Protein AF-0000000065949744 (afdb_homodimer)

Radius of gyration: 27.31 Å; Cα contacts (8 Å, |Δi|>4): 2115; chains: 2; bounding box: 59×76×66 Å

Organism: Kosmotoga olearia (strain ATCC BAA-1733 / DSM 21960 / TBF 19.5.1) (NCBI:txid521045)

Structure (mmCIF, N/CA/C/O backbone):
data_AF-0000000065949744-model_v1
#
loop_
_entity.id
_entity.type
_entity.pdbx_description
1 polymer Imidazolonepropionase
#
loop_
_atom_site.group_PDB
_atom_site.id
_atom_site.type_symbol
_atom_site.label_atom_id
_atom_site.label_alt_id
_atom_site.label_comp_id
_atom_site.label_asym_id
_atom_site.label_entity_id
_atom_site.label_seq_id
_atom_site.pdbx_PDB_ins_code
_atom_site.Cartn_x
_atom_site.Cartn_y
_atom_site.Cartn_z
_atom_site.occupancy
_atom_site.B_iso_or_equiv
_atom_site.auth_seq_id
_atom_site.auth_comp_id
_atom_site.auth_asym_id
_atom_site.auth_atom_id
_atom_site.pdbx_PDB_model_num
ATOM 1 N N . MET A 1 1 ? 28.125 10.789 33.375 1 66.75 1 MET A N 1
ATOM 2 C CA . MET A 1 1 ? 26.688 10.805 33.594 1 66.75 1 MET A CA 1
ATOM 3 C C . MET A 1 1 ? 25.969 9.914 32.594 1 66.75 1 MET A C 1
ATOM 5 O O . MET A 1 1 ? 26.359 9.828 31.438 1 66.75 1 MET A O 1
ATOM 9 N N . ARG A 1 2 ? 25.016 9.188 33.125 1 90.5 2 ARG A N 1
ATOM 10 C CA . ARG A 1 2 ? 24.328 8.133 32.375 1 90.5 2 ARG A CA 1
ATOM 11 C C . ARG A 1 2 ? 23.172 8.688 31.547 1 90.5 2 ARG A C 1
ATOM 13 O O . ARG A 1 2 ? 22.359 9.461 32.062 1 90.5 2 ARG A O 1
ATOM 20 N N . VAL A 1 3 ? 23.234 8.555 30.281 1 97.06 3 VAL A N 1
ATOM 21 C CA . VAL A 1 3 ? 22.125 8.977 29.438 1 97.06 3 VAL A CA 1
ATOM 22 C C . VAL A 1 3 ? 20.953 8.016 29.609 1 97.06 3 VAL A C 1
ATOM 24 O O . VAL A 1 3 ? 21.078 6.992 30.281 1 97.06 3 VAL A O 1
ATOM 27 N N . ASP A 1 4 ? 19.812 8.406 29.109 1 97.88 4 ASP A N 1
ATOM 28 C CA . ASP A 1 4 ? 18.609 7.613 29.297 1 97.88 4 ASP A CA 1
ATOM 29 C C . ASP A 1 4 ? 18.594 6.406 28.359 1 97.88 4 ASP A C 1
ATOM 31 O O . ASP A 1 4 ? 18.234 5.301 28.766 1 97.88 4 ASP A O 1
ATOM 35 N N . LEU A 1 5 ? 18.984 6.602 27.141 1 98.25 5 LEU A N 1
ATOM 36 C CA . LEU A 1 5 ? 18.906 5.562 26.109 1 98.25 5 LEU A CA 1
ATOM 37 C C . LEU A 1 5 ? 20.031 5.695 25.109 1 98.25 5 LEU A C 1
ATOM 39 O O . LEU A 1 5 ? 20.375 6.801 24.688 1 98.25 5 LEU A O 1
ATOM 43 N N . THR A 1 6 ? 20.625 4.602 24.766 1 98.31 6 THR A N 1
ATOM 44 C CA . THR A 1 6 ? 21.531 4.555 23.641 1 98.31 6 THR A CA 1
ATOM 45 C C . THR A 1 6 ? 21.031 3.596 22.562 1 98.31 6 THR A C 1
ATOM 47 O O . THR A 1 6 ? 20.516 2.521 22.875 1 98.31 6 THR A O 1
ATOM 50 N N . ILE A 1 7 ? 21.062 3.955 21.328 1 98.44 7 ILE A N 1
ATOM 51 C CA . ILE A 1 7 ? 20.766 3.107 20.172 1 98.44 7 ILE A CA 1
ATOM 52 C C . ILE A 1 7 ? 22.078 2.711 19.484 1 98.44 7 ILE A C 1
ATOM 54 O O . ILE A 1 7 ? 22.797 3.568 18.984 1 98.44 7 ILE A O 1
ATOM 58 N N . THR A 1 8 ? 22.328 1.417 19.422 1 98.19 8 THR A N 1
ATOM 59 C CA . THR A 1 8 ? 23.609 0.937 18.922 1 98.19 8 THR A CA 1
ATOM 60 C C . THR A 1 8 ? 23.406 0.042 17.703 1 98.19 8 THR A C 1
ATOM 62 O O . THR A 1 8 ? 22.281 -0.366 17.391 1 98.19 8 THR A O 1
ATOM 65 N N . ASN A 1 9 ? 24.5 -0.191 16.922 1 97.56 9 ASN A N 1
ATOM 66 C CA . ASN A 1 9 ? 24.531 -1.115 15.797 1 97.56 9 ASN A CA 1
ATOM 67 C C . ASN A 1 9 ? 23.594 -0.675 14.68 1 97.56 9 ASN A C 1
ATOM 69 O O . ASN A 1 9 ? 22.844 -1.488 14.133 1 97.56 9 ASN A O 1
ATOM 73 N N . LEU A 1 10 ? 23.547 0.621 14.461 1 98 10 LEU A N 1
ATOM 74 C CA . LEU A 1 10 ? 22.859 1.181 13.305 1 98 10 LEU A CA 1
ATOM 75 C C . LEU A 1 10 ? 23.719 1.082 12.055 1 98 10 LEU A C 1
ATOM 77 O O . LEU A 1 10 ? 24.938 1.307 12.117 1 98 10 LEU A O 1
ATOM 81 N N . SER A 1 11 ? 23.094 0.704 10.93 1 97.75 11 SER A N 1
ATOM 82 C CA . SER A 1 11 ? 23.828 0.692 9.672 1 97.75 11 SER A CA 1
ATOM 83 C C . SER A 1 11 ? 23.984 2.1 9.109 1 97.75 11 SER A C 1
ATOM 85 O O . SER A 1 11 ? 25.031 2.449 8.57 1 97.75 11 SER A O 1
ATOM 87 N N . GLU A 1 12 ? 22.891 2.875 9.125 1 98.38 12 GLU A N 1
ATOM 88 C CA . GLU A 1 12 ? 22.859 4.258 8.656 1 98.38 12 GLU A CA 1
ATOM 89 C C . GLU A 1 12 ? 22 5.133 9.57 1 98.38 12 GLU A C 1
ATOM 91 O O . GLU A 1 12 ? 20.938 4.715 10.016 1 98.38 12 GLU A O 1
ATOM 96 N N . ILE A 1 13 ? 22.578 6.254 9.969 1 98.81 13 ILE A N 1
ATOM 97 C CA . ILE A 1 13 ? 21.781 7.359 10.492 1 98.81 13 ILE A CA 1
ATOM 98 C C . ILE A 1 13 ? 21.578 8.406 9.398 1 98.81 13 ILE A C 1
ATOM 100 O O . ILE A 1 13 ? 22.531 9.039 8.945 1 98.81 13 ILE A O 1
ATOM 104 N N . VAL A 1 14 ? 20.312 8.539 8.961 1 98.81 14 VAL A N 1
ATOM 105 C CA . VAL A 1 14 ? 19.984 9.359 7.809 1 98.81 14 VAL A CA 1
ATOM 106 C C . VAL A 1 14 ? 19.219 10.602 8.266 1 98.81 14 VAL A C 1
ATOM 108 O O . VAL A 1 14 ? 18.172 10.492 8.914 1 98.81 14 VAL A O 1
ATOM 111 N N . SER A 1 15 ? 19.719 11.789 7.941 1 98.75 15 SER A N 1
ATOM 112 C CA . SER A 1 15 ? 19.094 13.039 8.367 1 98.75 15 SER A CA 1
ATOM 113 C C . SER A 1 15 ? 19.281 14.133 7.32 1 98.75 15 SER A C 1
ATOM 115 O O . SER A 1 15 ? 20.359 14.258 6.723 1 98.75 15 SER A O 1
ATOM 117 N N . PRO A 1 16 ? 18.203 14.914 7.117 1 98.5 16 PRO A N 1
ATOM 118 C CA . PRO A 1 16 ? 18.344 16.016 6.172 1 98.5 16 PRO A CA 1
ATOM 119 C C . PRO A 1 16 ? 19.391 17.047 6.629 1 98.5 16 PRO A C 1
ATOM 121 O O . PRO A 1 16 ? 19.594 17.234 7.832 1 98.5 16 PRO A O 1
ATOM 124 N N . LYS A 1 17 ? 20.016 17.656 5.629 1 97.19 17 LYS A N 1
ATOM 125 C CA . LYS A 1 17 ? 20.938 18.75 5.875 1 97.19 17 LYS A CA 1
ATOM 126 C C . LYS A 1 17 ? 20.281 20.094 5.555 1 97.19 17 LYS A C 1
ATOM 128 O O . LYS A 1 17 ? 19.25 20.156 4.895 1 97.19 17 LYS A O 1
ATOM 133 N N . GLY A 1 18 ? 20.844 21.141 6.082 1 93.56 18 GLY A N 1
ATOM 134 C CA . GLY A 1 18 ? 20.469 22.484 5.684 1 93.56 18 GLY A CA 1
ATOM 135 C C . GLY A 1 18 ? 19.516 23.156 6.66 1 93.56 18 GLY A C 1
ATOM 136 O O . GLY A 1 18 ? 19.047 22.516 7.605 1 93.56 18 GLY A O 1
ATOM 137 N N . LYS A 1 19 ? 19.25 24.422 6.375 1 94.31 19 LYS A N 1
ATOM 138 C CA . LYS A 1 19 ? 18.344 25.234 7.18 1 94.31 19 LYS A CA 1
ATOM 139 C C . LYS A 1 19 ? 16.906 25.156 6.641 1 94.31 19 LYS A C 1
ATOM 141 O O . LYS A 1 19 ? 16.688 25.391 5.449 1 94.31 19 LYS A O 1
ATOM 146 N N . PRO A 1 20 ? 15.961 24.906 7.441 1 95.38 20 PRO A N 1
ATOM 147 C CA . PRO A 1 20 ? 14.578 24.781 6.984 1 95.38 20 PRO A CA 1
ATOM 148 C C . PRO A 1 20 ? 13.945 26.141 6.664 1 95.38 20 PRO A C 1
ATOM 150 O O . PRO A 1 20 ? 14.297 27.156 7.285 1 95.38 20 PRO A O 1
ATOM 153 N N . PRO A 1 21 ? 13.117 26.281 5.727 1 97.75 21 PRO A N 1
ATOM 154 C CA . PRO A 1 21 ? 12.797 25.172 4.816 1 97.75 21 PRO A CA 1
ATOM 155 C C . PRO A 1 21 ? 13.906 24.906 3.801 1 97.75 21 PRO A C 1
ATOM 157 O O . PRO A 1 21 ? 14.492 25.844 3.258 1 97.75 21 PRO A O 1
ATOM 160 N N . VAL A 1 22 ? 14.219 23.641 3.613 1 98.62 22 VAL A N 1
ATOM 161 C CA . VAL A 1 22 ? 15.227 23.266 2.625 1 98.62 22 VAL A CA 1
ATOM 162 C C . VAL A 1 22 ? 14.625 23.328 1.223 1 98.62 22 VAL A C 1
ATOM 164 O O . VAL A 1 22 ? 13.531 22.812 0.982 1 98.62 22 VAL A O 1
ATOM 167 N N . CYS A 1 23 ? 15.336 23.969 0.225 1 98.62 23 CYS A N 1
ATOM 168 C CA . CYS A 1 23 ? 14.75 24.297 -1.068 1 98.62 23 CYS A CA 1
ATOM 169 C C . CYS A 1 23 ? 15.562 23.688 -2.207 1 98.62 23 CYS A C 1
ATOM 171 O O . CYS A 1 23 ? 16.781 23.531 -2.092 1 98.62 23 CYS A O 1
ATOM 173 N N . GLY A 1 24 ? 14.867 23.359 -3.27 1 98.12 24 GLY A N 1
ATOM 174 C CA . GLY A 1 24 ? 15.5 23.031 -4.535 1 98.12 24 GLY A CA 1
ATOM 175 C C . GLY A 1 24 ? 16.516 21.906 -4.418 1 98.12 24 GLY A C 1
ATOM 176 O O . GLY A 1 24 ? 16.234 20.875 -3.803 1 98.12 24 GLY A O 1
ATOM 177 N N . LYS A 1 25 ? 17.625 22.125 -4.938 1 97.19 25 LYS A N 1
ATOM 178 C CA . LYS A 1 25 ? 18.656 21.094 -5.055 1 97.19 25 LYS A CA 1
ATOM 179 C C . LYS A 1 25 ? 19.172 20.672 -3.682 1 97.19 25 LYS A C 1
ATOM 181 O O . LYS A 1 25 ? 19.672 19.562 -3.514 1 97.19 25 LYS A O 1
ATOM 186 N N . ASN A 1 26 ? 19.016 21.562 -2.76 1 98.5 26 ASN A N 1
ATOM 187 C CA . ASN A 1 26 ? 19.5 21.266 -1.419 1 98.5 26 ASN A CA 1
ATOM 188 C C . ASN A 1 26 ? 18.672 20.156 -0.762 1 98.5 26 ASN A C 1
ATOM 190 O O . ASN A 1 26 ? 19.109 19.547 0.213 1 98.5 26 ASN A O 1
ATOM 194 N N . MET A 1 27 ? 17.531 19.953 -1.277 1 98.69 27 MET A N 1
ATOM 195 C CA . MET A 1 27 ? 16.641 18.953 -0.685 1 98.69 27 MET A CA 1
ATOM 196 C C . MET A 1 27 ? 17.203 17.547 -0.851 1 98.69 27 MET A C 1
ATOM 198 O O . MET A 1 27 ? 16.766 16.625 -0.166 1 98.69 27 MET A O 1
ATOM 202 N N . SER A 1 28 ? 18.094 17.312 -1.759 1 98.12 28 SER A N 1
ATOM 203 C CA . SER A 1 28 ? 18.656 15.977 -1.99 1 98.12 28 SER A CA 1
ATOM 204 C C . SER A 1 28 ? 19.891 15.742 -1.137 1 98.12 28 SER A C 1
ATOM 206 O O . SER A 1 28 ? 20.547 14.703 -1.257 1 98.12 28 SER A O 1
ATOM 208 N N . GLN A 1 29 ? 20.234 16.672 -0.281 1 98.31 29 GLN A N 1
ATOM 209 C CA . GLN A 1 29 ? 21.406 16.547 0.562 1 98.31 29 GLN A CA 1
ATOM 210 C C . GLN A 1 29 ? 21.047 15.984 1.932 1 98.31 29 GLN A C 1
ATOM 212 O O . GLN A 1 29 ? 20.422 16.656 2.75 1 98.31 29 GLN A O 1
ATOM 217 N N . LEU A 1 30 ? 21.5 14.781 2.166 1 98.5 30 LEU A N 1
ATOM 218 C CA . LEU A 1 30 ? 21.312 14.117 3.451 1 98.5 30 LEU A CA 1
ATOM 219 C C . LEU A 1 30 ? 22.641 13.898 4.152 1 98.5 30 LEU A C 1
ATOM 221 O O . LEU A 1 30 ? 23.688 13.766 3.494 1 98.5 30 LEU A O 1
ATOM 225 N N . SER A 1 31 ? 22.672 13.977 5.422 1 98.31 31 SER A N 1
ATOM 226 C CA . SER A 1 31 ? 23.75 13.453 6.242 1 98.31 31 SER A CA 1
ATOM 227 C C . SER A 1 31 ? 23.578 11.961 6.504 1 98.31 31 SER A C 1
ATOM 229 O O . SER A 1 31 ? 22.656 11.547 7.215 1 98.31 31 SER A O 1
ATOM 231 N N . ILE A 1 32 ? 24.422 11.172 5.91 1 98.31 32 ILE A N 1
ATOM 232 C CA . ILE A 1 32 ? 24.391 9.727 6.09 1 98.31 32 ILE A CA 1
ATOM 233 C C . ILE A 1 32 ? 25.578 9.289 6.945 1 98.31 32 ILE A C 1
ATOM 235 O O . ILE A 1 32 ? 26.719 9.25 6.469 1 98.31 32 ILE A O 1
ATOM 239 N N . ARG A 1 33 ? 25.344 9.016 8.234 1 98 33 ARG A N 1
ATOM 240 C CA . ARG A 1 33 ? 26.406 8.57 9.141 1 98 33 ARG A CA 1
ATOM 241 C C . ARG A 1 33 ? 26.344 7.059 9.344 1 98 33 ARG A C 1
ATOM 243 O O . ARG A 1 33 ? 25.344 6.531 9.828 1 98 33 ARG A O 1
ATOM 250 N N . LYS A 1 34 ? 27.391 6.332 9.031 1 97.62 34 LYS A N 1
ATOM 251 C CA . LYS A 1 34 ? 27.406 4.875 9.102 1 97.62 34 LYS A CA 1
ATOM 252 C C . LYS A 1 34 ? 28.062 4.391 10.391 1 97.62 34 LYS A C 1
ATOM 254 O O . LYS A 1 34 ? 29.031 4.992 10.867 1 97.62 34 LYS A O 1
ATOM 259 N N . ASN A 1 35 ? 27.5 3.396 10.938 1 96 35 ASN A N 1
ATOM 260 C CA . ASN A 1 35 ? 28.078 2.703 12.094 1 96 35 ASN A CA 1
ATOM 261 C C . ASN A 1 35 ? 28.312 3.656 13.258 1 96 35 ASN A C 1
ATOM 263 O O . ASN A 1 35 ? 29.406 3.684 13.828 1 96 35 ASN A O 1
ATOM 267 N N . LYS A 1 36 ? 27.328 4.52 13.5 1 97.88 36 LYS A N 1
ATOM 268 C CA . LYS A 1 36 ? 27.344 5.438 14.641 1 97.88 36 LYS A CA 1
ATOM 269 C C . LYS A 1 36 ? 26.234 5.09 15.633 1 97.88 36 LYS A C 1
ATOM 271 O O . LYS A 1 36 ? 25.328 4.324 15.312 1 97.88 36 LYS A O 1
ATOM 276 N N . ASN A 1 37 ? 26.422 5.57 16.812 1 98.19 37 ASN A N 1
ATOM 277 C CA . ASN A 1 37 ? 25.438 5.391 17.875 1 98.19 37 ASN A CA 1
ATOM 278 C C . ASN A 1 37 ? 24.75 6.703 18.234 1 98.19 37 ASN A C 1
ATOM 280 O O . ASN A 1 37 ? 25.266 7.781 17.953 1 98.19 37 ASN A O 1
ATOM 284 N N . ILE A 1 38 ? 23.562 6.633 18.781 1 98.75 38 ILE A N 1
ATOM 285 C CA . ILE A 1 38 ? 22.812 7.789 19.234 1 98.75 38 ILE A CA 1
ATOM 286 C C . ILE A 1 38 ? 22.594 7.699 20.75 1 98.75 38 ILE A C 1
ATOM 288 O O . ILE A 1 38 ? 22.219 6.645 21.266 1 98.75 38 ILE A O 1
ATOM 292 N N . ALA A 1 39 ? 22.859 8.75 21.453 1 98.75 39 ALA A N 1
ATOM 293 C CA . ALA A 1 39 ? 22.547 8.844 22.875 1 98.75 39 ALA A CA 1
ATOM 294 C C . ALA A 1 39 ? 21.453 9.875 23.141 1 98.75 39 ALA A C 1
ATOM 296 O O . ALA A 1 39 ? 21.453 10.945 22.531 1 98.75 39 ALA A O 1
ATOM 297 N N . ILE A 1 40 ? 20.547 9.539 24.016 1 98.75 40 ILE A N 1
ATOM 298 C CA . ILE A 1 40 ? 19.359 10.352 24.281 1 98.75 40 ILE A CA 1
ATOM 299 C C . ILE A 1 40 ? 19.266 10.641 25.781 1 98.75 40 ILE A C 1
ATOM 301 O O . ILE A 1 40 ? 19.469 9.742 26.609 1 98.75 40 ILE A O 1
ATOM 305 N N . LYS A 1 41 ? 19.016 11.852 26.141 1 98.5 41 LYS A N 1
ATOM 306 C CA . LYS A 1 41 ? 18.797 12.273 27.516 1 98.5 41 LYS A CA 1
ATOM 307 C C . LYS A 1 41 ? 17.672 13.305 27.594 1 98.5 41 LYS A C 1
ATOM 309 O O . LYS A 1 41 ? 17.641 14.258 26.812 1 98.5 41 LYS A O 1
ATOM 314 N N . ASP A 1 42 ? 16.812 13.117 28.516 1 98 42 ASP A N 1
ATOM 315 C CA . ASP A 1 42 ? 15.711 14.047 28.781 1 98 42 ASP A CA 1
ATOM 316 C C . ASP A 1 42 ? 14.93 14.352 27.516 1 98 42 ASP A C 1
ATOM 318 O O . ASP A 1 42 ? 14.68 15.516 27.203 1 98 42 ASP A O 1
ATOM 322 N N . GLY A 1 43 ? 14.734 13.336 26.656 1 98.31 43 GLY A N 1
ATOM 323 C CA . GLY A 1 43 ? 13.883 13.43 25.484 1 98.31 43 GLY A CA 1
ATOM 324 C C . GLY A 1 43 ? 14.594 14.047 24.281 1 98.31 43 GLY A C 1
ATOM 325 O O . GLY A 1 43 ? 13.984 14.234 23.234 1 98.31 43 GLY A O 1
ATOM 326 N N . LYS A 1 44 ? 15.898 14.312 24.453 1 98.69 44 LYS A N 1
ATOM 327 C CA . LYS A 1 44 ? 16.656 14.977 23.406 1 98.69 44 LYS A CA 1
ATOM 328 C C . LYS A 1 44 ? 17.859 14.133 22.969 1 98.69 44 LYS A C 1
ATOM 330 O O . LYS A 1 44 ? 18.406 13.367 23.781 1 98.69 44 LYS A O 1
ATOM 335 N N . ILE A 1 45 ? 18.188 14.266 21.719 1 98.75 45 ILE A N 1
ATOM 336 C CA . ILE A 1 45 ? 19.438 13.68 21.234 1 98.75 45 ILE A CA 1
ATOM 337 C C . ILE A 1 45 ? 20.625 14.461 21.797 1 98.75 45 ILE A C 1
ATOM 339 O O . ILE A 1 45 ? 20.719 15.672 21.594 1 98.75 45 ILE A O 1
ATOM 343 N N . VAL A 1 46 ? 21.562 13.766 22.453 1 98.5 46 VAL A N 1
ATOM 344 C CA . VAL A 1 46 ? 22.625 14.516 23.094 1 98.5 46 VAL A CA 1
ATOM 345 C C . VAL A 1 46 ? 23.984 14.117 22.5 1 98.5 46 VAL A C 1
ATOM 347 O O . VAL A 1 46 ? 24.984 14.789 22.719 1 98.5 46 VAL A O 1
ATOM 350 N N . TYR A 1 47 ? 23.953 13.016 21.75 1 98.12 47 TYR A N 1
ATOM 351 C CA . TYR A 1 47 ? 25.219 12.562 21.172 1 98.12 47 TYR A CA 1
ATOM 352 C C . TYR A 1 47 ? 24.969 11.641 19.984 1 98.12 47 TYR A C 1
ATOM 354 O O . TYR A 1 47 ? 24.047 10.828 19.984 1 98.12 47 TYR A O 1
ATOM 362 N N . ILE A 1 48 ? 25.719 11.805 18.969 1 98.5 48 ILE A N 1
ATOM 363 C CA . ILE A 1 48 ? 25.828 10.914 17.812 1 98.5 48 ILE A CA 1
ATOM 364 C C . ILE A 1 48 ? 27.297 10.656 17.484 1 98.5 48 ILE A C 1
ATOM 366 O O . ILE A 1 48 ? 28.031 11.586 17.172 1 98.5 48 ILE A O 1
ATOM 370 N N . GLY A 1 49 ? 27.688 9.477 17.578 1 97.69 49 GLY A N 1
ATOM 371 C CA . GLY A 1 49 ? 29.094 9.203 17.312 1 97.69 49 GLY A CA 1
ATOM 372 C C . GLY A 1 49 ? 29.469 7.742 17.516 1 97.69 49 GLY A C 1
ATOM 373 O O . GLY A 1 49 ? 28.594 6.879 17.594 1 97.69 49 GLY A O 1
ATOM 374 N N . SER A 1 50 ? 30.734 7.414 17.531 1 97.38 50 SER A N 1
ATOM 375 C CA . SER A 1 50 ? 31.234 6.039 17.547 1 97.38 50 SER A CA 1
ATOM 376 C C . SER A 1 50 ? 31.219 5.473 18.969 1 97.38 50 SER A C 1
ATOM 378 O O . SER A 1 50 ? 31.156 4.258 19.156 1 97.38 50 SER A O 1
ATOM 380 N N . GLU A 1 51 ? 31.234 6.32 19.953 1 95.88 51 GLU A N 1
ATOM 381 C CA . GLU A 1 51 ? 31.219 5.863 21.344 1 95.88 51 GLU A CA 1
ATOM 382 C C . GLU A 1 51 ? 29.812 5.461 21.781 1 95.88 51 GLU A C 1
ATOM 384 O O . GLU A 1 51 ? 28.828 5.789 21.109 1 95.88 51 GLU A O 1
ATOM 389 N N . ILE A 1 52 ? 29.844 4.684 22.781 1 96 52 ILE A N 1
ATOM 390 C CA . ILE A 1 52 ? 28.578 4.281 23.406 1 96 52 ILE A CA 1
ATOM 391 C C . ILE A 1 52 ? 28.516 4.809 24.828 1 96 52 ILE A C 1
ATOM 393 O O . ILE A 1 52 ? 28.953 4.133 25.766 1 96 52 ILE A O 1
ATOM 397 N N . PRO A 1 53 ? 27.984 5.945 24.953 1 95.5 53 PRO A N 1
ATOM 398 C CA . PRO A 1 53 ? 27.844 6.438 26.328 1 95.5 53 PRO A CA 1
ATOM 399 C C . PRO A 1 53 ? 27.047 5.488 27.203 1 95.5 53 PRO A C 1
ATOM 401 O O . PRO A 1 53 ? 26.094 4.859 26.75 1 95.5 53 PRO A O 1
ATOM 404 N N . PRO A 1 54 ? 27.438 5.391 28.453 1 95.94 54 PRO A N 1
ATOM 405 C CA . PRO A 1 54 ? 26.625 4.594 29.391 1 95.94 54 PRO A CA 1
ATOM 406 C C . PRO A 1 54 ? 25.188 5.09 29.484 1 95.94 54 PRO A C 1
ATOM 408 O O . PRO A 1 54 ? 24.953 6.301 29.547 1 95.94 54 PRO A O 1
ATOM 411 N N . ALA A 1 55 ? 24.297 4.168 29.391 1 97 55 ALA A N 1
ATOM 412 C CA . ALA A 1 55 ? 22.891 4.539 29.359 1 97 55 ALA A CA 1
ATOM 413 C C . ALA A 1 55 ? 22.078 3.664 30.312 1 97 55 ALA A C 1
ATOM 415 O O . ALA A 1 55 ? 22.531 2.586 30.703 1 97 55 ALA A O 1
ATOM 416 N N . LEU A 1 56 ? 20.953 4.148 30.75 1 96.94 56 LEU A N 1
ATOM 417 C CA . LEU A 1 56 ? 20.016 3.361 31.547 1 96.94 56 LEU A CA 1
ATOM 418 C C . LEU A 1 56 ? 19.469 2.184 30.734 1 96.94 56 LEU A C 1
ATOM 420 O O . LEU A 1 56 ? 19.188 1.119 31.297 1 96.94 56 LEU A O 1
ATOM 424 N N . ARG A 1 57 ? 19.25 2.363 29.438 1 95.94 57 ARG A N 1
ATOM 425 C CA . ARG A 1 57 ? 18.766 1.344 28.516 1 95.94 57 ARG A CA 1
ATOM 426 C C . ARG A 1 57 ? 19.5 1.418 27.172 1 95.94 57 ARG A C 1
ATOM 428 O O . ARG A 1 57 ? 19.859 2.504 26.719 1 95.94 57 ARG A O 1
ATOM 435 N N . THR A 1 58 ? 19.734 0.281 26.656 1 96.38 58 THR A N 1
ATOM 436 C CA . THR A 1 58 ? 20.375 0.221 25.344 1 96.38 58 THR A CA 1
ATOM 437 C C . THR A 1 58 ? 19.531 -0.586 24.359 1 96.38 58 THR A C 1
ATOM 439 O O . THR A 1 58 ? 19.031 -1.662 24.703 1 96.38 58 THR A O 1
ATOM 442 N N . ILE A 1 59 ? 19.328 -0.012 23.156 1 95.31 59 ILE A N 1
ATOM 443 C CA . ILE A 1 59 ? 18.672 -0.722 22.062 1 95.31 59 ILE A CA 1
ATOM 444 C C . ILE A 1 59 ? 19.703 -1.166 21.047 1 95.31 59 ILE A C 1
ATOM 446 O O . ILE A 1 59 ? 20.531 -0.362 20.594 1 95.31 59 ILE A O 1
ATOM 450 N N . ASN A 1 60 ? 19.781 -2.469 20.766 1 96.19 60 ASN A N 1
ATOM 451 C CA . ASN A 1 60 ? 20.516 -2.973 19.625 1 96.19 60 ASN A CA 1
ATOM 452 C C . ASN A 1 60 ? 19.688 -2.902 18.344 1 96.19 60 ASN A C 1
ATOM 454 O O . ASN A 1 60 ? 18.719 -3.65 18.172 1 96.19 60 ASN A O 1
ATOM 458 N N . ALA A 1 61 ? 20.062 -2.094 17.391 1 96.25 61 ALA A N 1
ATOM 459 C CA . ALA A 1 61 ? 19.281 -1.862 16.188 1 96.25 61 ALA A CA 1
ATOM 460 C C . ALA A 1 61 ? 19.5 -2.977 15.164 1 96.25 61 ALA A C 1
ATOM 462 O O . ALA A 1 61 ? 18.797 -3.053 14.156 1 96.25 61 ALA A O 1
ATOM 463 N N . ASN A 1 62 ? 20.484 -3.855 15.383 1 96.12 62 ASN A N 1
ATOM 464 C CA . ASN A 1 62 ? 20.75 -5.031 14.555 1 96.12 62 ASN A CA 1
ATOM 465 C C . ASN A 1 62 ? 20.859 -4.668 13.078 1 96.12 62 ASN A C 1
ATOM 467 O O . ASN A 1 62 ? 20.266 -5.324 12.227 1 96.12 62 ASN A O 1
ATOM 471 N N . GLY A 1 63 ? 21.484 -3.547 12.812 1 97.19 63 GLY A N 1
ATOM 472 C CA . GLY A 1 63 ? 21.781 -3.164 11.438 1 97.19 63 GLY A CA 1
ATOM 473 C C . GLY A 1 63 ? 20.672 -2.352 10.797 1 97.19 63 GLY A C 1
ATOM 474 O O . GLY A 1 63 ? 20.703 -2.076 9.594 1 97.19 63 GLY A O 1
ATOM 475 N N . ALA A 1 64 ? 19.641 -1.919 11.523 1 97.81 64 ALA A N 1
ATOM 476 C CA . ALA A 1 64 ? 18.562 -1.072 10.992 1 97.81 64 ALA A CA 1
ATOM 477 C C . ALA A 1 64 ? 19.094 0.325 10.664 1 97.81 64 ALA A C 1
ATOM 479 O O . ALA A 1 64 ? 20.156 0.716 11.125 1 97.81 64 ALA A O 1
ATOM 480 N N . ILE A 1 65 ? 18.344 1.027 9.914 1 98.5 65 ILE A N 1
ATOM 481 C CA . ILE A 1 65 ? 18.656 2.43 9.664 1 98.5 65 ILE A CA 1
ATOM 482 C C . ILE A 1 65 ? 17.781 3.32 10.531 1 98.5 65 ILE A C 1
ATOM 484 O O . ILE A 1 65 ? 16.688 2.918 10.938 1 98.5 65 ILE A O 1
ATOM 488 N N . ALA A 1 66 ? 18.281 4.543 10.82 1 98.81 66 ALA A N 1
ATOM 489 C CA . ALA A 1 66 ? 17.531 5.508 11.617 1 98.81 66 ALA A CA 1
ATOM 490 C C . ALA A 1 66 ? 17.172 6.738 10.797 1 98.81 66 ALA A C 1
ATOM 492 O O . ALA A 1 66 ? 18 7.277 10.062 1 98.81 66 ALA A O 1
ATOM 493 N N . LEU A 1 67 ? 15.953 7.148 10.844 1 98.81 67 LEU A N 1
ATOM 494 C CA . LEU A 1 67 ? 15.438 8.414 10.328 1 98.81 67 LEU A CA 1
ATOM 495 C C . LEU A 1 67 ? 14.812 9.242 11.445 1 98.81 67 LEU A C 1
ATOM 497 O O . LEU A 1 67 ? 14.43 8.703 12.484 1 98.81 67 LEU A O 1
ATOM 501 N N . PRO A 1 68 ? 14.812 10.633 11.25 1 98.88 68 PRO A N 1
ATOM 502 C CA . PRO A 1 68 ? 13.93 11.375 12.148 1 98.88 68 PRO A CA 1
ATOM 503 C C . PRO A 1 68 ? 12.5 10.836 12.141 1 98.88 68 PRO A C 1
ATOM 505 O O . PRO A 1 68 ? 12.039 10.312 11.117 1 98.88 68 PRO A O 1
ATOM 508 N N . GLY A 1 69 ? 11.82 10.875 13.336 1 98.88 69 GLY A N 1
ATOM 509 C CA . GLY A 1 69 ? 10.398 10.578 13.297 1 98.88 69 GLY A CA 1
ATOM 510 C C . GLY A 1 69 ? 9.672 11.305 12.18 1 98.88 69 GLY A C 1
ATOM 511 O O . GLY A 1 69 ? 9.883 12.5 11.969 1 98.88 69 GLY A O 1
ATOM 512 N N . LEU A 1 70 ? 8.867 10.625 11.414 1 98.88 70 LEU A N 1
ATOM 513 C CA . LEU A 1 70 ? 8.188 11.211 10.266 1 98.88 70 LEU A CA 1
ATOM 514 C C . LEU A 1 70 ? 7.117 12.203 10.719 1 98.88 70 LEU A C 1
ATOM 516 O O . LEU A 1 70 ? 6.5 12.023 11.773 1 98.88 70 LEU A O 1
ATOM 520 N N . VAL A 1 71 ? 6.977 13.273 9.984 1 98.94 71 VAL A N 1
ATOM 521 C CA . VAL A 1 71 ? 6.023 14.344 10.266 1 98.94 71 VAL A CA 1
ATOM 522 C C . VAL A 1 71 ? 5 14.438 9.133 1 98.94 71 VAL A C 1
ATOM 524 O O . VAL A 1 71 ? 5.367 14.633 7.973 1 98.94 71 VAL A O 1
ATOM 527 N N . ASP A 1 72 ? 3.717 14.242 9.43 1 98.94 72 ASP A N 1
ATOM 528 C CA . ASP A 1 72 ? 2.645 14.398 8.453 1 98.94 72 ASP A CA 1
ATOM 529 C C . ASP A 1 72 ? 1.941 15.742 8.625 1 98.94 72 ASP A C 1
ATOM 531 O O . ASP A 1 72 ? 1.067 15.891 9.484 1 98.94 72 ASP A O 1
ATOM 535 N N . PRO A 1 73 ? 2.223 16.688 7.75 1 98.88 73 PRO A N 1
ATOM 536 C CA . PRO A 1 73 ? 1.744 18.047 7.98 1 98.88 73 PRO A CA 1
ATOM 537 C C . PRO A 1 73 ? 0.386 18.312 7.332 1 98.88 73 PRO A C 1
ATOM 539 O O . PRO A 1 73 ? -0.015 19.469 7.18 1 98.88 73 PRO A O 1
ATOM 542 N N . HIS A 1 74 ? -0.353 17.234 6.91 1 98.94 74 HIS A N 1
ATOM 543 C CA . HIS A 1 74 ? -1.656 17.422 6.285 1 98.94 74 HIS A CA 1
ATOM 544 C C . HIS A 1 74 ? -2.52 16.172 6.426 1 98.94 74 HIS A C 1
ATOM 546 O O . HIS A 1 74 ? -2.475 15.281 5.57 1 98.94 74 HIS A O 1
ATOM 552 N N . THR A 1 75 ? -3.338 16.109 7.438 1 98.81 75 THR A N 1
ATOM 553 C CA . THR A 1 75 ? -4.383 15.102 7.621 1 98.81 75 THR A CA 1
ATOM 554 C C . THR A 1 75 ? -5.703 15.766 8 1 98.81 75 THR A C 1
ATOM 556 O O . THR A 1 75 ? -5.734 16.953 8.344 1 98.81 75 THR A O 1
ATOM 559 N N . HIS A 1 76 ? -6.742 15.039 7.941 1 98.62 76 HIS A N 1
ATOM 560 C CA . HIS A 1 76 ? -8.055 15.586 8.266 1 98.62 76 HIS A CA 1
ATOM 561 C C . HIS A 1 76 ? -8.648 14.906 9.492 1 98.62 76 HIS A C 1
ATOM 563 O O . HIS A 1 76 ? -9.867 14.891 9.664 1 98.62 76 HIS A O 1
ATOM 569 N N . ILE A 1 77 ? -7.77 14.266 10.289 1 98 77 ILE A N 1
ATOM 570 C CA . ILE A 1 77 ? -8.289 13.867 11.594 1 98 77 ILE A CA 1
ATOM 571 C C . ILE A 1 77 ? -8.641 15.109 12.406 1 98 77 ILE A C 1
ATOM 573 O O . ILE A 1 77 ? -8.039 16.172 12.234 1 98 77 ILE A O 1
ATOM 577 N N . PRO A 1 78 ? -9.594 15.023 13.219 1 98 78 PRO A N 1
ATOM 578 C CA . PRO A 1 78 ? -10.422 13.867 13.594 1 98 78 PRO A CA 1
ATOM 579 C C . PRO A 1 78 ? -11.672 13.734 12.727 1 98 78 PRO A C 1
ATOM 581 O O . PRO A 1 78 ? -12.258 14.734 12.32 1 98 78 PRO A O 1
ATOM 584 N N . PHE A 1 79 ? -12.031 12.609 12.398 1 98 79 PHE A N 1
ATOM 585 C CA . PHE A 1 79 ? -13.312 12.328 11.758 1 98 79 PHE A CA 1
ATOM 586 C C . PHE A 1 79 ? -13.836 10.961 12.188 1 98 79 PHE A C 1
ATOM 588 O O . PHE A 1 79 ? -13.195 10.258 12.969 1 98 79 PHE A O 1
ATOM 595 N N . THR A 1 80 ? -15.07 10.656 11.852 1 95.94 80 THR A N 1
ATOM 596 C CA . THR A 1 80 ? -15.688 9.352 12.062 1 95.94 80 THR A CA 1
ATOM 597 C C . THR A 1 80 ? -16.453 8.898 10.82 1 95.94 80 THR A C 1
ATOM 599 O O . THR A 1 80 ? -16.656 9.688 9.898 1 95.94 80 THR A O 1
ATOM 602 N N . GLY A 1 81 ? -16.641 7.633 10.812 1 87.75 81 GLY A N 1
ATOM 603 C CA . GLY A 1 81 ? -17.281 7.078 9.625 1 87.75 81 GLY A CA 1
ATOM 604 C C . GLY A 1 81 ? -16.297 6.844 8.492 1 87.75 81 GLY A C 1
ATOM 605 O O . GLY A 1 81 ? -15.094 7.027 8.656 1 87.75 81 GLY A O 1
ATOM 606 N N . ASN A 1 82 ? -16.719 6.234 7.43 1 86.94 82 ASN A N 1
ATOM 607 C CA . ASN A 1 82 ? -15.93 6.062 6.211 1 86.94 82 ASN A CA 1
ATOM 608 C C . ASN A 1 82 ? -16.797 6.23 4.965 1 86.94 82 ASN A C 1
ATOM 610 O O . ASN A 1 82 ? -18.016 6.352 5.062 1 86.94 82 ASN A O 1
ATOM 614 N N . ARG A 1 83 ? -16.172 6.422 3.949 1 92.88 83 ARG A N 1
ATOM 615 C CA . ARG A 1 83 ? -16.891 6.688 2.701 1 92.88 83 ARG A CA 1
ATOM 616 C C . ARG A 1 83 ? -16.609 5.594 1.672 1 92.88 83 ARG A C 1
ATOM 618 O O . ARG A 1 83 ? -16.453 5.879 0.482 1 92.88 83 ARG A O 1
ATOM 625 N N . ALA A 1 84 ? -16.484 4.297 2.15 1 91.69 84 ALA A N 1
ATOM 626 C CA . ALA A 1 84 ? -16.25 3.146 1.281 1 91.69 84 ALA A CA 1
ATOM 627 C C . ALA A 1 84 ? -17.359 2.996 0.254 1 91.69 84 ALA A C 1
ATOM 629 O O . ALA A 1 84 ? -17.109 2.666 -0.907 1 91.69 84 ALA A O 1
ATOM 630 N N . HIS A 1 85 ? -18.578 3.244 0.729 1 89.69 85 HIS A N 1
ATOM 631 C CA . HIS A 1 85 ? -19.719 3.141 -0.171 1 89.69 85 HIS A CA 1
ATOM 632 C C . HIS A 1 85 ? -19.594 4.117 -1.336 1 89.69 85 HIS A C 1
ATOM 634 O O . HIS A 1 85 ? -19.844 3.752 -2.486 1 89.69 85 HIS A O 1
ATOM 640 N N . GLU A 1 86 ? -19.219 5.289 -0.979 1 90.69 86 GLU A N 1
ATOM 641 C CA . GLU A 1 86 ? -18.984 6.312 -1.993 1 90.69 86 GLU A CA 1
ATOM 642 C C . GLU A 1 86 ? -17.859 5.898 -2.941 1 90.69 86 GLU A C 1
ATOM 644 O O . GLU A 1 86 ? -17.953 6.121 -4.152 1 90.69 86 GLU A O 1
ATOM 649 N N . PHE A 1 87 ? -16.891 5.332 -2.4 1 91.81 87 PHE A N 1
ATOM 650 C CA . PHE A 1 87 ? -15.734 4.891 -3.17 1 91.81 87 PHE A CA 1
ATOM 651 C C . PHE A 1 87 ? -16.156 3.902 -4.254 1 91.81 87 PHE A C 1
ATOM 653 O O . PHE A 1 87 ? -15.773 4.055 -5.418 1 91.81 87 PHE A O 1
ATOM 660 N N . ILE A 1 88 ? -16.938 2.953 -3.885 1 89.69 88 ILE A N 1
ATOM 661 C CA . ILE A 1 88 ? -17.406 1.924 -4.809 1 89.69 88 ILE A CA 1
ATOM 662 C C . ILE A 1 88 ? -18.328 2.549 -5.855 1 89.69 88 ILE A C 1
ATOM 664 O O . ILE A 1 88 ? -18.25 2.207 -7.039 1 89.69 88 ILE A O 1
ATOM 668 N N . MET A 1 89 ? -19.156 3.498 -5.434 1 89.44 89 MET A N 1
ATOM 669 C CA . MET A 1 89 ? -20.047 4.176 -6.363 1 89.44 89 MET A CA 1
ATOM 670 C C . MET A 1 89 ? -19.266 4.934 -7.426 1 89.44 89 MET A C 1
ATOM 672 O O . MET A 1 89 ? -19.609 4.898 -8.609 1 89.44 89 MET A O 1
ATOM 676 N N . ARG A 1 90 ? -18.234 5.582 -6.98 1 87.94 90 ARG A N 1
ATOM 677 C CA . ARG A 1 90 ? -17.375 6.324 -7.906 1 87.94 90 ARG A CA 1
ATOM 678 C C . ARG A 1 90 ? -16.75 5.391 -8.93 1 87.94 90 ARG A C 1
ATOM 680 O O . ARG A 1 90 ? -16.656 5.719 -10.117 1 87.94 90 ARG A O 1
ATOM 687 N N . LEU A 1 91 ? -16.375 4.25 -8.477 1 85.38 91 LEU A N 1
ATOM 688 C CA . LEU A 1 91 ? -15.727 3.275 -9.352 1 85.38 91 LEU A CA 1
ATOM 689 C C . LEU A 1 91 ? -16.703 2.744 -10.391 1 85.38 91 LEU A C 1
ATOM 691 O O . LEU A 1 91 ? -16.312 2.389 -11.5 1 85.38 91 LEU A O 1
ATOM 695 N N . HIS A 1 92 ? -17.938 2.791 -9.984 1 85.31 92 HIS A N 1
ATOM 696 C CA . HIS A 1 92 ? -18.969 2.303 -10.898 1 85.31 92 HIS A CA 1
ATOM 697 C C . HIS A 1 92 ? -19.484 3.422 -11.797 1 85.31 92 HIS A C 1
ATOM 699 O O . HIS A 1 92 ? -20.5 3.26 -12.477 1 85.31 92 HIS A O 1
ATOM 705 N N . GLY A 1 93 ? -18.859 4.578 -11.695 1 83.25 93 GLY A N 1
ATOM 706 C CA . GLY A 1 93 ? -19.125 5.66 -12.633 1 83.25 93 GLY A CA 1
ATOM 707 C C . GLY A 1 93 ? -20.297 6.523 -12.227 1 83.25 93 GLY A C 1
ATOM 708 O O . GLY A 1 93 ? -20.859 7.254 -13.047 1 83.25 93 GLY A O 1
ATOM 709 N N . LYS A 1 94 ? -20.625 6.383 -11 1 86.62 94 LYS A N 1
ATOM 710 C CA . LYS A 1 94 ? -21.719 7.234 -10.555 1 86.62 94 LYS A CA 1
ATOM 711 C C . LYS A 1 94 ? -21.312 8.703 -10.539 1 86.62 94 LYS A C 1
ATOM 713 O O . LYS A 1 94 ? -20.156 9.031 -10.234 1 86.62 94 LYS A O 1
ATOM 718 N N . SER A 1 95 ? -22.25 9.531 -10.969 1 80.94 95 SER A N 1
ATOM 719 C CA . SER A 1 95 ? -21.984 10.969 -10.992 1 80.94 95 SER A CA 1
ATOM 720 C C . SER A 1 95 ? -21.906 11.539 -9.578 1 80.94 95 SER A C 1
ATOM 722 O O . SER A 1 95 ? -22.328 10.891 -8.617 1 80.94 95 SER A O 1
ATOM 724 N N . TYR A 1 96 ? -21.375 12.719 -9.57 1 76.5 96 TYR A N 1
ATOM 725 C CA . TYR A 1 96 ? -21.344 13.445 -8.305 1 76.5 96 TYR A CA 1
ATOM 726 C C . TYR A 1 96 ? -22.734 13.562 -7.699 1 76.5 96 TYR A C 1
ATOM 728 O O . TYR A 1 96 ? -22.922 13.344 -6.5 1 76.5 96 TYR A O 1
ATOM 736 N N . MET A 1 97 ? -23.641 13.883 -8.516 1 77.31 97 MET A N 1
ATOM 737 C CA . MET A 1 97 ? -25.016 14.055 -8.062 1 77.31 97 MET A CA 1
ATOM 738 C C . MET A 1 97 ? -25.578 12.75 -7.504 1 77.31 97 MET A C 1
ATOM 740 O O . MET A 1 97 ? -26.25 12.75 -6.473 1 77.31 97 MET A O 1
ATOM 744 N N . GLU A 1 98 ? -25.266 11.664 -8.148 1 84.19 98 GLU A N 1
ATOM 745 C CA . GLU A 1 98 ? -25.719 10.359 -7.688 1 84.19 98 GLU A CA 1
ATOM 746 C C . GLU A 1 98 ? -25.094 10.008 -6.34 1 84.19 98 GLU A C 1
ATOM 748 O O . GLU A 1 98 ? -25.766 9.461 -5.465 1 84.19 98 GLU A O 1
ATOM 753 N N . ILE A 1 99 ? -23.953 10.344 -6.207 1 86.06 99 ILE A N 1
ATOM 754 C CA . ILE A 1 99 ? -23.25 10.078 -4.961 1 86.06 99 ILE A CA 1
ATOM 755 C C . ILE A 1 99 ? -23.828 10.93 -3.838 1 86.06 99 ILE A C 1
ATOM 757 O O . ILE A 1 99 ? -24.078 10.43 -2.738 1 86.06 99 ILE A O 1
ATOM 761 N N . MET A 1 100 ? -24.078 12.172 -4.137 1 79.56 100 MET A N 1
ATOM 762 C CA . MET A 1 100 ? -24.688 13.07 -3.154 1 79.56 100 MET A CA 1
ATOM 763 C C . MET A 1 100 ? -26.062 12.57 -2.734 1 79.56 100 MET A C 1
ATOM 765 O O . MET A 1 100 ? -26.375 12.547 -1.546 1 79.56 100 MET A O 1
ATOM 769 N N . GLN A 1 101 ? -26.828 12.094 -3.725 1 81.5 101 GLN A N 1
ATOM 770 C CA . GLN A 1 101 ? -28.188 11.617 -3.463 1 81.5 101 GLN A CA 1
ATOM 771 C C . GLN A 1 101 ? -28.172 10.344 -2.623 1 81.5 101 GLN A C 1
ATOM 773 O O . GLN A 1 101 ? -29.094 10.102 -1.836 1 81.5 101 GLN A O 1
ATOM 778 N N . ALA A 1 102 ? -27.109 9.711 -2.797 1 84.44 102 ALA A N 1
ATOM 779 C CA . ALA A 1 102 ? -26.984 8.461 -2.047 1 84.44 102 ALA A CA 1
ATOM 780 C C . ALA A 1 102 ? -26.406 8.711 -0.661 1 84.44 102 ALA A C 1
ATOM 782 O O . ALA A 1 102 ? -26.125 7.766 0.085 1 84.44 102 ALA A O 1
ATOM 783 N N . GLY A 1 103 ? -26.234 9.93 -0.427 1 79.25 103 GLY A N 1
ATOM 784 C CA . GLY A 1 103 ? -25.766 10.297 0.899 1 79.25 103 GLY A CA 1
ATOM 785 C C . GLY A 1 103 ? -24.25 10.32 1.01 1 79.25 103 GLY A C 1
ATOM 786 O O . GLY A 1 103 ? -23.703 10.172 2.102 1 79.25 103 GLY A O 1
ATOM 787 N N . GLY A 1 104 ? -23.656 10.398 -0.14 1 86.12 104 GLY A N 1
ATOM 788 C CA . GLY A 1 104 ? -22.203 10.492 -0.143 1 86.12 104 GLY A CA 1
ATOM 789 C C . GLY A 1 104 ? -21.703 11.914 -0.184 1 86.12 104 GLY A C 1
ATOM 790 O O . GLY A 1 104 ? -22.422 12.852 0.144 1 86.12 104 GLY A O 1
ATOM 791 N N . GLY A 1 105 ? -20.359 12.078 -0.348 1 88.94 105 GLY A N 1
ATOM 792 C CA . GLY A 1 105 ? -19.75 13.398 -0.388 1 88.94 105 GLY A CA 1
ATOM 793 C C . GLY A 1 105 ? -19.25 13.859 0.965 1 88.94 105 GLY A C 1
ATOM 794 O O . GLY A 1 105 ? -19.438 13.18 1.975 1 88.94 105 GLY A O 1
ATOM 795 N N . ILE A 1 106 ? -18.688 14.977 0.983 1 92.56 106 ILE A N 1
ATOM 796 C CA . ILE A 1 106 ? -18.078 15.5 2.205 1 92.56 106 ILE A CA 1
ATOM 797 C C . ILE A 1 106 ? -19.172 15.742 3.25 1 92.56 106 ILE A C 1
ATOM 799 O O . ILE A 1 106 ? -18.922 15.617 4.449 1 92.56 106 ILE A O 1
ATOM 803 N N . LEU A 1 107 ? -20.391 16.031 2.828 1 92.75 107 LEU A N 1
ATOM 804 C CA . LEU A 1 107 ? -21.484 16.344 3.754 1 92.75 107 LEU A CA 1
ATOM 805 C C . LEU A 1 107 ? -21.859 15.109 4.559 1 92.75 107 LEU A C 1
ATOM 807 O O . LEU A 1 107 ? -22.375 15.227 5.68 1 92.75 107 LEU A O 1
ATOM 811 N N . SER A 1 108 ? -21.656 13.922 3.939 1 93.56 108 SER A N 1
ATOM 812 C CA . SER A 1 108 ? -21.891 12.711 4.715 1 93.56 108 SER A CA 1
ATOM 813 C C . SER A 1 108 ? -20.969 12.641 5.926 1 93.56 108 SER A C 1
ATOM 815 O O . SER A 1 108 ? -21.391 12.266 7.02 1 93.56 108 SER A O 1
ATOM 817 N N . THR A 1 109 ? -19.734 12.984 5.762 1 96.56 109 THR A N 1
ATOM 818 C CA . THR A 1 109 ? -18.797 13.023 6.871 1 96.56 109 THR A CA 1
ATOM 819 C C . THR A 1 109 ? -19.156 14.141 7.848 1 96.56 109 THR A C 1
ATOM 821 O O . THR A 1 109 ? -19.031 13.977 9.062 1 96.56 109 THR A O 1
ATOM 824 N N . VAL A 1 110 ? -19.609 15.281 7.277 1 97.5 110 VAL A N 1
ATOM 825 C CA . VAL A 1 110 ? -20.016 16.422 8.102 1 97.5 110 VAL A CA 1
ATOM 826 C C . VAL A 1 110 ? -21.141 16 9.031 1 97.5 110 VAL A C 1
ATOM 828 O O . VAL A 1 110 ? -21.094 16.25 10.242 1 97.5 110 VAL A O 1
ATOM 831 N N . LYS A 1 111 ? -22.156 15.336 8.477 1 96.81 111 LYS A N 1
ATOM 832 C CA . LYS A 1 111 ? -23.281 14.883 9.273 1 96.81 111 LYS A CA 1
ATOM 833 C C . LYS A 1 111 ? -22.844 13.906 10.359 1 96.81 111 LYS A C 1
ATOM 835 O O . LYS A 1 111 ? -23.297 13.992 11.5 1 96.81 111 LYS A O 1
ATOM 840 N N . ALA A 1 112 ? -21.906 13.023 10.008 1 97.19 112 ALA A N 1
ATOM 841 C CA . ALA A 1 112 ? -21.406 12.039 10.961 1 97.19 112 ALA A CA 1
ATOM 842 C C . ALA A 1 112 ? -20.641 12.711 12.094 1 97.19 112 ALA A C 1
ATOM 844 O O . ALA A 1 112 ? -20.812 12.367 13.266 1 97.19 112 ALA A O 1
ATOM 845 N N . VAL A 1 113 ? -19.812 13.68 11.812 1 98.38 113 VAL A N 1
ATOM 846 C CA . VAL A 1 113 ? -19 14.375 12.797 1 98.38 113 VAL A CA 1
ATOM 847 C C . VAL A 1 113 ? -19.891 15.227 13.695 1 98.38 113 VAL A C 1
ATOM 849 O O . VAL A 1 113 ? -19.672 15.281 14.914 1 98.38 113 VAL A O 1
ATOM 852 N N . ARG A 1 114 ? -20.891 15.961 13.102 1 98.25 114 ARG A N 1
ATOM 853 C CA . ARG A 1 114 ? -21.828 16.75 13.891 1 98.25 114 ARG A CA 1
ATOM 854 C C . ARG A 1 114 ? -22.562 15.891 14.914 1 98.25 114 ARG A C 1
ATOM 856 O O . ARG A 1 114 ? -22.766 16.328 16.047 1 98.25 114 ARG A O 1
ATOM 863 N N . LYS A 1 115 ? -22.859 14.672 14.555 1 98.12 115 LYS A N 1
ATOM 864 C CA . LYS A 1 115 ? -23.625 13.773 15.414 1 98.12 115 LYS A CA 1
ATOM 865 C C . LYS A 1 115 ? -22.734 13.117 16.453 1 98.12 115 LYS A C 1
ATOM 867 O O . LYS A 1 115 ? -23.172 12.789 17.547 1 98.12 115 LYS A O 1
ATOM 872 N N . ALA A 1 116 ? -21.484 12.938 16.188 1 98.38 116 ALA A N 1
ATOM 873 C CA . ALA A 1 116 ? -20.547 12.227 17.062 1 98.38 116 ALA A CA 1
ATOM 874 C C . ALA A 1 116 ? -20.25 13.039 18.312 1 98.38 116 ALA A C 1
ATOM 876 O O . ALA A 1 116 ? -20.203 14.266 18.266 1 98.38 116 ALA A O 1
ATOM 877 N N . SER A 1 117 ? -19.969 12.328 19.422 1 98.56 117 SER A N 1
ATOM 878 C CA . SER A 1 117 ? -19.5 12.984 20.641 1 98.56 117 SER A CA 1
ATOM 879 C C . SER A 1 117 ? -18.016 13.289 20.578 1 98.56 117 SER A C 1
ATOM 881 O O . SER A 1 117 ? -17.297 12.719 19.75 1 98.56 117 SER A O 1
ATOM 883 N N . LEU A 1 118 ? -17.641 14.242 21.438 1 98.62 118 LEU A N 1
ATOM 884 C CA . LEU A 1 118 ? -16.219 14.523 21.578 1 98.62 118 LEU A CA 1
ATOM 885 C C . LEU A 1 118 ? -15.438 13.25 21.891 1 98.62 118 LEU A C 1
ATOM 887 O O . LEU A 1 118 ? -14.375 13.023 21.312 1 98.62 118 LEU A O 1
ATOM 891 N N . LYS A 1 119 ? -16.031 12.43 22.734 1 98.38 119 LYS A N 1
ATOM 892 C CA . LYS A 1 119 ? -15.383 11.188 23.141 1 98.38 119 LYS A CA 1
ATOM 893 C C . LYS A 1 119 ? -15.195 10.25 21.953 1 98.38 119 LYS A C 1
ATOM 895 O O . LYS A 1 119 ? -14.133 9.641 21.781 1 98.38 119 LYS A O 1
ATOM 900 N N . GLU A 1 120 ? -16.156 10.141 21.141 1 98.19 120 GLU A N 1
ATOM 901 C CA . GLU A 1 120 ? -16.094 9.281 19.953 1 98.19 120 GLU A CA 1
ATOM 902 C C . GLU A 1 120 ? -15.016 9.742 19 1 98.19 120 GLU A C 1
ATOM 904 O O . GLU A 1 120 ? -14.25 8.93 18.469 1 98.19 120 GLU A O 1
ATOM 909 N N . LEU A 1 121 ? -14.922 11.039 18.734 1 98.69 121 LEU A N 1
ATOM 910 C CA . LEU A 1 121 ? -13.914 11.594 17.844 1 98.69 121 LEU A CA 1
ATOM 911 C C . LEU A 1 121 ? -12.508 11.352 18.375 1 98.69 121 LEU A C 1
ATOM 913 O O . LEU A 1 121 ? -11.602 11.008 17.625 1 98.69 121 LEU A O 1
ATOM 917 N N . VAL A 1 122 ? -12.367 11.492 19.703 1 98.69 122 VAL A N 1
ATOM 918 C CA . VAL A 1 122 ? -11.062 11.32 20.328 1 98.69 122 VAL A CA 1
ATOM 919 C C . VAL A 1 122 ? -10.641 9.852 20.25 1 98.69 122 VAL A C 1
ATOM 921 O O . VAL A 1 122 ? -9.492 9.547 19.922 1 98.69 122 VAL A O 1
ATOM 924 N N . LEU A 1 123 ? -11.586 8.969 20.5 1 97.88 123 LEU A N 1
ATOM 925 C CA . LEU A 1 123 ? -11.273 7.547 20.469 1 97.88 123 LEU A CA 1
ATOM 926 C C . LEU A 1 123 ? -10.883 7.109 19.062 1 97.88 123 LEU A C 1
ATOM 928 O O . LEU A 1 123 ? -9.906 6.375 18.875 1 97.88 123 LEU A O 1
ATOM 932 N N . ARG A 1 124 ? -11.578 7.566 18.094 1 96.88 124 ARG A N 1
ATOM 933 C CA . ARG A 1 124 ? -11.273 7.219 16.703 1 96.88 124 ARG A CA 1
ATOM 934 C C . ARG A 1 124 ? -9.945 7.836 16.266 1 96.88 124 ARG A C 1
ATOM 936 O O . ARG A 1 124 ? -9.148 7.191 15.586 1 96.88 124 ARG A O 1
ATOM 943 N N . GLY A 1 125 ? -9.758 9.078 16.625 1 97.94 125 GLY A N 1
ATOM 944 C CA . GLY A 1 125 ? -8.492 9.734 16.328 1 97.94 125 GLY A CA 1
ATOM 945 C C . GLY A 1 125 ? -7.309 9.055 16.984 1 97.94 125 GLY A C 1
ATOM 946 O O . GLY A 1 125 ? -6.246 8.914 16.375 1 97.94 125 GLY A O 1
ATOM 947 N N . ALA A 1 126 ? -7.496 8.602 18.219 1 98.25 126 ALA A N 1
ATOM 948 C CA . ALA A 1 126 ? -6.426 7.926 18.953 1 98.25 126 ALA A CA 1
ATOM 949 C C . ALA A 1 126 ? -6.039 6.613 18.281 1 98.25 126 ALA A C 1
ATOM 951 O O . ALA A 1 126 ? -4.859 6.27 18.203 1 98.25 126 ALA A O 1
ATOM 952 N N . TYR A 1 127 ? -6.996 5.973 17.812 1 95.75 127 TYR A N 1
ATOM 953 C CA . TYR A 1 127 ? -6.73 4.73 17.094 1 95.75 127 TYR A CA 1
ATOM 954 C C . TYR A 1 127 ? -5.902 4.996 15.852 1 95.75 127 TYR A C 1
ATOM 956 O O . TYR A 1 127 ? -4.898 4.32 15.609 1 95.75 127 TYR A O 1
ATOM 964 N N . ALA A 1 128 ? -6.34 5.941 15.047 1 96.75 128 ALA A N 1
ATOM 965 C CA . ALA A 1 128 ? -5.621 6.273 13.82 1 96.75 128 ALA A CA 1
ATOM 966 C C . ALA A 1 128 ? -4.184 6.695 14.117 1 96.75 128 ALA A C 1
ATOM 968 O O . ALA A 1 128 ? -3.248 6.254 13.445 1 96.75 128 ALA A O 1
ATOM 969 N N . LEU A 1 129 ? -4.02 7.496 15.141 1 98.44 129 LEU A N 1
ATOM 970 C CA . LEU A 1 129 ? -2.697 7.996 15.508 1 98.44 129 LEU A CA 1
ATOM 971 C C . LEU A 1 129 ? -1.798 6.863 15.992 1 98.44 129 LEU A C 1
ATOM 973 O O . LEU A 1 129 ? -0.595 6.863 15.719 1 98.44 129 LEU A O 1
ATOM 977 N N . ASN A 1 130 ? -2.363 5.953 16.703 1 97.12 130 ASN A N 1
ATOM 978 C CA . ASN A 1 130 ? -1.596 4.789 17.141 1 97.12 130 ASN A CA 1
ATOM 979 C C . ASN A 1 130 ? -1.089 3.98 15.945 1 97.12 130 ASN A C 1
ATOM 981 O O . ASN A 1 130 ? 0.055 3.521 15.945 1 97.12 130 ASN A O 1
ATOM 985 N N . GLU A 1 131 ? -1.935 3.773 14.984 1 95.88 131 GLU A N 1
ATOM 986 C CA . GLU A 1 131 ? -1.529 3.049 13.789 1 95.88 131 GLU A CA 1
ATOM 987 C C . GLU A 1 131 ? -0.447 3.809 13.023 1 95.88 131 GLU A C 1
ATOM 989 O O . GLU A 1 131 ? 0.503 3.207 12.516 1 95.88 131 GLU A O 1
ATOM 994 N N . MET A 1 132 ? -0.584 5.105 12.945 1 97.94 132 MET A N 1
ATOM 995 C CA . MET A 1 132 ? 0.418 5.938 12.281 1 97.94 132 MET A CA 1
ATOM 996 C C . MET A 1 132 ? 1.748 5.879 13.031 1 97.94 132 MET A C 1
ATOM 998 O O . MET A 1 132 ? 2.811 5.836 12.406 1 97.94 132 MET A O 1
ATOM 1002 N N . LEU A 1 133 ? 1.65 5.855 14.336 1 98.38 133 LEU A N 1
ATOM 1003 C CA . LEU A 1 133 ? 2.85 5.793 15.164 1 98.38 133 LEU A CA 1
ATOM 1004 C C . LEU A 1 133 ? 3.631 4.512 14.898 1 98.38 133 LEU A C 1
ATOM 1006 O O . LEU A 1 133 ? 4.859 4.535 14.812 1 98.38 133 LEU A O 1
ATOM 1010 N N . LYS A 1 134 ? 2.957 3.441 14.703 1 96.5 134 LYS A N 1
ATOM 1011 C CA . LYS A 1 134 ? 3.594 2.158 14.422 1 96.5 134 LYS A CA 1
ATOM 1012 C C . LYS A 1 134 ? 4.355 2.203 13.102 1 96.5 134 LYS A C 1
ATOM 1014 O O . LYS A 1 134 ? 5.258 1.396 12.867 1 96.5 134 LYS A O 1
ATOM 1019 N N . LEU A 1 135 ? 3.979 3.148 12.289 1 97.31 135 LEU A N 1
ATOM 1020 C CA . LEU A 1 135 ? 4.645 3.309 11 1 97.31 135 LEU A CA 1
ATOM 1021 C C . LEU A 1 135 ? 5.734 4.371 11.078 1 97.31 135 LEU A C 1
ATOM 1023 O O . LEU A 1 135 ? 6.359 4.703 10.07 1 97.31 135 LEU A O 1
ATOM 1027 N N . GLY A 1 136 ? 5.945 4.953 12.211 1 98.38 136 GLY A N 1
ATOM 1028 C CA . GLY A 1 136 ? 7.051 5.875 12.406 1 98.38 136 GLY A CA 1
ATOM 1029 C C . GLY A 1 136 ? 6.633 7.332 12.336 1 98.38 136 GLY A C 1
ATOM 1030 O O . GLY A 1 136 ? 7.477 8.227 12.383 1 98.38 136 GLY A O 1
ATOM 1031 N N . VAL A 1 137 ? 5.293 7.605 12.203 1 98.81 137 VAL A N 1
ATOM 1032 C CA . VAL A 1 137 ? 4.801 8.977 12.219 1 98.81 137 VAL A CA 1
ATOM 1033 C C . VAL A 1 137 ? 4.691 9.469 13.656 1 98.81 137 VAL A C 1
ATOM 1035 O O . VAL A 1 137 ? 3.91 8.93 14.453 1 98.81 137 VAL A O 1
ATOM 1038 N N . THR A 1 138 ? 5.461 10.484 13.977 1 98.88 138 THR A N 1
ATOM 1039 C CA . THR A 1 138 ? 5.535 10.906 15.367 1 98.88 138 THR A CA 1
ATOM 1040 C C . THR A 1 138 ? 4.855 12.258 15.555 1 98.88 138 THR A C 1
ATOM 1042 O O . THR A 1 138 ? 4.617 12.688 16.688 1 98.88 138 THR A O 1
ATOM 1045 N N . THR A 1 139 ? 4.59 12.945 14.5 1 98.94 139 THR A N 1
ATOM 1046 C CA . THR A 1 139 ? 3.934 14.25 14.531 1 98.94 139 THR A CA 1
ATOM 1047 C C . THR A 1 139 ? 2.936 14.375 13.383 1 98.94 139 THR A C 1
ATOM 1049 O O . THR A 1 139 ? 3.232 13.992 12.25 1 98.94 139 THR A O 1
ATOM 1052 N N . VAL A 1 140 ? 1.703 14.875 13.688 1 98.88 140 VAL A N 1
ATOM 1053 C CA . VAL A 1 140 ? 0.688 15.039 12.656 1 98.88 140 VAL A CA 1
ATOM 1054 C C . VAL A 1 140 ? 0.004 16.391 12.812 1 98.88 140 VAL A C 1
ATOM 1056 O O . VAL A 1 140 ? -0.087 16.922 13.922 1 98.88 140 VAL A O 1
ATOM 1059 N N . GLU A 1 141 ? -0.319 16.953 11.672 1 98.88 141 GLU A N 1
ATOM 1060 C CA . GLU A 1 141 ? -1.323 18.016 11.672 1 98.88 141 GLU A CA 1
ATOM 1061 C C . GLU A 1 141 ? -2.729 17.438 11.5 1 98.88 141 GLU A C 1
ATOM 1063 O O . GLU A 1 141 ? -2.945 16.562 10.664 1 98.88 141 GLU A O 1
ATOM 1068 N N . GLY A 1 142 ? -3.615 17.875 12.336 1 98.81 142 GLY A N 1
ATOM 1069 C CA . GLY A 1 142 ? -5.027 17.578 12.156 1 98.81 142 GLY A CA 1
ATOM 1070 C C . GLY A 1 142 ? -5.855 18.812 11.844 1 98.81 142 GLY A C 1
ATOM 1071 O O . GLY A 1 142 ? -5.641 19.875 12.422 1 98.81 142 GLY A O 1
ATOM 1072 N N . LYS A 1 143 ? -6.762 18.672 10.891 1 98.81 143 LYS A N 1
ATOM 1073 C CA . LYS A 1 143 ? -7.594 19.797 10.484 1 98.81 143 LYS A CA 1
ATOM 1074 C C . LYS A 1 143 ? -9.055 19.562 10.844 1 98.81 143 LYS A C 1
ATOM 1076 O O . LYS A 1 143 ? -9.586 18.469 10.648 1 98.81 143 LYS A O 1
ATOM 1081 N N . SER A 1 144 ? -9.648 20.625 11.414 1 98.69 144 SER A N 1
ATOM 1082 C CA . SER A 1 144 ? -11.109 20.562 11.445 1 98.69 144 SER A CA 1
ATOM 1083 C C . SER A 1 144 ? -11.688 20.594 10.031 1 98.69 144 SER A C 1
ATOM 1085 O O . SER A 1 144 ? -11.031 20.172 9.078 1 98.69 144 SER A O 1
ATOM 1087 N N . GLY A 1 145 ? -12.867 20.969 9.922 1 98.31 145 GLY A N 1
ATOM 1088 C CA . GLY A 1 145 ? -13.398 21.141 8.578 1 98.31 145 GLY A CA 1
ATOM 1089 C C . GLY A 1 145 ? -14.531 20.172 8.258 1 98.31 145 GLY A C 1
ATOM 1090 O O . GLY A 1 145 ? -15.125 20.25 7.18 1 98.31 145 GLY A O 1
ATOM 1091 N N . TYR A 1 146 ? -14.836 19.297 9.188 1 98.38 146 TYR A N 1
ATOM 1092 C CA . TYR A 1 146 ? -15.984 18.406 9 1 98.38 146 TYR A CA 1
ATOM 1093 C C . TYR A 1 146 ? -17.125 18.797 9.93 1 98.38 146 TYR A C 1
ATOM 1095 O O . TYR A 1 146 ? -18.078 18.031 10.117 1 98.38 146 TYR A O 1
ATOM 1103 N N . GLY A 1 147 ? -17.031 19.922 10.633 1 98.19 147 GLY A N 1
ATOM 1104 C CA . GLY A 1 147 ? -18.141 20.516 11.367 1 98.19 147 GLY A CA 1
ATOM 1105 C C . GLY A 1 147 ? -18.953 21.5 10.547 1 98.19 147 GLY A C 1
ATOM 1106 O O . GLY A 1 147 ? -20.172 21.406 10.5 1 98.19 147 GLY A O 1
ATOM 1107 N N . LEU A 1 148 ? -18.375 22.469 9.969 1 98.19 148 LEU A N 1
ATOM 1108 C CA . LEU A 1 148 ? -18.875 23.531 9.102 1 98.19 148 LEU A CA 1
ATOM 1109 C C . LEU A 1 148 ? -19.859 24.422 9.852 1 98.19 148 LEU A C 1
ATOM 1111 O O . LEU A 1 148 ? -20.594 25.203 9.234 1 98.19 148 LEU A O 1
ATOM 1115 N N . GLU A 1 149 ? -19.969 24.266 11.062 1 97.81 149 GLU A N 1
ATOM 1116 C CA . GLU A 1 149 ? -20.625 25.156 12.008 1 97.81 149 GLU A CA 1
ATOM 1117 C C . GLU A 1 149 ? -19.812 25.297 13.289 1 97.81 149 GLU A C 1
ATOM 1119 O O . GLU A 1 149 ? -18.984 24.438 13.602 1 97.81 149 GLU A O 1
ATOM 1124 N N . LYS A 1 150 ? -20.062 26.375 14.016 1 97.69 150 LYS A N 1
ATOM 1125 C CA . LYS A 1 150 ? -19.188 26.766 15.125 1 97.69 150 LYS A CA 1
ATOM 1126 C C . LYS A 1 150 ? -19.047 25.641 16.141 1 97.69 150 LYS A C 1
ATOM 1128 O O . LYS A 1 150 ? -17.938 25.266 16.516 1 97.69 150 LYS A O 1
ATOM 1133 N N . THR A 1 151 ? -20.141 25.047 16.594 1 98.19 151 THR A N 1
ATOM 1134 C CA . THR A 1 151 ? -20.141 24.047 17.656 1 98.19 151 THR A CA 1
ATOM 1135 C C . THR A 1 151 ? -19.328 22.828 17.234 1 98.19 151 THR A C 1
ATOM 1137 O O . THR A 1 151 ? -18.484 22.344 18 1 98.19 151 THR A O 1
ATOM 1140 N N . ALA A 1 152 ? -19.547 22.359 16.078 1 98.5 152 ALA A N 1
ATOM 1141 C CA . ALA A 1 152 ? -18.891 21.141 15.609 1 98.5 152 ALA A CA 1
ATOM 1142 C C . ALA A 1 152 ? -17.422 21.406 15.242 1 98.5 152 ALA A C 1
ATOM 1144 O O . ALA A 1 152 ? -16.562 20.547 15.43 1 98.5 152 ALA A O 1
ATOM 1145 N N . GLU A 1 153 ? -17.125 22.562 14.656 1 98.75 153 GLU A N 1
ATOM 1146 C CA . GLU A 1 153 ? -15.742 22.922 14.375 1 98.75 153 GLU A CA 1
ATOM 1147 C C . GLU A 1 153 ? -14.93 23.016 15.664 1 98.75 153 GLU A C 1
ATOM 1149 O O . GLU A 1 153 ? -13.805 22.516 15.734 1 98.75 153 GLU A O 1
ATOM 1154 N N . ILE A 1 154 ? -15.492 23.703 16.641 1 98.75 154 ILE A N 1
ATOM 1155 C CA . ILE A 1 154 ? -14.82 23.828 17.938 1 98.75 154 ILE A CA 1
ATOM 1156 C C . ILE A 1 154 ? -14.664 22.453 18.578 1 98.75 154 ILE A C 1
ATOM 1158 O O . ILE A 1 154 ? -13.633 22.172 19.203 1 98.75 154 ILE A O 1
ATOM 1162 N N . LYS A 1 155 ? -15.672 21.578 18.422 1 98.81 155 LYS A N 1
ATOM 1163 C CA . LYS A 1 155 ? -15.578 20.203 18.922 1 98.81 155 LYS A CA 1
ATOM 1164 C C . LYS A 1 155 ? -14.398 19.469 18.297 1 98.81 155 LYS A C 1
ATOM 1166 O O . LYS A 1 155 ? -13.664 18.766 18.984 1 98.81 155 LYS A O 1
ATOM 1171 N N . GLN A 1 156 ? -14.188 19.609 17.016 1 98.88 156 GLN A N 1
ATOM 1172 C CA . GLN A 1 156 ? -13.055 18.984 16.359 1 98.88 156 GLN A CA 1
ATOM 1173 C C . GLN A 1 156 ? -11.734 19.516 16.875 1 98.88 156 GLN A C 1
ATOM 1175 O O . GLN A 1 156 ? -10.781 18.766 17.094 1 98.88 156 GLN A O 1
ATOM 1180 N N . LEU A 1 157 ? -11.672 20.859 17.031 1 98.88 157 LEU A N 1
ATOM 1181 C CA . LEU A 1 157 ? -10.453 21.469 17.531 1 98.88 157 LEU A CA 1
ATOM 1182 C C . LEU A 1 157 ? -10.164 21.016 18.969 1 98.88 157 LEU A C 1
ATOM 1184 O O . LEU A 1 157 ? -9.016 20.75 19.328 1 98.88 157 LEU A O 1
ATOM 1188 N N . LYS A 1 158 ? -11.219 20.906 19.766 1 98.81 158 LYS A N 1
ATOM 1189 C CA . LYS A 1 158 ? -11.078 20.375 21.125 1 98.81 158 LYS A CA 1
ATOM 1190 C C . LYS A 1 158 ? -10.578 18.938 21.094 1 98.81 158 LYS A C 1
ATOM 1192 O O . LYS A 1 158 ? -9.734 18.547 21.906 1 98.81 158 LYS A O 1
ATOM 1197 N N . ALA A 1 159 ? -11.094 18.125 20.188 1 98.88 159 ALA A N 1
ATOM 1198 C CA . ALA A 1 159 ? -10.648 16.75 20.047 1 98.88 159 ALA A CA 1
ATOM 1199 C C . ALA A 1 159 ? -9.156 16.672 19.734 1 98.88 159 ALA A C 1
ATOM 1201 O O . ALA A 1 159 ? -8.438 15.844 20.281 1 98.88 159 ALA A O 1
ATOM 1202 N N . LEU A 1 160 ? -8.719 17.562 18.875 1 98.88 160 LEU A N 1
ATOM 1203 C CA . LEU A 1 160 ? -7.309 17.578 18.484 1 98.88 160 LEU A CA 1
ATOM 1204 C C . LEU A 1 160 ? -6.43 17.938 19.672 1 98.88 160 LEU A C 1
ATOM 1206 O O . LEU A 1 160 ? -5.367 17.344 19.875 1 98.88 160 LEU A O 1
ATOM 1210 N N . LYS A 1 161 ? -6.863 18.891 20.422 1 98.5 161 LYS A N 1
ATOM 1211 C CA . LYS A 1 161 ? -6.121 19.281 21.609 1 98.5 161 LYS A CA 1
ATOM 1212 C C . LYS A 1 161 ? -6.066 18.125 22.625 1 98.5 161 LYS A C 1
ATOM 1214 O O . LYS A 1 161 ? -5.023 17.891 23.234 1 98.5 161 LYS A O 1
ATOM 1219 N N . LEU A 1 162 ? -7.207 17.484 22.797 1 98.56 162 LEU A N 1
ATOM 1220 C CA . LEU A 1 162 ? -7.258 16.344 23.703 1 98.56 162 LEU A CA 1
ATOM 1221 C C . LEU A 1 162 ? -6.371 15.211 23.203 1 98.56 162 LEU A C 1
ATOM 1223 O O . LEU A 1 162 ? -5.676 14.562 24 1 98.56 162 LEU A O 1
ATOM 1227 N N . LEU A 1 163 ? -6.414 14.93 21.922 1 98.75 163 LEU A N 1
ATOM 1228 C CA . LEU A 1 163 ? -5.555 13.906 21.344 1 98.75 163 LEU A CA 1
ATOM 1229 C C . LEU A 1 163 ? -4.086 14.203 21.609 1 98.75 163 LEU A C 1
ATOM 1231 O O . LEU A 1 163 ? -3.318 13.305 21.953 1 98.75 163 LEU A O 1
ATOM 1235 N N . ASN A 1 164 ? -3.699 15.484 21.438 1 98.31 164 ASN A N 1
ATOM 1236 C CA . ASN A 1 164 ? -2.32 15.883 21.703 1 98.31 164 ASN A CA 1
ATOM 1237 C C . ASN A 1 164 ? -1.92 15.617 23.141 1 98.31 164 ASN A C 1
ATOM 1239 O O . ASN A 1 164 ? -0.751 15.352 23.438 1 98.31 164 ASN A O 1
ATOM 1243 N N . LYS A 1 165 ? -2.863 15.633 24.016 1 97.19 165 LYS A N 1
ATOM 1244 C CA . LYS A 1 165 ? -2.605 15.477 25.453 1 97.19 165 LYS A CA 1
ATOM 1245 C C . LYS A 1 165 ? -2.6 14.008 25.844 1 97.19 165 LYS A C 1
ATOM 1247 O O . LYS A 1 165 ? -1.854 13.602 26.75 1 97.19 165 LYS A O 1
ATOM 1252 N N . VAL A 1 166 ? -3.352 13.125 25.125 1 96.25 166 VAL A N 1
ATOM 1253 C CA . VAL A 1 166 ? -3.65 11.828 25.719 1 96.25 166 VAL A CA 1
ATOM 1254 C C . VAL A 1 166 ? -2.912 10.727 24.953 1 96.25 166 VAL A C 1
ATOM 1256 O O . VAL A 1 166 ? -2.908 9.57 25.375 1 96.25 166 VAL A O 1
ATOM 1259 N N . GLN A 1 167 ? -2.365 11.039 23.875 1 95.44 167 GLN A N 1
ATOM 1260 C CA . GLN A 1 167 ? -1.644 10.039 23.094 1 95.44 167 GLN A CA 1
ATOM 1261 C C . GLN A 1 167 ? -0.233 10.516 22.75 1 95.44 167 GLN A C 1
ATOM 1263 O O . GLN A 1 167 ? 0.158 11.625 23.125 1 95.44 167 GLN A O 1
ATOM 1268 N N . LEU A 1 168 ? 0.604 9.695 22.125 1 96.88 168 LEU A N 1
ATOM 1269 C CA . LEU A 1 168 ? 2.047 9.906 22.047 1 96.88 168 LEU A CA 1
ATOM 1270 C C . LEU A 1 168 ? 2.402 10.805 20.875 1 96.88 168 LEU A C 1
ATOM 1272 O O . LEU A 1 168 ? 3.35 11.594 20.953 1 96.88 168 LEU A O 1
ATOM 1276 N N . VAL A 1 169 ? 1.643 10.734 19.766 1 98.62 169 VAL A N 1
ATOM 1277 C CA . VAL A 1 169 ? 1.922 11.523 18.578 1 98.62 169 VAL A CA 1
ATOM 1278 C C . VAL A 1 169 ? 1.62 13 18.844 1 98.62 169 VAL A C 1
ATOM 1280 O O . VAL A 1 169 ? 0.579 13.328 19.422 1 98.62 169 VAL A O 1
ATOM 1283 N N . ASP A 1 170 ? 2.545 13.914 18.531 1 98.75 170 ASP A N 1
ATOM 1284 C CA . ASP A 1 170 ? 2.225 15.336 18.594 1 98.75 170 ASP A CA 1
ATOM 1285 C C . ASP A 1 170 ? 1.16 15.711 17.562 1 98.75 170 ASP A C 1
ATOM 1287 O O . ASP A 1 17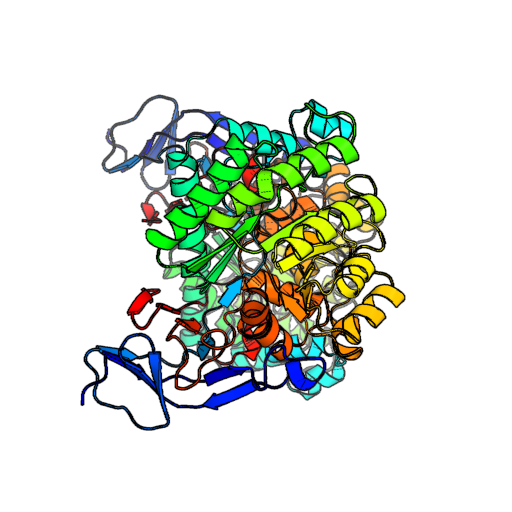0 ? 1.28 15.367 16.391 1 98.75 170 ASP A O 1
ATOM 1291 N N . VAL A 1 171 ? 0.128 16.359 18.031 1 98.81 171 VAL A N 1
ATOM 1292 C CA . VAL A 1 171 ? -0.971 16.75 17.156 1 98.81 171 VAL A CA 1
ATOM 1293 C C . VAL A 1 171 ? -1.065 18.266 17.109 1 98.81 171 VAL A C 1
ATOM 1295 O O . VAL A 1 171 ? -1.276 18.922 18.125 1 98.81 171 VAL A O 1
ATOM 1298 N N . ILE A 1 172 ? -0.862 18.844 15.914 1 98.88 172 ILE A N 1
ATOM 1299 C CA . ILE A 1 172 ? -0.942 20.281 15.703 1 98.88 172 ILE A CA 1
ATOM 1300 C C . ILE A 1 172 ? -2.258 20.625 15.016 1 98.88 172 ILE A C 1
ATOM 1302 O O . ILE A 1 172 ? -2.482 20.234 13.859 1 98.88 172 ILE A O 1
ATOM 1306 N N . PRO A 1 173 ? -3.123 21.391 15.656 1 98.81 173 PRO A N 1
ATOM 1307 C CA . PRO A 1 173 ? -4.449 21.672 15.094 1 98.81 173 PRO A CA 1
ATOM 1308 C C . PRO A 1 173 ? -4.422 22.797 14.062 1 98.81 173 PRO A C 1
ATOM 1310 O O . PRO A 1 173 ? -3.668 23.766 14.211 1 98.81 173 PRO A O 1
ATOM 1313 N N . THR A 1 174 ? -5.203 22.688 13.055 1 98.88 174 THR A N 1
ATOM 1314 C CA . THR A 1 174 ? -5.473 23.719 12.047 1 98.88 174 THR A CA 1
ATOM 1315 C C . THR A 1 174 ? -6.973 23.875 11.836 1 98.88 174 THR A C 1
ATOM 1317 O O . THR A 1 174 ? -7.711 22.891 11.789 1 98.88 174 THR A O 1
ATOM 1320 N N . PHE A 1 175 ? -7.445 25.125 11.781 1 98.88 175 PHE A N 1
ATOM 1321 C CA . PHE A 1 175 ? -8.852 25.406 11.516 1 98.88 175 PHE A CA 1
ATOM 1322 C C . PHE A 1 175 ? -9.117 25.453 10.016 1 98.88 175 PHE A C 1
ATOM 1324 O O . PHE A 1 175 ? -8.555 26.281 9.297 1 98.88 175 PHE A O 1
ATOM 1331 N N . LEU A 1 176 ? -9.961 24.531 9.562 1 98.88 176 LEU A N 1
ATOM 1332 C CA . LEU A 1 176 ? -10.352 24.469 8.164 1 98.88 176 LEU A CA 1
ATOM 1333 C C . LEU A 1 176 ? -11.867 24.578 8.023 1 98.88 176 LEU A C 1
ATOM 1335 O O . LEU A 1 176 ? -12.492 23.766 7.332 1 98.88 176 LEU A O 1
ATOM 1339 N N . GLY A 1 177 ? -12.414 25.547 8.719 1 98.38 177 GLY A N 1
ATOM 1340 C CA . GLY A 1 177 ? -13.844 25.766 8.586 1 98.38 177 GLY A CA 1
ATOM 1341 C C . GLY A 1 177 ? -14.297 25.922 7.145 1 98.38 177 GLY A C 1
ATOM 1342 O O . GLY A 1 177 ? -15.383 25.484 6.777 1 98.38 177 GLY A O 1
ATOM 1343 N N . ALA A 1 178 ? -13.492 26.547 6.328 1 98.44 178 ALA A N 1
ATOM 1344 C CA . ALA A 1 178 ? -13.797 26.781 4.918 1 98.44 178 ALA A CA 1
ATOM 1345 C C . ALA A 1 178 ? -13.398 25.578 4.066 1 98.44 178 ALA A C 1
ATOM 1347 O O . ALA A 1 178 ? -12.633 25.703 3.111 1 98.44 178 ALA A O 1
ATOM 1348 N N . HIS A 1 179 ? -13.961 24.453 4.438 1 98.12 179 HIS A N 1
ATOM 1349 C CA . HIS A 1 179 ? -13.695 23.203 3.738 1 98.12 179 HIS A CA 1
ATOM 1350 C C . HIS A 1 179 ? -14.734 22.938 2.652 1 98.12 179 HIS A C 1
ATOM 1352 O O . HIS A 1 179 ? -14.406 22.391 1.593 1 98.12 179 HIS A O 1
ATOM 1358 N N . ALA A 1 180 ? -15.977 23.297 2.871 1 96.44 180 ALA A N 1
ATOM 1359 C CA . ALA A 1 180 ? -17.125 23.188 1.981 1 96.44 180 ALA A CA 1
ATOM 1360 C C . ALA A 1 180 ? -18.25 24.141 2.402 1 96.44 180 ALA A C 1
ATOM 1362 O O . ALA A 1 180 ? -18.25 24.641 3.525 1 96.44 180 ALA A O 1
ATOM 1363 N N . LEU A 1 181 ? -19.109 24.453 1.488 1 95.94 181 LEU A N 1
ATOM 1364 C CA . LEU A 1 181 ? -20.297 25.234 1.835 1 95.94 181 LEU A CA 1
ATOM 1365 C C . LEU A 1 181 ? -21.359 24.344 2.469 1 95.94 181 LEU A C 1
ATOM 1367 O O . LEU A 1 181 ? -21.844 23.406 1.84 1 95.94 181 LEU A O 1
ATOM 1371 N N . PRO A 1 182 ? -21.688 24.625 3.734 1 95.94 182 PRO A N 1
ATOM 1372 C CA . PRO A 1 182 ? -22.734 23.812 4.352 1 95.94 182 PRO A CA 1
ATOM 1373 C C . PRO A 1 182 ? -24.125 24.094 3.777 1 95.94 182 PRO A C 1
ATOM 1375 O O . PRO A 1 182 ? -24.328 25.125 3.127 1 95.94 182 PRO A O 1
ATOM 1378 N N . GLU A 1 183 ? -25.031 23.219 4.035 1 92.5 183 GLU A N 1
ATOM 1379 C CA . GLU A 1 183 ? -26.375 23.281 3.447 1 92.5 183 GLU A CA 1
ATOM 1380 C C . GLU A 1 183 ? -27.156 24.484 3.99 1 92.5 183 GLU A C 1
ATOM 1382 O O . GLU A 1 183 ? -28.047 25 3.322 1 92.5 183 GLU A O 1
ATOM 1387 N N . GLU A 1 184 ? -26.797 24.891 5.164 1 95.19 184 GLU A N 1
ATOM 1388 C CA . GLU A 1 184 ? -27.531 25.953 5.836 1 95.19 184 GLU A CA 1
ATOM 1389 C C . GLU A 1 184 ? -27.234 27.312 5.211 1 95.19 184 GLU A C 1
ATOM 1391 O O . GLU A 1 184 ? -27.938 28.297 5.473 1 95.19 184 GLU A O 1
ATOM 1396 N N . PHE A 1 185 ? -26.219 27.469 4.375 1 95.38 185 PHE A N 1
ATOM 1397 C CA . PHE A 1 185 ? -25.844 28.719 3.723 1 95.38 185 PHE A CA 1
ATOM 1398 C C . PHE A 1 185 ? -26.047 28.625 2.215 1 95.38 185 PHE A C 1
ATOM 1400 O O . PHE A 1 185 ? -25.781 27.578 1.61 1 95.38 185 PHE A O 1
ATOM 1407 N N . GLU A 1 186 ? -26.516 29.625 1.616 1 93.06 186 GLU A N 1
ATOM 1408 C CA . GLU A 1 186 ? -26.688 29.688 0.167 1 93.06 186 GLU A CA 1
ATOM 1409 C C . GLU A 1 186 ? -25.578 30.5 -0.488 1 93.06 186 GLU A C 1
ATOM 1411 O O . GLU A 1 186 ? -25.25 30.297 -1.662 1 93.06 186 GLU A O 1
ATOM 1416 N N . ASP A 1 187 ? -25.047 31.375 0.293 1 94.88 187 ASP A N 1
ATOM 1417 C CA . ASP A 1 187 ? -24.047 32.312 -0.217 1 94.88 187 ASP A CA 1
ATOM 1418 C C . ASP A 1 187 ? -22.672 32.031 0.428 1 94.88 187 ASP A C 1
ATOM 1420 O O . ASP A 1 187 ? -22.562 32.031 1.655 1 94.88 187 ASP A O 1
ATOM 1424 N N . LYS A 1 188 ? -21.641 31.891 -0.398 1 96.5 188 LYS A N 1
ATOM 1425 C CA . LYS A 1 188 ? -20.281 31.609 0.077 1 96.5 188 LYS A CA 1
ATOM 1426 C C . LYS A 1 188 ? -19.734 32.75 0.9 1 96.5 188 LYS A C 1
ATOM 1428 O O . LYS A 1 188 ? -19.047 32.531 1.906 1 96.5 188 LYS A O 1
ATOM 1433 N N . LYS A 1 189 ? -19.984 33.938 0.472 1 95.5 189 LYS A N 1
ATOM 1434 C CA . LYS A 1 189 ? -19.484 35.125 1.178 1 95.5 189 LYS A CA 1
ATOM 1435 C C . LYS A 1 189 ? -20.078 35.219 2.58 1 95.5 189 LYS A C 1
ATOM 1437 O O . LYS A 1 189 ? -19.375 35.562 3.535 1 95.5 189 LYS A O 1
ATOM 1442 N N . GLU A 1 190 ? -21.359 35 2.641 1 96.94 190 GLU A N 1
ATOM 1443 C CA . GLU A 1 190 ? -22.016 35 3.943 1 96.94 190 GLU A CA 1
ATOM 1444 C C . GLU A 1 190 ? -21.406 33.938 4.871 1 96.94 190 GLU A C 1
ATOM 1446 O O . GLU A 1 190 ? -21.203 34.188 6.059 1 96.94 190 GLU A O 1
ATOM 1451 N N . TYR A 1 191 ? -21.172 32.812 4.34 1 98.12 191 TYR A N 1
ATOM 1452 C CA . TYR A 1 191 ? -20.594 31.719 5.125 1 98.12 191 TYR A CA 1
ATOM 1453 C C . TYR A 1 191 ? -19.188 32.062 5.594 1 98.12 191 TYR A C 1
ATOM 1455 O O . TYR A 1 191 ? -18.844 31.859 6.758 1 98.12 191 TYR A O 1
ATOM 1463 N N . LEU A 1 192 ? -18.344 32.625 4.711 1 98.25 192 LEU A N 1
ATOM 1464 C CA . LEU A 1 192 ? -16.984 33 5.074 1 98.25 192 LEU A CA 1
ATOM 1465 C C . LEU A 1 192 ? -16.984 34.125 6.113 1 98.25 192 LEU A C 1
ATOM 1467 O O . LEU A 1 192 ? -16.094 34.156 6.977 1 98.25 192 LEU A O 1
ATOM 1471 N N . ASN A 1 193 ? -18 35 6.012 1 97.19 193 ASN A N 1
ATOM 1472 C CA . ASN A 1 193 ? -18.172 36 7.051 1 97.19 193 ASN A CA 1
ATOM 1473 C C . ASN A 1 193 ? -18.516 35.375 8.398 1 97.19 193 ASN A C 1
ATOM 1475 O O . ASN A 1 193 ? -18.016 35.812 9.438 1 97.19 193 ASN A O 1
ATOM 1479 N N . TYR A 1 194 ? -19.453 34.438 8.297 1 97.88 194 TYR A N 1
ATOM 1480 C CA . TYR A 1 194 ? -19.812 33.656 9.484 1 97.88 194 TYR A CA 1
ATOM 1481 C C . TYR A 1 194 ? -18.578 33.031 10.109 1 97.88 194 TYR A C 1
ATOM 1483 O O . TYR A 1 194 ? -18.359 33.125 11.32 1 97.88 194 TYR A O 1
ATOM 1491 N N . LEU A 1 195 ? -17.688 32.438 9.297 1 98.25 195 LEU A N 1
ATOM 1492 C CA . LEU A 1 195 ? -16.469 31.797 9.773 1 98.25 195 LEU A CA 1
ATOM 1493 C C . LEU A 1 195 ? -15.508 32.844 10.367 1 98.25 195 LEU A C 1
ATOM 1495 O O . LEU A 1 195 ? -14.844 32.562 11.375 1 98.25 195 LEU A O 1
ATOM 1499 N N . SER A 1 196 ? -15.414 33.969 9.711 1 97.69 196 SER A N 1
ATOM 1500 C CA . SER A 1 196 ? -14.531 35.031 10.195 1 97.69 196 SER A CA 1
ATOM 1501 C C . SER A 1 196 ? -14.906 35.469 11.617 1 97.69 196 SER A C 1
ATOM 1503 O O . SER A 1 196 ? -14.031 35.781 12.422 1 97.69 196 SER A O 1
ATOM 1505 N N . ASN A 1 197 ? -16.172 35.438 11.891 1 96.94 197 ASN A N 1
ATOM 1506 C CA . ASN A 1 197 ? -16.672 35.875 13.188 1 96.94 197 ASN A CA 1
ATOM 1507 C C . ASN A 1 197 ? -16.312 34.875 14.289 1 96.94 197 ASN A C 1
ATOM 1509 O O . ASN A 1 197 ? -16.312 35.219 15.469 1 96.94 197 ASN A O 1
ATOM 1513 N N . MET A 1 198 ? -15.977 33.688 13.93 1 96.5 198 MET A N 1
ATOM 1514 C CA . MET A 1 198 ? -15.672 32.719 14.977 1 96.5 198 MET A CA 1
ATOM 1515 C C . MET A 1 198 ? -14.164 32.531 15.148 1 96.5 198 MET A C 1
ATOM 1517 O O . MET A 1 198 ? -13.711 31.75 15.977 1 96.5 198 MET A O 1
ATOM 1521 N N . LEU A 1 199 ? -13.336 33.312 14.422 1 98.12 199 LEU A N 1
ATOM 1522 C CA . LEU A 1 199 ? -11.883 33.156 14.469 1 98.12 199 LEU A CA 1
ATOM 1523 C C . LEU A 1 199 ? -11.352 33.469 15.867 1 98.12 199 LEU A C 1
ATOM 1525 O O . LEU A 1 199 ? -10.359 32.875 16.297 1 98.12 199 LEU A O 1
ATOM 1529 N N . LYS A 1 200 ? -12.008 34.344 16.594 1 97.19 200 LYS A N 1
ATOM 1530 C CA . LYS A 1 200 ? -11.586 34.656 17.953 1 97.19 200 LYS A CA 1
ATOM 1531 C C . LYS A 1 200 ? -11.656 33.438 18.859 1 97.19 200 LYS A C 1
ATOM 1533 O O . LYS A 1 200 ? -10.773 33.219 19.688 1 97.19 200 LYS A O 1
ATOM 1538 N N . ASP A 1 201 ? -12.734 32.656 18.688 1 97.81 201 ASP A N 1
ATOM 1539 C CA . ASP A 1 201 ? -12.891 31.438 19.453 1 97.81 201 ASP A CA 1
ATOM 1540 C C . ASP A 1 201 ? -11.875 30.375 19 1 97.81 201 ASP A C 1
ATOM 1542 O O . ASP A 1 201 ? -11.359 29.625 19.828 1 97.81 201 ASP A O 1
ATOM 1546 N N . VAL A 1 202 ? -11.617 30.344 17.734 1 98.31 202 VAL A N 1
ATOM 1547 C CA . VAL A 1 202 ? -10.688 29.391 17.141 1 98.31 202 VAL A CA 1
ATOM 1548 C C . VAL A 1 202 ? -9.281 29.609 17.688 1 98.31 202 VAL A C 1
ATOM 1550 O O . VAL A 1 202 ? -8.531 28.656 17.891 1 98.31 202 VAL A O 1
ATOM 1553 N N . ARG A 1 203 ? -8.938 30.844 18 1 97.5 203 ARG A N 1
ATOM 1554 C CA . ARG A 1 203 ? -7.598 31.234 18.438 1 97.5 203 ARG A CA 1
ATOM 1555 C C . ARG A 1 203 ? -7.195 30.531 19.719 1 97.5 203 ARG A C 1
ATOM 1557 O O . ARG A 1 203 ? -6.008 30.328 19.984 1 97.5 203 ARG A O 1
ATOM 1564 N N . GLU A 1 204 ? -8.18 30.125 20.469 1 97 204 GLU A N 1
ATOM 1565 C CA . GLU A 1 204 ? -7.914 29.391 21.703 1 97 204 GLU A CA 1
ATOM 1566 C C . GLU A 1 204 ? -7.293 28.031 21.422 1 97 204 GLU A C 1
ATOM 1568 O O . GLU A 1 204 ? -6.605 27.453 22.266 1 97 204 GLU A O 1
ATOM 1573 N N . TYR A 1 205 ? -7.477 27.594 20.219 1 98.12 205 TYR A N 1
ATOM 1574 C CA . TYR A 1 205 ? -7.109 26.219 19.922 1 98.12 205 TYR A CA 1
ATOM 1575 C C . TYR A 1 205 ? -5.953 26.156 18.938 1 98.12 205 TYR A C 1
ATOM 1577 O O . TYR A 1 205 ? -5.156 25.203 18.969 1 98.12 205 TYR A O 1
ATOM 1585 N N . THR A 1 206 ? -5.879 27.125 18.047 1 98.56 206 THR A N 1
ATOM 1586 C CA . THR A 1 206 ? -4.844 27.078 17.016 1 98.56 206 THR A CA 1
ATOM 1587 C C . THR A 1 206 ? -4.547 28.484 16.484 1 98.56 206 THR A C 1
ATOM 1589 O O . THR A 1 206 ? -5.371 29.391 16.625 1 98.56 206 THR A O 1
ATOM 1592 N N . ASP A 1 207 ? -3.41 28.609 15.945 1 98.19 207 ASP A N 1
ATOM 1593 C CA . ASP A 1 207 ? -3.018 29.875 15.32 1 98.19 207 ASP A CA 1
ATOM 1594 C C . ASP A 1 207 ? -2.924 29.719 13.797 1 98.19 207 ASP A C 1
ATOM 1596 O O . ASP A 1 207 ? -2.273 30.531 13.133 1 98.19 207 ASP A O 1
ATOM 1600 N N . THR A 1 208 ? -3.449 28.656 13.266 1 98.81 208 THR A N 1
ATOM 1601 C CA . THR A 1 208 ? -3.344 28.375 11.836 1 98.81 208 THR A CA 1
ATOM 1602 C C . THR A 1 208 ? -4.727 28.188 11.219 1 98.81 208 THR A C 1
ATOM 1604 O O . THR A 1 208 ? -5.586 27.516 11.797 1 98.81 208 THR A O 1
ATOM 1607 N N . VAL A 1 209 ? -4.973 28.812 10.102 1 98.81 209 VAL A N 1
ATOM 1608 C CA . VAL A 1 209 ? -6.219 28.703 9.344 1 98.81 209 VAL A CA 1
ATOM 1609 C C . VAL A 1 209 ? -5.93 28.172 7.941 1 98.81 209 VAL A C 1
ATOM 1611 O O . VAL A 1 209 ? -4.879 28.469 7.363 1 98.81 209 VAL A O 1
ATOM 1614 N N . ASP A 1 210 ? -6.797 27.312 7.441 1 98.88 210 ASP A N 1
ATOM 1615 C CA . ASP A 1 210 ? -6.734 26.766 6.086 1 98.88 210 ASP A CA 1
ATOM 1616 C C . ASP A 1 210 ? -8.055 26.984 5.348 1 98.88 210 ASP A C 1
ATOM 1618 O O . ASP A 1 210 ? -9.078 27.281 5.969 1 98.88 210 ASP A O 1
ATOM 1622 N N . ILE A 1 211 ? -8.039 26.969 4.078 1 98.81 211 ILE A N 1
ATOM 1623 C CA . ILE A 1 211 ? -9.227 27.094 3.244 1 98.81 211 ILE A CA 1
ATOM 1624 C C . ILE A 1 211 ? -9.078 26.203 2.006 1 98.81 211 ILE A C 1
ATOM 1626 O O . ILE A 1 211 ? -7.973 26.031 1.49 1 98.81 211 ILE A O 1
ATOM 1630 N N . PHE A 1 212 ? -10.125 25.562 1.616 1 98.31 212 PHE A N 1
ATOM 1631 C CA . PHE A 1 212 ? -10.164 24.875 0.334 1 98.31 212 PHE A CA 1
ATOM 1632 C C . PHE A 1 212 ? -10.516 25.844 -0.793 1 98.31 212 PHE A C 1
ATOM 1634 O O . PHE A 1 212 ? -11.688 25.969 -1.162 1 98.31 212 PHE A O 1
ATOM 1641 N N . CYS A 1 213 ? -9.539 26.484 -1.355 1 98.12 213 CYS A N 1
ATOM 1642 C CA . CYS A 1 213 ? -9.719 27.422 -2.447 1 98.12 213 CYS A CA 1
ATOM 1643 C C . CYS A 1 213 ? -9.688 26.719 -3.797 1 98.12 213 CYS A C 1
ATOM 1645 O O . CYS A 1 213 ? -8.609 26.406 -4.316 1 98.12 213 CYS A O 1
ATOM 1647 N N . GLU A 1 214 ? -10.805 26.516 -4.359 1 95.19 214 GLU A N 1
ATOM 1648 C CA . GLU A 1 214 ? -11.008 25.719 -5.566 1 95.19 214 GLU A CA 1
ATOM 1649 C C . GLU A 1 214 ? -12.211 26.203 -6.359 1 95.19 214 GLU A C 1
ATOM 1651 O O . GLU A 1 214 ? -13.164 26.75 -5.785 1 95.19 214 GLU A O 1
ATOM 1656 N N . LYS A 1 215 ? -12.086 26.047 -7.68 1 91.75 215 LYS A N 1
ATOM 1657 C CA . LYS A 1 215 ? -13.219 26.391 -8.523 1 91.75 215 LYS A CA 1
ATOM 1658 C C . LYS A 1 215 ? -14.484 25.672 -8.07 1 91.75 215 LYS A C 1
ATOM 1660 O O . LYS A 1 215 ? -14.477 24.453 -7.902 1 91.75 215 LYS A O 1
ATOM 1665 N N . GLY A 1 216 ? -15.484 26.406 -7.844 1 90.5 216 GLY A N 1
ATOM 1666 C CA . GLY A 1 216 ? -16.766 25.828 -7.48 1 90.5 216 GLY A CA 1
ATOM 1667 C C . GLY A 1 216 ? -16.938 25.656 -5.984 1 90.5 216 GLY A C 1
ATOM 1668 O O . GLY A 1 216 ? -18.031 25.375 -5.512 1 90.5 216 GLY A O 1
ATOM 1669 N N . VAL A 1 217 ? -15.875 25.812 -5.188 1 94.31 217 VAL A N 1
ATOM 1670 C CA . VAL A 1 217 ? -15.961 25.703 -3.736 1 94.31 217 VAL A CA 1
ATOM 1671 C C . VAL A 1 217 ? -15.812 27.094 -3.115 1 94.31 217 VAL A C 1
ATOM 1673 O O . VAL A 1 217 ? -16.797 27.828 -2.988 1 94.31 217 VAL A O 1
ATOM 1676 N N . PHE A 1 218 ? -14.664 27.562 -2.885 1 97.31 218 PHE A N 1
ATOM 1677 C CA . PHE A 1 218 ? -14.391 28.953 -2.545 1 97.31 218 PHE A CA 1
ATOM 1678 C C . PHE A 1 218 ? -13.422 29.578 -3.543 1 97.31 218 PHE A C 1
ATOM 1680 O O . PHE A 1 218 ? -12.273 29.141 -3.656 1 97.31 218 PHE A O 1
ATOM 1687 N N . GLU A 1 219 ? -13.875 30.562 -4.246 1 96.19 219 GLU A N 1
ATOM 1688 C CA . GLU A 1 219 ? -13.07 31.203 -5.281 1 96.19 219 GLU A CA 1
ATOM 1689 C C . GLU A 1 219 ? -11.969 32.062 -4.672 1 96.19 219 GLU A C 1
ATOM 1691 O O . GLU A 1 219 ? -11.992 32.344 -3.471 1 96.19 219 GLU A O 1
ATOM 1696 N N . VAL A 1 220 ? -11 32.5 -5.469 1 97.75 220 VAL A N 1
ATOM 1697 C CA . VAL A 1 220 ? -9.797 33.188 -5.031 1 97.75 220 VAL A CA 1
ATOM 1698 C C . VAL A 1 220 ? -10.18 34.469 -4.305 1 97.75 220 VAL A C 1
ATOM 1700 O O . VAL A 1 220 ? -9.672 34.75 -3.219 1 97.75 220 VAL A O 1
ATOM 1703 N N . GLU A 1 221 ? -11.125 35.219 -4.871 1 97 221 GLU A N 1
ATOM 1704 C CA . GLU A 1 221 ? -11.469 36.5 -4.277 1 97 221 GLU A CA 1
ATOM 1705 C C . GLU A 1 221 ? -12.18 36.312 -2.938 1 97 221 GLU A C 1
ATOM 1707 O O . GLU A 1 221 ? -11.922 37.062 -1.989 1 97 221 GLU A O 1
ATOM 1712 N N . GLU A 1 222 ? -13.062 35.344 -2.92 1 96.56 222 GLU A N 1
ATOM 1713 C CA . GLU A 1 222 ? -13.727 35.031 -1.664 1 96.56 222 GLU A CA 1
ATOM 1714 C C . GLU A 1 222 ? -12.719 34.562 -0.611 1 96.56 222 GLU A C 1
ATOM 1716 O O . GLU A 1 222 ? -12.781 35 0.541 1 96.56 222 GLU A O 1
ATOM 1721 N N . SER A 1 223 ? -11.859 33.719 -0.987 1 98.38 223 SER A N 1
ATOM 1722 C CA . SER A 1 223 ? -10.828 33.188 -0.102 1 98.38 223 SER A CA 1
ATOM 1723 C C . SER A 1 223 ? -9.914 34.281 0.407 1 98.38 223 SER A C 1
ATOM 1725 O O . SER A 1 223 ? -9.531 34.312 1.579 1 98.38 223 SER A O 1
ATOM 1727 N N . ARG A 1 224 ? -9.555 35.219 -0.49 1 98.31 224 ARG A N 1
ATOM 1728 C CA . ARG A 1 224 ? -8.68 36.344 -0.142 1 98.31 224 ARG A CA 1
ATOM 1729 C C . ARG A 1 224 ? -9.234 37.125 1.039 1 98.31 224 ARG A C 1
ATOM 1731 O O . ARG A 1 224 ? -8.516 37.406 2.002 1 98.31 224 ARG A O 1
ATOM 1738 N N . GLU A 1 225 ? -10.484 37.469 0.976 1 97.69 225 GLU A N 1
ATOM 1739 C CA . GLU A 1 225 ? -11.117 38.281 2.023 1 97.69 225 GLU A CA 1
ATOM 1740 C C . GLU A 1 225 ? -11.062 37.562 3.371 1 97.69 225 GLU A C 1
ATOM 1742 O O . GLU A 1 225 ? -10.695 38.156 4.383 1 97.69 225 GLU A O 1
ATOM 1747 N N . PHE A 1 226 ? -11.453 36.344 3.379 1 98.38 226 PHE A N 1
ATOM 1748 C CA . PHE A 1 226 ? -11.453 35.531 4.594 1 98.38 226 PHE A CA 1
ATOM 1749 C C . PHE A 1 226 ? -10.039 35.406 5.156 1 98.38 226 PHE A C 1
ATOM 1751 O O . PHE A 1 226 ? -9.828 35.625 6.355 1 98.38 226 PHE A O 1
ATOM 1758 N N . LEU A 1 227 ? -9.039 35.125 4.285 1 98.81 227 LEU A N 1
ATOM 1759 C CA . LEU A 1 227 ? -7.664 34.875 4.703 1 98.81 227 LEU A CA 1
ATOM 1760 C C . LEU A 1 227 ? -7.016 36.156 5.191 1 98.81 227 LEU A C 1
ATOM 1762 O O . LEU A 1 227 ? -6.203 36.156 6.117 1 98.81 227 LEU A O 1
ATOM 1766 N N . GLU A 1 228 ? -7.32 37.281 4.559 1 98.62 228 GLU A N 1
ATOM 1767 C CA . GLU A 1 228 ? -6.785 38.562 5.004 1 98.62 228 GLU A CA 1
ATOM 1768 C C . GLU A 1 228 ? -7.254 38.906 6.418 1 98.62 228 GLU A C 1
ATOM 1770 O O . GLU A 1 228 ? -6.48 39.406 7.227 1 98.62 228 GLU A O 1
ATOM 1775 N N . ARG A 1 229 ? -8.531 38.594 6.707 1 98.06 229 ARG A N 1
ATOM 1776 C CA . ARG A 1 229 ? -9.055 38.812 8.055 1 98.06 229 ARG A CA 1
ATOM 1777 C C . ARG A 1 229 ? -8.336 37.938 9.062 1 98.06 229 ARG A C 1
ATOM 1779 O O . ARG A 1 229 ? -7.973 38.406 10.148 1 98.06 229 ARG A O 1
ATOM 1786 N N . ALA A 1 230 ? -8.172 36.688 8.727 1 98.69 230 ALA A N 1
ATOM 1787 C CA . ALA A 1 230 ? -7.461 35.75 9.594 1 98.69 230 ALA A CA 1
ATOM 1788 C C . ALA A 1 230 ? -6.031 36.219 9.844 1 98.69 230 ALA A C 1
ATOM 1790 O O . ALA A 1 230 ? -5.551 36.219 10.984 1 98.69 230 ALA A O 1
ATOM 1791 N N . LYS A 1 231 ? -5.387 36.656 8.758 1 98.56 231 LYS A N 1
ATOM 1792 C CA . LYS A 1 231 ? -4.012 37.156 8.859 1 98.56 231 LYS A CA 1
ATOM 1793 C C . LYS A 1 231 ? -3.92 38.344 9.773 1 98.56 231 LYS A C 1
ATOM 1795 O O . LYS A 1 231 ? -2.998 38.469 10.586 1 98.56 231 LYS A O 1
ATOM 1800 N N . ALA A 1 232 ? -4.836 39.25 9.633 1 98.06 232 ALA A N 1
ATOM 1801 C CA . ALA A 1 232 ? -4.871 40.469 10.453 1 98.06 232 ALA A CA 1
ATOM 1802 C C . ALA A 1 232 ? -5.012 40.125 11.93 1 98.06 232 ALA A C 1
ATOM 1804 O O . ALA A 1 232 ? -4.547 40.875 12.797 1 98.06 232 ALA A O 1
ATOM 1805 N N . MET A 1 233 ? -5.633 39 12.195 1 97.88 233 MET A N 1
ATOM 1806 C CA . MET A 1 233 ? -5.828 38.562 13.57 1 97.88 233 MET A CA 1
ATOM 1807 C C . MET A 1 233 ? -4.633 37.75 14.055 1 97.88 233 MET A C 1
ATOM 1809 O O . MET A 1 233 ? -4.633 37.219 15.18 1 97.88 233 MET A O 1
ATOM 1813 N N . GLY A 1 234 ? -3.629 37.531 13.18 1 97.88 234 GLY A N 1
ATOM 1814 C CA . GLY A 1 234 ? -2.383 36.906 13.594 1 97.88 234 GLY A CA 1
ATOM 1815 C C . GLY A 1 234 ? -2.324 35.438 13.25 1 97.88 234 GLY A C 1
ATOM 1816 O O . GLY A 1 234 ? -1.397 34.719 13.664 1 97.88 234 GLY A O 1
ATOM 1817 N N . PHE A 1 235 ? -3.277 34.906 12.547 1 98.69 235 PHE A N 1
ATOM 1818 C CA . PHE A 1 235 ? -3.264 33.5 12.164 1 98.69 235 PHE A CA 1
ATOM 1819 C C . PHE A 1 235 ? -2.238 33.25 11.062 1 98.69 235 PHE A C 1
ATOM 1821 O O . PHE A 1 235 ? -2.039 34.094 10.188 1 98.69 235 PHE A O 1
ATOM 1828 N N . ARG A 1 236 ? -1.569 32.094 11.133 1 98.62 236 ARG A N 1
ATOM 1829 C CA . ARG A 1 236 ? -0.818 31.578 10 1 98.62 236 ARG A CA 1
ATOM 1830 C C . ARG A 1 236 ? -1.755 30.969 8.961 1 98.62 236 ARG A C 1
ATOM 1832 O O . ARG A 1 236 ? -2.791 30.391 9.305 1 98.62 236 ARG A O 1
ATOM 1839 N N . LEU A 1 237 ? -1.393 31.125 7.691 1 98.88 237 LEU A N 1
ATOM 1840 C CA . LEU A 1 237 ? -2.316 30.75 6.629 1 98.88 237 LEU A CA 1
ATOM 1841 C C . LEU A 1 237 ? -1.807 29.531 5.867 1 98.88 237 LEU A C 1
ATOM 1843 O O . LEU A 1 237 ? -0.604 29.406 5.629 1 98.88 237 LEU A O 1
ATOM 1847 N N . ARG A 1 238 ? -2.676 28.672 5.504 1 98.75 238 ARG A N 1
ATOM 1848 C CA . ARG A 1 238 ? -2.486 27.562 4.566 1 98.75 238 ARG A CA 1
ATOM 1849 C C . ARG A 1 238 ? -3.619 27.516 3.549 1 98.75 238 ARG A C 1
ATOM 1851 O O . ARG A 1 238 ? -4.73 27.969 3.824 1 98.75 238 ARG A O 1
ATOM 1858 N N . LEU A 1 239 ? -3.359 26.969 2.379 1 98.81 239 LEU A N 1
ATOM 1859 C CA . LEU A 1 239 ? -4.402 26.859 1.365 1 98.81 239 LEU A CA 1
ATOM 1860 C C . LEU A 1 239 ? -4.363 25.484 0.697 1 98.81 239 LEU A C 1
ATOM 1862 O O . LEU A 1 239 ? -3.301 25.031 0.27 1 98.81 239 LEU A O 1
ATOM 1866 N N . HIS A 1 240 ? -5.488 24.75 0.721 1 98.69 240 HIS A N 1
ATOM 1867 C CA . HIS A 1 240 ? -5.68 23.781 -0.351 1 98.69 240 HIS A CA 1
ATOM 1868 C C . HIS A 1 240 ? -5.762 24.469 -1.709 1 98.69 240 HIS A C 1
ATOM 1870 O O . HIS A 1 240 ? -6.73 25.188 -1.992 1 98.69 240 HIS A O 1
ATOM 1876 N N . ALA A 1 241 ? -4.805 24.141 -2.541 1 98.38 241 ALA A N 1
ATOM 1877 C CA . ALA A 1 241 ? -4.637 25 -3.703 1 98.38 241 ALA A CA 1
ATOM 1878 C C . ALA A 1 241 ? -4.52 24.188 -4.984 1 98.38 241 ALA A C 1
ATOM 1880 O O . ALA A 1 241 ? -3.795 23.188 -5.031 1 98.38 241 ALA A O 1
ATOM 1881 N N . ASP A 1 242 ? -5.242 24.625 -6.039 1 97.81 242 ASP A N 1
ATOM 18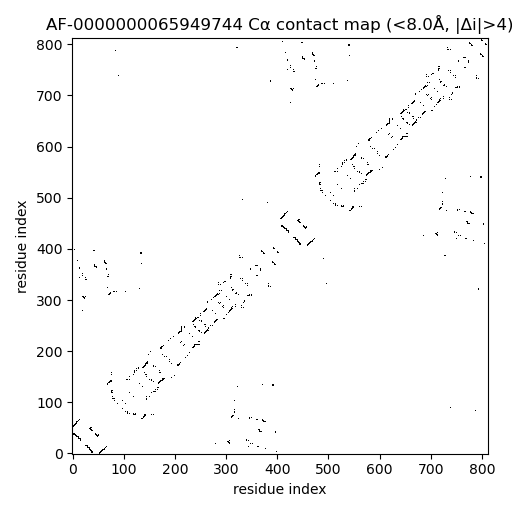82 C CA . ASP A 1 242 ? -5.07 24.141 -7.41 1 97.81 242 ASP A CA 1
ATOM 1883 C C . ASP A 1 242 ? -5.113 22.625 -7.477 1 97.81 242 ASP A C 1
ATOM 1885 O O . ASP A 1 242 ? -4.238 22 -8.078 1 97.81 242 ASP A O 1
ATOM 1889 N N . GLU A 1 243 ? -6.062 22.047 -6.754 1 95.62 243 GLU A N 1
ATOM 1890 C CA . GLU A 1 243 ? -6.137 20.594 -6.664 1 95.62 243 GLU A CA 1
ATOM 1891 C C . GLU A 1 243 ? -6.742 20 -7.93 1 95.62 243 GLU A C 1
ATOM 1893 O O . GLU A 1 243 ? -6.109 19.172 -8.602 1 95.62 243 GLU A O 1
ATOM 1898 N N . LEU A 1 244 ? -7.922 20.438 -8.273 1 92.12 244 LEU A N 1
ATOM 1899 C CA . LEU A 1 244 ? -8.68 19.828 -9.367 1 92.12 244 LEU A CA 1
ATOM 1900 C C . LEU A 1 244 ? -8.586 20.672 -10.625 1 92.12 244 LEU A C 1
ATOM 1902 O O . LEU A 1 244 ? -8.766 20.172 -11.734 1 92.12 244 LEU A O 1
ATOM 1906 N N . ALA A 1 245 ? -8.438 22 -10.461 1 93.25 245 ALA A N 1
ATOM 1907 C CA . ALA A 1 245 ? -8.281 22.953 -11.547 1 93.25 245 ALA A CA 1
ATOM 1908 C C . ALA A 1 245 ? -7.27 24.031 -11.188 1 93.25 245 ALA A C 1
ATOM 1910 O O . ALA A 1 245 ? -6.984 24.266 -10.008 1 93.25 245 ALA A O 1
ATOM 1911 N N . PRO A 1 246 ? -6.672 24.609 -12.188 1 95.25 246 PRO A N 1
ATOM 1912 C CA . PRO A 1 246 ? -5.832 25.766 -11.883 1 95.25 246 PRO A CA 1
ATOM 1913 C C . PRO A 1 246 ? -6.637 26.953 -11.367 1 95.25 246 PRO A C 1
ATOM 1915 O O . PRO A 1 246 ? -6.941 27.875 -12.133 1 95.25 246 PRO A O 1
ATOM 1918 N N . SER A 1 247 ? -6.887 27.062 -10.188 1 92.88 247 SER A N 1
ATOM 1919 C CA . SER A 1 247 ? -7.785 28.031 -9.562 1 92.88 247 SER A CA 1
ATOM 1920 C C . SER A 1 247 ? -7.07 29.344 -9.281 1 92.88 247 SER A C 1
ATOM 1922 O O . SER A 1 247 ? -7.715 30.391 -9.094 1 92.88 247 SER A O 1
ATOM 1924 N N . GLY A 1 248 ? -5.754 29.312 -9.195 1 96.5 248 GLY A N 1
ATOM 1925 C CA . GLY A 1 248 ? -4.992 30.484 -8.789 1 96.5 248 GLY A CA 1
ATOM 1926 C C . GLY A 1 248 ? -4.758 30.562 -7.293 1 96.5 248 GLY A C 1
ATOM 1927 O O . GLY A 1 248 ? -4.117 31.484 -6.801 1 96.5 248 GLY A O 1
ATOM 1928 N N . ALA A 1 249 ? -5.164 29.609 -6.609 1 98.44 249 ALA A N 1
ATOM 1929 C CA . ALA A 1 249 ? -5.055 29.578 -5.156 1 98.44 249 ALA A CA 1
ATOM 1930 C C . ALA A 1 249 ? -3.594 29.562 -4.715 1 98.44 249 ALA A C 1
ATOM 1932 O O . ALA A 1 249 ? -3.246 30.125 -3.676 1 98.44 249 ALA A O 1
ATOM 1933 N N . GLY A 1 250 ? -2.742 28.844 -5.422 1 98.69 250 GLY A N 1
ATOM 1934 C CA . GLY A 1 250 ? -1.319 28.859 -5.117 1 98.69 250 GLY A CA 1
ATOM 1935 C C . GLY A 1 250 ? -0.718 30.25 -5.164 1 98.69 250 GLY A C 1
ATOM 1936 O O . GLY A 1 250 ? 0.085 30.625 -4.301 1 98.69 250 GLY A O 1
ATOM 1937 N N . LYS A 1 251 ? -1.112 31.047 -6.176 1 98.56 251 LYS A N 1
ATOM 1938 C CA . LYS A 1 251 ? -0.655 32.438 -6.266 1 98.56 251 LYS A CA 1
ATOM 1939 C C . LYS A 1 251 ? -1.172 33.25 -5.09 1 98.56 251 LYS A C 1
ATOM 1941 O O . LYS A 1 251 ? -0.456 34.094 -4.562 1 98.56 251 LYS A O 1
ATOM 1946 N N . LEU A 1 252 ? -2.422 33 -4.754 1 98.81 252 LEU A N 1
ATOM 1947 C CA . LEU A 1 252 ? -2.988 33.688 -3.6 1 98.81 252 LEU A CA 1
ATOM 1948 C C . LEU A 1 252 ? -2.201 33.375 -2.334 1 98.81 252 LEU A C 1
ATOM 1950 O O . LEU A 1 252 ? -1.959 34.25 -1.508 1 98.81 252 LEU A O 1
ATOM 1954 N N . ALA A 1 253 ? -1.826 32.094 -2.139 1 98.94 253 ALA A N 1
ATOM 1955 C CA . ALA A 1 253 ? -1.016 31.688 -0.995 1 98.94 253 ALA A CA 1
ATOM 1956 C C . ALA A 1 253 ? 0.278 32.5 -0.921 1 98.94 253 ALA A C 1
ATOM 1958 O O . ALA A 1 253 ? 0.65 32.969 0.146 1 98.94 253 ALA A O 1
ATOM 1959 N N . VAL A 1 254 ? 0.927 32.625 -2.039 1 98.81 254 VAL A N 1
ATOM 1960 C CA . VAL A 1 254 ? 2.176 33.375 -2.121 1 98.81 254 VAL A CA 1
ATOM 1961 C C . VAL A 1 254 ? 1.919 34.844 -1.791 1 98.81 254 VAL A C 1
ATOM 1963 O O . VAL A 1 254 ? 2.643 35.438 -0.993 1 98.81 254 VAL A O 1
ATOM 1966 N N . GLU A 1 255 ? 0.92 35.375 -2.432 1 98.69 255 GLU A N 1
ATOM 1967 C CA . GLU A 1 255 ? 0.571 36.781 -2.244 1 98.69 255 GLU A CA 1
ATOM 1968 C C . GLU A 1 255 ? 0.358 37.125 -0.768 1 98.69 255 GLU A C 1
ATOM 1970 O O . GLU A 1 255 ? 0.792 38.156 -0.287 1 98.69 255 GLU A O 1
ATOM 1975 N N . LEU A 1 256 ? -0.269 36.219 -0.048 1 98.81 256 LEU A N 1
ATOM 1976 C CA . LEU A 1 256 ? -0.659 36.469 1.334 1 98.81 256 LEU A CA 1
ATOM 1977 C C . LEU A 1 256 ? 0.407 35.969 2.303 1 98.81 256 LEU A C 1
ATOM 1979 O O . LEU A 1 256 ? 0.266 36.125 3.52 1 98.81 256 LEU A O 1
ATOM 1983 N N . GLY A 1 257 ? 1.464 35.406 1.808 1 98.56 257 GLY A N 1
ATOM 1984 C CA . GLY A 1 257 ? 2.527 34.906 2.664 1 98.56 257 GLY A CA 1
ATOM 1985 C C . GLY A 1 257 ? 2.129 33.656 3.453 1 98.56 257 GLY A C 1
ATOM 1986 O O . GLY A 1 257 ? 2.512 33.531 4.617 1 98.56 257 GLY A O 1
ATOM 1987 N N . ALA A 1 258 ? 1.323 32.844 2.857 1 98.88 258 ALA A N 1
ATOM 1988 C CA . ALA A 1 258 ? 0.904 31.609 3.516 1 98.88 258 ALA A CA 1
ATOM 1989 C C . ALA A 1 258 ? 2.094 30.688 3.756 1 98.88 258 ALA A C 1
ATOM 1991 O O . ALA A 1 258 ? 3.068 30.703 3.002 1 98.88 258 ALA A O 1
ATOM 1992 N N . VAL A 1 259 ? 1.955 29.891 4.754 1 98.56 259 VAL A N 1
ATOM 1993 C CA . VAL A 1 259 ? 3.01 28.938 5.109 1 98.56 259 VAL A CA 1
ATOM 1994 C C . VAL A 1 259 ? 3.113 27.859 4.039 1 98.56 259 VAL A C 1
ATOM 1996 O O . VAL A 1 259 ? 4.211 27.406 3.707 1 98.56 259 VAL A O 1
ATOM 1999 N N . SER A 1 260 ? 1.924 27.453 3.545 1 98.81 260 SER A N 1
ATOM 2000 C CA . SER A 1 260 ? 1.967 26.391 2.551 1 98.81 260 SER A CA 1
ATOM 2001 C C . SER A 1 260 ? 0.835 26.531 1.538 1 98.81 260 SER A C 1
ATOM 2003 O O . SER A 1 260 ? -0.172 27.188 1.812 1 98.81 260 SER A O 1
ATOM 2005 N N . ALA A 1 261 ? 1.074 26.047 0.389 1 98.88 261 ALA A N 1
ATOM 2006 C CA . ALA A 1 261 ? 0.089 25.703 -0.632 1 98.88 261 ALA A CA 1
ATOM 2007 C C . ALA A 1 261 ? 0.055 24.203 -0.87 1 98.88 261 ALA A C 1
ATOM 2009 O O . ALA A 1 261 ? 1.068 23.594 -1.237 1 98.88 261 ALA A O 1
ATOM 2010 N N . ASP A 1 262 ? -1.093 23.609 -0.682 1 98.81 262 ASP A N 1
ATOM 2011 C CA . ASP A 1 262 ? -1.188 22.141 -0.632 1 98.81 262 ASP A CA 1
ATOM 2012 C C . ASP A 1 262 ? -1.842 21.594 -1.897 1 98.81 262 ASP A C 1
ATOM 2014 O O . ASP A 1 262 ? -2.645 22.281 -2.535 1 98.81 262 ASP A O 1
ATOM 2018 N N . HIS A 1 263 ? -1.56 20.328 -2.254 1 98.56 263 HIS A N 1
ATOM 2019 C CA . HIS A 1 263 ? -2.021 19.547 -3.396 1 98.56 263 HIS A CA 1
ATOM 2020 C C . HIS A 1 263 ? -1.28 19.953 -4.668 1 98.56 263 HIS A C 1
ATOM 2022 O O . HIS A 1 263 ? -0.366 19.25 -5.105 1 98.56 263 HIS A O 1
ATOM 2028 N N . LEU A 1 264 ? -1.705 21.062 -5.23 1 98.69 264 LEU A N 1
ATOM 2029 C CA . LEU A 1 264 ? -1.037 21.688 -6.371 1 98.69 264 LEU A CA 1
ATOM 2030 C C . LEU A 1 264 ? -1.014 20.734 -7.562 1 98.69 264 LEU A C 1
ATOM 2032 O O . LEU A 1 264 ? -0.129 20.828 -8.422 1 98.69 264 LEU A O 1
ATOM 2036 N N . ILE A 1 265 ? -1.906 19.766 -7.633 1 98.38 265 ILE A N 1
ATOM 2037 C CA . ILE A 1 265 ? -1.996 18.797 -8.711 1 98.38 265 ILE A CA 1
ATOM 2038 C C . ILE A 1 265 ? -2.18 19.516 -10.047 1 98.38 265 ILE A C 1
ATOM 2040 O O . ILE A 1 265 ? -1.505 19.203 -11.031 1 98.38 265 ILE A O 1
ATOM 2044 N N . SER A 1 266 ? -3.031 20.609 -10.102 1 97.75 266 SER A N 1
ATOM 2045 C CA . SER A 1 266 ? -3.393 21.297 -11.336 1 97.75 266 SER A CA 1
ATOM 2046 C C . SER A 1 266 ? -2.73 22.672 -11.422 1 97.75 266 SER A C 1
ATOM 2048 O O . SER A 1 266 ? -3.129 23.516 -12.234 1 97.75 266 SER A O 1
ATOM 2050 N N . ALA A 1 267 ? -1.761 22.922 -10.562 1 98.25 267 ALA A N 1
ATOM 2051 C CA . ALA A 1 267 ? -1.098 24.219 -10.578 1 98.25 267 ALA A CA 1
ATOM 2052 C C . ALA A 1 267 ? -0.46 24.484 -11.938 1 98.25 267 ALA A C 1
ATOM 2054 O O . ALA A 1 267 ? 0.22 23.625 -12.5 1 98.25 267 ALA A O 1
ATOM 2055 N N . ASP A 1 268 ? -0.704 25.641 -12.508 1 98 268 ASP A N 1
ATOM 2056 C CA . ASP A 1 268 ? -0.066 25.984 -13.773 1 98 268 ASP A CA 1
ATOM 2057 C C . ASP A 1 268 ? 1.379 26.438 -13.555 1 98 268 ASP A C 1
ATOM 2059 O O . ASP A 1 268 ? 1.846 26.516 -12.414 1 98 268 ASP A O 1
ATOM 2063 N N . ASP A 1 269 ? 2.09 26.703 -14.617 1 98.38 269 ASP A N 1
ATOM 2064 C CA . ASP A 1 269 ? 3.514 27.031 -14.555 1 98.38 269 ASP A CA 1
ATOM 2065 C C . ASP A 1 269 ? 3.748 28.328 -13.789 1 98.38 269 ASP A C 1
ATOM 2067 O O . ASP A 1 269 ? 4.727 28.453 -13.055 1 98.38 269 ASP A O 1
ATOM 2071 N N . GLU A 1 270 ? 2.926 29.266 -13.984 1 98.38 270 GLU A N 1
ATOM 2072 C CA . GLU A 1 270 ? 3.072 30.562 -13.312 1 98.38 270 GLU A CA 1
ATOM 2073 C C . GLU A 1 270 ? 2.945 30.406 -11.797 1 98.38 270 GLU A C 1
ATOM 2075 O O . GLU A 1 270 ? 3.682 31.031 -11.039 1 98.38 270 GLU A O 1
ATOM 2080 N N . THR A 1 271 ? 1.99 29.641 -11.391 1 98.62 271 THR A N 1
ATOM 2081 C CA . THR A 1 271 ? 1.805 29.375 -9.969 1 98.62 271 THR A CA 1
ATOM 2082 C C . THR A 1 271 ? 3.043 28.703 -9.375 1 98.62 271 THR A C 1
ATOM 2084 O O . THR A 1 271 ? 3.521 29.094 -8.312 1 98.62 271 THR A O 1
ATOM 2087 N N . LEU A 1 272 ? 3.549 27.719 -10.023 1 98.75 272 LEU A N 1
ATOM 2088 C CA . LEU A 1 272 ? 4.727 27.016 -9.539 1 98.75 272 LEU A CA 1
ATOM 2089 C C . LEU A 1 272 ? 5.93 27.938 -9.453 1 98.75 272 LEU A C 1
ATOM 2091 O O . LEU A 1 272 ? 6.719 27.859 -8.508 1 98.75 272 LEU A O 1
ATOM 2095 N N . GLU A 1 273 ? 6.086 28.797 -10.438 1 98.69 273 GLU A N 1
ATOM 2096 C CA . GLU A 1 273 ? 7.164 29.781 -10.422 1 98.69 273 GLU A CA 1
ATOM 2097 C C . GLU A 1 273 ? 7.012 30.734 -9.242 1 98.69 273 GLU A C 1
ATOM 2099 O O . GLU A 1 273 ? 7.996 31.078 -8.586 1 98.69 273 GLU A O 1
ATOM 2104 N N . ALA A 1 274 ? 5.809 31.188 -9.047 1 98.81 274 ALA A N 1
ATOM 2105 C CA . ALA A 1 274 ? 5.555 32.094 -7.93 1 98.81 274 ALA A CA 1
ATOM 2106 C C . ALA A 1 274 ? 5.934 31.453 -6.598 1 98.81 274 ALA A C 1
ATOM 2108 O O . ALA A 1 274 ? 6.559 32.094 -5.75 1 98.81 274 ALA A O 1
ATOM 2109 N N . ILE A 1 275 ? 5.582 30.234 -6.418 1 98.81 275 ILE A N 1
ATOM 2110 C CA . ILE A 1 275 ? 5.879 29.516 -5.184 1 98.81 275 ILE A CA 1
ATOM 2111 C C . ILE A 1 275 ? 7.395 29.375 -5.02 1 98.81 275 ILE A C 1
ATOM 2113 O O . ILE A 1 275 ? 7.926 29.578 -3.922 1 98.81 275 ILE A O 1
ATOM 2117 N N . SER A 1 276 ? 8.094 29.078 -6.113 1 98.62 276 SER A N 1
ATOM 2118 C CA . SER A 1 276 ? 9.531 28.844 -6.062 1 98.62 276 SER A CA 1
ATOM 2119 C C . SER A 1 276 ? 10.281 30.109 -5.629 1 98.62 276 SER A C 1
ATOM 2121 O O . SER A 1 276 ? 11.398 30.031 -5.113 1 98.62 276 SER A O 1
ATOM 2123 N N . LYS A 1 277 ? 9.664 31.234 -5.789 1 98.38 277 LYS A N 1
ATOM 2124 C CA . LYS A 1 277 ? 10.305 32.5 -5.48 1 98.38 277 LYS A CA 1
ATOM 2125 C C . LYS A 1 277 ? 9.789 33.094 -4.16 1 98.38 277 LYS A C 1
ATOM 2127 O O . LYS A 1 277 ? 9.992 34.25 -3.863 1 98.38 277 LYS A O 1
ATOM 2132 N N . SER A 1 278 ? 9.148 32.281 -3.395 1 98.44 278 SER A N 1
ATOM 2133 C CA . SER A 1 278 ? 8.539 32.75 -2.154 1 98.44 278 SER A CA 1
ATOM 2134 C C . SER A 1 278 ? 8.945 31.891 -0.974 1 98.44 278 SER A C 1
ATOM 2136 O O . SER A 1 278 ? 9.734 30.953 -1.13 1 98.44 278 SER A O 1
ATOM 2138 N N . ALA A 1 279 ? 8.406 32.25 0.186 1 97.62 279 ALA A N 1
ATOM 2139 C CA . ALA A 1 279 ? 8.656 31.453 1.396 1 97.62 279 ALA A CA 1
ATOM 2140 C C . ALA A 1 279 ? 7.582 30.391 1.599 1 97.62 279 ALA A C 1
ATOM 2142 O O . ALA A 1 279 ? 7.652 29.609 2.541 1 97.62 279 ALA A O 1
ATOM 2143 N N . THR A 1 280 ? 6.59 30.359 0.708 1 98.81 280 THR A N 1
ATOM 2144 C CA . THR A 1 280 ? 5.512 29.391 0.798 1 98.81 280 THR A CA 1
ATOM 2145 C C . THR A 1 280 ? 6.004 28 0.416 1 98.81 280 THR A C 1
ATOM 2147 O O . THR A 1 280 ? 6.637 27.812 -0.629 1 98.81 280 THR A O 1
ATOM 2150 N N . THR A 1 281 ? 5.785 27.031 1.286 1 98.88 281 THR A N 1
ATOM 2151 C CA . THR A 1 281 ? 6.188 25.656 1.013 1 98.88 281 THR A CA 1
ATOM 2152 C C . THR A 1 281 ? 5.125 24.938 0.183 1 98.88 281 THR A C 1
ATOM 2154 O O . THR A 1 281 ? 3.93 25.078 0.444 1 98.88 281 THR A O 1
ATOM 2157 N N . ALA A 1 282 ? 5.52 24.219 -0.856 1 98.94 282 ALA A N 1
ATOM 2158 C CA . ALA A 1 282 ? 4.613 23.359 -1.614 1 98.94 282 ALA A CA 1
ATOM 2159 C C . ALA A 1 282 ? 4.418 22.016 -0.917 1 98.94 282 ALA A C 1
ATOM 2161 O O . ALA A 1 282 ? 5.391 21.312 -0.638 1 98.94 282 ALA A O 1
ATOM 2162 N N . VAL A 1 283 ? 3.205 21.656 -0.587 1 98.94 283 VAL A N 1
ATOM 2163 C CA . VAL A 1 283 ? 2.926 20.344 0.011 1 98.94 283 VAL A CA 1
ATOM 2164 C C . VAL A 1 283 ? 2.279 19.438 -1.024 1 98.94 283 VAL A C 1
ATOM 2166 O O . VAL A 1 283 ? 1.188 19.719 -1.52 1 98.94 283 VAL A O 1
ATOM 2169 N N . ILE A 1 284 ? 2.973 18.391 -1.327 1 98.56 284 ILE A N 1
ATOM 2170 C CA . ILE A 1 284 ? 2.48 17.406 -2.289 1 98.56 284 ILE A CA 1
ATOM 2171 C C . ILE A 1 284 ? 1.798 16.266 -1.552 1 98.56 284 ILE A C 1
ATOM 2173 O O . ILE A 1 284 ? 2.307 15.773 -0.54 1 98.56 284 ILE A O 1
ATOM 2177 N N . LEU A 1 285 ? 0.664 15.898 -2.051 1 98.81 285 LEU A N 1
ATOM 2178 C CA . LEU A 1 285 ? -0.146 14.836 -1.464 1 98.81 285 LEU A CA 1
ATOM 2179 C C . LEU A 1 285 ? -0.383 13.719 -2.471 1 98.81 285 LEU A C 1
ATOM 2181 O O . LEU A 1 285 ? -1.502 13.539 -2.955 1 98.81 285 LEU A O 1
ATOM 2185 N N . PRO A 1 286 ? 0.637 12.898 -2.717 1 98.69 286 PRO A N 1
ATOM 2186 C CA . PRO A 1 286 ? 0.549 11.914 -3.803 1 98.69 286 PRO A CA 1
ATOM 2187 C C . PRO A 1 286 ? -0.537 10.867 -3.564 1 98.69 286 PRO A C 1
ATOM 2189 O O . PRO A 1 286 ? -1.084 10.312 -4.52 1 98.69 286 PRO A O 1
ATOM 2192 N N . GLY A 1 287 ? -0.859 10.555 -2.307 1 98.44 287 GLY A N 1
ATOM 2193 C CA . GLY A 1 287 ? -1.927 9.609 -2.004 1 98.44 287 GLY A CA 1
ATOM 2194 C C . GLY A 1 287 ? -3.266 10.016 -2.592 1 98.44 287 GLY A C 1
ATOM 2195 O O . GLY A 1 287 ? -4.043 9.164 -3.023 1 98.44 287 GLY A O 1
ATOM 2196 N N . THR A 1 288 ? -3.557 11.312 -2.607 1 97.94 288 THR A N 1
ATOM 2197 C CA . THR A 1 288 ? -4.793 11.828 -3.178 1 97.94 288 THR A CA 1
ATOM 2198 C C . THR A 1 288 ? -4.883 11.508 -4.668 1 97.94 288 THR A C 1
ATOM 2200 O O . THR A 1 288 ? -5.898 10.992 -5.137 1 97.94 288 THR A O 1
ATOM 2203 N N . SER A 1 289 ? -3.797 11.859 -5.402 1 97.69 289 SER A N 1
ATOM 2204 C CA . SER A 1 289 ? -3.754 11.586 -6.836 1 97.69 289 SER A CA 1
ATOM 2205 C C . SER A 1 289 ? -3.939 10.094 -7.117 1 97.69 289 SER A C 1
ATOM 2207 O O . SER A 1 289 ? -4.688 9.719 -8.023 1 97.69 289 SER A O 1
ATOM 2209 N N . PHE A 1 290 ? -3.281 9.25 -6.293 1 97.81 290 PHE A N 1
ATOM 2210 C CA . PHE A 1 290 ? -3.355 7.805 -6.465 1 97.81 290 PHE A CA 1
ATOM 2211 C C . PHE A 1 290 ? -4.77 7.301 -6.211 1 97.81 290 PHE A C 1
ATOM 2213 O O . PHE A 1 290 ? -5.324 6.555 -7.02 1 97.81 290 PHE A O 1
ATOM 2220 N N . PHE A 1 291 ? -5.328 7.727 -5.09 1 96.31 291 PHE A N 1
ATOM 2221 C CA . PHE A 1 291 ? -6.625 7.234 -4.629 1 96.31 291 PHE A CA 1
ATOM 2222 C C . PHE A 1 291 ? -7.738 7.68 -5.57 1 96.31 291 PHE A C 1
ATOM 2224 O O . PHE A 1 291 ? -8.656 6.91 -5.855 1 96.31 291 PHE A O 1
ATOM 2231 N N . LEU A 1 292 ? -7.652 8.922 -6.117 1 93.12 292 LEU A N 1
ATOM 2232 C CA . LEU A 1 292 ? -8.695 9.492 -6.965 1 93.12 292 LEU A CA 1
ATOM 2233 C C . LEU A 1 292 ? -8.422 9.195 -8.438 1 93.12 292 LEU A C 1
ATOM 2235 O O . LEU A 1 292 ? -9.227 9.531 -9.305 1 93.12 292 LEU A O 1
ATOM 2239 N N . LYS A 1 293 ? -7.289 8.539 -8.773 1 93.56 293 LYS A N 1
ATOM 2240 C CA . LYS A 1 293 ? -6.863 8.273 -10.141 1 93.56 293 LYS A CA 1
ATOM 2241 C C . LYS A 1 293 ? -6.723 9.57 -10.938 1 93.56 293 LYS A C 1
ATOM 2243 O O . LYS A 1 293 ? -7.25 9.688 -12.039 1 93.56 293 LYS A O 1
ATOM 2248 N N . GLU A 1 294 ? -6.125 10.578 -10.273 1 93.31 294 GLU A N 1
ATOM 2249 C CA . GLU A 1 294 ? -5.828 11.867 -10.898 1 93.31 294 GLU A CA 1
ATOM 2250 C C . GLU A 1 294 ? -4.355 11.969 -11.281 1 93.31 294 GLU A C 1
ATOM 2252 O O . GLU A 1 294 ? -3.551 11.109 -10.906 1 93.31 294 GLU A O 1
ATOM 2257 N N . ARG A 1 295 ? -4.09 13.031 -12.086 1 96.25 295 ARG A N 1
ATOM 2258 C CA . ARG A 1 295 ? -2.684 13.312 -12.352 1 96.25 295 ARG A CA 1
ATOM 2259 C C . ARG A 1 295 ? -1.927 13.609 -11.062 1 96.25 295 ARG A C 1
ATOM 2261 O O . ARG A 1 295 ? -2.529 13.992 -10.055 1 96.25 295 ARG A O 1
ATOM 2268 N N . PHE A 1 296 ? -0.689 13.359 -11.07 1 98.38 296 PHE A N 1
ATOM 2269 C CA . PHE A 1 296 ? 0.144 13.648 -9.906 1 98.38 296 PHE A CA 1
ATOM 2270 C C . PHE A 1 296 ? 0.725 15.055 -9.992 1 98.38 296 PHE A C 1
ATOM 2272 O O . PHE A 1 296 ? 0.962 15.57 -11.094 1 98.38 296 PHE A O 1
ATOM 2279 N N . ALA A 1 297 ? 0.941 15.703 -8.836 1 98.69 297 ALA A N 1
ATOM 2280 C CA . ALA A 1 297 ? 1.615 17 -8.789 1 98.69 297 ALA A CA 1
ATOM 2281 C C . ALA A 1 297 ? 3.012 16.922 -9.398 1 98.69 297 ALA A C 1
ATOM 2283 O O . ALA A 1 297 ? 3.676 15.883 -9.305 1 98.69 297 ALA A O 1
ATOM 2284 N N . ARG A 1 298 ? 3.467 18.062 -10.031 1 98.56 298 ARG A N 1
ATOM 2285 C CA . ARG A 1 298 ? 4.738 18.094 -10.75 1 98.56 298 ARG A CA 1
ATOM 2286 C C . ARG A 1 298 ? 5.895 18.375 -9.805 1 98.56 298 ARG A C 1
ATOM 2288 O O . ARG A 1 298 ? 6.555 19.406 -9.906 1 98.56 298 ARG A O 1
ATOM 2295 N N . GLY A 1 299 ? 6.176 17.359 -8.883 1 98.81 299 GLY A N 1
ATOM 2296 C CA . GLY A 1 299 ? 7.191 17.5 -7.852 1 98.81 299 GLY A CA 1
ATOM 2297 C C . GLY A 1 299 ? 8.562 17.828 -8.406 1 98.81 299 GLY A C 1
ATOM 2298 O O . GLY A 1 299 ? 9.266 18.688 -7.883 1 98.81 299 GLY A O 1
ATOM 2299 N N . ARG A 1 300 ? 8.992 17.125 -9.445 1 98.38 300 ARG A N 1
ATOM 2300 C CA . ARG A 1 300 ? 10.297 17.375 -10.055 1 98.38 300 ARG A CA 1
ATOM 2301 C C . ARG A 1 300 ? 10.414 18.828 -10.516 1 98.38 300 ARG A C 1
ATOM 2303 O O . ARG A 1 300 ? 11.43 19.484 -10.25 1 98.38 300 ARG A O 1
ATOM 2310 N N . LYS A 1 301 ? 9.391 19.312 -11.188 1 98.69 301 LYS A N 1
ATOM 2311 C CA . LYS A 1 301 ? 9.414 20.688 -11.648 1 98.69 301 LYS A CA 1
ATOM 2312 C C . LYS A 1 301 ? 9.508 21.672 -10.477 1 98.69 301 LYS A C 1
ATOM 2314 O O . LYS A 1 301 ? 10.273 22.641 -10.531 1 98.69 301 LYS A O 1
ATOM 2319 N N . MET A 1 302 ? 8.742 21.453 -9.422 1 98.88 302 MET A N 1
ATOM 2320 C CA . MET A 1 302 ? 8.766 22.312 -8.234 1 98.88 302 MET A CA 1
ATOM 2321 C C . MET A 1 302 ? 10.172 22.406 -7.656 1 98.88 302 MET A C 1
ATOM 2323 O O . MET A 1 302 ? 10.664 23.5 -7.371 1 98.88 302 MET A O 1
ATOM 2327 N N . ILE A 1 303 ? 10.789 21.25 -7.477 1 98.81 303 ILE A N 1
ATOM 2328 C CA . ILE A 1 303 ? 12.109 21.219 -6.863 1 98.81 303 ILE A CA 1
ATOM 2329 C C . ILE A 1 303 ? 13.133 21.859 -7.793 1 98.81 303 ILE A C 1
ATOM 2331 O O . ILE A 1 303 ? 13.984 22.625 -7.352 1 98.81 303 ILE A O 1
ATOM 2335 N N . ASP A 1 304 ? 13.039 21.578 -9.086 1 98.69 304 ASP A N 1
ATOM 2336 C CA . ASP A 1 304 ? 13.961 22.141 -10.055 1 98.69 304 ASP A CA 1
ATOM 2337 C C . ASP A 1 304 ? 13.859 23.672 -10.086 1 98.69 304 ASP A C 1
ATOM 2339 O O . ASP A 1 304 ? 14.852 24.359 -10.328 1 98.69 304 ASP A O 1
ATOM 2343 N N . LEU A 1 305 ? 12.672 24.188 -9.883 1 98.75 305 LEU A N 1
ATOM 2344 C CA . LEU A 1 305 ? 12.453 25.625 -9.875 1 98.75 305 LEU A CA 1
ATOM 2345 C C . LEU A 1 305 ? 13 26.25 -8.594 1 98.75 305 LEU A C 1
ATOM 2347 O O . LEU A 1 305 ? 13.156 27.469 -8.516 1 98.75 305 LEU A O 1
ATOM 2351 N N . GLY A 1 306 ? 13.203 25.422 -7.57 1 98.69 306 GLY A N 1
ATOM 2352 C CA . GLY A 1 306 ? 13.82 25.938 -6.355 1 98.69 306 GLY A CA 1
ATOM 2353 C C . GLY A 1 306 ? 12.852 26 -5.184 1 98.69 306 GLY A C 1
ATOM 2354 O O . GLY A 1 306 ? 13.148 26.625 -4.168 1 98.69 306 GLY A O 1
ATOM 2355 N N . SER A 1 307 ? 11.727 25.391 -5.25 1 98.88 307 SER A N 1
ATOM 2356 C CA . SER A 1 307 ? 10.727 25.438 -4.188 1 98.88 307 SER A CA 1
ATOM 2357 C C . SER A 1 307 ? 11.125 24.562 -3.012 1 98.88 307 SER A C 1
ATOM 2359 O O . SER A 1 307 ? 11.883 23.594 -3.174 1 98.88 307 SER A O 1
ATOM 2361 N N . ALA A 1 308 ? 10.68 24.938 -1.806 1 98.88 308 ALA A N 1
ATOM 2362 C CA . ALA A 1 308 ? 10.586 23.984 -0.712 1 98.88 308 ALA A CA 1
ATOM 2363 C C . ALA A 1 308 ? 9.375 23.062 -0.89 1 98.88 308 ALA A C 1
ATOM 2365 O O . ALA A 1 308 ? 8.266 23.531 -1.141 1 98.88 308 ALA A O 1
ATOM 2366 N N . VAL A 1 309 ? 9.641 21.797 -0.831 1 98.94 309 VAL A N 1
ATOM 2367 C CA . VAL A 1 309 ? 8.562 20.828 -1.026 1 98.94 309 VAL A CA 1
ATOM 2368 C C . VAL A 1 309 ? 8.43 19.953 0.217 1 98.94 309 VAL A C 1
ATOM 2370 O O . VAL A 1 309 ? 9.43 19.531 0.797 1 98.94 309 VAL A O 1
ATOM 2373 N N . ALA A 1 310 ? 7.23 19.734 0.68 1 98.94 310 ALA A N 1
ATOM 2374 C CA . ALA A 1 310 ? 6.91 18.766 1.731 1 98.94 310 ALA A CA 1
ATOM 2375 C C . ALA A 1 310 ? 5.934 17.7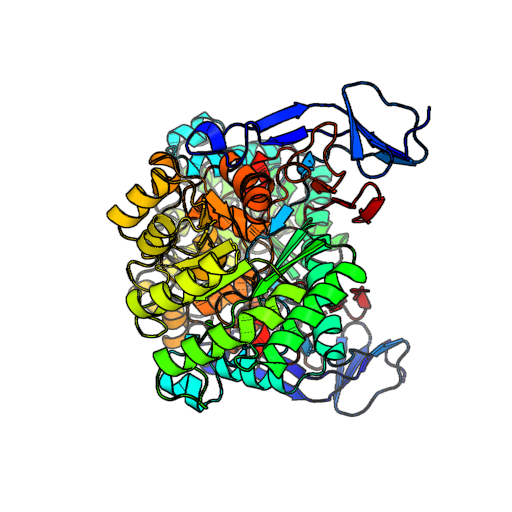03 1.227 1 98.94 310 ALA A C 1
ATOM 2377 O O . ALA A 1 310 ? 5.301 17.891 0.183 1 98.94 310 ALA A O 1
ATOM 2378 N N . LEU A 1 311 ? 5.887 16.578 1.906 1 98.88 311 LEU A N 1
ATOM 2379 C CA . LEU A 1 311 ? 4.961 15.484 1.63 1 98.88 311 LEU A CA 1
ATOM 2380 C C . LEU A 1 311 ? 3.996 15.289 2.793 1 98.88 311 LEU A C 1
ATOM 2382 O O . LEU A 1 311 ? 4.332 15.586 3.941 1 98.88 311 LEU A O 1
ATOM 2386 N N . ALA A 1 312 ? 2.881 14.828 2.518 1 98.88 312 ALA A N 1
ATOM 2387 C CA . ALA A 1 312 ? 1.891 14.469 3.529 1 98.88 312 ALA A CA 1
ATOM 2388 C C . ALA A 1 312 ? 0.915 13.422 2.994 1 98.88 312 ALA A C 1
ATOM 2390 O O . ALA A 1 312 ? 0.862 13.18 1.788 1 98.88 312 ALA A O 1
ATOM 2391 N N . SER A 1 313 ? 0.159 12.812 3.871 1 98.62 313 SER A N 1
ATOM 2392 C CA . SER A 1 313 ? -0.723 11.711 3.492 1 98.62 313 SER A CA 1
ATOM 2393 C C . SER A 1 313 ? -2.037 12.227 2.918 1 98.62 313 SER A C 1
ATOM 2395 O O . SER A 1 313 ? -2.588 11.641 1.986 1 98.62 313 SER A O 1
ATOM 2397 N N . ASP A 1 314 ? -2.523 13.359 3.48 1 98.62 314 ASP A N 1
ATOM 2398 C CA . ASP A 1 314 ? -3.885 13.828 3.24 1 98.62 314 ASP A CA 1
ATOM 2399 C C . ASP A 1 314 ? -4.91 12.812 3.75 1 98.62 314 ASP A C 1
ATOM 2401 O O . ASP A 1 314 ? -5.965 12.633 3.143 1 98.62 314 ASP A O 1
ATOM 2405 N N . PHE A 1 315 ? -4.648 12.062 4.82 1 98.56 315 PHE A N 1
ATOM 2406 C CA . PHE A 1 315 ? -5.539 11.039 5.359 1 98.56 315 PHE A CA 1
ATOM 2407 C C . PHE A 1 315 ? -6.914 11.625 5.664 1 98.56 315 PHE A C 1
ATOM 2409 O O . PHE A 1 315 ? -7.047 12.516 6.504 1 98.56 315 PHE A O 1
ATOM 2416 N N . ASN A 1 316 ? -7.875 11.211 4.961 1 97.56 316 ASN A N 1
ATOM 2417 C CA . ASN A 1 316 ? -9.273 11.602 5.117 1 97.56 316 ASN A CA 1
ATOM 2418 C C . ASN A 1 316 ? -10.219 10.531 4.566 1 97.56 316 ASN A C 1
ATOM 2420 O O . ASN A 1 316 ? -9.773 9.586 3.914 1 97.56 316 ASN A O 1
ATOM 2424 N N . PRO A 1 317 ? -11.453 10.578 4.797 1 95.88 317 PRO A N 1
ATOM 2425 C CA . PRO A 1 317 ? -12.352 9.484 4.418 1 95.88 317 PRO A CA 1
ATOM 2426 C C . PRO A 1 317 ? -12.766 9.539 2.951 1 95.88 317 PRO A C 1
ATOM 2428 O O . PRO A 1 317 ? -13.336 8.578 2.428 1 95.88 317 PRO A O 1
ATOM 2431 N N . GLY A 1 318 ? -12.508 10.617 2.254 1 93.62 318 GLY A N 1
ATOM 2432 C CA . GLY A 1 318 ? -13.117 10.805 0.947 1 93.62 318 GLY A CA 1
ATOM 2433 C C . GLY A 1 318 ? -12.117 10.719 -0.193 1 93.62 318 GLY A C 1
ATOM 2434 O O . GLY A 1 318 ? -12.242 9.867 -1.072 1 93.62 318 GLY A O 1
ATOM 2435 N N . SER A 1 319 ? -11.07 11.531 -0.149 1 93.38 319 SER A N 1
ATOM 2436 C CA . SER A 1 319 ? -10.188 11.68 -1.3 1 93.38 319 SER A CA 1
ATOM 2437 C C . SER A 1 319 ? -8.891 10.891 -1.112 1 93.38 319 SER A C 1
ATOM 2439 O O . SER A 1 319 ? -8.133 10.695 -2.064 1 93.38 319 SER A O 1
ATOM 2441 N N . CYS A 1 320 ? -8.602 10.516 0.112 1 96.5 320 CYS A N 1
ATOM 2442 C CA . CYS A 1 320 ? -7.398 9.727 0.355 1 96.5 320 CYS A CA 1
ATOM 2443 C C . CYS A 1 320 ? -7.492 8.977 1.68 1 96.5 320 CYS A C 1
ATOM 2445 O O . CYS A 1 320 ? -7.109 9.508 2.725 1 96.5 320 CYS A O 1
ATOM 2447 N N . ASN A 1 321 ? -7.727 7.785 1.679 1 95.31 321 ASN A N 1
ATOM 2448 C CA . ASN A 1 321 ? -7.824 7.008 2.91 1 95.31 321 ASN A CA 1
ATOM 2449 C C . ASN A 1 321 ? -6.473 6.434 3.318 1 95.31 321 ASN A C 1
ATOM 2451 O O . ASN A 1 321 ? -6.41 5.488 4.109 1 95.31 321 ASN A O 1
ATOM 2455 N N . ILE A 1 322 ? -5.316 6.918 2.812 1 97.69 322 ILE A N 1
ATOM 2456 C CA . ILE A 1 322 ? -3.965 6.406 3.008 1 97.69 322 ILE A CA 1
ATOM 2457 C C . ILE A 1 322 ? -3.23 7.262 4.039 1 97.69 322 ILE A C 1
ATOM 2459 O O . ILE A 1 322 ? -3.189 8.484 3.918 1 97.69 322 ILE A O 1
ATOM 2463 N N . TYR A 1 323 ? -2.686 6.66 5.078 1 97.88 323 TYR A N 1
ATOM 2464 C CA . TYR A 1 323 ? -1.813 7.379 6 1 97.88 323 TYR A CA 1
ATOM 2465 C C . TYR A 1 323 ? -0.435 6.734 6.062 1 97.88 323 TYR A C 1
ATOM 2467 O O . TYR A 1 323 ? 0.408 7.133 6.871 1 97.88 323 TYR A O 1
ATOM 2475 N N . ASP A 1 324 ? -0.169 5.656 5.238 1 97.62 324 ASP A N 1
ATOM 2476 C CA . ASP A 1 324 ? 1.117 4.969 5.188 1 97.62 324 ASP A CA 1
ATOM 2477 C C . ASP A 1 324 ? 2.188 5.852 4.547 1 97.62 324 ASP A C 1
ATOM 2479 O O . ASP A 1 324 ? 2.146 6.109 3.342 1 97.62 324 ASP A O 1
ATOM 2483 N N . PRO A 1 325 ? 3.172 6.262 5.32 1 98.31 325 PRO A N 1
ATOM 2484 C CA . PRO A 1 325 ? 4.148 7.215 4.785 1 98.31 325 PRO A CA 1
ATOM 2485 C C . PRO A 1 325 ? 5.043 6.598 3.711 1 98.31 325 PRO A C 1
ATOM 2487 O O . PRO A 1 325 ? 5.566 7.316 2.854 1 98.31 325 PRO A O 1
ATOM 2490 N N . TYR A 1 326 ? 5.234 5.336 3.752 1 98.25 326 TYR A N 1
ATOM 2491 C CA . TYR A 1 326 ? 6.141 4.695 2.803 1 98.25 326 TYR A CA 1
ATOM 2492 C C . TYR A 1 326 ? 5.492 4.57 1.431 1 98.25 326 TYR A C 1
ATOM 2494 O O . TYR A 1 326 ? 6.164 4.703 0.405 1 98.25 326 TYR A O 1
ATOM 2502 N N . LEU A 1 327 ? 4.184 4.281 1.438 1 98.25 327 LEU A N 1
ATOM 2503 C CA . LEU A 1 327 ? 3.469 4.352 0.168 1 98.25 327 LEU A CA 1
ATOM 2504 C C . LEU A 1 327 ? 3.482 5.773 -0.385 1 98.25 327 LEU A C 1
ATOM 2506 O O . LEU A 1 327 ? 3.654 5.973 -1.589 1 98.25 327 LEU A O 1
ATOM 2510 N N . ILE A 1 328 ? 3.318 6.777 0.45 1 98.75 328 ILE A N 1
ATOM 2511 C CA . ILE A 1 328 ? 3.361 8.172 0.034 1 98.75 328 ILE A CA 1
ATOM 2512 C C . ILE A 1 328 ? 4.723 8.492 -0.58 1 98.75 328 ILE A C 1
ATOM 2514 O O . ILE A 1 328 ? 4.805 9.094 -1.653 1 98.75 328 ILE A O 1
ATOM 2518 N N . MET A 1 329 ? 5.793 8.062 0.06 1 98.56 329 MET A N 1
ATOM 2519 C CA . MET A 1 329 ? 7.137 8.312 -0.453 1 98.56 329 MET A CA 1
ATOM 2520 C C . MET A 1 329 ? 7.359 7.578 -1.772 1 98.56 329 MET A C 1
ATOM 2522 O O . MET A 1 329 ? 7.984 8.117 -2.688 1 98.56 329 MET A O 1
ATOM 2526 N N . HIS A 1 330 ? 6.836 6.336 -1.825 1 98.25 330 HIS A N 1
ATOM 2527 C CA . HIS A 1 330 ? 6.945 5.586 -3.07 1 98.25 330 HIS A CA 1
ATOM 2528 C C . HIS A 1 330 ? 6.301 6.344 -4.227 1 98.25 330 HIS A C 1
ATOM 2530 O O . HIS A 1 330 ? 6.902 6.48 -5.297 1 98.25 330 HIS A O 1
ATOM 2536 N N . LEU A 1 331 ? 5.109 6.82 -3.994 1 98.62 331 LEU A N 1
ATOM 2537 C CA . LEU A 1 331 ? 4.383 7.559 -5.02 1 98.62 331 LEU A CA 1
ATOM 2538 C C . LEU A 1 331 ? 5.102 8.859 -5.363 1 98.62 331 LEU A C 1
ATOM 2540 O O . LEU A 1 331 ? 5.172 9.25 -6.531 1 98.62 331 LEU A O 1
ATOM 2544 N N . ALA A 1 332 ? 5.625 9.539 -4.363 1 98.69 332 ALA A N 1
ATOM 2545 C CA . ALA A 1 332 ? 6.355 10.781 -4.598 1 98.69 332 ALA A CA 1
ATOM 2546 C C . ALA A 1 332 ? 7.566 10.539 -5.5 1 98.69 332 ALA A C 1
ATOM 2548 O O . ALA A 1 332 ? 7.836 11.328 -6.41 1 98.69 332 ALA A O 1
ATOM 2549 N N . VAL A 1 333 ? 8.273 9.461 -5.234 1 98.12 333 VAL A N 1
ATOM 2550 C CA . VAL A 1 333 ? 9.5 9.156 -5.961 1 98.12 333 VAL A CA 1
ATOM 2551 C C . VAL A 1 333 ? 9.156 8.648 -7.359 1 98.12 333 VAL A C 1
ATOM 2553 O O . VAL A 1 333 ? 9.75 9.078 -8.352 1 98.12 333 VAL A O 1
ATOM 2556 N N . THR A 1 334 ? 8.133 7.836 -7.473 1 97.38 334 THR A N 1
ATOM 2557 C CA . THR A 1 334 ? 7.887 7.133 -8.727 1 97.38 334 THR A CA 1
ATOM 2558 C C . THR A 1 334 ? 6.941 7.934 -9.617 1 97.38 334 THR A C 1
ATOM 2560 O O . THR A 1 334 ? 6.973 7.801 -10.844 1 97.38 334 THR A O 1
ATOM 2563 N N . ARG A 1 335 ? 6.113 8.766 -9.016 1 98 335 ARG A N 1
ATOM 2564 C CA . ARG A 1 335 ? 5.07 9.398 -9.812 1 98 335 ARG A CA 1
ATOM 2565 C C . ARG A 1 335 ? 5.254 10.914 -9.844 1 98 335 ARG A C 1
ATOM 2567 O O . ARG A 1 335 ? 4.832 11.57 -10.797 1 98 335 ARG A O 1
ATOM 2574 N N . CYS A 1 336 ? 5.852 11.5 -8.805 1 98.38 336 CYS A N 1
ATOM 2575 C CA . CYS A 1 336 ? 6.004 12.945 -8.75 1 98.38 336 CYS A CA 1
ATOM 2576 C C . CYS A 1 336 ? 7.418 13.359 -9.125 1 98.38 336 CYS A C 1
ATOM 2578 O O . CYS A 1 336 ? 7.719 14.555 -9.211 1 98.38 336 CYS A O 1
ATOM 2580 N N . GLY A 1 337 ? 8.359 12.391 -9.227 1 97.31 337 GLY A N 1
ATOM 2581 C CA . GLY A 1 337 ? 9.688 12.648 -9.75 1 97.31 337 GLY A CA 1
ATOM 2582 C C . GLY A 1 337 ? 10.68 13.07 -8.68 1 97.31 337 GLY A C 1
ATOM 2583 O O . GLY A 1 337 ? 11.75 13.594 -8.992 1 97.31 337 GLY A O 1
ATOM 2584 N N . LEU A 1 338 ? 10.352 12.883 -7.441 1 98.12 338 LEU A N 1
ATOM 2585 C CA . LEU A 1 338 ? 11.305 13.211 -6.387 1 98.12 338 LEU A CA 1
ATOM 2586 C C . LEU A 1 338 ? 12.406 12.156 -6.305 1 98.12 338 LEU A C 1
ATOM 2588 O O . LEU A 1 338 ? 12.18 10.984 -6.633 1 98.12 338 LEU A O 1
ATOM 2592 N N . GLU A 1 339 ? 13.531 12.562 -5.883 1 97.19 339 GLU A N 1
ATOM 2593 C CA . GLU A 1 339 ? 14.539 11.617 -5.414 1 97.19 339 GLU A CA 1
ATOM 2594 C C . GLU A 1 339 ? 14.219 11.125 -4.004 1 97.19 339 GLU A C 1
ATOM 2596 O O . GLU A 1 339 ? 13.492 11.789 -3.262 1 97.19 339 GLU A O 1
ATOM 2601 N N . ILE A 1 340 ? 14.766 9.953 -3.666 1 97.56 340 ILE A N 1
ATOM 2602 C CA . ILE A 1 340 ? 14.477 9.391 -2.35 1 97.56 340 ILE A CA 1
ATOM 2603 C C . ILE A 1 340 ? 15 10.328 -1.266 1 97.56 340 ILE A C 1
ATOM 2605 O O . ILE A 1 340 ? 14.367 10.492 -0.22 1 97.56 340 ILE A O 1
ATOM 2609 N N . GLU A 1 341 ? 16.156 11.016 -1.513 1 98.31 341 GLU A N 1
ATOM 2610 C CA . GLU A 1 341 ? 16.688 11.984 -0.563 1 98.31 341 GLU A CA 1
ATOM 2611 C C . GLU A 1 341 ? 15.719 13.148 -0.356 1 98.31 341 GLU A C 1
ATOM 2613 O O . GLU A 1 341 ? 15.492 13.578 0.776 1 98.31 341 GLU A O 1
ATOM 2618 N N . GLU A 1 342 ? 15.195 13.594 -1.458 1 98.69 342 GLU A N 1
ATOM 2619 C CA . GLU A 1 342 ? 14.227 14.688 -1.416 1 98.69 342 GLU A CA 1
ATOM 2620 C C . GLU A 1 342 ? 12.961 14.273 -0.672 1 98.69 342 GLU A C 1
ATOM 2622 O O . GLU A 1 342 ? 12.391 15.07 0.082 1 98.69 342 GLU A O 1
ATOM 2627 N N . ALA A 1 343 ? 12.523 13.039 -0.87 1 98.75 343 ALA A N 1
ATOM 2628 C CA . ALA A 1 343 ? 11.336 12.539 -0.185 1 98.75 343 ALA A CA 1
ATOM 2629 C C . ALA A 1 343 ? 11.555 12.484 1.324 1 98.75 343 ALA A C 1
ATOM 2631 O O . ALA A 1 343 ? 10.664 12.828 2.102 1 98.75 343 ALA A O 1
ATOM 2632 N N . VAL A 1 344 ? 12.727 12.039 1.774 1 98.81 344 VAL A N 1
ATOM 2633 C CA . VAL A 1 344 ? 13.055 12.016 3.195 1 98.81 344 VAL A CA 1
ATOM 2634 C C . VAL A 1 344 ? 13.008 13.43 3.766 1 98.81 344 VAL A C 1
ATOM 2636 O O . VAL A 1 344 ? 12.359 13.664 4.789 1 98.81 344 VAL A O 1
ATOM 2639 N N . THR A 1 345 ? 13.609 14.367 3.068 1 98.88 345 THR A N 1
ATOM 2640 C CA . THR A 1 345 ? 13.602 15.766 3.488 1 98.88 345 THR A CA 1
ATOM 2641 C C . THR A 1 345 ? 12.18 16.297 3.557 1 98.88 345 THR A C 1
ATOM 2643 O O . THR A 1 345 ? 11.805 16.969 4.523 1 98.88 345 THR A O 1
ATOM 2646 N N . ALA A 1 346 ? 11.383 15.945 2.596 1 98.94 346 ALA A N 1
ATOM 2647 C CA . ALA A 1 346 ? 10.031 16.469 2.441 1 98.94 346 ALA A CA 1
ATOM 2648 C C . ALA A 1 346 ? 9.109 15.938 3.539 1 98.94 346 ALA A C 1
ATOM 2650 O O . ALA A 1 346 ? 8.148 16.594 3.922 1 98.94 346 ALA A O 1
ATOM 2651 N N . TYR A 1 347 ? 9.414 14.75 4.078 1 98.88 347 TYR A N 1
ATOM 2652 C CA . TYR A 1 347 ? 8.523 14.109 5.047 1 98.88 347 TYR A CA 1
ATOM 2653 C C . TYR A 1 347 ? 9.078 14.234 6.461 1 98.88 347 TYR A C 1
ATOM 2655 O O . TYR A 1 347 ? 8.617 13.547 7.375 1 98.88 347 TYR A O 1
ATOM 2663 N N . THR A 1 348 ? 10.203 15.047 6.648 1 98.81 348 THR A N 1
ATOM 2664 C CA . THR A 1 348 ? 10.789 15.258 7.965 1 98.81 348 THR A CA 1
ATOM 2665 C C . THR A 1 348 ? 10.961 16.75 8.25 1 98.81 348 THR A C 1
ATOM 2667 O O . THR A 1 348 ? 10.008 17.422 8.648 1 98.81 348 THR A O 1
ATOM 2670 N N . ILE A 1 349 ? 12.055 17.328 7.738 1 98.88 349 ILE A N 1
ATOM 2671 C CA . ILE A 1 349 ? 12.406 18.688 8.172 1 98.88 349 ILE A CA 1
ATOM 2672 C C . ILE A 1 349 ? 11.477 19.703 7.516 1 98.88 349 ILE A C 1
ATOM 2674 O O . ILE A 1 349 ? 11.078 20.672 8.148 1 98.88 349 ILE A O 1
ATOM 2678 N N . ASN A 1 350 ? 11.164 19.5 6.211 1 98.94 350 ASN A N 1
ATOM 2679 C CA . ASN A 1 350 ? 10.273 20.469 5.555 1 98.94 350 ASN A CA 1
ATOM 2680 C C . ASN A 1 350 ? 8.852 20.375 6.094 1 98.94 350 ASN A C 1
ATOM 2682 O O . ASN A 1 350 ? 8.164 21.375 6.211 1 98.94 350 ASN A O 1
ATOM 2686 N N . ALA A 1 351 ? 8.438 19.141 6.402 1 98.88 351 ALA A N 1
ATOM 2687 C CA . ALA A 1 351 ? 7.145 18.984 7.055 1 98.88 351 ALA A CA 1
ATOM 2688 C C . ALA A 1 351 ? 7.133 19.641 8.43 1 98.88 351 ALA A C 1
ATOM 2690 O O . ALA A 1 351 ? 6.168 20.328 8.789 1 98.88 351 ALA A O 1
ATOM 2691 N N . ALA A 1 352 ? 8.188 19.453 9.18 1 98.81 352 ALA A N 1
ATOM 2692 C CA . ALA A 1 352 ? 8.305 20.078 10.492 1 98.81 352 ALA A CA 1
ATOM 2693 C C . ALA A 1 352 ? 8.273 21.609 10.383 1 98.81 352 ALA A C 1
ATOM 2695 O O . ALA A 1 352 ? 7.719 22.281 11.25 1 98.81 352 ALA A O 1
ATOM 2696 N N . HIS A 1 353 ? 8.844 22.141 9.367 1 98.69 353 HIS A N 1
ATOM 2697 C CA . HIS A 1 353 ? 8.875 23.578 9.141 1 98.69 353 HIS A CA 1
ATOM 2698 C C . HIS A 1 353 ? 7.461 24.141 9 1 98.69 353 HIS A C 1
ATOM 2700 O O . HIS A 1 353 ? 7.141 25.172 9.586 1 98.69 353 HIS A O 1
ATOM 2706 N N . ILE A 1 354 ? 6.641 23.453 8.266 1 98.5 354 ILE A N 1
ATOM 2707 C CA . ILE A 1 354 ? 5.266 23.875 8.039 1 98.5 354 ILE A CA 1
ATOM 2708 C C . ILE A 1 354 ? 4.535 24 9.375 1 98.5 354 ILE A C 1
ATOM 2710 O O . ILE A 1 354 ? 3.713 24.906 9.562 1 98.5 354 ILE A O 1
ATOM 2714 N N . LEU A 1 355 ? 4.914 23.141 10.336 1 98.56 355 LEU A N 1
ATOM 2715 C CA . LEU A 1 355 ? 4.219 23.078 11.617 1 98.56 355 LEU A CA 1
ATOM 2716 C C . LEU A 1 355 ? 4.934 23.906 12.672 1 98.56 355 LEU A C 1
ATOM 2718 O O . LEU A 1 355 ? 4.602 23.828 13.859 1 98.56 355 LEU A O 1
ATOM 2722 N N . ASN A 1 356 ? 5.91 24.656 12.258 1 97.75 356 ASN A N 1
ATOM 2723 C CA . ASN A 1 356 ? 6.695 25.516 13.141 1 97.75 356 ASN A CA 1
ATOM 2724 C C . ASN A 1 356 ? 7.426 24.719 14.211 1 97.75 356 ASN A C 1
ATOM 2726 O O . ASN A 1 356 ? 7.445 25.094 15.375 1 97.75 356 ASN A O 1
ATOM 2730 N N . LEU A 1 357 ? 8.031 23.562 13.727 1 98.44 357 LEU A N 1
ATOM 2731 C CA . LEU A 1 357 ? 8.695 22.688 14.672 1 98.44 357 LEU A CA 1
ATOM 2732 C C . LEU A 1 357 ? 10.117 22.359 14.211 1 98.44 357 LEU A C 1
ATOM 2734 O O . LEU A 1 357 ? 10.789 21.531 14.812 1 98.44 357 LEU A O 1
ATOM 2738 N N . SER A 1 358 ? 10.578 23.062 13.164 1 96.56 358 SER A N 1
ATOM 2739 C CA . SER A 1 358 ? 11.812 22.641 12.516 1 96.56 358 SER A CA 1
ATOM 2740 C C . SER A 1 358 ? 13.023 22.922 13.398 1 96.56 358 SER A C 1
ATOM 2742 O O . SER A 1 358 ? 14.117 22.438 13.141 1 96.56 358 SER A O 1
ATOM 2744 N N . ASN A 1 359 ? 12.828 23.688 14.484 1 96.94 359 ASN A N 1
ATOM 2745 C CA . ASN A 1 359 ? 13.922 23.953 15.414 1 96.94 359 ASN A CA 1
ATOM 2746 C C . ASN A 1 359 ? 14.156 22.766 16.344 1 96.94 359 ASN A C 1
ATOM 2748 O O . ASN A 1 359 ? 15.195 22.703 17.016 1 96.94 359 ASN A O 1
ATOM 2752 N N . ARG A 1 360 ? 13.258 21.828 16.344 1 97.94 360 ARG A N 1
ATOM 2753 C CA . ARG A 1 360 ? 13.43 20.75 17.312 1 97.94 360 ARG A CA 1
ATOM 2754 C C . ARG A 1 360 ? 13.062 19.406 16.703 1 97.94 360 ARG A C 1
ATOM 2756 O O . ARG A 1 360 ? 13.344 18.359 17.297 1 97.94 360 ARG A O 1
ATOM 2763 N N . LYS A 1 361 ? 12.453 19.359 15.586 1 98.44 361 LYS A N 1
ATOM 2764 C CA . LYS A 1 361 ? 12.055 18.109 14.953 1 98.44 361 LYS A CA 1
ATOM 2765 C C . LYS A 1 361 ? 12.484 18.062 13.484 1 98.44 361 LYS A C 1
ATOM 2767 O O . LYS A 1 361 ? 12.789 19.109 12.898 1 98.44 361 LYS A O 1
ATOM 2772 N N . GLY A 1 362 ? 12.484 16.891 12.906 1 98.56 362 GLY A N 1
ATOM 2773 C CA . GLY A 1 362 ? 12.727 16.703 11.484 1 98.56 362 GLY A CA 1
ATOM 2774 C C . GLY A 1 362 ? 14.172 16.391 11.156 1 98.56 362 GLY A C 1
ATOM 2775 O O . GLY A 1 362 ? 14.508 16.156 9.992 1 98.56 362 GLY A O 1
ATOM 2776 N N . LYS A 1 363 ? 15.008 16.344 12.172 1 98.69 363 LYS A N 1
ATOM 2777 C CA . LYS A 1 363 ? 16.406 15.969 11.992 1 98.69 363 LYS A CA 1
ATOM 2778 C C . LYS A 1 363 ? 16.875 15.055 13.125 1 98.69 363 LYS A C 1
ATOM 2780 O O . LYS A 1 363 ? 16.234 14.984 14.172 1 98.69 363 LYS A O 1
ATOM 2785 N N . ILE A 1 364 ? 17.906 14.25 12.828 1 98.75 364 ILE A N 1
ATOM 2786 C CA . ILE A 1 364 ? 18.688 13.594 13.867 1 98.75 364 ILE A CA 1
ATOM 2787 C C . ILE A 1 364 ? 19.969 14.375 14.133 1 98.75 364 ILE A C 1
ATOM 2789 O O . ILE A 1 364 ? 20.984 14.148 13.477 1 98.75 364 ILE A O 1
ATOM 2793 N N . GLU A 1 365 ? 19.859 15.227 15.016 1 98.06 365 GLU A N 1
ATOM 2794 C CA . GLU A 1 365 ? 20.922 16.141 15.398 1 98.06 365 GLU A CA 1
ATOM 2795 C C . GLU A 1 365 ? 20.891 16.422 16.906 1 98.06 365 GLU A C 1
ATOM 2797 O O . GLU A 1 365 ? 19.828 16.406 17.516 1 98.06 365 GLU A O 1
ATOM 2802 N N . GLU A 1 366 ? 22.094 16.672 17.453 1 98.12 366 GLU A N 1
ATOM 2803 C CA . GLU A 1 366 ? 22.141 17.016 18.875 1 98.12 366 GLU A CA 1
ATOM 2804 C C . GLU A 1 366 ? 21.25 18.219 19.188 1 98.12 366 GLU A C 1
ATOM 2806 O O . GLU A 1 366 ? 21.234 19.188 18.438 1 98.12 366 GLU A O 1
ATOM 2811 N N . GLY A 1 367 ? 20.469 18.141 20.234 1 98.12 367 GLY A N 1
ATOM 2812 C CA . GLY A 1 367 ? 19.562 19.203 20.641 1 98.12 367 GLY A CA 1
ATOM 2813 C C . GLY A 1 367 ? 18.125 18.984 20.156 1 98.12 367 GLY A C 1
ATOM 2814 O O . GLY A 1 367 ? 17.188 19.531 20.734 1 98.12 367 GLY A O 1
ATOM 2815 N N . TYR A 1 368 ? 17.938 18.203 19.109 1 98.69 368 TYR A N 1
ATOM 2816 C CA . TYR A 1 368 ? 16.609 17.922 18.578 1 98.69 368 TYR A CA 1
ATOM 2817 C C . TYR A 1 368 ? 15.867 16.922 19.453 1 98.69 368 TYR A C 1
ATOM 2819 O O . TYR A 1 368 ? 16.5 16.188 20.219 1 98.69 368 TYR A O 1
ATOM 2827 N N . ASP A 1 369 ? 14.516 16.969 19.406 1 98.75 369 ASP A N 1
ATOM 2828 C CA . ASP A 1 369 ? 13.719 15.93 20.062 1 98.75 369 ASP A CA 1
ATOM 2829 C C . ASP A 1 369 ? 14.117 14.539 19.578 1 98.75 369 ASP A C 1
ATOM 2831 O O . ASP A 1 369 ? 14.383 14.336 18.391 1 98.75 369 ASP A O 1
ATOM 2835 N N . ALA A 1 370 ? 14.172 13.602 20.547 1 98.75 370 ALA A N 1
ATOM 2836 C CA . ALA A 1 370 ? 14.523 12.227 20.188 1 98.75 370 ALA A CA 1
ATOM 2837 C C . ALA A 1 370 ? 13.312 11.477 19.641 1 98.75 370 ALA A C 1
ATOM 2839 O O . ALA A 1 370 ? 12.883 10.477 20.219 1 98.75 370 ALA A O 1
ATOM 2840 N N . ASP A 1 371 ? 12.75 11.93 18.578 1 98.88 371 ASP A N 1
ATOM 2841 C CA . ASP A 1 371 ? 11.789 11.227 17.734 1 98.88 371 ASP A CA 1
ATOM 2842 C C . ASP A 1 371 ? 12.492 10.531 16.578 1 98.88 371 ASP A C 1
ATOM 2844 O O . ASP A 1 371 ? 12.938 11.188 15.625 1 98.88 371 ASP A O 1
ATOM 2848 N N . ILE A 1 372 ? 12.586 9.188 16.672 1 98.88 372 ILE A N 1
ATOM 2849 C CA . ILE A 1 372 ? 13.406 8.438 15.727 1 98.88 372 ILE A CA 1
ATOM 2850 C C . ILE A 1 372 ? 12.664 7.18 15.289 1 98.88 372 ILE A C 1
ATOM 2852 O O . ILE A 1 372 ? 12.023 6.508 16.109 1 98.88 372 ILE A O 1
ATOM 2856 N N . VAL A 1 373 ? 12.68 6.855 14.016 1 98.75 373 VAL A N 1
ATOM 2857 C CA . VAL A 1 373 ? 12.141 5.598 13.516 1 98.75 373 VAL A CA 1
ATOM 2858 C C . VAL A 1 373 ? 13.281 4.719 12.992 1 98.75 373 VAL A C 1
ATOM 2860 O O . VAL A 1 373 ? 14.164 5.195 12.281 1 98.75 373 VAL A O 1
ATOM 2863 N N . LEU A 1 374 ? 13.336 3.488 13.469 1 98.69 374 LEU A N 1
ATOM 2864 C CA . LEU A 1 374 ? 14.281 2.488 12.984 1 98.69 374 LEU A CA 1
ATOM 2865 C C . LEU A 1 374 ? 13.633 1.582 11.945 1 98.69 374 LEU A C 1
ATOM 2867 O O . LEU A 1 374 ? 12.586 0.987 12.203 1 98.69 374 LEU A O 1
ATOM 2871 N N . LEU A 1 375 ? 14.242 1.524 10.773 1 98.25 375 LEU A N 1
ATOM 2872 C CA . LEU A 1 375 ? 13.758 0.679 9.688 1 98.25 375 LEU A CA 1
ATOM 2873 C C . LEU A 1 375 ? 14.703 -0.489 9.438 1 98.25 375 LEU A C 1
ATOM 2875 O O . LEU A 1 375 ? 15.914 -0.295 9.312 1 98.25 375 LEU A O 1
ATOM 2879 N N . GLY A 1 376 ? 14.148 -1.669 9.414 1 96.75 376 GLY A N 1
ATOM 2880 C CA . GLY A 1 376 ? 14.93 -2.852 9.086 1 96.75 376 GLY A CA 1
ATOM 2881 C C . GLY A 1 376 ? 15.312 -2.926 7.621 1 96.75 376 GLY A C 1
ATOM 2882 O O . GLY A 1 376 ? 14.852 -3.812 6.898 1 96.75 376 GLY A O 1
ATOM 2883 N N . LEU A 1 377 ? 16.109 -2.082 7.18 1 96.38 377 LEU A N 1
ATOM 2884 C CA . LEU A 1 377 ? 16.625 -1.975 5.82 1 96.38 377 LEU A CA 1
ATOM 2885 C C . LEU A 1 377 ? 18.141 -1.867 5.828 1 96.38 377 LEU A C 1
ATOM 2887 O O . LEU A 1 377 ? 18.734 -1.464 6.828 1 96.38 377 LEU A O 1
ATOM 2891 N N . ASN A 1 378 ? 18.781 -2.195 4.695 1 93.88 378 ASN A N 1
ATOM 2892 C CA . ASN A 1 378 ? 20.219 -2.049 4.586 1 93.88 378 ASN A CA 1
ATOM 2893 C C . ASN A 1 378 ? 20.625 -0.607 4.281 1 93.88 378 ASN A C 1
ATOM 2895 O O . ASN A 1 378 ? 21.719 -0.179 4.621 1 93.88 378 ASN A O 1
ATOM 2899 N N . SER A 1 379 ? 19.75 0.078 3.613 1 95.88 379 SER A N 1
ATOM 2900 C CA . SER A 1 379 ? 19.984 1.459 3.201 1 95.88 379 SER A CA 1
ATOM 2901 C C . SER A 1 379 ? 18.672 2.213 3.039 1 95.88 379 SER A C 1
ATOM 2903 O O . SER A 1 379 ? 17.641 1.621 2.684 1 95.88 379 SER A O 1
ATOM 2905 N N . TYR A 1 380 ? 18.812 3.533 3.252 1 96.88 380 TYR A N 1
ATOM 2906 C CA . TYR A 1 380 ? 17.641 4.371 3.061 1 96.88 380 TYR A CA 1
ATOM 2907 C C . TYR A 1 380 ? 17.141 4.297 1.62 1 96.88 380 TYR A C 1
ATOM 2909 O O . TYR A 1 380 ? 15.953 4.504 1.352 1 96.88 380 TYR A O 1
ATOM 2917 N N . THR A 1 381 ? 18 3.969 0.715 1 96 381 THR A N 1
ATOM 2918 C CA . THR A 1 381 ? 17.672 3.945 -0.704 1 96 381 THR A CA 1
ATOM 2919 C C . THR A 1 381 ? 16.656 2.85 -0.998 1 96 381 THR A C 1
ATOM 2921 O O . THR A 1 381 ? 16.031 2.836 -2.066 1 96 381 THR A O 1
ATOM 2924 N N . GLU A 1 382 ? 16.406 1.92 -0.06 1 96.56 382 GLU A N 1
ATOM 2925 C CA . GLU A 1 382 ? 15.477 0.813 -0.255 1 96.56 382 GLU A CA 1
ATOM 2926 C C . GLU A 1 382 ? 14.055 1.224 0.098 1 96.56 382 GLU A C 1
ATOM 2928 O O . GLU A 1 382 ? 13.102 0.51 -0.221 1 96.56 382 GLU A O 1
ATOM 2933 N N . ILE A 1 383 ? 13.875 2.414 0.666 1 97.44 383 ILE A N 1
ATOM 2934 C CA . ILE A 1 383 ? 12.578 2.83 1.206 1 97.44 383 ILE A CA 1
ATOM 2935 C C . ILE A 1 383 ? 11.531 2.812 0.099 1 97.44 383 ILE A C 1
ATOM 2937 O O . ILE A 1 383 ? 10.477 2.182 0.242 1 97.44 383 ILE A O 1
ATOM 2941 N N . PRO A 1 384 ? 11.789 3.426 -1.062 1 96.56 384 PRO A N 1
ATOM 2942 C CA . PRO A 1 384 ? 10.727 3.445 -2.074 1 96.56 384 PRO A CA 1
ATOM 2943 C C . PRO A 1 384 ? 10.453 2.066 -2.666 1 96.56 384 PRO A C 1
ATOM 2945 O O . PRO A 1 384 ? 9.352 1.81 -3.156 1 96.56 384 PRO A O 1
ATOM 2948 N N . TYR A 1 385 ? 11.453 1.163 -2.635 1 96.69 385 TYR A N 1
ATOM 2949 C CA . TYR A 1 385 ? 11.312 -0.198 -3.141 1 96.69 385 TYR A CA 1
ATOM 2950 C C . TYR A 1 385 ? 10.5 -1.056 -2.174 1 96.69 385 TYR A C 1
ATOM 2952 O O . TYR A 1 385 ? 9.641 -1.831 -2.592 1 96.69 385 TYR A O 1
ATOM 2960 N N . MET A 1 386 ? 10.688 -0.875 -0.89 1 96.62 386 MET A N 1
ATOM 2961 C CA . MET A 1 386 ? 10.125 -1.751 0.132 1 96.62 386 MET A CA 1
ATOM 2962 C C . MET A 1 386 ? 8.828 -1.173 0.689 1 96.62 386 MET A C 1
ATOM 2964 O O . MET A 1 386 ? 8.406 -1.532 1.788 1 96.62 386 MET A O 1
ATOM 2968 N N . PHE A 1 387 ? 8.062 -0.375 -0.035 1 96.31 387 PHE A N 1
ATOM 2969 C CA . PHE A 1 387 ? 6.965 0.467 0.428 1 96.31 387 PHE A CA 1
ATOM 2970 C C . PHE A 1 387 ? 5.781 -0.383 0.88 1 96.31 387 PHE A C 1
ATOM 2972 O O . PHE A 1 387 ? 4.953 0.07 1.67 1 96.31 387 PHE A O 1
ATOM 2979 N N . SER A 1 388 ? 5.672 -1.563 0.392 1 92.88 388 SER A N 1
ATOM 2980 C CA . SER A 1 388 ? 4.48 -2.369 0.655 1 92.88 388 SER A CA 1
ATOM 2981 C C . SER A 1 388 ? 4.742 -3.395 1.753 1 92.88 388 SER A C 1
ATOM 2983 O O . SER A 1 388 ? 3.979 -4.352 1.908 1 92.88 388 SER A O 1
ATOM 2985 N N . ARG A 1 389 ? 5.844 -3.176 2.535 1 90.69 389 ARG A N 1
ATOM 2986 C CA . ARG A 1 389 ? 6.23 -4.051 3.635 1 90.69 389 ARG A CA 1
ATOM 2987 C C . ARG A 1 389 ? 6.301 -3.281 4.949 1 90.69 389 ARG A C 1
ATOM 2989 O O . ARG A 1 389 ? 6.516 -2.068 4.953 1 90.69 389 ARG A O 1
ATOM 2996 N N . ILE A 1 390 ? 6.078 -3.99 5.953 1 83.88 390 ILE A N 1
ATOM 2997 C CA . ILE A 1 390 ? 6.352 -3.396 7.258 1 83.88 390 ILE A CA 1
ATOM 2998 C C . ILE A 1 390 ? 7.848 -3.471 7.555 1 83.88 390 ILE A C 1
ATOM 3000 O O . ILE A 1 390 ? 8.391 -4.555 7.785 1 83.88 390 ILE A O 1
ATOM 3004 N N . THR A 1 391 ? 8.484 -2.367 7.484 1 92.88 391 THR A N 1
ATOM 3005 C CA . THR A 1 391 ? 9.93 -2.35 7.672 1 92.88 391 THR A CA 1
ATOM 3006 C C . THR A 1 391 ? 10.297 -1.683 8.992 1 92.88 391 THR A C 1
ATOM 3008 O O . THR A 1 391 ? 11.469 -1.664 9.383 1 92.88 391 THR A O 1
ATOM 3011 N N . VAL A 1 392 ? 9.305 -1.14 9.688 1 97.12 392 VAL A N 1
ATOM 3012 C CA . VAL A 1 392 ? 9.57 -0.451 10.945 1 97.12 392 VAL A CA 1
ATOM 3013 C C . VAL A 1 392 ? 9.93 -1.468 12.023 1 97.12 392 VAL A C 1
ATOM 3015 O O . VAL A 1 392 ? 9.164 -2.398 12.289 1 97.12 392 VAL A O 1
ATOM 3018 N N . VAL A 1 393 ? 11.055 -1.259 12.633 1 96.94 393 VAL A N 1
ATOM 3019 C CA . VAL A 1 393 ? 11.516 -2.166 13.68 1 96.94 393 VAL A CA 1
ATOM 3020 C C . VAL A 1 393 ? 11.219 -1.565 15.047 1 96.94 393 VAL A C 1
ATOM 3022 O O . VAL A 1 393 ? 10.891 -2.289 15.992 1 96.94 393 VAL A O 1
ATOM 3025 N N . SER A 1 394 ? 11.391 -0.246 15.117 1 97.75 394 SER A N 1
ATOM 3026 C CA . SER A 1 394 ? 11.156 0.445 16.375 1 97.75 394 SER A CA 1
ATOM 3027 C C . SER A 1 394 ? 10.867 1.926 16.156 1 97.75 394 SER A C 1
ATOM 3029 O O . SER A 1 394 ? 11.25 2.49 15.133 1 97.75 394 SER A O 1
ATOM 3031 N N . VAL A 1 395 ? 10.133 2.475 17.078 1 98.62 395 VAL A N 1
ATOM 3032 C CA . VAL A 1 395 ? 9.867 3.91 17.078 1 98.62 395 VAL A CA 1
ATOM 3033 C C . VAL A 1 395 ? 10.203 4.492 18.453 1 98.62 395 VAL A C 1
ATOM 3035 O O . VAL A 1 395 ? 9.75 3.986 19.484 1 98.62 395 VAL A O 1
ATOM 3038 N N . ILE A 1 396 ? 11.062 5.457 18.484 1 98.62 396 ILE A N 1
ATOM 3039 C CA . ILE A 1 396 ? 11.398 6.227 19.672 1 98.62 396 ILE A CA 1
ATOM 3040 C C . ILE A 1 396 ? 10.672 7.57 19.641 1 98.62 396 ILE A C 1
ATOM 3042 O O . ILE A 1 396 ? 10.758 8.305 18.656 1 98.62 396 ILE A O 1
ATOM 3046 N N . LYS A 1 397 ? 9.914 7.867 20.641 1 98.69 397 LYS A N 1
ATOM 3047 C CA . LYS A 1 397 ? 9.219 9.141 20.797 1 98.69 397 LYS A CA 1
ATOM 3048 C C . LYS A 1 397 ? 9.641 9.836 22.094 1 98.69 397 LYS A C 1
ATOM 3050 O O . LYS A 1 397 ? 9.492 9.289 23.172 1 98.69 397 LYS A O 1
ATOM 3055 N N . SER A 1 398 ? 10.195 11.031 21.906 1 97.44 398 SER A N 1
ATOM 3056 C CA . SER A 1 398 ? 10.664 11.805 23.047 1 97.44 398 SER A CA 1
ATOM 3057 C C . SER A 1 398 ? 11.609 10.984 23.922 1 97.44 398 SER A C 1
ATOM 3059 O O . SER A 1 398 ? 11.484 10.977 25.141 1 97.44 398 SER A O 1
ATOM 3061 N N . GLY A 1 399 ? 12.367 10.156 23.281 1 97.5 399 GLY A N 1
ATOM 3062 C CA . GLY A 1 399 ? 13.445 9.438 23.938 1 97.5 399 GLY A CA 1
ATOM 3063 C C . GLY A 1 399 ? 13 8.102 24.516 1 97.5 399 GLY A C 1
ATOM 3064 O O . GLY A 1 399 ? 13.805 7.375 25.109 1 97.5 399 GLY A O 1
ATOM 3065 N N . ARG A 1 400 ? 11.773 7.66 24.344 1 96.62 400 ARG A N 1
ATOM 3066 C CA . ARG A 1 400 ? 11.25 6.391 24.844 1 96.62 400 ARG A CA 1
ATOM 3067 C C . ARG A 1 400 ? 10.867 5.469 23.688 1 96.62 400 ARG A C 1
ATOM 3069 O O . ARG A 1 400 ? 10.297 5.914 22.688 1 96.62 400 ARG A O 1
ATOM 3076 N N . VAL A 1 401 ? 11.18 4.219 23.828 1 97.38 401 VAL A N 1
ATOM 3077 C CA . VAL A 1 401 ? 10.727 3.227 22.859 1 97.38 401 VAL A CA 1
ATOM 3078 C C . VAL A 1 401 ? 9.219 3.031 22.984 1 97.38 401 VAL A C 1
ATOM 3080 O O . VAL A 1 401 ? 8.734 2.578 24.016 1 97.38 401 VAL A O 1
ATOM 3083 N N . VAL A 1 402 ? 8.516 3.346 21.984 1 97.44 402 VAL A N 1
ATOM 3084 C CA . VAL A 1 402 ? 7.062 3.312 22.094 1 97.44 402 VAL A CA 1
ATOM 3085 C C . VAL A 1 402 ? 6.5 2.219 21.188 1 97.44 402 VAL A C 1
ATOM 3087 O O . VAL A 1 402 ? 5.328 1.854 21.297 1 97.44 402 VAL A O 1
ATOM 3090 N N . PHE A 1 403 ? 7.234 1.767 20.281 1 94.56 403 PHE A N 1
ATOM 3091 C CA . PHE A 1 403 ? 6.887 0.655 19.391 1 94.56 403 PHE A CA 1
ATOM 3092 C C . PHE A 1 403 ? 8.117 -0.185 19.078 1 94.56 403 PHE A C 1
ATOM 3094 O O . PHE A 1 403 ? 9.203 0.354 18.859 1 94.56 403 PHE A O 1
ATOM 3101 N N . HIS A 1 404 ? 7.969 -1.513 19.156 1 91 404 HIS A N 1
ATOM 3102 C CA . HIS A 1 404 ? 9.016 -2.453 18.766 1 91 404 HIS A CA 1
ATOM 3103 C C . HIS A 1 404 ? 8.43 -3.697 18.109 1 91 404 HIS A C 1
ATOM 3105 O O . HIS A 1 404 ? 7.539 -4.34 18.672 1 91 404 HIS A O 1
ATOM 3111 N N . GLU A 1 405 ? 8.875 -3.9 16.859 1 79 405 GLU A N 1
ATOM 3112 C CA . GLU A 1 405 ? 8.391 -5.082 16.156 1 79 405 GLU A CA 1
ATOM 3113 C C . GLU A 1 405 ? 9.109 -6.34 16.625 1 79 405 GLU A C 1
ATOM 3115 O O . GLU A 1 405 ? 10.344 -6.371 16.688 1 79 405 GLU A O 1
ATOM 3120 N N . SER A 1 406 ? 8.461 -7.316 17.297 1 62.88 406 SER A N 1
ATOM 3121 C CA . SER A 1 406 ? 9.039 -8.547 17.828 1 62.88 406 SER A CA 1
ATOM 3122 C C . SER A 1 406 ? 9.305 -9.555 16.703 1 62.88 406 SER A C 1
ATOM 3124 O O . SER A 1 406 ? 8.609 -9.57 15.695 1 62.88 406 SER A O 1
ATOM 3126 N N . MET B 1 1 ? -21.062 -34.812 19.172 1 67 1 MET B N 1
ATOM 3127 C CA . MET B 1 1 ? -19.609 -34.844 19.016 1 67 1 MET B CA 1
ATOM 3128 C C . MET B 1 1 ? -19.031 -33.438 18.859 1 67 1 MET B C 1
ATOM 3130 O O . MET B 1 1 ? -19.656 -32.562 18.25 1 67 1 MET B O 1
ATOM 3134 N N . ARG B 1 2 ? -17.953 -33.25 19.547 1 90.5 2 ARG B N 1
ATOM 3135 C CA . ARG B 1 2 ? -17.344 -31.906 19.688 1 90.5 2 ARG B CA 1
ATOM 3136 C C . ARG B 1 2 ? -16.438 -31.578 18.516 1 90.5 2 ARG B C 1
ATOM 3138 O O . ARG B 1 2 ? -15.617 -32.406 18.109 1 90.5 2 ARG B O 1
ATOM 3145 N N . VAL B 1 3 ? -16.766 -30.562 17.797 1 97.12 3 VAL B N 1
ATOM 3146 C CA . VAL B 1 3 ? -15.898 -30.125 16.703 1 97.12 3 VAL B CA 1
ATOM 3147 C C . VAL B 1 3 ? -14.633 -29.5 17.266 1 97.12 3 VAL B C 1
ATOM 3149 O O . VAL B 1 3 ? -14.508 -29.328 18.484 1 97.12 3 VAL B O 1
ATOM 3152 N N . ASP B 1 4 ? -13.656 -29.297 16.438 1 97.94 4 ASP B N 1
ATOM 3153 C CA . ASP B 1 4 ? -12.359 -28.781 16.891 1 97.94 4 ASP B CA 1
ATOM 3154 C C . ASP B 1 4 ? -12.43 -27.281 17.172 1 97.94 4 ASP B C 1
ATOM 3156 O O . ASP B 1 4 ? -11.883 -26.812 18.172 1 97.94 4 ASP B O 1
ATOM 3160 N N . LEU B 1 5 ? -13.094 -26.547 16.312 1 98.25 5 LEU B N 1
ATOM 3161 C CA . LEU B 1 5 ? -13.117 -25.094 16.406 1 98.25 5 LEU B CA 1
ATOM 3162 C C . LEU B 1 5 ? -14.445 -24.531 15.891 1 98.25 5 LEU B C 1
ATOM 3164 O O . LEU B 1 5 ? -14.969 -25 14.875 1 98.25 5 LEU B O 1
ATOM 3168 N N . THR B 1 6 ? -14.984 -23.609 16.594 1 98.31 6 THR B N 1
ATOM 3169 C CA . THR B 1 6 ? -16.109 -22.828 16.078 1 98.31 6 THR B CA 1
ATOM 3170 C C . THR B 1 6 ? -15.742 -21.344 16 1 98.31 6 THR B C 1
ATOM 3172 O O . THR B 1 6 ? -15.078 -20.812 16.891 1 98.31 6 THR B O 1
ATOM 3175 N N . ILE B 1 7 ? -16.062 -20.688 14.938 1 98.44 7 ILE B N 1
ATOM 3176 C CA . ILE B 1 7 ? -15.93 -19.25 14.766 1 98.44 7 ILE B CA 1
ATOM 3177 C C . ILE B 1 7 ? -17.297 -18.594 14.875 1 98.44 7 ILE B C 1
ATOM 3179 O O . ILE B 1 7 ? -18.203 -18.859 14.07 1 98.44 7 ILE B O 1
ATOM 3183 N N . THR B 1 8 ? -17.453 -17.703 15.844 1 98.19 8 THR B N 1
ATOM 3184 C CA . THR B 1 8 ? -18.75 -17.125 16.141 1 98.19 8 THR B CA 1
ATOM 3185 C C . THR B 1 8 ? -18.719 -15.602 15.969 1 98.19 8 THR B C 1
ATOM 3187 O O . THR B 1 8 ? -17.656 -15.008 15.852 1 98.19 8 THR B O 1
ATOM 3190 N N . ASN B 1 9 ? -19.938 -14.977 15.859 1 97.56 9 ASN B N 1
ATOM 3191 C CA . ASN B 1 9 ? -20.125 -13.531 15.828 1 97.56 9 ASN B CA 1
ATOM 3192 C C . ASN B 1 9 ? -19.469 -12.914 14.586 1 97.56 9 ASN B C 1
ATOM 3194 O O . ASN B 1 9 ? -18.781 -11.898 14.68 1 97.56 9 ASN B O 1
ATOM 3198 N N . LEU B 1 10 ? -19.578 -13.633 13.484 1 98 10 LEU B N 1
ATOM 3199 C CA . LEU B 1 10 ? -19.203 -13.094 12.188 1 98 10 LEU B CA 1
ATOM 3200 C C . LEU B 1 10 ? -20.281 -12.18 11.633 1 98 10 LEU B C 1
ATOM 3202 O O . LEU B 1 10 ? -21.484 -12.484 11.75 1 98 10 LEU B O 1
ATOM 3206 N N . SER B 1 11 ? -19.875 -11.031 11.055 1 97.69 11 SER B N 1
ATOM 3207 C CA . SER B 1 11 ? -20.844 -10.164 10.406 1 97.69 11 SER B CA 1
ATOM 3208 C C . SER B 1 11 ? -21.25 -10.703 9.031 1 97.69 11 SER B C 1
ATOM 3210 O O . SER B 1 11 ? -22.406 -10.641 8.648 1 97.69 11 SER B O 1
ATOM 3212 N N . GLU B 1 12 ? -20.25 -11.133 8.242 1 98.38 12 GLU B N 1
ATOM 3213 C CA . GLU B 1 12 ? -20.453 -11.719 6.922 1 98.38 12 GLU B CA 1
ATOM 3214 C C . GLU B 1 12 ? -19.516 -12.898 6.695 1 98.38 12 GLU B C 1
ATOM 3216 O O . GLU B 1 12 ? -18.344 -12.844 7.074 1 98.38 12 GLU B O 1
ATOM 3221 N N . ILE B 1 13 ? -20.078 -13.992 6.238 1 98.81 13 ILE B N 1
ATOM 3222 C CA . ILE B 1 13 ? -19.312 -15.047 5.598 1 98.81 13 ILE B CA 1
ATOM 3223 C C . ILE B 1 13 ? -19.422 -14.93 4.078 1 98.81 13 ILE B C 1
ATOM 3225 O O . ILE B 1 13 ? -20.5 -15.109 3.518 1 98.81 13 ILE B O 1
ATOM 3229 N N . VAL B 1 14 ? -18.297 -14.578 3.449 1 98.81 14 VAL B N 1
ATOM 3230 C CA . VAL B 1 14 ? -18.281 -14.25 2.027 1 98.81 14 VAL B CA 1
ATOM 3231 C C . VAL B 1 14 ? -17.562 -15.352 1.25 1 98.81 14 VAL B C 1
ATOM 3233 O O . VAL B 1 14 ? -16.406 -15.664 1.532 1 98.81 14 VAL B O 1
ATOM 3236 N N . SER B 1 15 ? -18.234 -15.953 0.269 1 98.75 15 SER B N 1
ATOM 3237 C CA . SER B 1 15 ? -17.641 -17.047 -0.504 1 98.75 15 SER B CA 1
ATOM 3238 C C . SER B 1 15 ? -18.141 -17.031 -1.946 1 98.75 15 SER B C 1
ATOM 3240 O O . SER B 1 15 ? -19.328 -16.766 -2.199 1 98.75 15 SER B O 1
ATOM 3242 N N . PRO B 1 16 ? -17.203 -17.297 -2.873 1 98.5 16 PRO B N 1
ATOM 3243 C CA . PRO B 1 16 ? -17.641 -17.359 -4.266 1 98.5 16 PRO B CA 1
ATOM 3244 C C . PRO B 1 16 ? -18.656 -18.469 -4.512 1 98.5 16 PRO B C 1
ATOM 3246 O O . PRO B 1 16 ? -18.609 -19.516 -3.85 1 98.5 16 PRO B O 1
ATOM 3249 N N . LYS B 1 17 ? -19.531 -18.188 -5.469 1 97.25 17 LYS B N 1
ATOM 3250 C CA . LYS B 1 17 ? -20.484 -19.203 -5.93 1 97.25 17 LYS B CA 1
ATOM 3251 C C . LYS B 1 17 ? -20.047 -19.797 -7.262 1 97.25 17 LYS B C 1
ATOM 3253 O O . LYS B 1 17 ? -19.172 -19.25 -7.941 1 97.25 17 LYS B O 1
ATOM 3258 N N . GLY B 1 18 ? -20.578 -20.953 -7.582 1 93.56 18 GLY B N 1
ATOM 3259 C CA . GLY B 1 18 ? -20.406 -21.531 -8.906 1 93.56 18 GLY B CA 1
ATOM 3260 C C . GLY B 1 18 ? -19.359 -22.609 -8.961 1 93.56 18 GLY B C 1
ATOM 3261 O O . GLY B 1 18 ? -18.625 -22.828 -7.988 1 93.56 18 GLY B O 1
ATOM 3262 N N . LYS B 1 19 ? -19.266 -23.219 -10.125 1 94.25 19 LYS B N 1
ATOM 3263 C CA . LYS B 1 19 ? -18.297 -24.281 -10.391 1 94.25 19 LYS B CA 1
ATOM 3264 C C . LYS B 1 19 ? -17 -23.703 -10.984 1 94.25 19 LYS B C 1
ATOM 3266 O O . LYS B 1 19 ? -17.047 -22.953 -11.961 1 94.25 19 LYS B O 1
ATOM 3271 N N . PRO B 1 20 ? -15.891 -24.047 -10.492 1 95.38 20 PRO B N 1
ATOM 3272 C CA . PRO B 1 20 ? -14.617 -23.5 -10.984 1 95.38 20 PRO B CA 1
ATOM 3273 C C . PRO B 1 20 ? -14.195 -24.125 -12.32 1 95.38 20 PRO B C 1
ATOM 3275 O O . PRO B 1 20 ? -14.5 -25.281 -12.586 1 95.38 20 PRO B O 1
ATOM 3278 N N . PRO B 1 21 ? -13.586 -23.438 -13.18 1 97.69 21 PRO B N 1
ATOM 3279 C CA . PRO B 1 21 ? -13.367 -22 -13.016 1 97.69 21 PRO B CA 1
ATOM 3280 C C . PRO B 1 21 ? -14.633 -21.172 -13.25 1 97.69 21 PRO B C 1
ATOM 3282 O O . PRO B 1 21 ? -15.398 -21.453 -14.172 1 97.69 21 PRO B O 1
ATOM 3285 N N . VAL B 1 22 ? -14.852 -20.203 -12.367 1 98.62 22 VAL B N 1
ATOM 3286 C CA . VAL B 1 22 ? -16 -19.312 -12.516 1 98.62 22 VAL B CA 1
ATOM 3287 C C . VAL B 1 22 ? -15.711 -18.266 -13.594 1 98.62 22 VAL B C 1
ATOM 3289 O O . VAL B 1 22 ? -14.648 -17.641 -13.594 1 98.62 22 VAL B O 1
ATOM 3292 N N . CYS B 1 23 ? -16.688 -18.031 -14.562 1 98.62 23 CYS B N 1
ATOM 3293 C CA . CYS B 1 23 ? -16.406 -17.234 -15.758 1 98.62 23 CYS B CA 1
ATOM 3294 C C . CYS B 1 23 ? -17.359 -16.062 -15.875 1 98.62 23 CYS B C 1
ATOM 3296 O O . CYS B 1 23 ? -18.516 -16.156 -15.438 1 98.62 23 CYS B O 1
ATOM 3298 N N . GLY B 1 24 ? -16.875 -15.008 -16.453 1 98.12 24 GLY B N 1
ATOM 3299 C CA . GLY B 1 24 ? -17.719 -13.906 -16.906 1 98.12 24 GLY B CA 1
ATOM 3300 C C . GLY B 1 24 ? -18.578 -13.336 -15.797 1 98.12 24 GLY B C 1
ATOM 3301 O O . GLY B 1 24 ? -18.094 -13.07 -14.695 1 98.12 24 GLY B O 1
ATOM 3302 N N . LYS B 1 25 ? -19.797 -13.203 -16.062 1 97.19 25 LYS B N 1
ATOM 3303 C CA . LYS B 1 25 ? -20.734 -12.523 -15.18 1 97.19 25 LYS B CA 1
ATOM 3304 C C . LYS B 1 25 ? -20.922 -13.305 -13.883 1 97.19 25 LYS B C 1
ATOM 3306 O O . LYS B 1 25 ? -21.266 -12.727 -12.852 1 97.19 25 LYS B O 1
ATOM 3311 N N . ASN B 1 26 ? -20.641 -14.562 -13.969 1 98.5 26 ASN B N 1
ATOM 3312 C CA . ASN B 1 26 ? -20.812 -15.383 -12.773 1 98.5 26 ASN B CA 1
ATOM 3313 C C . ASN B 1 26 ? -19.766 -15.055 -11.711 1 98.5 26 ASN B C 1
ATOM 3315 O O . ASN B 1 26 ? -19.938 -15.398 -10.547 1 98.5 26 ASN B O 1
ATOM 3319 N N . MET B 1 27 ? -18.75 -14.43 -12.125 1 98.69 27 MET B N 1
ATOM 3320 C CA . MET B 1 27 ? -17.656 -14.117 -11.203 1 98.69 27 MET B CA 1
ATOM 3321 C C . MET B 1 27 ? -18.109 -13.102 -10.156 1 98.69 27 MET B C 1
ATOM 3323 O O . MET B 1 27 ? -17.469 -12.938 -9.117 1 98.69 27 MET B O 1
ATOM 3327 N N . SER B 1 28 ? -19.156 -12.359 -10.375 1 98.12 28 SER B N 1
ATOM 3328 C CA . SER B 1 28 ? -19.625 -11.344 -9.43 1 98.12 28 SER B CA 1
ATOM 3329 C C . SER B 1 28 ? -20.641 -11.93 -8.445 1 98.12 28 SER B C 1
ATOM 3331 O O . SER B 1 28 ? -21.203 -11.203 -7.633 1 98.12 28 SER B O 1
ATOM 3333 N N . GLN B 1 29 ? -20.859 -13.227 -8.523 1 98.31 29 GLN B N 1
ATOM 3334 C CA . GLN B 1 29 ? -21.828 -13.867 -7.645 1 98.31 29 GLN B CA 1
ATOM 3335 C C . GLN B 1 29 ? -21.156 -14.461 -6.414 1 98.31 29 GLN B C 1
ATOM 3337 O O . GLN B 1 29 ? -20.438 -15.461 -6.512 1 98.31 29 GLN B O 1
ATOM 3342 N N . LEU B 1 30 ? -21.422 -13.867 -5.289 1 98.56 30 LEU B N 1
ATOM 3343 C CA . LEU B 1 30 ? -20.906 -14.344 -4.008 1 98.56 30 LEU B CA 1
ATOM 3344 C C . LEU B 1 30 ? -22.047 -14.836 -3.121 1 98.56 30 LEU B C 1
ATOM 3346 O O . LEU B 1 30 ? -23.172 -14.352 -3.23 1 98.56 30 LEU B O 1
ATOM 3350 N N . SER B 1 31 ? -21.812 -15.828 -2.355 1 98.31 31 SER B N 1
ATOM 3351 C CA . SER B 1 31 ? -22.656 -16.172 -1.214 1 98.31 31 SER B CA 1
ATOM 3352 C C . SER B 1 31 ? -22.297 -15.352 0.015 1 98.31 31 SER B C 1
ATOM 3354 O O . SER B 1 31 ? -21.203 -15.516 0.581 1 98.31 31 SER B O 1
ATOM 3356 N N . ILE B 1 32 ? -23.172 -14.477 0.385 1 98.31 32 ILE B N 1
ATOM 3357 C CA . ILE B 1 32 ? -22.969 -13.633 1.56 1 98.31 32 ILE B CA 1
ATOM 3358 C C . ILE B 1 32 ? -23.922 -14.078 2.678 1 98.31 32 ILE B C 1
ATOM 3360 O O . ILE B 1 32 ? -25.109 -13.797 2.633 1 98.31 32 ILE B O 1
ATOM 3364 N N . ARG B 1 33 ? -23.391 -14.82 3.652 1 98 33 ARG B N 1
ATOM 3365 C CA . ARG B 1 33 ? -24.188 -15.281 4.785 1 98 33 ARG B CA 1
ATOM 3366 C C . ARG B 1 33 ? -23.953 -14.406 6.012 1 98 33 ARG B C 1
ATOM 3368 O O . ARG B 1 33 ? -22.828 -14.312 6.504 1 98 33 ARG B O 1
ATOM 3375 N N . LYS B 1 34 ? -24.969 -13.805 6.566 1 97.62 34 LYS B N 1
ATOM 3376 C CA . LYS B 1 34 ? -24.844 -12.875 7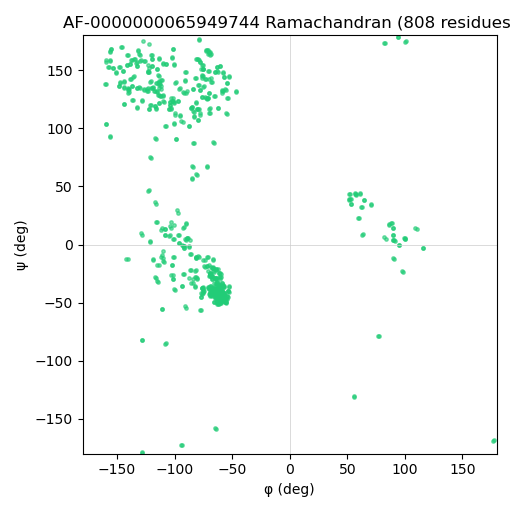.688 1 97.62 34 LYS B CA 1
ATOM 3377 C C . LYS B 1 34 ? -25.172 -13.562 9.008 1 97.62 34 LYS B C 1
ATOM 3379 O O . LYS B 1 34 ? -26.062 -14.398 9.078 1 97.62 34 LYS B O 1
ATOM 3384 N N . ASN B 1 35 ? -24.422 -13.258 9.977 1 95.94 35 ASN B N 1
ATOM 3385 C CA . ASN B 1 35 ? -24.656 -13.688 11.352 1 95.94 35 ASN B CA 1
ATOM 3386 C C . ASN B 1 35 ? -24.75 -15.211 11.453 1 95.94 35 ASN B C 1
ATOM 3388 O O . ASN B 1 35 ? -25.703 -15.742 12.023 1 95.94 35 ASN B O 1
ATOM 3392 N N . LYS B 1 36 ? -23.828 -15.883 10.773 1 97.81 36 LYS B N 1
ATOM 3393 C CA . LYS B 1 36 ? -23.688 -17.344 10.828 1 97.81 36 LYS B CA 1
ATOM 3394 C C . LYS B 1 36 ? -22.375 -17.734 11.492 1 97.81 36 LYS B C 1
ATOM 3396 O O . LYS B 1 36 ? -21.484 -16.891 11.656 1 97.81 36 LYS B O 1
ATOM 3401 N N . ASN B 1 37 ? -22.359 -18.938 11.945 1 98.19 37 ASN B N 1
ATOM 3402 C CA . ASN B 1 37 ? -21.172 -19.516 12.562 1 98.19 37 ASN B CA 1
ATOM 3403 C C . ASN B 1 37 ? -20.547 -20.594 11.68 1 98.19 37 ASN B C 1
ATOM 3405 O O . ASN B 1 37 ? -21.203 -21.156 10.812 1 98.19 37 ASN B O 1
ATOM 3409 N N . ILE B 1 38 ? -19.266 -20.844 11.852 1 98.75 38 ILE B N 1
ATOM 3410 C CA . ILE B 1 38 ? -18.547 -21.875 11.133 1 98.75 38 ILE B CA 1
ATOM 3411 C C . ILE B 1 38 ? -18.016 -22.906 12.125 1 98.75 38 ILE B C 1
ATOM 3413 O O . ILE B 1 38 ? -17.438 -22.547 13.164 1 98.75 38 ILE B O 1
ATOM 3417 N N . ALA B 1 39 ? -18.219 -24.156 11.859 1 98.75 39 ALA B N 1
ATOM 3418 C CA . ALA B 1 39 ? -17.641 -25.234 12.648 1 98.75 39 ALA B CA 1
ATOM 3419 C C . ALA B 1 39 ? -16.625 -26.016 11.828 1 98.75 39 ALA B C 1
ATOM 3421 O O . ALA B 1 39 ? -16.828 -26.281 10.641 1 98.75 39 ALA B O 1
ATOM 3422 N N . ILE B 1 40 ? -15.516 -26.359 12.469 1 98.75 40 ILE B N 1
ATOM 3423 C CA . ILE B 1 40 ? -14.383 -27 11.797 1 98.75 40 ILE B CA 1
ATOM 3424 C C . ILE B 1 40 ? -14 -28.281 12.531 1 98.75 40 ILE B C 1
ATOM 3426 O O . ILE B 1 40 ? -13.945 -28.297 13.766 1 98.75 40 ILE B O 1
ATOM 3430 N N . LYS B 1 41 ? -13.812 -29.328 11.812 1 98.5 41 LYS B N 1
ATOM 3431 C CA . LYS B 1 41 ? -13.352 -30.609 12.344 1 98.5 41 LYS B CA 1
ATOM 3432 C C . LYS B 1 41 ? -12.336 -31.266 11.406 1 98.5 41 LYS B C 1
ATOM 3434 O O . LYS B 1 41 ? -12.555 -31.312 10.195 1 98.5 41 LYS B O 1
ATOM 3439 N N . ASP B 1 42 ? -11.281 -31.734 11.961 1 98.06 42 ASP B N 1
ATOM 3440 C CA . ASP B 1 42 ? -10.242 -32.469 11.227 1 98.06 42 ASP B CA 1
ATOM 3441 C C . ASP B 1 42 ? -9.773 -31.656 10.016 1 98.06 42 ASP B C 1
ATOM 3443 O O . ASP B 1 42 ? -9.695 -32.188 8.906 1 98.06 42 ASP B O 1
ATOM 3447 N N . GLY B 1 43 ? -9.656 -30.328 10.18 1 98.31 43 GLY B N 1
ATOM 3448 C CA . GLY B 1 43 ? -9.086 -29.438 9.18 1 98.31 43 GLY B CA 1
ATOM 3449 C C . GLY B 1 43 ? -10.078 -29.047 8.102 1 98.31 43 GLY B C 1
ATOM 3450 O O . GLY B 1 43 ? -9.719 -28.328 7.156 1 98.31 43 GLY B O 1
ATOM 3451 N N . LYS B 1 44 ? -11.336 -29.453 8.289 1 98.69 44 LYS B N 1
ATOM 3452 C CA . LYS B 1 44 ? -12.352 -29.203 7.27 1 98.69 44 LYS B CA 1
ATOM 3453 C C . LYS B 1 44 ? -13.531 -28.422 7.859 1 98.69 44 LYS B C 1
ATOM 3455 O O . LYS B 1 44 ? -13.828 -28.547 9.047 1 98.69 44 LYS B O 1
ATOM 3460 N N . ILE B 1 45 ? -14.125 -27.625 7.016 1 98.75 45 ILE B N 1
ATOM 3461 C CA . ILE B 1 45 ? -15.383 -27 7.398 1 98.75 45 ILE B CA 1
ATOM 3462 C C . ILE B 1 45 ? -16.5 -28.031 7.426 1 98.75 45 ILE B C 1
ATOM 3464 O O . ILE B 1 45 ? -16.75 -28.719 6.426 1 98.75 45 ILE B O 1
ATOM 3468 N N . VAL B 1 46 ? -17.219 -28.141 8.547 1 98.5 46 VAL B N 1
ATOM 3469 C CA . VAL B 1 46 ? -18.188 -29.219 8.641 1 98.5 46 VAL B CA 1
ATOM 3470 C C . VAL B 1 46 ? -19.594 -28.625 8.82 1 98.5 46 VAL B C 1
ATOM 3472 O O . VAL B 1 46 ? -20.594 -29.344 8.68 1 98.5 46 VAL B O 1
ATOM 3475 N N . TYR B 1 47 ? -19.625 -27.328 9.133 1 98.12 47 TYR B N 1
ATOM 3476 C CA . TYR B 1 47 ? -20.938 -26.719 9.359 1 98.12 47 TYR B CA 1
ATOM 3477 C C . TYR B 1 47 ? -20.859 -25.203 9.219 1 98.12 47 TYR B C 1
ATOM 3479 O O . TYR B 1 47 ? -19.891 -24.578 9.641 1 98.12 47 TYR B O 1
ATOM 3487 N N . ILE B 1 48 ? -21.812 -24.625 8.602 1 98.5 48 ILE B N 1
ATOM 3488 C CA . ILE B 1 48 ? -22.062 -23.203 8.539 1 98.5 48 ILE B CA 1
ATOM 3489 C C . ILE B 1 48 ? -23.531 -22.922 8.82 1 98.5 48 ILE B C 1
ATOM 3491 O O . ILE B 1 48 ? -24.406 -23.375 8.086 1 98.5 48 ILE B O 1
ATOM 3495 N N . GLY B 1 49 ? -23.797 -22.219 9.82 1 97.69 49 GLY B N 1
ATOM 3496 C CA . GLY B 1 49 ? -25.188 -21.984 10.148 1 97.69 49 GLY B CA 1
ATOM 3497 C C . GLY B 1 49 ? -25.375 -21.188 11.43 1 97.69 49 GLY B C 1
ATOM 3498 O O . GLY B 1 49 ? -24.438 -20.578 11.938 1 97.69 49 GLY B O 1
ATOM 3499 N N . SER B 1 50 ? -26.578 -21.094 11.938 1 97.38 50 SER B N 1
ATOM 3500 C CA . SER B 1 50 ? -26.922 -20.25 13.07 1 97.38 50 SER B CA 1
ATOM 3501 C C . SER B 1 50 ? -26.562 -20.922 14.398 1 97.38 50 SER B C 1
ATOM 3503 O O . SER B 1 50 ? -26.359 -20.234 15.406 1 97.38 50 SER B O 1
ATOM 3505 N N . GLU B 1 51 ? -26.438 -22.203 14.406 1 95.88 51 GLU B N 1
ATOM 3506 C CA . GLU B 1 51 ? -26.109 -22.922 15.625 1 95.88 51 GLU B CA 1
ATOM 3507 C C . GLU B 1 51 ? -24.609 -22.844 15.914 1 95.88 51 GLU B C 1
ATOM 3509 O O . GLU B 1 51 ? -23.812 -22.484 15.039 1 95.88 51 GLU B O 1
ATOM 3514 N N . ILE B 1 52 ? -24.359 -23.078 17.141 1 95.88 52 ILE B N 1
ATOM 3515 C CA . ILE B 1 52 ? -22.969 -23.156 17.578 1 95.88 52 ILE B CA 1
ATOM 3516 C C . ILE B 1 52 ? -22.672 -24.547 18.109 1 95.88 52 ILE B C 1
ATOM 3518 O O . ILE B 1 52 ? -22.828 -24.812 19.297 1 95.88 52 ILE B O 1
ATOM 3522 N N . PRO B 1 53 ? -22.234 -25.344 17.234 1 95.44 53 PRO B N 1
ATOM 3523 C CA . PRO B 1 53 ? -21.859 -26.672 17.734 1 95.44 53 PRO B CA 1
ATOM 3524 C C . PRO B 1 53 ? -20.812 -26.609 18.844 1 95.44 53 PRO B C 1
ATOM 3526 O O . PRO B 1 53 ? -19.922 -25.75 18.797 1 95.44 53 PRO B O 1
ATOM 3529 N N . PRO B 1 54 ? -20.922 -27.484 19.797 1 95.81 54 PRO B N 1
ATOM 3530 C CA . PRO B 1 54 ? -19.875 -27.547 20.812 1 95.81 54 PRO B CA 1
ATOM 3531 C C . PRO B 1 54 ? -18.5 -27.828 20.219 1 95.81 54 PRO B C 1
ATOM 3533 O O . PRO B 1 54 ? -18.375 -28.656 19.312 1 95.81 54 PRO B O 1
ATOM 3536 N N . ALA B 1 55 ? -17.578 -27.062 20.656 1 97 55 ALA B N 1
ATOM 3537 C CA . ALA B 1 55 ? -16.234 -27.156 20.078 1 97 55 ALA B CA 1
ATOM 3538 C C . ALA B 1 55 ? -15.172 -27.203 21.156 1 97 55 ALA B C 1
ATOM 3540 O O . ALA B 1 55 ? -15.43 -26.812 22.297 1 97 55 ALA B O 1
ATOM 3541 N N . LEU B 1 56 ? -14.016 -27.734 20.844 1 96.88 56 LEU B N 1
ATOM 3542 C CA . LEU B 1 56 ? -12.867 -27.703 21.734 1 96.88 56 LEU B CA 1
ATOM 3543 C C . LEU B 1 56 ? -12.398 -26.281 21.984 1 96.88 56 LEU B C 1
ATOM 3545 O O . LEU B 1 56 ? -11.898 -25.953 23.062 1 96.88 56 LEU B O 1
ATOM 3549 N N . ARG B 1 57 ? -12.453 -25.406 20.953 1 95.75 57 ARG B N 1
ATOM 3550 C CA . ARG B 1 57 ? -12.078 -24 21.016 1 95.75 57 ARG B CA 1
ATOM 3551 C C . ARG B 1 57 ? -13.078 -23.141 20.25 1 95.75 57 ARG B C 1
ATOM 3553 O O . ARG B 1 57 ? -13.633 -23.562 19.234 1 95.75 57 ARG B O 1
ATOM 3560 N N . THR B 1 58 ? -13.328 -22.016 20.797 1 96.38 58 THR B N 1
ATOM 3561 C CA . THR B 1 58 ? -14.219 -21.078 20.141 1 96.38 58 THR B CA 1
ATOM 3562 C C . THR B 1 58 ? -13.523 -19.734 19.922 1 96.38 58 THR B C 1
ATOM 3564 O O . THR B 1 58 ? -12.859 -19.219 20.828 1 96.38 58 THR B O 1
ATOM 3567 N N . ILE B 1 59 ? -13.633 -19.219 18.688 1 95.38 59 ILE B N 1
ATOM 3568 C CA . ILE B 1 59 ? -13.148 -17.875 18.359 1 95.38 59 ILE B CA 1
ATOM 3569 C C . ILE B 1 59 ? -14.336 -16.922 18.25 1 95.38 59 ILE B C 1
ATOM 3571 O O . ILE B 1 59 ? -15.305 -17.203 17.547 1 95.38 59 ILE B O 1
ATOM 3575 N N . ASN B 1 60 ? -14.328 -15.852 19.047 1 96.19 60 ASN B N 1
ATOM 3576 C CA . ASN B 1 60 ? -15.242 -14.734 18.828 1 96.19 60 ASN B CA 1
ATOM 3577 C C . ASN B 1 60 ? -14.695 -13.766 17.781 1 96.19 60 ASN B C 1
ATOM 3579 O O . ASN B 1 60 ? -13.719 -13.062 18.031 1 96.19 60 ASN B O 1
ATOM 3583 N N . ALA B 1 61 ? -15.336 -13.641 16.672 1 96.25 61 ALA B N 1
ATOM 3584 C CA . ALA B 1 61 ? -14.844 -12.836 15.555 1 96.25 61 ALA B CA 1
ATOM 3585 C C . ALA B 1 61 ? -15.164 -11.359 15.766 1 96.25 61 ALA B C 1
ATOM 3587 O O . ALA B 1 61 ? -14.68 -10.5 15.023 1 96.25 61 ALA B O 1
ATOM 3588 N N . ASN B 1 62 ? -15.992 -11.016 16.75 1 96.12 62 ASN B N 1
ATOM 3589 C CA .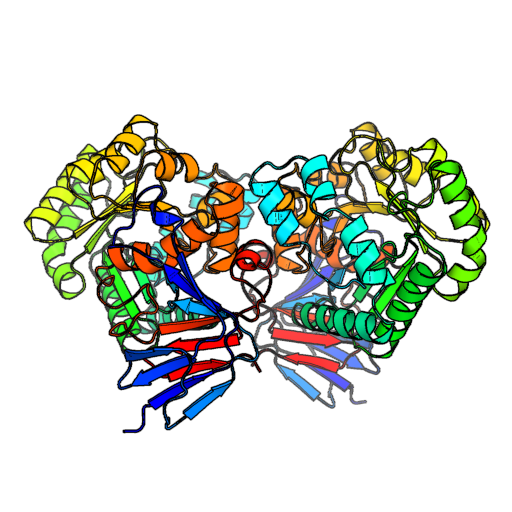 ASN B 1 62 ? -16.312 -9.648 17.125 1 96.12 62 ASN B CA 1
ATOM 3590 C C . ASN B 1 62 ? -16.766 -8.812 15.93 1 96.12 62 ASN B C 1
ATOM 3592 O O . ASN B 1 62 ? -16.297 -7.688 15.742 1 96.12 62 ASN B O 1
ATOM 3596 N N . GLY B 1 63 ? -17.531 -9.43 15.062 1 97.12 63 GLY B N 1
ATOM 3597 C CA . GLY B 1 63 ? -18.125 -8.703 13.961 1 97.12 63 GLY B CA 1
ATOM 3598 C C . GLY B 1 63 ? -17.25 -8.672 12.719 1 97.12 63 GLY B C 1
ATOM 3599 O O . GLY B 1 63 ? -17.562 -7.98 11.75 1 97.12 63 GLY B O 1
ATOM 3600 N N . ALA B 1 64 ? -16.141 -9.414 12.656 1 97.81 64 ALA B N 1
ATOM 3601 C CA . ALA B 1 64 ? -15.289 -9.492 11.469 1 97.81 64 ALA B CA 1
ATOM 3602 C C . ALA B 1 64 ? -15.984 -10.234 10.336 1 97.81 64 ALA B C 1
ATOM 3604 O O . ALA B 1 64 ? -16.984 -10.93 10.562 1 97.81 64 ALA B O 1
ATOM 3605 N N . ILE B 1 65 ? -15.484 -10.078 9.188 1 98.5 65 ILE B N 1
ATOM 3606 C CA . ILE B 1 65 ? -15.977 -10.867 8.062 1 98.5 65 ILE B CA 1
ATOM 3607 C C . ILE B 1 65 ? -15.016 -12.023 7.781 1 98.5 65 ILE B C 1
ATOM 3609 O O . ILE B 1 65 ? -13.828 -11.945 8.109 1 98.5 65 ILE B O 1
ATOM 3613 N N . ALA B 1 66 ? -15.562 -13.086 7.168 1 98.81 66 ALA B N 1
ATOM 3614 C CA . ALA B 1 66 ? -14.766 -14.258 6.82 1 98.81 66 ALA B CA 1
ATOM 3615 C C . ALA B 1 66 ? -14.688 -14.445 5.309 1 98.81 66 ALA B C 1
ATOM 3617 O O . ALA B 1 66 ? -15.703 -14.344 4.613 1 98.81 66 ALA B O 1
ATOM 3618 N N . LEU B 1 67 ? -13.531 -14.641 4.781 1 98.81 67 LEU B N 1
ATOM 3619 C CA . LEU B 1 67 ? -13.25 -15.055 3.412 1 98.81 67 LEU B CA 1
ATOM 3620 C C . LEU B 1 67 ? -12.492 -16.375 3.391 1 98.81 67 LEU B C 1
ATOM 3622 O O . LEU B 1 67 ? -11.852 -16.75 4.375 1 98.81 67 LEU B O 1
ATOM 3626 N N . PRO B 1 68 ? -12.664 -17.156 2.236 1 98.88 68 PRO B N 1
ATOM 3627 C CA . PRO B 1 68 ? -11.688 -18.234 2.09 1 98.88 68 PRO B CA 1
ATOM 3628 C C . PRO B 1 68 ? -10.242 -17.75 2.182 1 98.88 68 PRO B C 1
ATOM 3630 O O . PRO B 1 68 ? -9.953 -16.594 1.813 1 98.88 68 PRO B O 1
ATOM 3633 N N . GLY B 1 69 ? -9.344 -18.594 2.791 1 98.88 69 GLY B N 1
ATOM 3634 C CA . GLY B 1 69 ? -7.934 -18.234 2.688 1 98.88 69 GLY B CA 1
ATOM 3635 C C . GLY B 1 69 ? -7.52 -17.844 1.285 1 98.88 69 GLY B C 1
ATOM 3636 O O . GLY B 1 69 ? -7.879 -18.5 0.312 1 98.88 69 GLY B O 1
ATOM 3637 N N . LEU B 1 70 ? -6.844 -16.734 1.129 1 98.88 70 LEU B N 1
ATOM 3638 C CA . LEU B 1 70 ? -6.465 -16.219 -0.182 1 98.88 70 LEU B CA 1
ATOM 3639 C C . LEU B 1 70 ? -5.422 -17.125 -0.84 1 98.88 70 LEU B C 1
ATOM 3641 O O . LEU B 1 70 ? -4.586 -17.719 -0.155 1 98.88 70 LEU B O 1
ATOM 3645 N N . VAL B 1 71 ? -5.527 -17.281 -2.131 1 98.94 71 VAL B N 1
ATOM 3646 C CA . VAL B 1 71 ? -4.641 -18.109 -2.934 1 98.94 71 VAL B CA 1
ATOM 3647 C C . VAL B 1 71 ? -3.887 -17.25 -3.939 1 98.94 71 VAL B C 1
ATOM 3649 O O . VAL B 1 71 ? -4.5 -16.547 -4.754 1 98.94 71 VAL B O 1
ATOM 3652 N N . ASP B 1 72 ? -2.561 -17.219 -3.867 1 98.94 72 ASP B N 1
ATOM 3653 C CA . ASP B 1 72 ? -1.731 -16.516 -4.836 1 98.94 72 ASP B CA 1
ATOM 3654 C C . ASP B 1 72 ? -1.138 -17.484 -5.859 1 98.94 72 ASP B C 1
ATOM 3656 O O . ASP B 1 72 ? -0.126 -18.125 -5.594 1 98.94 72 ASP B O 1
ATOM 3660 N N . PRO B 1 73 ? -1.671 -17.484 -7.066 1 98.88 73 PRO B N 1
ATOM 3661 C CA . PRO B 1 73 ? -1.283 -18.531 -8.023 1 98.88 73 PRO B CA 1
ATOM 3662 C C . PRO B 1 73 ? -0.117 -18.109 -8.914 1 98.88 73 PRO B C 1
ATOM 3664 O O . PRO B 1 73 ? 0.132 -18.734 -9.945 1 98.88 73 PRO B O 1
ATOM 3667 N N . HIS B 1 74 ? 0.616 -17 -8.547 1 98.94 74 HIS B N 1
ATOM 3668 C CA . HIS B 1 74 ? 1.739 -16.547 -9.352 1 98.94 74 HIS B CA 1
ATOM 3669 C C . HIS B 1 74 ? 2.727 -15.734 -8.523 1 98.94 74 HIS B C 1
ATOM 3671 O O . HIS B 1 74 ? 2.596 -14.516 -8.414 1 98.94 74 HIS B O 1
ATOM 3677 N N . THR B 1 75 ? 3.73 -16.375 -7.977 1 98.81 75 THR B N 1
ATOM 3678 C CA . THR B 1 75 ? 4.879 -15.734 -7.336 1 98.81 75 THR B CA 1
ATOM 3679 C C . THR B 1 75 ? 6.184 -16.344 -7.852 1 98.81 75 THR B C 1
ATOM 3681 O O . THR B 1 75 ? 6.176 -17.375 -8.508 1 98.81 75 THR B O 1
ATOM 3684 N N . HIS B 1 76 ? 7.254 -15.711 -7.578 1 98.69 76 HIS B N 1
ATOM 3685 C CA . HIS B 1 76 ? 8.547 -16.188 -8.039 1 98.69 76 HIS B CA 1
ATOM 3686 C C . HIS B 1 76 ? 9.445 -16.578 -6.871 1 98.69 76 HIS B C 1
ATOM 3688 O O . HIS B 1 76 ? 10.672 -16.578 -6.992 1 98.69 76 HIS B O 1
ATOM 3694 N N . ILE B 1 77 ? 8.812 -16.812 -5.699 1 97.94 77 ILE B N 1
ATOM 3695 C CA . ILE B 1 77 ? 9.625 -17.453 -4.672 1 97.94 77 ILE B CA 1
ATOM 3696 C C . ILE B 1 77 ? 10.023 -18.859 -5.129 1 97.94 77 ILE B C 1
ATOM 3698 O O . ILE B 1 77 ? 9.297 -19.5 -5.891 1 97.94 77 ILE B O 1
ATOM 3702 N N . PRO B 1 78 ? 11.133 -19.312 -4.742 1 98 78 PRO B N 1
ATOM 3703 C CA . PRO B 1 78 ? 12.117 -18.734 -3.824 1 98 78 PRO B CA 1
ATOM 3704 C C . PRO B 1 78 ? 13.172 -17.891 -4.543 1 98 78 PRO B C 1
ATOM 3706 O O . PRO B 1 78 ? 13.562 -18.219 -5.664 1 98 78 PRO B O 1
ATOM 3709 N N . PHE B 1 79 ? 13.547 -16.859 -4.012 1 97.94 79 PHE B N 1
ATOM 3710 C CA . PHE B 1 79 ? 14.688 -16.078 -4.477 1 97.94 79 PHE B CA 1
ATOM 3711 C C . PHE B 1 79 ? 15.414 -15.438 -3.307 1 97.94 79 PHE B C 1
ATOM 3713 O O . PHE B 1 79 ? 15.016 -15.602 -2.152 1 97.94 79 PHE B O 1
ATOM 3720 N N . THR B 1 80 ? 16.578 -14.875 -3.547 1 96 80 THR B N 1
ATOM 3721 C CA . THR B 1 80 ? 17.344 -14.109 -2.576 1 96 80 THR B CA 1
ATOM 3722 C C . THR B 1 80 ? 17.875 -12.812 -3.201 1 96 80 THR B C 1
ATOM 3724 O O . THR B 1 80 ? 17.797 -12.641 -4.418 1 96 80 THR B O 1
ATOM 3727 N N . GLY B 1 81 ? 18.172 -11.938 -2.312 1 87.75 81 GLY B N 1
ATOM 3728 C CA . GLY B 1 81 ? 18.578 -10.625 -2.793 1 87.75 81 GLY B CA 1
ATOM 3729 C C . GLY B 1 81 ? 17.422 -9.727 -3.152 1 87.75 81 GLY B C 1
ATOM 3730 O O . GLY B 1 81 ? 16.25 -10.086 -2.945 1 87.75 81 GLY B O 1
ATOM 3731 N N . ASN B 1 82 ? 17.656 -8.5 -3.463 1 87.06 82 ASN B N 1
ATOM 3732 C CA . ASN B 1 82 ? 16.656 -7.555 -3.965 1 87.06 82 ASN B CA 1
ATOM 3733 C C . ASN B 1 82 ? 17.234 -6.672 -5.074 1 87.06 82 ASN B C 1
ATOM 3735 O O . ASN B 1 82 ? 18.438 -6.711 -5.344 1 87.06 82 ASN B O 1
ATOM 3739 N N . ARG B 1 83 ? 16.406 -6.113 -5.746 1 93 83 ARG B N 1
ATOM 3740 C CA . ARG B 1 83 ? 16.812 -5.312 -6.895 1 93 83 ARG B CA 1
ATOM 3741 C C . ARG B 1 83 ? 16.453 -3.846 -6.699 1 93 83 ARG B C 1
ATOM 3743 O O . ARG B 1 83 ? 16.031 -3.172 -7.645 1 93 83 ARG B O 1
ATOM 3750 N N . ALA B 1 84 ? 16.547 -3.342 -5.406 1 91.81 84 ALA B N 1
ATOM 3751 C CA . ALA B 1 84 ? 16.25 -1.951 -5.074 1 91.81 84 ALA B CA 1
ATOM 3752 C C . ALA B 1 84 ? 17.141 -0.994 -5.852 1 91.81 84 ALA B C 1
ATOM 3754 O O . ALA B 1 84 ? 16.688 0.062 -6.305 1 91.81 84 ALA B O 1
ATOM 3755 N N . HIS B 1 85 ? 18.391 -1.412 -5.98 1 89.69 85 HIS B N 1
ATOM 3756 C CA . HIS B 1 85 ? 19.344 -0.579 -6.719 1 89.69 85 HIS B CA 1
ATOM 3757 C C . HIS B 1 85 ? 18.891 -0.382 -8.164 1 89.69 85 HIS B C 1
ATOM 3759 O O . HIS B 1 85 ? 18.938 0.732 -8.688 1 89.69 85 HIS B O 1
ATOM 3765 N N . GLU B 1 86 ? 18.469 -1.459 -8.727 1 90.88 86 GLU B N 1
ATOM 3766 C CA . GLU B 1 86 ? 17.938 -1.413 -10.086 1 90.88 86 GLU B CA 1
ATOM 3767 C C . GLU B 1 86 ? 16.703 -0.533 -10.156 1 90.88 86 GLU B C 1
ATOM 3769 O O . GLU B 1 86 ? 16.516 0.223 -11.117 1 90.88 86 GLU B O 1
ATOM 3774 N N . PHE B 1 87 ? 15.93 -0.639 -9.211 1 92.12 87 PHE B N 1
ATOM 3775 C CA . PHE B 1 87 ? 14.688 0.123 -9.133 1 92.12 87 PHE B CA 1
ATOM 3776 C C . PHE B 1 87 ? 14.969 1.62 -9.188 1 92.12 87 PHE B C 1
ATOM 3778 O O . PHE B 1 87 ? 14.352 2.346 -9.969 1 92.12 87 PHE B O 1
ATOM 3785 N N . ILE B 1 88 ? 15.906 2.055 -8.398 1 89.75 88 ILE B N 1
ATOM 3786 C CA . ILE B 1 88 ? 16.266 3.465 -8.328 1 89.75 88 ILE B CA 1
ATOM 3787 C C . ILE B 1 88 ? 16.891 3.904 -9.648 1 89.75 88 ILE B C 1
ATOM 3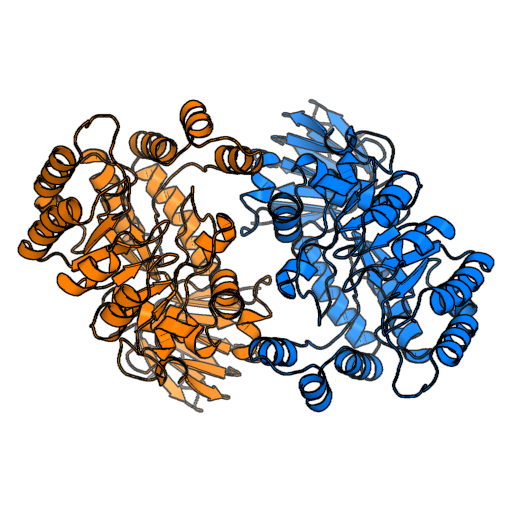789 O O . ILE B 1 88 ? 16.625 5 -10.141 1 89.75 88 ILE B O 1
ATOM 3793 N N . MET B 1 89 ? 17.688 3.023 -10.25 1 89.44 89 MET B N 1
ATOM 3794 C CA . MET B 1 89 ? 18.312 3.338 -11.531 1 89.44 89 MET B CA 1
ATOM 3795 C C . MET B 1 89 ? 17.266 3.549 -12.609 1 89.44 89 MET B C 1
ATOM 3797 O O . MET B 1 89 ? 17.375 4.473 -13.422 1 89.44 89 MET B O 1
ATOM 3801 N N . ARG B 1 90 ? 16.281 2.689 -12.586 1 88.06 90 ARG B N 1
ATOM 3802 C CA . ARG B 1 90 ? 15.203 2.805 -13.562 1 88.06 90 ARG B CA 1
ATOM 3803 C C . ARG B 1 90 ? 14.461 4.125 -13.398 1 88.06 90 ARG B C 1
ATOM 3805 O O . ARG B 1 90 ? 14.102 4.77 -14.383 1 88.06 90 ARG B O 1
ATOM 3812 N N . LEU B 1 91 ? 14.297 4.523 -12.195 1 85.38 91 LEU B N 1
ATOM 3813 C CA . LEU B 1 91 ? 13.586 5.762 -11.898 1 85.38 91 LEU B CA 1
ATOM 3814 C C . LEU B 1 91 ? 14.375 6.973 -12.383 1 85.38 91 LEU B C 1
ATOM 3816 O O . LEU B 1 91 ? 13.797 7.992 -12.758 1 85.38 91 LEU B O 1
ATOM 3820 N N . HIS B 1 92 ? 15.664 6.754 -12.406 1 85.5 92 HIS B N 1
ATOM 3821 C CA . HIS B 1 92 ? 16.531 7.844 -12.852 1 85.5 92 HIS B CA 1
ATOM 3822 C C . HIS B 1 92 ? 16.734 7.801 -14.359 1 85.5 92 HIS B C 1
ATOM 3824 O O . HIS B 1 92 ? 17.609 8.5 -14.891 1 85.5 92 HIS B O 1
ATOM 3830 N N . GLY B 1 93 ? 16.031 6.895 -15.016 1 83.44 93 GLY B N 1
ATOM 3831 C CA . GLY B 1 93 ? 16 6.883 -16.469 1 83.44 93 GLY B CA 1
ATOM 3832 C C . GLY B 1 93 ? 17.156 6.105 -17.094 1 83.44 93 GLY B C 1
ATOM 3833 O O . GLY B 1 93 ? 17.438 6.262 -18.281 1 83.44 93 GLY B O 1
ATOM 3834 N N . LYS B 1 94 ? 17.719 5.332 -16.266 1 86.81 94 LYS B N 1
ATOM 3835 C CA . LYS B 1 94 ? 18.797 4.527 -16.828 1 86.81 94 LYS B CA 1
ATOM 3836 C C . LYS B 1 94 ? 18.266 3.496 -17.812 1 86.81 94 LYS B C 1
ATOM 3838 O O . LYS B 1 94 ? 17.172 2.945 -17.609 1 86.81 94 LYS B O 1
ATOM 3843 N N . SER B 1 95 ? 19 3.332 -18.891 1 81.12 95 SER B N 1
ATOM 3844 C CA . SER B 1 95 ? 18.609 2.365 -19.906 1 81.12 95 SER B CA 1
ATOM 3845 C C . SER B 1 95 ? 18.766 0.934 -19.406 1 81.12 95 SER B C 1
ATOM 3847 O O . SER B 1 95 ? 19.438 0.699 -18.406 1 81.12 95 SER B O 1
ATOM 3849 N N . TYR B 1 96 ? 18.141 0.082 -20.172 1 76.5 96 TYR B N 1
ATOM 3850 C CA . TYR B 1 96 ? 18.297 -1.339 -19.875 1 76.5 96 TYR B CA 1
ATOM 3851 C C . TYR B 1 96 ? 19.766 -1.74 -19.875 1 76.5 96 TYR B C 1
ATOM 3853 O O . TYR B 1 96 ? 20.219 -2.455 -18.969 1 76.5 96 TYR B O 1
ATOM 3861 N N . MET B 1 97 ? 20.453 -1.268 -20.812 1 77.38 97 MET B N 1
ATOM 3862 C CA . MET B 1 97 ? 21.875 -1.598 -20.938 1 77.38 97 MET B CA 1
ATOM 3863 C C . MET B 1 97 ? 22.656 -1.082 -19.734 1 77.38 97 MET B C 1
ATOM 3865 O O . MET B 1 97 ? 23.531 -1.778 -19.219 1 77.38 97 MET B O 1
ATOM 3869 N N . GLU B 1 98 ? 22.312 0.09 -19.297 1 84.38 98 GLU B N 1
ATOM 3870 C CA . GLU B 1 98 ? 22.969 0.669 -18.125 1 84.38 98 GLU B CA 1
ATOM 3871 C C . GLU B 1 98 ? 22.688 -0.144 -16.859 1 84.38 98 GLU B C 1
ATOM 3873 O O . GLU B 1 98 ? 23.562 -0.361 -16.047 1 84.38 98 GLU B O 1
ATOM 3878 N N . ILE B 1 99 ? 21.562 -0.569 -16.797 1 86.12 99 ILE B N 1
ATOM 3879 C CA . ILE B 1 99 ? 21.156 -1.364 -15.641 1 86.12 99 ILE B CA 1
ATOM 3880 C C . ILE B 1 99 ? 21.875 -2.713 -15.664 1 86.12 99 ILE B C 1
ATOM 3882 O O . ILE B 1 99 ? 22.391 -3.164 -14.641 1 86.12 99 ILE B O 1
ATOM 3886 N N . MET B 1 100 ? 21.922 -3.309 -16.828 1 79.56 100 MET B N 1
ATOM 3887 C CA . MET B 1 100 ? 22.625 -4.582 -16.969 1 79.56 100 MET B CA 1
ATOM 3888 C C . MET B 1 100 ? 24.109 -4.434 -16.625 1 79.56 100 MET B C 1
ATOM 3890 O O . MET B 1 100 ? 24.656 -5.27 -15.914 1 79.56 100 MET B O 1
ATOM 3894 N N . GLN B 1 101 ? 24.703 -3.316 -17.078 1 81.62 101 GLN B N 1
ATOM 3895 C CA . GLN B 1 101 ? 26.125 -3.072 -16.844 1 81.62 101 GLN B CA 1
ATOM 3896 C C . GLN B 1 101 ? 26.406 -2.836 -15.367 1 81.62 101 GLN B C 1
ATOM 3898 O O . GLN B 1 101 ? 27.484 -3.17 -14.875 1 81.62 101 GLN B O 1
ATOM 3903 N N . ALA B 1 102 ? 25.406 -2.373 -14.781 1 84.31 102 ALA B N 1
ATOM 3904 C CA . ALA B 1 102 ? 25.562 -2.098 -13.359 1 84.31 102 ALA B CA 1
ATOM 3905 C C . ALA B 1 102 ? 25.234 -3.334 -12.523 1 84.31 102 ALA B C 1
ATOM 3907 O O . ALA B 1 102 ? 25.219 -3.271 -11.289 1 84.31 102 ALA B O 1
ATOM 3908 N N . GLY B 1 103 ? 25.016 -4.34 -13.227 1 79.06 103 GLY B N 1
ATOM 3909 C CA . GLY B 1 103 ? 24.797 -5.602 -12.539 1 79.06 103 GLY B CA 1
ATOM 3910 C C . GLY B 1 103 ? 23.344 -5.832 -12.172 1 79.06 103 GLY B C 1
ATOM 3911 O O . GLY B 1 103 ? 23.047 -6.59 -11.25 1 79.06 103 GLY B O 1
ATOM 3912 N N . GLY B 1 104 ? 22.516 -5.094 -12.852 1 86.06 104 GLY B N 1
ATOM 3913 C CA . GLY B 1 104 ? 21.094 -5.281 -12.617 1 86.06 104 GLY B CA 1
ATOM 3914 C C . GLY B 1 104 ? 20.453 -6.254 -13.594 1 86.06 104 GLY B C 1
ATOM 3915 O O . GLY B 1 104 ? 21.141 -7.055 -14.219 1 86.06 104 GLY B O 1
ATOM 3916 N N . GLY B 1 105 ? 19.094 -6.352 -13.539 1 89 105 GLY B N 1
ATOM 3917 C CA . GLY B 1 105 ? 18.375 -7.262 -14.414 1 89 105 GLY B CA 1
ATOM 3918 C C . GLY B 1 105 ? 18.109 -8.617 -13.789 1 89 105 GLY B C 1
ATOM 3919 O O . GLY B 1 105 ? 18.578 -8.891 -12.672 1 89 105 GLY B O 1
ATOM 3920 N N . ILE B 1 106 ? 17.469 -9.43 -14.477 1 92.62 106 ILE B N 1
ATOM 3921 C CA . ILE B 1 106 ? 17.078 -10.742 -13.961 1 92.62 106 ILE B CA 1
ATOM 3922 C C . ILE B 1 106 ? 18.328 -11.578 -13.695 1 92.62 106 ILE B C 1
ATOM 3924 O O . ILE B 1 106 ? 18.359 -12.398 -12.773 1 92.62 106 ILE B O 1
ATOM 3928 N N . LEU B 1 107 ? 19.406 -11.352 -14.438 1 92.81 107 LEU B N 1
ATOM 3929 C CA . LEU B 1 107 ? 20.625 -12.141 -14.289 1 92.81 107 LEU B CA 1
ATOM 3930 C C . LEU B 1 107 ? 21.281 -11.875 -12.938 1 92.81 107 LEU B C 1
ATOM 3932 O O . LEU B 1 107 ? 22 -12.727 -12.406 1 92.81 107 LEU B O 1
ATOM 3936 N N . SER B 1 108 ? 21.078 -10.641 -12.414 1 93.56 108 SER B N 1
ATOM 3937 C CA . SER B 1 108 ? 21.578 -10.375 -11.07 1 93.56 108 SER B CA 1
ATOM 3938 C C . SER B 1 108 ? 20.922 -11.297 -10.047 1 93.56 108 SER B C 1
ATOM 3940 O O . SER B 1 108 ? 21.609 -11.82 -9.156 1 93.56 108 SER B O 1
ATOM 3942 N N . THR B 1 109 ? 19.672 -11.523 -10.156 1 96.56 109 THR B N 1
ATOM 3943 C CA . THR B 1 109 ? 18.969 -12.453 -9.273 1 96.56 109 THR B CA 1
ATOM 3944 C C . THR B 1 109 ? 19.406 -13.883 -9.539 1 96.56 109 THR B C 1
ATOM 3946 O O . THR B 1 109 ? 19.562 -14.68 -8.609 1 96.56 109 THR B O 1
ATOM 3949 N N . VAL B 1 110 ? 19.625 -14.195 -10.836 1 97.5 110 VAL B N 1
ATOM 3950 C CA . VAL B 1 110 ? 20.078 -15.523 -11.219 1 97.5 110 VAL B CA 1
ATOM 3951 C C . VAL B 1 110 ? 21.422 -15.82 -10.547 1 97.5 110 VAL B C 1
ATOM 3953 O O . VAL B 1 110 ? 21.594 -16.875 -9.938 1 97.5 110 VAL B O 1
ATOM 3956 N N . LYS B 1 111 ? 22.344 -14.883 -10.641 1 96.81 111 LYS B N 1
ATOM 3957 C CA . LYS B 1 111 ? 23.656 -15.055 -10.023 1 96.81 111 LYS B CA 1
ATOM 3958 C C . LYS B 1 111 ? 23.531 -15.242 -8.516 1 96.81 111 LYS B C 1
ATOM 3960 O O . LYS B 1 111 ? 24.203 -16.094 -7.934 1 96.81 111 LYS B O 1
ATOM 3965 N N . ALA B 1 112 ? 22.641 -14.477 -7.895 1 97.19 112 ALA B N 1
ATOM 3966 C CA . ALA B 1 112 ? 22.438 -14.562 -6.453 1 97.19 112 ALA B CA 1
ATOM 3967 C C . ALA B 1 112 ? 21.859 -15.922 -6.059 1 97.19 112 ALA B C 1
ATOM 3969 O O . ALA B 1 112 ? 22.312 -16.531 -5.09 1 97.19 112 ALA B O 1
ATOM 3970 N N . VAL B 1 113 ? 20.922 -16.438 -6.785 1 98.38 113 VAL B N 1
ATOM 3971 C CA . VAL B 1 113 ? 20.25 -17.703 -6.488 1 98.38 113 VAL B CA 1
ATOM 3972 C C . VAL B 1 113 ? 21.219 -18.859 -6.719 1 98.38 113 VAL B C 1
ATOM 3974 O O . VAL B 1 113 ? 21.266 -19.797 -5.93 1 98.38 113 VAL B O 1
ATOM 3977 N N . ARG B 1 114 ? 22.016 -18.812 -7.852 1 98.25 114 ARG B N 1
ATOM 3978 C CA . ARG B 1 114 ? 23.016 -19.844 -8.117 1 98.25 114 ARG B CA 1
ATOM 3979 C C . ARG B 1 114 ? 24.016 -19.953 -6.977 1 98.25 114 ARG B C 1
ATOM 3981 O O . ARG B 1 114 ? 24.422 -21.062 -6.602 1 98.25 114 ARG B O 1
ATOM 3988 N N . LYS B 1 115 ? 24.359 -18.844 -6.375 1 98.12 115 LYS B N 1
ATOM 3989 C CA . LYS B 1 115 ? 25.359 -18.797 -5.316 1 98.12 115 LYS B CA 1
ATOM 3990 C C . LYS B 1 115 ? 24.766 -19.203 -3.973 1 98.12 115 LYS B C 1
ATOM 3992 O O . LYS B 1 115 ? 25.469 -19.75 -3.115 1 98.12 115 LYS B O 1
ATOM 3997 N N . ALA B 1 116 ? 23.516 -19 -3.76 1 98.38 116 ALA B N 1
ATOM 3998 C CA . ALA B 1 116 ? 22.844 -19.25 -2.482 1 98.38 116 ALA B CA 1
ATOM 3999 C C . ALA B 1 116 ? 22.734 -20.75 -2.207 1 98.38 116 ALA B C 1
ATOM 4001 O O . ALA B 1 116 ? 22.562 -21.547 -3.131 1 98.38 116 ALA B O 1
ATOM 4002 N N . SER B 1 117 ? 22.75 -21.109 -0.919 1 98.56 117 SER B N 1
ATOM 4003 C CA . SER B 1 117 ? 22.5 -22.484 -0.518 1 98.56 117 SER B CA 1
ATOM 4004 C C . SER B 1 117 ? 21 -22.781 -0.473 1 98.56 117 SER B C 1
ATOM 4006 O O . SER B 1 117 ? 20.188 -21.859 -0.442 1 98.56 117 SER B O 1
ATOM 4008 N N . LEU B 1 118 ? 20.734 -24.094 -0.543 1 98.62 118 LEU B N 1
ATOM 4009 C CA . LEU B 1 118 ? 19.344 -24.531 -0.365 1 98.62 118 LEU B CA 1
ATOM 4010 C C . LEU B 1 118 ? 18.766 -23.969 0.931 1 98.62 118 LEU B C 1
ATOM 4012 O O . LEU B 1 118 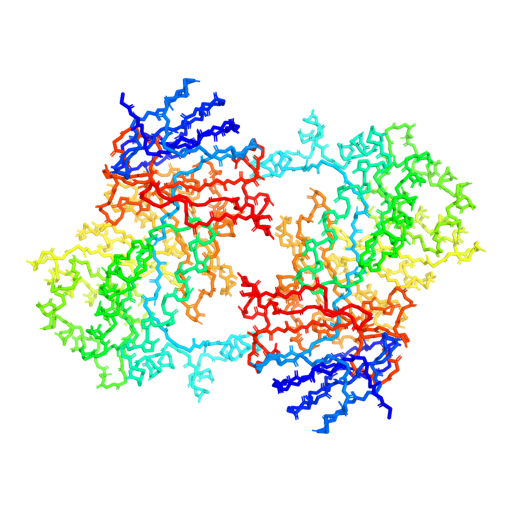? 17.625 -23.484 0.951 1 98.62 118 LEU B O 1
ATOM 4016 N N . LYS B 1 119 ? 19.594 -23.984 1.971 1 98.38 119 LYS B N 1
ATOM 4017 C CA . LYS B 1 119 ? 19.156 -23.5 3.279 1 98.38 119 LYS B CA 1
ATOM 4018 C C . LYS B 1 119 ? 18.828 -22.016 3.232 1 98.38 119 LYS B C 1
ATOM 4020 O O . LYS B 1 119 ? 17.812 -21.594 3.793 1 98.38 119 LYS B O 1
ATOM 4025 N N . GLU B 1 120 ? 19.609 -21.25 2.59 1 98.19 120 GLU B N 1
ATOM 4026 C CA . GLU B 1 120 ? 19.391 -19.812 2.475 1 98.19 120 GLU B CA 1
ATOM 4027 C C . GLU B 1 120 ? 18.078 -19.516 1.735 1 98.19 120 GLU B C 1
ATOM 4029 O O . GLU B 1 120 ? 17.312 -18.656 2.154 1 98.19 120 GLU B O 1
ATOM 4034 N N . LEU B 1 121 ? 17.828 -20.203 0.635 1 98.69 121 LEU B N 1
ATOM 4035 C CA . LEU B 1 121 ? 16.609 -20.016 -0.144 1 98.69 121 LEU B CA 1
ATOM 4036 C C . LEU B 1 121 ? 15.367 -20.375 0.674 1 98.69 121 LEU B C 1
ATOM 4038 O O . LEU B 1 121 ? 14.359 -19.672 0.628 1 98.69 121 LEU B O 1
ATOM 4042 N N . VAL B 1 122 ? 15.492 -21.469 1.449 1 98.69 122 VAL B N 1
ATOM 4043 C CA . VAL B 1 122 ? 14.367 -21.938 2.258 1 98.69 122 VAL B CA 1
ATOM 4044 C C . VAL B 1 122 ? 14.078 -20.922 3.365 1 98.69 122 VAL B C 1
ATOM 4046 O O . VAL B 1 122 ? 12.922 -20.578 3.619 1 98.69 122 VAL B O 1
ATOM 4049 N N . LEU B 1 123 ? 15.133 -20.422 3.979 1 97.88 123 LEU B N 1
ATOM 4050 C CA . LEU B 1 123 ? 14.953 -19.469 5.07 1 97.88 123 LEU B CA 1
ATOM 4051 C C . LEU B 1 123 ? 14.312 -18.172 4.566 1 97.88 123 LEU B C 1
ATOM 4053 O O . LEU B 1 123 ? 13.398 -17.641 5.191 1 97.88 123 LEU B O 1
ATOM 4057 N N . ARG B 1 124 ? 14.758 -17.703 3.459 1 96.88 124 ARG B N 1
ATOM 4058 C CA . ARG B 1 124 ? 14.203 -16.484 2.883 1 96.88 124 ARG B CA 1
ATOM 4059 C C . ARG B 1 124 ? 12.766 -16.703 2.428 1 96.88 124 ARG B C 1
ATOM 4061 O O . ARG B 1 124 ? 11.906 -15.836 2.625 1 96.88 124 ARG B O 1
ATOM 4068 N N . GLY B 1 125 ? 12.539 -17.812 1.783 1 97.94 125 GLY B N 1
ATOM 4069 C CA . GLY B 1 125 ? 11.18 -18.156 1.38 1 97.94 125 GLY B CA 1
ATOM 4070 C C . GLY B 1 125 ? 10.227 -18.297 2.551 1 97.94 125 GLY B C 1
ATOM 4071 O O . GLY B 1 125 ? 9.078 -17.859 2.477 1 97.94 125 GLY B O 1
ATOM 4072 N N . ALA B 1 126 ? 10.711 -18.875 3.637 1 98.25 126 ALA B N 1
ATOM 4073 C CA . ALA B 1 126 ? 9.891 -19.062 4.832 1 98.25 126 ALA B CA 1
ATOM 4074 C C . ALA B 1 126 ? 9.492 -17.719 5.434 1 98.25 126 ALA B C 1
ATOM 4076 O O . ALA B 1 126 ? 8.359 -17.547 5.887 1 98.25 126 ALA B O 1
ATOM 4077 N N . TYR B 1 127 ? 10.383 -16.859 5.41 1 95.69 127 TYR B N 1
ATOM 4078 C CA . TYR B 1 127 ? 10.086 -15.523 5.91 1 95.69 127 TYR B CA 1
ATOM 4079 C C . TYR B 1 127 ? 9 -14.859 5.082 1 95.69 127 TYR B C 1
ATOM 4081 O O . TYR B 1 127 ? 8.031 -14.328 5.629 1 95.69 127 TYR B O 1
ATOM 4089 N N . ALA B 1 128 ? 9.172 -14.867 3.775 1 96.75 128 ALA B N 1
ATOM 4090 C CA . ALA B 1 128 ? 8.18 -14.258 2.887 1 96.75 128 ALA B CA 1
ATOM 4091 C C . ALA B 1 128 ? 6.809 -14.898 3.072 1 96.75 128 ALA B C 1
ATOM 4093 O O . ALA B 1 128 ? 5.797 -14.203 3.158 1 96.75 128 ALA B O 1
ATOM 4094 N N . LEU B 1 129 ? 6.785 -16.219 3.182 1 98.44 129 LEU B N 1
ATOM 4095 C CA . LEU B 1 129 ? 5.531 -16.938 3.324 1 98.44 129 LEU B CA 1
ATOM 4096 C C . LEU B 1 129 ? 4.859 -16.609 4.652 1 98.44 129 LEU B C 1
ATOM 4098 O O . LEU B 1 129 ? 3.631 -16.516 4.723 1 98.44 129 LEU B O 1
ATOM 4102 N N . ASN B 1 130 ? 5.637 -16.469 5.676 1 97.12 130 ASN B N 1
ATOM 4103 C CA . ASN B 1 130 ? 5.086 -16.078 6.965 1 97.12 130 ASN B CA 1
ATOM 4104 C C . ASN B 1 130 ? 4.418 -14.703 6.895 1 97.12 130 ASN B C 1
ATOM 4106 O O . ASN B 1 130 ? 3.346 -14.5 7.465 1 97.12 130 ASN B O 1
ATOM 4110 N N . GLU B 1 131 ? 5.066 -13.781 6.25 1 95.88 131 GLU B N 1
ATOM 4111 C CA . GLU B 1 131 ? 4.492 -12.453 6.09 1 95.88 131 GLU B CA 1
ATOM 4112 C C . GLU B 1 131 ? 3.209 -12.5 5.262 1 95.88 131 GLU B C 1
ATOM 4114 O O . GLU B 1 131 ? 2.236 -11.812 5.578 1 95.88 131 GLU B O 1
ATOM 4119 N N . MET B 1 132 ? 3.205 -13.297 4.23 1 97.94 132 MET B N 1
ATOM 4120 C CA . MET B 1 132 ? 2.016 -13.461 3.398 1 97.94 132 MET B CA 1
ATOM 4121 C C . MET B 1 132 ? 0.879 -14.094 4.195 1 97.94 132 MET B C 1
ATOM 4123 O O . MET B 1 132 ? -0.28 -13.703 4.043 1 97.94 132 MET B O 1
ATOM 4127 N N . LEU B 1 133 ? 1.244 -15.031 5.039 1 98.38 133 LEU B N 1
ATOM 4128 C CA . LEU B 1 133 ? 0.251 -15.703 5.867 1 98.38 133 LEU B CA 1
ATOM 4129 C C . LEU B 1 133 ? -0.447 -14.711 6.793 1 98.38 133 LEU B C 1
ATOM 4131 O O . LEU B 1 133 ? -1.666 -14.781 6.973 1 98.38 133 LEU B O 1
ATOM 4135 N N . LYS B 1 134 ? 0.271 -13.805 7.328 1 96.5 134 LYS B N 1
ATOM 4136 C CA . LYS B 1 134 ? -0.29 -12.789 8.219 1 96.5 134 LYS B CA 1
ATOM 4137 C C . LYS B 1 134 ? -1.307 -11.922 7.492 1 96.5 134 LYS B C 1
ATOM 4139 O O . LYS B 1 134 ? -2.156 -11.289 8.125 1 96.5 134 LYS B O 1
ATOM 4144 N N . LEU B 1 135 ? -1.191 -11.914 6.191 1 97.31 135 LEU B N 1
ATOM 4145 C CA . LEU B 1 135 ? -2.115 -11.133 5.379 1 97.31 135 LEU B CA 1
ATOM 4146 C C . LEU B 1 135 ? -3.262 -12 4.871 1 97.31 135 LEU B C 1
ATOM 4148 O O . LEU B 1 135 ? -4.109 -11.531 4.105 1 97.31 135 LEU B O 1
ATOM 4152 N N . GLY B 1 136 ? -3.293 -13.242 5.215 1 98.38 136 GLY B N 1
ATOM 4153 C CA . GLY B 1 136 ? -4.414 -14.102 4.887 1 98.38 136 GLY B CA 1
ATOM 4154 C C . GLY B 1 136 ? -4.156 -14.992 3.684 1 98.38 136 GLY B C 1
ATOM 4155 O O . GLY B 1 136 ? -5.051 -15.711 3.23 1 98.38 136 GLY B O 1
ATOM 4156 N N . VAL B 1 137 ? -2.912 -14.961 3.117 1 98.81 137 VAL B N 1
ATOM 4157 C CA . VAL B 1 137 ? -2.557 -15.852 2.016 1 98.81 137 VAL B CA 1
ATOM 4158 C C . VAL B 1 137 ? -2.201 -17.234 2.561 1 98.81 137 VAL B C 1
ATOM 4160 O O . VAL B 1 137 ? -1.23 -17.375 3.309 1 98.81 137 VAL B O 1
ATOM 4163 N N . THR B 1 138 ? -2.977 -18.203 2.182 1 98.88 138 THR B N 1
ATOM 4164 C CA . THR B 1 138 ? -2.803 -19.531 2.781 1 98.88 138 THR B CA 1
ATOM 4165 C C . THR B 1 138 ? -2.223 -20.516 1.767 1 98.88 138 THR B C 1
ATOM 4167 O O . THR B 1 138 ? -1.801 -21.609 2.131 1 98.88 138 THR B O 1
ATOM 4170 N N . THR B 1 139 ? -2.248 -20.172 0.531 1 98.94 139 THR B N 1
ATOM 4171 C CA . THR B 1 139 ? -1.728 -21 -0.546 1 98.94 139 THR B CA 1
ATOM 4172 C C . THR B 1 139 ? -1.004 -20.156 -1.586 1 98.94 139 THR B C 1
ATOM 4174 O O . THR B 1 139 ? -1.493 -19.094 -1.977 1 98.94 139 THR B O 1
ATOM 4177 N N . VAL B 1 140 ? 0.212 -20.594 -2.012 1 98.88 140 VAL B N 1
ATOM 4178 C CA . VAL B 1 140 ? 0.97 -19.859 -3.012 1 98.88 140 VAL B CA 1
ATOM 4179 C C . VAL B 1 140 ? 1.543 -20.812 -4.047 1 98.88 140 VAL B C 1
ATOM 4181 O O . VAL B 1 140 ? 1.806 -21.984 -3.74 1 98.88 140 VAL B O 1
ATOM 4184 N N . GLU B 1 141 ? 1.59 -20.328 -5.258 1 98.88 141 GLU B N 1
ATOM 4185 C CA . GLU B 1 141 ? 2.465 -20.953 -6.246 1 98.88 141 GLU B CA 1
ATOM 4186 C C . GLU B 1 141 ? 3.85 -20.312 -6.238 1 98.88 141 GLU B C 1
ATOM 4188 O O . GLU B 1 141 ? 3.969 -19.078 -6.188 1 98.88 141 GLU B O 1
ATOM 4193 N N . GLY B 1 142 ? 4.848 -21.125 -6.18 1 98.81 142 GLY B N 1
ATOM 4194 C CA . GLY B 1 142 ? 6.211 -20.672 -6.375 1 98.81 142 GLY B CA 1
ATOM 4195 C C . GLY B 1 142 ? 6.84 -21.188 -7.656 1 98.81 142 GLY B C 1
ATOM 4196 O O . GLY B 1 142 ? 6.656 -22.344 -8.016 1 98.81 142 GLY B O 1
ATOM 4197 N N . LYS B 1 143 ? 7.531 -20.297 -8.367 1 98.81 143 LYS B N 1
ATOM 4198 C CA . LYS B 1 143 ? 8.156 -20.672 -9.633 1 98.81 143 LYS B CA 1
ATOM 4199 C C . LYS B 1 143 ? 9.672 -20.656 -9.523 1 98.81 143 LYS B C 1
ATOM 4201 O O . LYS B 1 143 ? 10.25 -19.719 -8.961 1 98.81 143 LYS B O 1
ATOM 4206 N N . SER B 1 144 ? 10.273 -21.719 -10.047 1 98.69 144 SER B N 1
ATOM 4207 C CA . SER B 1 144 ? 11.703 -21.578 -10.289 1 98.69 144 SER B CA 1
ATOM 4208 C C . SER B 1 144 ? 11.984 -20.5 -11.336 1 98.69 144 SER B C 1
ATOM 4210 O O . SER B 1 144 ? 11.188 -19.578 -11.516 1 98.69 144 SER B O 1
ATOM 4212 N N . GLY B 1 145 ? 13.078 -20.562 -11.922 1 98.38 145 GLY B N 1
ATOM 4213 C CA . GLY B 1 145 ? 13.297 -19.641 -13.023 1 98.38 145 GLY B CA 1
ATOM 4214 C C . GLY B 1 145 ? 14.422 -18.656 -12.766 1 98.38 145 GLY B C 1
ATOM 4215 O O . GLY B 1 145 ? 14.781 -17.875 -13.641 1 98.38 145 GLY B O 1
ATOM 4216 N N . TYR B 1 146 ? 15 -18.719 -11.57 1 98.38 146 TYR B N 1
ATOM 4217 C CA . TYR B 1 146 ? 16.156 -17.891 -11.273 1 98.38 146 TYR B CA 1
ATOM 4218 C C . TYR B 1 146 ? 17.422 -18.734 -11.195 1 98.38 146 TYR B C 1
ATOM 4220 O O . TYR B 1 146 ? 18.453 -18.266 -10.703 1 98.38 146 TYR B O 1
ATOM 4228 N N . GLY B 1 147 ? 17.375 -20.016 -11.555 1 98.19 147 GLY B N 1
ATOM 4229 C CA . GLY B 1 147 ? 18.547 -20.844 -11.734 1 98.19 147 GLY B CA 1
ATOM 4230 C C . GLY B 1 147 ? 19.078 -20.844 -13.156 1 98.19 147 GLY B C 1
ATOM 4231 O O . GLY B 1 147 ? 20.281 -20.625 -13.383 1 98.19 147 GLY B O 1
ATOM 4232 N N . LEU B 1 148 ? 18.312 -21.109 -14.125 1 98.12 148 LEU B N 1
ATOM 4233 C CA . LEU B 1 148 ? 18.516 -21.141 -15.57 1 98.12 148 LEU B CA 1
ATOM 4234 C C . LEU B 1 148 ? 19.547 -22.203 -15.953 1 98.12 148 LEU B C 1
ATOM 4236 O O . LEU B 1 148 ? 20.047 -22.203 -17.078 1 98.12 148 LEU B O 1
ATOM 4240 N N . GLU B 1 149 ? 19.938 -22.969 -15.078 1 97.75 149 GLU B N 1
ATOM 4241 C CA . GLU B 1 149 ? 20.688 -24.219 -15.266 1 97.75 149 GLU B CA 1
ATOM 4242 C C . GLU B 1 149 ? 20.141 -25.328 -14.367 1 97.75 149 GLU B C 1
ATOM 4244 O O . GLU B 1 149 ? 19.484 -25.047 -13.359 1 97.75 149 GLU B O 1
ATOM 4249 N N . LYS B 1 150 ? 20.422 -26.562 -14.75 1 97.69 150 LYS B N 1
ATOM 4250 C CA . LYS B 1 150 ? 19.766 -27.719 -14.141 1 97.69 150 LYS B CA 1
ATOM 4251 C C . LYS B 1 150 ? 19.953 -27.719 -12.625 1 97.69 150 LYS B C 1
ATOM 4253 O O . LYS B 1 150 ? 18.969 -27.844 -11.883 1 97.69 150 LYS B O 1
ATOM 4258 N N . THR B 1 151 ? 21.172 -27.562 -12.117 1 98.12 151 THR B N 1
ATOM 4259 C CA . THR B 1 151 ? 21.469 -27.672 -10.695 1 98.12 151 THR B CA 1
ATOM 4260 C C . THR B 1 151 ? 20.703 -26.609 -9.898 1 98.12 151 THR B C 1
ATOM 4262 O O . THR B 1 151 ? 20.078 -26.922 -8.883 1 98.12 151 THR B O 1
ATOM 4265 N N . ALA B 1 152 ? 20.719 -25.422 -10.352 1 98.5 152 ALA B N 1
ATOM 4266 C CA . ALA B 1 152 ? 20.094 -24.312 -9.617 1 98.5 152 ALA B CA 1
ATOM 4267 C C . ALA B 1 152 ? 18.578 -24.359 -9.75 1 98.5 152 ALA B C 1
ATOM 4269 O O . ALA B 1 152 ? 17.859 -24 -8.82 1 98.5 152 ALA B O 1
ATOM 4270 N N . GLU B 1 153 ? 18.062 -24.75 -10.914 1 98.75 153 GLU B N 1
ATOM 4271 C CA . GLU B 1 153 ? 16.625 -24.906 -11.078 1 98.75 153 GLU B CA 1
ATOM 4272 C C . GLU B 1 153 ? 16.078 -26 -10.148 1 98.75 153 GLU B C 1
ATOM 4274 O O . GLU B 1 153 ? 15.055 -25.812 -9.5 1 98.75 153 GLU B O 1
ATOM 4279 N N . ILE B 1 154 ? 16.781 -27.125 -10.141 1 98.75 154 ILE B N 1
ATOM 4280 C CA . ILE B 1 154 ? 16.375 -28.219 -9.266 1 98.75 154 ILE B CA 1
ATOM 4281 C C . ILE B 1 154 ? 16.469 -27.781 -7.809 1 98.75 154 ILE B C 1
ATOM 4283 O O . ILE B 1 154 ? 15.625 -28.141 -6.984 1 98.75 154 ILE B O 1
ATOM 4287 N N . LYS B 1 155 ? 17.516 -26.984 -7.461 1 98.75 155 LYS B N 1
ATOM 4288 C CA . LYS B 1 155 ? 17.641 -26.438 -6.113 1 98.75 155 LYS B CA 1
ATOM 4289 C C . LYS B 1 155 ? 16.438 -25.594 -5.734 1 98.75 155 LYS B C 1
ATOM 4291 O O . LYS B 1 155 ? 15.93 -25.688 -4.613 1 98.75 155 LYS B O 1
ATOM 4296 N N . GLN B 1 156 ? 15.953 -24.766 -6.613 1 98.88 156 GLN B N 1
ATOM 4297 C CA . GLN B 1 156 ? 14.773 -23.953 -6.348 1 98.88 156 GLN B CA 1
ATOM 4298 C C . GLN B 1 156 ? 13.539 -24.828 -6.133 1 98.88 156 GLN B C 1
ATOM 4300 O O . GLN B 1 156 ? 12.734 -24.562 -5.238 1 98.88 156 GLN B O 1
ATOM 4305 N N . LEU B 1 157 ? 13.391 -25.828 -7.012 1 98.88 157 LEU B N 1
ATOM 4306 C CA . LEU B 1 157 ? 12.25 -26.734 -6.883 1 98.88 157 LEU B CA 1
ATOM 4307 C C . LEU B 1 157 ? 12.305 -27.5 -5.57 1 98.88 157 LEU B C 1
ATOM 4309 O O . LEU B 1 157 ? 11.281 -27.703 -4.914 1 98.88 157 LEU B O 1
ATOM 4313 N N . LYS B 1 158 ? 13.5 -27.938 -5.188 1 98.81 158 LYS B N 1
ATOM 4314 C CA . LYS B 1 158 ? 13.695 -28.578 -3.893 1 98.81 158 LYS B CA 1
ATOM 4315 C C . LYS B 1 158 ? 13.328 -27.641 -2.748 1 98.81 158 LYS B C 1
ATOM 4317 O O . LYS B 1 158 ? 12.711 -28.062 -1.768 1 98.81 158 LYS B O 1
ATOM 4322 N N . ALA B 1 159 ? 13.727 -26.391 -2.842 1 98.88 159 ALA B N 1
ATOM 4323 C CA . ALA B 1 159 ? 13.391 -25.406 -1.824 1 98.88 159 ALA B CA 1
ATOM 4324 C C . ALA B 1 159 ? 11.883 -25.25 -1.671 1 98.88 159 ALA B C 1
ATOM 4326 O O . ALA B 1 159 ? 11.367 -25.172 -0.552 1 98.88 159 ALA B O 1
ATOM 4327 N N . LEU B 1 160 ? 11.195 -25.25 -2.785 1 98.88 160 LEU B N 1
ATOM 4328 C CA . LEU B 1 160 ? 9.742 -25.109 -2.754 1 98.88 160 LEU B CA 1
ATOM 4329 C C . LEU B 1 160 ? 9.094 -26.312 -2.074 1 98.88 160 LEU B C 1
ATOM 4331 O O . LEU B 1 160 ? 8.156 -26.156 -1.286 1 98.88 160 LEU B O 1
ATOM 4335 N N . LYS B 1 161 ? 9.578 -27.453 -2.393 1 98.5 161 LYS B N 1
ATOM 4336 C CA . LYS B 1 161 ? 9.07 -28.672 -1.755 1 98.5 161 LYS B CA 1
ATOM 4337 C C . LYS B 1 161 ? 9.32 -28.641 -0.251 1 98.5 161 LYS B C 1
ATOM 4339 O O . LYS B 1 161 ? 8.453 -29.031 0.537 1 98.5 161 LYS B O 1
ATOM 4344 N N . LEU B 1 162 ? 10.531 -28.234 0.102 1 98.56 162 LEU B N 1
ATOM 4345 C CA . LEU B 1 162 ? 10.875 -28.141 1.517 1 98.56 162 LEU B CA 1
ATOM 4346 C C . LEU B 1 162 ? 10.008 -27.094 2.215 1 98.56 162 LEU B C 1
ATOM 4348 O O . LEU B 1 162 ? 9.555 -27.312 3.342 1 98.56 162 LEU B O 1
ATOM 4352 N N . LEU B 1 163 ? 9.812 -25.969 1.594 1 98.75 163 LEU B N 1
ATOM 4353 C CA . LEU B 1 163 ? 8.953 -24.922 2.146 1 98.75 163 LEU B CA 1
ATOM 4354 C C . LEU B 1 163 ? 7.551 -25.453 2.402 1 98.75 163 LEU B C 1
ATOM 4356 O O . LEU B 1 163 ? 6.957 -25.172 3.449 1 98.75 163 LEU B O 1
ATOM 4360 N N . ASN B 1 164 ? 7.027 -26.219 1.429 1 98.31 164 ASN B N 1
ATOM 4361 C CA . ASN B 1 164 ? 5.699 -26.797 1.582 1 98.31 164 ASN B CA 1
ATOM 4362 C C . ASN B 1 164 ? 5.633 -27.719 2.793 1 98.31 164 ASN B C 1
ATOM 4364 O O . ASN B 1 164 ? 4.582 -27.859 3.422 1 98.31 164 ASN B O 1
ATOM 4368 N N . LYS B 1 165 ? 6.723 -28.328 3.129 1 97.19 165 LYS B N 1
ATOM 4369 C CA . LYS B 1 165 ? 6.781 -29.281 4.223 1 97.19 165 LYS B CA 1
ATOM 4370 C C . LYS B 1 165 ? 6.977 -28.578 5.566 1 97.19 165 LYS B C 1
ATOM 4372 O O . LYS B 1 165 ? 6.461 -29.047 6.59 1 97.19 165 LYS B O 1
ATOM 4377 N N . VAL B 1 166 ? 7.645 -27.406 5.594 1 96.06 166 VAL B N 1
ATOM 4378 C CA . VAL B 1 166 ? 8.141 -26.906 6.871 1 96.06 166 VAL B CA 1
ATOM 4379 C C . VAL B 1 166 ? 7.355 -25.672 7.297 1 96.06 166 VAL B C 1
ATOM 4381 O O . VAL B 1 166 ? 7.504 -25.188 8.422 1 96.06 166 VAL B O 1
ATOM 4384 N N . GLN B 1 167 ? 6.59 -25.141 6.453 1 95.31 167 GLN B N 1
ATOM 4385 C CA . GLN B 1 167 ? 5.816 -23.938 6.789 1 95.31 167 GLN B CA 1
ATOM 4386 C C . GLN B 1 167 ? 4.324 -24.188 6.59 1 95.31 167 GLN B C 1
ATOM 4388 O O . GLN B 1 167 ? 3.918 -25.234 6.105 1 95.31 167 GLN B O 1
ATOM 4393 N N . LEU B 1 168 ? 3.479 -23.25 6.996 1 96.75 168 LEU B N 1
ATOM 4394 C CA . LEU B 1 168 ? 2.037 -23.453 7.094 1 96.75 168 LEU B CA 1
ATOM 4395 C C . LEU B 1 168 ? 1.36 -23.219 5.75 1 96.75 168 LEU B C 1
ATOM 4397 O O . LEU B 1 168 ? 0.382 -23.891 5.418 1 96.75 168 LEU B O 1
ATOM 4401 N N . VAL B 1 169 ? 1.89 -22.297 4.945 1 98.62 169 VAL B N 1
ATOM 4402 C CA . VAL B 1 169 ? 1.306 -21.969 3.646 1 98.62 169 VAL B CA 1
ATOM 4403 C C . VAL B 1 169 ? 1.525 -23.141 2.678 1 98.62 169 VAL B C 1
ATOM 4405 O O . VAL B 1 169 ? 2.625 -23.688 2.598 1 98.62 169 VAL B O 1
ATOM 4408 N N . ASP B 1 170 ? 0.482 -23.594 1.991 1 98.75 170 ASP B N 1
ATOM 4409 C CA . ASP B 1 170 ? 0.68 -24.562 0.924 1 98.75 170 ASP B CA 1
ATOM 4410 C C . ASP B 1 170 ? 1.473 -23.969 -0.233 1 98.75 170 ASP B C 1
ATOM 4412 O O . ASP B 1 170 ? 1.145 -22.875 -0.718 1 98.75 170 ASP B O 1
ATOM 4416 N N . VAL B 1 171 ? 2.516 -24.656 -0.623 1 98.81 171 VAL B N 1
ATOM 4417 C CA . VAL B 1 171 ? 3.369 -24.172 -1.704 1 98.81 171 VAL B CA 1
ATOM 4418 C C . VAL B 1 171 ? 3.309 -25.141 -2.883 1 98.81 171 VAL B C 1
ATOM 4420 O O . VAL B 1 171 ? 3.67 -26.312 -2.748 1 98.81 171 VAL B O 1
ATOM 4423 N N . ILE B 1 172 ? 2.807 -24.656 -4.023 1 98.88 172 ILE B N 1
ATOM 4424 C CA . ILE B 1 172 ? 2.709 -25.453 -5.238 1 98.88 172 ILE B CA 1
ATOM 4425 C C . ILE B 1 172 ? 3.818 -25.062 -6.211 1 98.88 172 ILE B C 1
ATOM 4427 O O . ILE B 1 172 ? 3.842 -23.938 -6.707 1 98.88 172 ILE B O 1
ATOM 4431 N N . PRO B 1 173 ? 4.723 -25.969 -6.531 1 98.81 173 PRO B N 1
ATOM 4432 C CA . PRO B 1 173 ? 5.875 -25.625 -7.375 1 98.81 173 PRO B CA 1
ATOM 4433 C C . PRO B 1 173 ? 5.535 -25.625 -8.859 1 98.81 173 PRO B C 1
ATOM 4435 O O . PRO B 1 173 ? 4.738 -26.453 -9.32 1 98.81 173 PRO B O 1
ATOM 4438 N N . THR B 1 174 ? 6.09 -24.734 -9.602 1 98.88 174 THR B N 1
ATOM 4439 C CA . THR B 1 174 ? 6.051 -24.656 -11.055 1 98.88 174 THR B CA 1
ATOM 4440 C C . THR B 1 174 ? 7.457 -24.484 -11.625 1 98.88 174 THR B C 1
ATOM 4442 O O . THR B 1 174 ? 8.258 -23.719 -11.078 1 98.88 174 THR B O 1
ATOM 4445 N N . PHE B 1 175 ? 7.789 -25.234 -12.672 1 98.88 175 PHE B N 1
ATOM 4446 C CA . PHE B 1 175 ? 9.078 -25.094 -13.336 1 98.88 175 PHE B CA 1
ATOM 4447 C C . PHE B 1 175 ? 9.031 -24 -14.391 1 98.88 175 PHE B C 1
ATOM 4449 O O . PHE B 1 175 ? 8.258 -24.078 -15.344 1 98.88 175 PHE B O 1
ATOM 4456 N N . LEU B 1 176 ? 9.844 -22.984 -14.18 1 98.88 176 LEU B N 1
ATOM 4457 C CA . LEU B 1 176 ? 9.945 -21.859 -15.117 1 98.88 176 LEU B CA 1
ATOM 4458 C C . LEU B 1 176 ? 11.383 -21.688 -15.602 1 98.88 176 LEU B C 1
ATOM 4460 O O . LEU B 1 176 ? 11.914 -20.578 -15.578 1 98.88 176 LEU B O 1
ATOM 4464 N N . GLY B 1 177 ? 11.969 -22.812 -15.969 1 98.38 177 GLY B N 1
ATOM 4465 C CA . GLY B 1 177 ? 13.32 -22.719 -16.5 1 98.38 177 GLY B CA 1
ATOM 4466 C C . GLY B 1 177 ? 13.438 -21.719 -17.641 1 98.38 177 GLY B C 1
ATOM 4467 O O . GLY B 1 177 ? 14.469 -21.062 -17.797 1 98.38 177 GLY B O 1
ATOM 4468 N N . ALA B 1 178 ? 12.43 -21.609 -18.469 1 98.44 178 ALA B N 1
ATOM 4469 C CA . ALA B 1 178 ? 12.406 -20.703 -19.609 1 98.44 178 ALA B CA 1
ATOM 4470 C C . ALA B 1 178 ? 11.961 -19.312 -19.188 1 98.44 178 ALA B C 1
ATOM 4472 O O . ALA B 1 178 ? 11 -18.766 -19.75 1 98.44 178 ALA B O 1
ATOM 4473 N N . HIS B 1 179 ? 12.68 -18.766 -18.234 1 98.12 179 HIS B N 1
ATOM 4474 C CA . HIS B 1 179 ? 12.391 -17.438 -17.719 1 98.12 179 HIS B CA 1
ATOM 4475 C C . HIS B 1 179 ? 13.203 -16.375 -18.438 1 98.12 179 HIS B C 1
ATOM 4477 O O . HIS B 1 179 ? 12.719 -15.258 -18.656 1 98.12 179 HIS B O 1
ATOM 4483 N N . ALA B 1 180 ? 14.43 -16.656 -18.812 1 96.44 180 ALA B N 1
ATOM 4484 C CA . ALA B 1 180 ? 15.383 -15.828 -19.547 1 96.44 180 ALA B CA 1
ATOM 4485 C C . ALA B 1 180 ? 16.469 -16.672 -20.203 1 96.44 180 ALA B C 1
ATOM 4487 O O . ALA B 1 180 ? 16.641 -17.844 -19.859 1 96.44 180 ALA B O 1
ATOM 4488 N N . LEU B 1 181 ? 17.078 -16.141 -21.219 1 96 181 LEU B N 1
ATOM 4489 C CA . LEU B 1 181 ? 18.234 -16.812 -21.812 1 96 181 LEU B CA 1
ATOM 4490 C C . LEU B 1 181 ? 19.484 -16.578 -20.984 1 96 181 LEU B C 1
ATOM 4492 O O . LEU B 1 181 ? 19.906 -15.43 -20.781 1 96 181 LEU B O 1
ATOM 4496 N N . PRO B 1 182 ? 20.047 -17.656 -20.422 1 95.94 182 PRO B N 1
ATOM 4497 C CA . PRO B 1 182 ? 21.266 -17.469 -19.641 1 95.94 182 PRO B CA 1
ATOM 4498 C C . PRO B 1 182 ? 22.469 -17.109 -20.516 1 95.94 182 PRO B C 1
ATOM 4500 O O . PRO B 1 182 ? 22.438 -17.297 -21.734 1 95.94 182 PRO B O 1
ATOM 4503 N N . GLU B 1 183 ? 23.5 -16.641 -19.875 1 92.44 183 GLU B N 1
ATOM 4504 C CA . GLU B 1 183 ? 24.672 -16.125 -20.578 1 92.44 183 GLU B CA 1
ATOM 4505 C C . GLU B 1 183 ? 25.438 -17.25 -21.266 1 92.44 183 GLU B C 1
ATOM 4507 O O . GLU B 1 183 ? 26.125 -17.016 -22.266 1 92.44 183 GLU B O 1
ATOM 4512 N N . GLU B 1 184 ? 25.281 -18.422 -20.75 1 95.12 184 GLU B N 1
ATOM 4513 C CA . GLU B 1 184 ? 26.047 -19.562 -21.25 1 95.12 184 GLU B CA 1
ATOM 4514 C C . GLU B 1 184 ? 25.5 -20.047 -22.609 1 95.12 184 GLU B C 1
ATOM 4516 O O . GLU B 1 184 ? 26.156 -20.828 -23.297 1 95.12 184 GLU B O 1
ATOM 4521 N N . PHE B 1 185 ? 24.328 -19.625 -23.031 1 95.31 185 PHE B N 1
ATOM 4522 C CA . PHE B 1 185 ? 23.703 -20.016 -24.297 1 95.31 185 PHE B CA 1
ATOM 4523 C C . PHE B 1 185 ? 23.609 -18.828 -25.234 1 95.31 185 PHE B C 1
ATOM 4525 O O . PHE B 1 185 ? 23.312 -17.703 -24.812 1 95.31 185 PHE B O 1
ATOM 4532 N N . GLU B 1 186 ? 23.828 -19.016 -26.469 1 93 186 GLU B N 1
ATOM 4533 C CA . GLU B 1 186 ? 23.703 -17.969 -27.484 1 93 186 GLU B CA 1
ATOM 4534 C C . GLU B 1 186 ? 22.406 -18.141 -28.266 1 93 186 GLU B C 1
ATOM 4536 O O . GLU B 1 186 ? 21.875 -17.156 -28.812 1 93 186 GLU B O 1
ATOM 4541 N N . ASP B 1 187 ? 21.969 -19.344 -28.297 1 94.81 187 ASP B N 1
ATOM 4542 C CA . ASP B 1 187 ? 20.797 -19.672 -29.094 1 94.81 187 ASP B CA 1
ATOM 4543 C C . ASP B 1 187 ? 19.625 -20.109 -28.219 1 94.81 187 ASP B C 1
ATOM 4545 O O . ASP B 1 187 ? 19.766 -21 -27.391 1 94.81 187 ASP B O 1
ATOM 4549 N N . LYS B 1 188 ? 18.453 -19.484 -28.422 1 96.5 188 LYS B N 1
ATOM 4550 C CA . LYS B 1 188 ? 17.266 -19.766 -27.625 1 96.5 188 LYS B CA 1
ATOM 4551 C C . LYS B 1 188 ? 16.797 -21.203 -27.828 1 96.5 188 LYS B C 1
ATOM 4553 O O . LYS B 1 188 ? 16.359 -21.859 -26.891 1 96.5 188 LYS B O 1
ATOM 4558 N N . LYS B 1 189 ? 16.828 -21.656 -29.031 1 95.56 189 LYS B N 1
ATOM 4559 C CA . LYS B 1 189 ? 16.375 -23.016 -29.328 1 95.56 189 LYS B CA 1
ATOM 4560 C C . LYS B 1 189 ? 17.25 -24.047 -28.625 1 95.56 189 LYS B C 1
ATOM 4562 O O . LYS B 1 189 ? 16.734 -25.047 -28.125 1 95.56 189 LYS B O 1
ATOM 4567 N N . GLU B 1 190 ? 18.531 -23.828 -28.688 1 97 190 GLU B N 1
ATOM 4568 C CA . GLU B 1 190 ? 19.438 -24.734 -27.984 1 97 190 GLU B CA 1
ATOM 4569 C C . GLU B 1 190 ? 19.141 -24.766 -26.5 1 97 190 GLU B C 1
ATOM 4571 O O . GLU B 1 190 ? 19.172 -25.828 -25.875 1 97 190 GLU B O 1
ATOM 4576 N N . TYR B 1 191 ? 18.906 -23.641 -25.938 1 98.12 191 TYR B N 1
ATOM 4577 C CA . TYR B 1 191 ? 18.609 -23.547 -24.516 1 98.12 191 TYR B CA 1
ATOM 4578 C C . TYR B 1 191 ? 17.312 -24.25 -24.188 1 98.12 191 TYR B C 1
ATOM 4580 O O . TYR B 1 191 ? 17.234 -25 -23.203 1 98.12 191 TYR B O 1
ATOM 4588 N N . LEU B 1 192 ? 16.25 -24.047 -24.984 1 98.25 192 LEU B N 1
ATOM 4589 C CA . LEU B 1 192 ? 14.961 -24.688 -24.75 1 98.25 192 LEU B CA 1
ATOM 4590 C C . LEU B 1 192 ? 15.07 -26.203 -24.891 1 98.25 192 LEU B C 1
ATOM 4592 O O . LEU B 1 192 ? 14.391 -26.953 -24.188 1 98.25 192 LEU B O 1
ATOM 4596 N N . ASN B 1 193 ? 15.969 -26.641 -25.828 1 97.19 193 ASN B N 1
ATOM 4597 C CA . ASN B 1 193 ? 16.25 -28.062 -25.938 1 97.19 193 ASN B CA 1
ATOM 4598 C C . ASN B 1 193 ? 16.922 -28.609 -24.672 1 97.19 193 ASN B C 1
ATOM 4600 O O . ASN B 1 193 ? 16.609 -29.703 -24.219 1 97.19 193 ASN B O 1
ATOM 4604 N N . TYR B 1 194 ? 17.906 -27.812 -24.25 1 97.88 194 TYR B N 1
ATOM 4605 C CA . TYR B 1 194 ? 18.562 -28.141 -22.984 1 97.88 194 TYR B CA 1
ATOM 4606 C C . TYR B 1 194 ? 17.547 -28.281 -21.859 1 97.88 194 TYR B C 1
ATOM 4608 O O . TYR B 1 194 ? 17.578 -29.25 -21.109 1 97.88 194 TYR B O 1
ATOM 4616 N N . LEU B 1 195 ? 16.578 -27.375 -21.766 1 98.25 195 LEU B N 1
ATOM 4617 C CA . LEU B 1 195 ? 15.547 -27.406 -20.734 1 98.25 195 LEU B CA 1
ATOM 4618 C C . LEU B 1 195 ? 14.641 -28.625 -20.906 1 98.25 195 LEU B C 1
ATOM 4620 O O . LEU B 1 195 ? 14.234 -29.234 -19.922 1 98.25 195 LEU B O 1
ATOM 4624 N N . SER B 1 196 ? 14.305 -28.922 -22.156 1 97.69 196 SER B N 1
ATOM 4625 C CA . SER B 1 196 ? 13.453 -30.062 -22.438 1 97.69 196 SER B CA 1
ATOM 4626 C C . SER B 1 196 ? 14.07 -31.359 -21.906 1 97.69 196 SER B C 1
ATOM 4628 O O . SER B 1 196 ? 13.359 -32.25 -21.453 1 97.69 196 SER B O 1
ATOM 4630 N N . ASN B 1 197 ? 15.352 -31.422 -21.969 1 97 197 ASN B N 1
ATOM 4631 C CA . ASN B 1 197 ? 16.062 -32.625 -21.562 1 97 197 ASN B CA 1
ATOM 4632 C C . ASN B 1 197 ? 16.031 -32.812 -20.047 1 97 197 ASN B C 1
ATOM 4634 O O . ASN B 1 197 ? 16.25 -33.906 -19.531 1 97 197 ASN B O 1
ATOM 4638 N N . MET B 1 198 ? 15.75 -31.766 -19.312 1 96.5 198 MET B N 1
ATOM 4639 C CA . MET B 1 198 ? 15.75 -31.922 -17.859 1 96.5 198 MET B CA 1
ATOM 4640 C C . MET B 1 198 ? 14.336 -32.062 -17.328 1 96.5 198 MET B C 1
ATOM 4642 O O . MET B 1 198 ? 14.133 -32.188 -16.109 1 96.5 198 MET B O 1
ATOM 4646 N N . LEU B 1 199 ? 13.32 -32.125 -18.188 1 98.12 199 LEU B N 1
ATOM 4647 C CA . LEU B 1 199 ? 11.93 -32.188 -17.766 1 98.12 199 LEU B CA 1
ATOM 4648 C C . LEU B 1 199 ? 11.672 -33.469 -16.969 1 98.12 199 LEU B C 1
ATOM 4650 O O . LEU B 1 199 ? 10.844 -33.5 -16.047 1 98.12 199 LEU B O 1
ATOM 4654 N N . LYS B 1 200 ? 12.367 -34.562 -17.281 1 97.19 200 LYS B N 1
ATOM 4655 C CA . LYS B 1 200 ? 12.211 -35.812 -16.547 1 97.19 200 LYS B CA 1
ATOM 4656 C C . LYS B 1 200 ? 12.586 -35.625 -15.078 1 97.19 200 LYS B C 1
ATOM 4658 O O . LYS B 1 200 ? 11.922 -36.188 -14.195 1 97.19 200 LYS B O 1
ATOM 4663 N N . ASP B 1 201 ? 13.672 -34.906 -14.852 1 97.81 201 ASP B N 1
ATOM 4664 C CA . ASP B 1 201 ? 14.102 -34.594 -13.484 1 97.81 201 ASP B CA 1
ATOM 4665 C C . ASP B 1 201 ? 13.117 -33.656 -12.781 1 97.81 201 ASP B C 1
ATOM 4667 O O . ASP B 1 201 ? 12.859 -33.812 -11.586 1 97.81 201 ASP B O 1
ATOM 4671 N N . VAL B 1 202 ? 12.602 -32.75 -13.508 1 98.31 202 VAL B N 1
ATOM 4672 C CA . VAL B 1 202 ? 11.664 -31.75 -13 1 98.31 202 VAL B CA 1
ATOM 4673 C C . VAL B 1 202 ? 10.391 -32.438 -12.523 1 98.31 202 VAL B C 1
ATOM 4675 O O . VAL B 1 202 ? 9.781 -32 -11.531 1 98.31 202 VAL B O 1
ATOM 4678 N N . ARG B 1 203 ? 10 -33.5 -13.141 1 97.44 203 ARG B N 1
ATOM 4679 C CA . ARG B 1 203 ? 8.75 -34.219 -12.891 1 97.44 203 ARG B CA 1
ATOM 4680 C C . ARG B 1 203 ? 8.68 -34.719 -11.453 1 97.44 203 ARG B C 1
ATOM 4682 O O . ARG B 1 203 ? 7.594 -34.875 -10.898 1 97.44 203 ARG B O 1
ATOM 4689 N N . GLU B 1 204 ? 9.836 -34.906 -10.875 1 97.06 204 GLU B N 1
ATOM 4690 C CA . GLU B 1 204 ? 9.898 -35.344 -9.484 1 97.06 204 GLU B CA 1
ATOM 4691 C C . GLU B 1 204 ? 9.359 -34.281 -8.539 1 97.06 204 GLU B C 1
ATOM 4693 O O . GLU B 1 204 ? 8.914 -34.594 -7.434 1 97.06 204 GLU B O 1
ATOM 4698 N N . TYR B 1 205 ? 9.328 -33.094 -9.039 1 98.12 205 TYR B N 1
ATOM 4699 C CA . TYR B 1 205 ? 9.039 -31.984 -8.133 1 98.12 205 TYR B CA 1
ATOM 4700 C C . TYR B 1 205 ? 7.715 -31.312 -8.484 1 98.12 205 TYR B C 1
ATOM 4702 O O . TYR B 1 205 ? 7.035 -30.766 -7.617 1 98.12 205 TYR B O 1
ATOM 4710 N N . THR B 1 206 ? 7.363 -31.312 -9.766 1 98.56 206 THR B N 1
ATOM 4711 C CA . THR B 1 206 ? 6.145 -30.625 -10.188 1 98.56 206 THR B CA 1
ATOM 4712 C C . THR B 1 206 ? 5.621 -31.219 -11.492 1 98.56 206 THR B C 1
ATOM 4714 O O . THR B 1 206 ? 6.371 -31.844 -12.25 1 98.56 206 THR B O 1
ATOM 4717 N N . ASP B 1 207 ? 4.395 -31 -11.711 1 98.19 207 ASP B N 1
ATOM 4718 C CA . ASP B 1 207 ? 3.768 -31.422 -12.953 1 98.19 207 ASP B CA 1
ATOM 4719 C C . ASP B 1 207 ? 3.379 -30.219 -13.812 1 98.19 207 ASP B C 1
ATOM 4721 O O . ASP B 1 207 ? 2.535 -30.328 -14.703 1 98.19 207 ASP B O 1
ATOM 4725 N N . THR B 1 208 ? 3.869 -29.047 -13.477 1 98.81 208 THR B N 1
ATOM 4726 C CA . THR B 1 208 ? 3.5 -27.828 -14.18 1 98.81 208 THR B CA 1
ATOM 4727 C C . THR B 1 208 ? 4.738 -27.125 -14.727 1 98.81 208 THR B C 1
ATOM 4729 O O . THR B 1 208 ? 5.758 -27.031 -14.039 1 98.81 208 THR B O 1
ATOM 4732 N N . VAL B 1 209 ? 4.695 -26.688 -15.953 1 98.81 209 VAL B N 1
ATOM 4733 C CA . VAL B 1 209 ? 5.762 -25.953 -16.625 1 98.81 209 VAL B CA 1
ATOM 4734 C C . VAL B 1 209 ? 5.238 -24.594 -17.078 1 98.81 209 VAL B C 1
ATOM 4736 O O . VAL B 1 209 ? 4.074 -24.453 -17.453 1 98.81 209 VAL B O 1
ATOM 4739 N N . ASP B 1 210 ? 6.062 -23.562 -16.938 1 98.88 210 ASP B N 1
ATOM 4740 C CA . ASP B 1 210 ? 5.773 -22.203 -17.406 1 98.88 210 ASP B CA 1
ATOM 4741 C C . ASP B 1 210 ? 6.887 -21.688 -18.312 1 98.88 210 ASP B C 1
ATOM 4743 O O . ASP B 1 210 ? 7.984 -22.234 -18.344 1 98.88 210 ASP B O 1
ATOM 4747 N N . ILE B 1 211 ? 6.617 -20.734 -19.125 1 98.81 211 ILE B N 1
ATOM 4748 C CA . ILE B 1 211 ? 7.594 -20.094 -19.984 1 98.81 211 ILE B CA 1
ATOM 4749 C C . ILE B 1 211 ? 7.27 -18.609 -20.109 1 98.81 211 ILE B C 1
ATOM 4751 O O . ILE B 1 211 ? 6.102 -18.219 -20.094 1 98.81 211 ILE B O 1
ATOM 4755 N N . PHE B 1 212 ? 8.266 -17.797 -20.109 1 98.31 212 PHE B N 1
ATOM 4756 C CA . PHE B 1 212 ? 8.094 -16.391 -20.422 1 98.31 212 PHE B CA 1
ATOM 4757 C C . PHE B 1 212 ? 8.117 -16.172 -21.938 1 98.31 212 PHE B C 1
ATOM 4759 O O . PHE B 1 212 ? 9.164 -15.867 -22.516 1 98.31 212 PHE B O 1
ATOM 4766 N N . CYS B 1 213 ? 6.988 -16.281 -22.562 1 98.12 213 CYS B N 1
ATOM 4767 C CA . CYS B 1 213 ? 6.848 -16.094 -24 1 98.12 213 CYS B CA 1
ATOM 4768 C C . CYS B 1 213 ? 6.602 -14.633 -24.344 1 98.12 213 CYS B C 1
ATOM 4770 O O . CYS B 1 213 ? 5.473 -14.141 -24.234 1 98.12 213 CYS B O 1
ATOM 4772 N N . GLU B 1 214 ? 7.594 -13.977 -24.781 1 95.19 214 GLU B N 1
ATOM 4773 C CA . GLU B 1 214 ? 7.605 -12.539 -25.016 1 95.19 214 GLU B CA 1
ATOM 4774 C C . GLU B 1 214 ? 8.578 -12.164 -26.141 1 95.19 214 GLU B C 1
ATOM 4776 O O . GLU B 1 214 ? 9.562 -12.867 -26.359 1 95.19 214 GLU B O 1
ATOM 4781 N N . LYS B 1 215 ? 8.203 -11.094 -26.844 1 91.88 215 LYS B N 1
ATOM 4782 C CA . LYS B 1 215 ? 9.102 -10.602 -27.875 1 91.88 215 LYS B CA 1
ATOM 4783 C C . LYS B 1 215 ? 10.492 -10.336 -27.312 1 91.88 215 LYS B C 1
ATOM 4785 O O . LYS B 1 215 ? 10.633 -9.641 -26.297 1 91.88 215 LYS B O 1
ATOM 4790 N N . GLY B 1 216 ? 11.438 -10.906 -27.906 1 90.56 216 GLY B N 1
ATOM 4791 C CA . GLY B 1 216 ? 12.812 -10.664 -27.5 1 90.56 216 GLY B CA 1
ATOM 4792 C C . GLY B 1 216 ? 13.305 -11.641 -26.453 1 90.56 216 GLY B C 1
ATOM 4793 O O . GLY B 1 216 ? 14.508 -11.703 -26.172 1 90.56 216 GLY B O 1
ATOM 4794 N N . VAL B 1 217 ? 12.43 -12.422 -25.828 1 94.31 217 VAL B N 1
ATOM 4795 C CA . VAL B 1 217 ? 12.82 -13.422 -24.844 1 94.31 217 VAL B CA 1
ATOM 4796 C C . VAL B 1 217 ? 12.672 -14.82 -25.438 1 94.31 217 VAL B C 1
ATOM 4798 O O . VAL B 1 217 ? 13.586 -15.312 -26.109 1 94.31 217 VAL B O 1
ATOM 4801 N N . PHE B 1 218 ? 11.562 -15.406 -25.406 1 97.31 218 PHE B N 1
ATOM 4802 C CA . PHE B 1 218 ? 11.234 -16.609 -26.156 1 97.31 218 PHE B CA 1
ATOM 4803 C C . PHE B 1 218 ? 10.031 -16.391 -27.047 1 97.31 218 PHE B C 1
ATOM 4805 O O . PHE B 1 218 ? 8.93 -16.109 -26.562 1 97.31 218 PHE B O 1
ATOM 4812 N N . GLU B 1 219 ? 10.227 -16.484 -28.328 1 96.19 219 GLU B N 1
ATOM 4813 C CA . GLU B 1 219 ? 9.172 -16.234 -29.297 1 96.19 219 GLU B CA 1
ATOM 4814 C C . GLU B 1 219 ? 8.141 -17.359 -29.312 1 96.19 219 GLU B C 1
ATOM 4816 O O . GLU B 1 219 ? 8.383 -18.422 -28.75 1 96.19 219 GLU B O 1
ATOM 4821 N N . VAL B 1 220 ? 7 -17.156 -29.938 1 97.75 220 VAL B N 1
ATOM 4822 C CA . VAL B 1 220 ? 5.855 -18.062 -29.922 1 97.75 220 VAL B CA 1
ATOM 4823 C C . VAL B 1 220 ? 6.262 -19.422 -30.484 1 97.75 220 VAL B C 1
ATOM 4825 O O . VAL B 1 220 ? 5.965 -20.453 -29.891 1 97.75 220 VAL B O 1
ATOM 4828 N N . GLU B 1 221 ? 6.988 -19.406 -31.578 1 97.06 221 GLU B N 1
ATOM 4829 C CA . GLU B 1 221 ? 7.332 -20.672 -32.219 1 97.06 221 GLU B CA 1
ATOM 4830 C C . GLU B 1 221 ? 8.32 -21.469 -31.375 1 97.06 221 GLU B C 1
ATOM 4832 O O . GLU B 1 221 ? 8.211 -22.688 -31.266 1 97.06 221 GLU B O 1
ATOM 4837 N N . GLU B 1 222 ? 9.273 -20.75 -30.844 1 96.56 222 GLU B N 1
ATOM 4838 C CA . GLU B 1 222 ? 10.211 -21.391 -29.922 1 96.56 222 GLU B CA 1
ATOM 4839 C C . GLU B 1 222 ? 9.492 -21.953 -28.703 1 96.56 222 GLU B C 1
ATOM 4841 O O . GLU B 1 222 ? 9.75 -23.094 -28.297 1 96.56 222 GLU B O 1
ATOM 4846 N N . SER B 1 223 ? 8.656 -21.188 -28.141 1 98.44 223 SER B N 1
ATOM 4847 C CA . SER B 1 223 ? 7.887 -21.578 -26.969 1 98.44 223 SER B CA 1
ATOM 4848 C C . SER B 1 223 ? 6.996 -22.781 -27.266 1 98.44 223 SER B C 1
ATOM 4850 O O . SER B 1 223 ? 6.863 -23.688 -26.438 1 98.44 223 SER B O 1
ATOM 4852 N N . ARG B 1 224 ? 6.379 -22.781 -28.453 1 98.31 224 ARG B N 1
ATOM 4853 C CA . ARG B 1 224 ? 5.492 -23.859 -28.875 1 98.31 224 ARG B CA 1
ATOM 4854 C C . ARG B 1 224 ? 6.203 -25.219 -28.797 1 98.31 224 ARG B C 1
ATOM 4856 O O . ARG B 1 224 ? 5.676 -26.172 -28.234 1 98.31 224 ARG B O 1
ATOM 4863 N N . GLU B 1 225 ? 7.383 -25.297 -29.344 1 97.62 225 GLU B N 1
ATOM 4864 C CA . GLU B 1 225 ? 8.141 -26.531 -29.391 1 97.62 225 GLU B CA 1
ATOM 4865 C C . GLU B 1 225 ? 8.422 -27.047 -27.984 1 97.62 225 GLU B C 1
ATOM 4867 O O . GLU B 1 225 ? 8.219 -28.234 -27.688 1 97.62 225 GLU B O 1
ATOM 4872 N N . PHE B 1 226 ? 8.922 -26.203 -27.156 1 98.38 226 PHE B N 1
ATOM 4873 C CA . PHE B 1 226 ? 9.242 -26.547 -25.781 1 98.38 226 PHE B CA 1
ATOM 4874 C C . PHE B 1 226 ? 7.992 -27.016 -25.031 1 98.38 226 PHE B C 1
ATOM 4876 O O . PHE B 1 226 ? 8.008 -28.047 -24.359 1 98.38 226 PHE B O 1
ATOM 4883 N N . LEU B 1 227 ? 6.867 -26.281 -25.188 1 98.81 227 LEU B N 1
ATOM 4884 C CA . LEU B 1 227 ? 5.633 -26.547 -24.453 1 98.81 227 LEU B CA 1
ATOM 4885 C C . LEU B 1 227 ? 4.977 -27.828 -24.953 1 98.81 227 LEU B C 1
ATOM 4887 O O . LEU B 1 227 ? 4.379 -28.578 -24.172 1 98.81 227 LEU B O 1
ATOM 4891 N N . GLU B 1 228 ? 5.047 -28.078 -26.234 1 98.62 228 GLU B N 1
ATOM 4892 C CA . GLU B 1 228 ? 4.5 -29.312 -26.781 1 98.62 228 GLU B CA 1
ATOM 4893 C C . GLU B 1 228 ? 5.215 -30.531 -26.219 1 98.62 228 GLU B C 1
ATOM 4895 O O . GLU B 1 228 ? 4.578 -31.547 -25.922 1 98.62 228 GLU B O 1
ATOM 4900 N N . ARG B 1 229 ? 6.543 -30.438 -26.094 1 98.06 229 ARG B N 1
ATOM 4901 C CA . ARG B 1 229 ? 7.309 -31.516 -25.484 1 98.06 229 ARG B CA 1
ATOM 4902 C C . ARG B 1 229 ? 6.898 -31.734 -24.031 1 98.06 229 ARG B C 1
ATOM 4904 O O . ARG B 1 229 ? 6.715 -32.875 -23.594 1 98.06 229 ARG B O 1
ATOM 4911 N N . ALA B 1 230 ? 6.793 -30.672 -23.297 1 98.69 230 ALA B N 1
ATOM 4912 C CA . ALA B 1 230 ? 6.363 -30.75 -21.906 1 98.69 230 ALA B CA 1
ATOM 4913 C C . ALA B 1 230 ? 4.977 -31.375 -21.797 1 98.69 230 ALA B C 1
ATOM 4915 O O . ALA B 1 230 ? 4.75 -32.25 -20.953 1 98.69 230 ALA B O 1
ATOM 4916 N N . LYS B 1 231 ? 4.086 -30.938 -22.688 1 98.56 231 LYS B N 1
ATOM 4917 C CA . LYS B 1 231 ? 2.723 -31.453 -22.688 1 98.56 231 LYS B CA 1
ATOM 4918 C C . LYS B 1 231 ? 2.707 -32.969 -22.969 1 98.56 231 LYS B C 1
ATOM 4920 O O . LYS B 1 231 ? 1.967 -33.719 -22.344 1 98.56 231 LYS B O 1
ATOM 4925 N N . ALA B 1 232 ? 3.496 -33.375 -23.906 1 98.06 232 ALA B N 1
ATOM 4926 C CA . ALA B 1 232 ? 3.584 -34.781 -24.281 1 98.06 232 ALA B CA 1
ATOM 4927 C C . ALA B 1 232 ? 4.055 -35.625 -23.109 1 98.06 232 ALA B C 1
ATOM 4929 O O . ALA B 1 232 ? 3.715 -36.812 -23 1 98.06 232 ALA B O 1
ATOM 4930 N N . MET B 1 233 ? 4.816 -35 -22.234 1 97.88 233 MET B N 1
ATOM 4931 C CA . MET B 1 233 ? 5.336 -35.688 -21.062 1 97.88 233 MET B CA 1
ATOM 4932 C C . MET B 1 233 ? 4.348 -35.625 -19.906 1 97.88 233 MET B C 1
ATOM 4934 O O . MET B 1 233 ? 4.629 -36.125 -18.812 1 97.88 233 MET B O 1
ATOM 4938 N N . GLY B 1 234 ? 3.203 -34.938 -20.109 1 97.88 234 GLY B N 1
ATOM 4939 C CA . GLY B 1 234 ? 2.133 -34.938 -19.125 1 97.88 234 GLY B CA 1
ATOM 4940 C C . GLY B 1 234 ? 2.141 -33.688 -18.25 1 97.88 234 GLY B C 1
ATOM 4941 O O . GLY B 1 234 ? 1.387 -33.625 -17.266 1 97.88 234 GLY B O 1
ATOM 4942 N N . PHE B 1 235 ? 2.975 -32.75 -18.516 1 98.69 235 PHE B N 1
ATOM 4943 C CA . PHE B 1 235 ? 3.014 -31.516 -17.734 1 98.69 235 PHE B CA 1
ATOM 4944 C C . PHE B 1 235 ? 1.812 -30.641 -18.047 1 98.69 235 PHE B C 1
ATOM 4946 O O . PHE B 1 235 ? 1.362 -30.578 -19.188 1 98.69 235 PHE B O 1
ATOM 4953 N N . ARG B 1 236 ? 1.279 -29.969 -17.016 1 98.62 236 ARG B N 1
ATOM 4954 C CA . ARG B 1 236 ? 0.362 -28.859 -17.188 1 98.62 236 ARG B CA 1
ATOM 4955 C C . ARG B 1 236 ? 1.111 -27.594 -17.609 1 98.62 236 ARG B C 1
ATOM 4957 O O . ARG B 1 236 ? 2.24 -27.359 -17.188 1 98.62 236 ARG B O 1
ATOM 4964 N N . LEU B 1 237 ? 0.493 -26.797 -18.469 1 98.88 237 LEU B N 1
ATOM 4965 C CA . LEU B 1 237 ? 1.208 -25.688 -19.078 1 98.88 237 LEU B CA 1
ATOM 4966 C C . LEU B 1 237 ? 0.667 -24.359 -18.562 1 98.88 237 LEU B C 1
ATOM 4968 O O . LEU B 1 237 ? -0.542 -24.203 -18.375 1 98.88 237 LEU B O 1
ATOM 4972 N N . ARG B 1 238 ? 1.515 -23.422 -18.344 1 98.75 238 ARG B N 1
ATOM 4973 C CA . ARG B 1 238 ? 1.24 -22.016 -18.094 1 98.75 238 ARG B CA 1
ATOM 4974 C C . ARG B 1 238 ? 2.139 -21.125 -18.953 1 98.75 238 ARG B C 1
ATOM 4976 O O . ARG B 1 238 ? 3.234 -21.531 -19.344 1 98.75 238 ARG B O 1
ATOM 4983 N N . LEU B 1 239 ? 1.7 -19.922 -19.266 1 98.81 239 LEU B N 1
ATOM 4984 C CA . LEU B 1 239 ? 2.52 -19 -20.047 1 98.81 239 LEU B CA 1
ATOM 4985 C C . LEU B 1 239 ? 2.471 -17.594 -19.453 1 98.81 239 LEU B C 1
ATOM 4987 O O . LEU B 1 239 ? 1.391 -17.078 -19.172 1 98.81 239 LEU B O 1
ATOM 4991 N N . HIS B 1 240 ? 3.635 -17.016 -19.125 1 98.69 240 HIS B N 1
ATOM 4992 C CA . HIS B 1 240 ? 3.691 -15.562 -19.141 1 98.69 240 HIS B CA 1
ATOM 4993 C C . HIS B 1 240 ? 3.432 -15.016 -20.547 1 98.69 240 HIS B C 1
ATOM 4995 O O . HIS B 1 240 ? 4.254 -15.188 -21.438 1 98.69 240 HIS B O 1
ATOM 5001 N N . ALA B 1 241 ? 2.365 -14.273 -20.625 1 98.38 241 ALA B N 1
ATOM 5002 C CA . ALA B 1 241 ? 1.886 -14.008 -21.984 1 98.38 241 ALA B CA 1
ATOM 5003 C C . ALA B 1 241 ? 1.583 -12.531 -22.188 1 98.38 241 ALA B C 1
ATOM 5005 O O . ALA B 1 241 ? 0.959 -11.898 -21.328 1 98.38 241 ALA B O 1
ATOM 5006 N N . ASP B 1 242 ? 2.023 -11.969 -23.312 1 97.81 242 ASP B N 1
ATOM 5007 C CA . ASP B 1 242 ? 1.615 -10.664 -23.828 1 97.81 242 ASP B CA 1
ATOM 5008 C C . ASP B 1 242 ? 1.788 -9.586 -22.75 1 97.81 242 ASP B C 1
ATOM 5010 O O . ASP B 1 242 ? 0.87 -8.805 -22.5 1 97.81 242 ASP B O 1
ATOM 5014 N N . GLU B 1 243 ? 2.91 -9.641 -22.062 1 95.62 243 GLU B N 1
ATOM 5015 C CA . GLU B 1 243 ? 3.137 -8.727 -20.938 1 95.62 243 GLU B CA 1
ATOM 5016 C C . GLU B 1 243 ? 3.523 -7.336 -21.453 1 95.62 243 GLU B C 1
ATOM 5018 O O . GLU B 1 243 ? 2.85 -6.348 -21.141 1 95.62 243 GLU B O 1
ATOM 5023 N N . LEU B 1 244 ? 4.555 -7.262 -22.234 1 92.12 244 LEU B N 1
ATOM 5024 C CA . LEU B 1 244 ? 5.125 -5.988 -22.656 1 92.12 244 LEU B CA 1
ATOM 5025 C C . LEU B 1 244 ? 4.699 -5.633 -24.078 1 92.12 244 LEU B C 1
ATOM 5027 O O . LEU B 1 244 ? 4.691 -4.461 -24.453 1 92.12 244 LEU B O 1
ATOM 5031 N N . ALA B 1 245 ? 4.461 -6.668 -24.906 1 93.19 245 ALA B N 1
ATOM 5032 C CA . ALA B 1 245 ? 3.998 -6.523 -26.281 1 93.19 245 ALA B CA 1
ATOM 5033 C C . ALA B 1 245 ? 2.988 -7.613 -26.625 1 93.19 245 ALA B C 1
ATOM 5035 O O . ALA B 1 245 ? 2.936 -8.656 -25.969 1 93.19 245 ALA B O 1
ATOM 5036 N N . PRO B 1 246 ? 2.15 -7.312 -27.578 1 95.19 246 PRO B N 1
ATOM 5037 C CA . PRO B 1 246 ? 1.289 -8.391 -28.062 1 95.19 246 PRO B CA 1
ATOM 5038 C C . PRO B 1 246 ? 2.068 -9.492 -28.781 1 95.19 246 PRO B C 1
ATOM 5040 O O . PRO B 1 246 ? 2.145 -9.5 -30.016 1 95.19 246 PRO B O 1
ATOM 5043 N N . SER B 1 247 ? 2.535 -10.422 -28.156 1 92.94 247 SER B N 1
ATOM 5044 C CA . SER B 1 247 ? 3.451 -11.445 -28.656 1 92.94 247 SER B CA 1
ATOM 5045 C C . SER B 1 247 ? 2.691 -12.602 -29.297 1 92.94 247 SER B C 1
ATOM 5047 O O . SER B 1 247 ? 3.262 -13.375 -30.062 1 92.94 247 SER B O 1
ATOM 5049 N N . GLY B 1 248 ? 1.423 -12.758 -28.938 1 96.5 248 GLY B N 1
ATOM 5050 C CA . GLY B 1 248 ? 0.658 -13.914 -29.391 1 96.5 248 GLY B CA 1
ATOM 5051 C C . GLY B 1 248 ? 0.729 -15.086 -28.422 1 96.5 248 GLY B C 1
ATOM 5052 O O . GLY B 1 248 ? 0.112 -16.125 -28.641 1 96.5 248 GLY B O 1
ATOM 5053 N N . ALA B 1 249 ? 1.353 -14.914 -27.359 1 98.44 249 ALA B N 1
ATOM 5054 C CA . ALA B 1 249 ? 1.548 -15.961 -26.375 1 98.44 249 ALA B CA 1
ATOM 5055 C C . ALA B 1 249 ? 0.216 -16.406 -25.781 1 98.44 249 ALA B C 1
ATOM 5057 O O . ALA B 1 249 ? 0.037 -17.578 -25.438 1 98.44 249 ALA B O 1
ATOM 5058 N N . GLY B 1 250 ? -0.69 -15.492 -25.531 1 98.69 250 GLY B N 1
ATOM 5059 C CA . GLY B 1 250 ? -2.016 -15.859 -25.062 1 98.69 250 GLY B CA 1
ATOM 5060 C C . GLY B 1 250 ? -2.742 -16.812 -25.984 1 98.69 250 GLY B C 1
ATOM 5061 O O . GLY B 1 250 ? -3.383 -17.766 -25.531 1 98.69 250 GLY B O 1
ATOM 5062 N N . LYS B 1 251 ? -2.639 -16.562 -27.297 1 98.56 251 LYS B N 1
ATOM 5063 C CA . LYS B 1 251 ? -3.232 -17.469 -28.266 1 98.56 251 LYS B CA 1
ATOM 5064 C C . LYS B 1 251 ? -2.564 -18.844 -28.234 1 98.56 251 LYS B C 1
ATOM 5066 O O . LYS B 1 251 ? -3.234 -19.859 -28.375 1 98.56 251 LYS B O 1
ATOM 5071 N N . LEU B 1 252 ? -1.254 -18.797 -28.094 1 98.81 252 LEU B N 1
ATOM 5072 C CA . LEU B 1 252 ? -0.527 -20.062 -27.969 1 98.81 252 LEU B CA 1
ATOM 5073 C C . LEU B 1 252 ? -1.004 -20.844 -26.75 1 98.81 252 LEU B C 1
ATOM 5075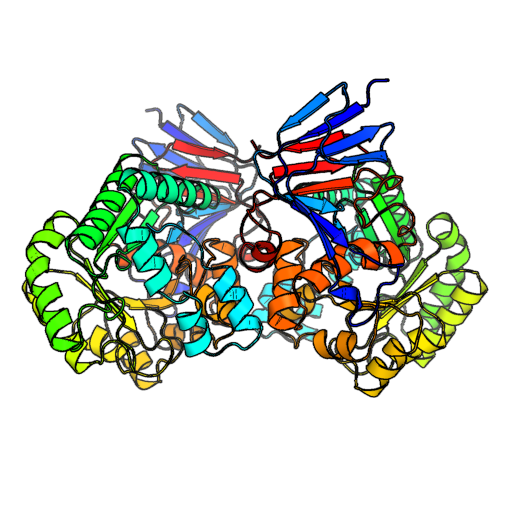 O O . LEU B 1 252 ? -1.15 -22.078 -26.812 1 98.81 252 LEU B O 1
ATOM 5079 N N . ALA B 1 253 ? -1.205 -20.172 -25.609 1 98.94 253 ALA B N 1
ATOM 5080 C CA . ALA B 1 253 ? -1.72 -20.812 -24.406 1 98.94 253 ALA B CA 1
ATOM 5081 C C . ALA B 1 253 ? -3.039 -21.531 -24.688 1 98.94 253 ALA B C 1
ATOM 5083 O O . ALA B 1 253 ? -3.229 -22.672 -24.281 1 98.94 253 ALA B O 1
ATOM 5084 N N . VAL B 1 254 ? -3.918 -20.859 -25.359 1 98.81 254 VAL B N 1
ATOM 5085 C CA . VAL B 1 254 ? -5.223 -21.422 -25.703 1 98.81 254 VAL B CA 1
ATOM 5086 C C . VAL B 1 254 ? -5.039 -22.625 -26.625 1 98.81 254 VAL B C 1
ATOM 5088 O O . VAL B 1 254 ? -5.633 -23.672 -26.406 1 98.81 254 VAL B O 1
ATOM 5091 N N . GLU B 1 255 ? -4.242 -22.422 -27.656 1 98.69 255 GLU B N 1
ATOM 5092 C CA . GLU B 1 255 ? -3.992 -23.469 -28.641 1 98.69 255 GLU B CA 1
ATOM 5093 C C . GLU B 1 255 ? -3.508 -24.75 -27.969 1 98.69 255 GLU B C 1
ATOM 5095 O O . GLU B 1 255 ? -3.932 -25.844 -28.344 1 98.69 255 GLU B O 1
ATOM 5100 N N . LEU B 1 256 ? -2.662 -24.625 -26.984 1 98.81 256 LEU B N 1
ATOM 5101 C CA . LEU B 1 256 ? -2.021 -25.781 -26.359 1 98.81 256 LEU B CA 1
ATOM 5102 C C . LEU B 1 256 ? -2.812 -26.25 -25.156 1 98.81 256 LEU B C 1
ATOM 5104 O O . LEU B 1 256 ? -2.438 -27.234 -24.5 1 98.81 256 LEU B O 1
ATOM 5108 N N . GLY B 1 257 ? -3.893 -25.594 -24.828 1 98.56 257 GLY B N 1
ATOM 5109 C CA . GLY B 1 257 ? -4.707 -25.984 -23.688 1 98.56 257 GLY B CA 1
ATOM 5110 C C . GLY B 1 257 ? -4.043 -25.703 -22.344 1 98.56 257 GLY B C 1
ATOM 5111 O O . GLY B 1 257 ? -4.164 -26.5 -21.406 1 98.56 257 GLY B O 1
ATOM 5112 N N . ALA B 1 258 ? -3.307 -24.641 -22.297 1 98.88 258 ALA B N 1
ATOM 5113 C CA . ALA B 1 258 ? -2.65 -24.25 -21.047 1 98.88 258 ALA B CA 1
ATOM 5114 C C . ALA B 1 258 ? -3.676 -23.922 -19.969 1 98.88 258 ALA B C 1
ATOM 5116 O O . ALA B 1 258 ? -4.781 -23.469 -20.281 1 98.88 258 ALA B O 1
ATOM 5117 N N . VAL B 1 259 ? -3.26 -24.109 -18.781 1 98.56 259 VAL B N 1
ATOM 5118 C CA . VAL B 1 259 ? -4.129 -23.844 -17.641 1 98.56 259 VAL B CA 1
ATOM 5119 C C . VAL B 1 259 ? -4.348 -22.328 -17.5 1 98.56 259 VAL B C 1
ATOM 5121 O O . VAL B 1 259 ? -5.445 -21.891 -17.156 1 98.56 259 VAL B O 1
ATOM 5124 N N . SER B 1 260 ? -3.26 -21.594 -17.766 1 98.81 260 SER B N 1
ATOM 5125 C CA . SER B 1 260 ? -3.406 -20.141 -17.609 1 98.81 260 SER B CA 1
ATOM 5126 C C . SER B 1 260 ? -2.521 -19.391 -18.609 1 98.81 260 SER B C 1
ATOM 5128 O O . SER B 1 260 ? -1.54 -19.938 -19.109 1 98.81 260 SER B O 1
ATOM 5130 N N . ALA B 1 261 ? -2.943 -18.25 -18.938 1 98.88 261 ALA B N 1
ATOM 5131 C CA . ALA B 1 261 ? -2.16 -17.172 -19.547 1 98.88 261 ALA B CA 1
ATOM 5132 C C . ALA B 1 261 ? -2.039 -15.984 -18.594 1 98.88 261 ALA B C 1
ATOM 5134 O O . ALA B 1 261 ? -3.047 -15.414 -18.172 1 98.88 261 ALA B O 1
ATOM 5135 N N . ASP B 1 262 ? -0.822 -15.625 -18.281 1 98.81 262 ASP B N 1
ATOM 5136 C CA . ASP B 1 262 ? -0.585 -14.68 -17.188 1 98.81 262 ASP B CA 1
ATOM 5137 C C . ASP B 1 262 ? -0.161 -13.312 -17.734 1 98.81 262 ASP B C 1
ATOM 5139 O O . ASP B 1 262 ? 0.415 -13.227 -18.828 1 98.81 262 ASP B O 1
ATOM 5143 N N . HIS B 1 263 ? -0.379 -12.227 -16.969 1 98.56 263 HIS B N 1
ATOM 5144 C CA . HIS B 1 263 ? -0.092 -10.82 -17.234 1 98.56 263 HIS B CA 1
ATOM 5145 C C . HIS B 1 263 ? -1.115 -10.211 -18.188 1 98.56 263 HIS B C 1
ATOM 5147 O O . HIS B 1 263 ? -2.031 -9.508 -17.766 1 98.56 263 HIS B O 1
ATOM 5153 N N . LEU B 1 264 ? -0.926 -10.516 -19.469 1 98.69 264 LEU B N 1
ATOM 5154 C CA . LEU B 1 264 ? -1.871 -10.148 -20.516 1 98.69 264 LEU B CA 1
ATOM 5155 C C . LEU B 1 264 ? -2.049 -8.633 -20.578 1 98.69 264 LEU B C 1
ATOM 5157 O O . LEU B 1 264 ? -3.098 -8.148 -21.016 1 98.69 264 LEU B O 1
ATOM 5161 N N . ILE B 1 265 ? -1.104 -7.855 -20.109 1 98.38 265 ILE B N 1
ATOM 5162 C CA . ILE B 1 265 ? -1.146 -6.398 -20.094 1 98.38 265 ILE B CA 1
ATOM 5163 C C . ILE B 1 265 ? -1.312 -5.883 -21.531 1 98.38 265 ILE B C 1
ATOM 5165 O O . ILE B 1 265 ? -2.145 -5.008 -21.781 1 98.38 265 ILE B O 1
ATOM 5169 N N . SER B 1 266 ? -0.599 -6.5 -22.547 1 97.75 266 SER B N 1
ATOM 5170 C CA . SER B 1 266 ? -0.567 -6.02 -23.922 1 97.75 266 SER B CA 1
ATOM 5171 C C . SER B 1 266 ? -1.356 -6.938 -24.859 1 97.75 266 SER B C 1
ATOM 5173 O O . SER B 1 266 ? -1.217 -6.863 -26.078 1 97.75 266 SER B O 1
ATOM 5175 N N . ALA B 1 267 ? -2.141 -7.828 -24.266 1 98.25 267 ALA B N 1
ATOM 5176 C CA . ALA B 1 267 ? -2.912 -8.75 -25.109 1 98.25 267 ALA B CA 1
ATOM 5177 C C . ALA B 1 267 ? -3.838 -7.984 -26.047 1 98.25 267 ALA B C 1
ATOM 5179 O O . ALA B 1 267 ? -4.535 -7.059 -25.625 1 98.25 267 ALA B O 1
ATOM 5180 N N . ASP B 1 268 ? -3.832 -8.328 -27.312 1 98 268 ASP B N 1
ATOM 5181 C CA . ASP B 1 268 ? -4.746 -7.688 -28.25 1 98 268 ASP B CA 1
ATOM 5182 C C . ASP B 1 268 ? -6.152 -8.273 -28.141 1 98 268 ASP B C 1
ATOM 5184 O O . ASP B 1 268 ? -6.383 -9.203 -27.359 1 98 268 ASP B O 1
ATOM 5188 N N . ASP B 1 269 ? -7.09 -7.742 -28.875 1 98.38 269 ASP B N 1
ATOM 5189 C CA . ASP B 1 269 ? -8.492 -8.133 -28.781 1 98.38 269 ASP B CA 1
ATOM 5190 C C . ASP B 1 269 ? -8.688 -9.594 -29.203 1 98.38 269 ASP B C 1
ATOM 5192 O O . ASP B 1 269 ? -9.5 -10.305 -28.609 1 98.38 269 ASP B O 1
ATOM 5196 N N . GLU B 1 270 ? -8.016 -10.008 -30.188 1 98.38 270 GLU B N 1
ATOM 5197 C CA . GLU B 1 270 ? -8.141 -11.375 -30.672 1 98.38 270 GLU B CA 1
ATOM 5198 C C . GLU B 1 270 ? -7.691 -12.375 -29.609 1 98.38 270 GLU B C 1
ATOM 5200 O O . GLU B 1 270 ? -8.312 -13.43 -29.438 1 98.38 270 GLU B O 1
ATOM 5205 N N . THR B 1 271 ? -6.605 -12.078 -28.984 1 98.62 271 THR B N 1
ATOM 5206 C CA . THR B 1 271 ? -6.105 -12.93 -27.906 1 98.62 271 THR B CA 1
ATOM 5207 C C . THR B 1 271 ? -7.129 -13.031 -26.781 1 98.62 271 THR B C 1
ATOM 5209 O O . THR B 1 271 ? -7.414 -14.125 -26.281 1 98.62 271 THR B O 1
ATOM 5212 N N . LEU B 1 272 ? -7.66 -11.938 -26.359 1 98.75 272 LEU B N 1
ATOM 5213 C CA . LEU B 1 272 ? -8.641 -11.93 -25.281 1 98.75 272 LEU B CA 1
ATOM 5214 C C . LEU B 1 272 ? -9.883 -12.727 -25.672 1 98.75 272 LEU B C 1
ATOM 5216 O O . LEU B 1 272 ? -10.453 -13.438 -24.844 1 98.75 272 LEU B O 1
ATOM 5220 N N . GLU B 1 273 ? -10.312 -12.586 -26.891 1 98.69 273 GLU B N 1
ATOM 5221 C CA . GLU B 1 273 ? -11.453 -13.359 -27.391 1 98.69 273 GLU B CA 1
ATOM 5222 C C . GLU B 1 273 ? -11.156 -14.852 -27.375 1 98.69 273 GLU B C 1
ATOM 5224 O O . GLU B 1 273 ? -12.008 -15.656 -26.984 1 98.69 273 GLU B O 1
ATOM 5229 N N . ALA B 1 274 ? -9.984 -15.195 -27.812 1 98.81 274 ALA B N 1
ATOM 5230 C CA . ALA B 1 274 ? -9.594 -16.594 -27.812 1 98.81 274 ALA B CA 1
ATOM 5231 C C . ALA B 1 274 ? -9.625 -17.172 -26.406 1 98.81 274 ALA B C 1
ATOM 5233 O O . ALA B 1 274 ? -10.117 -18.281 -26.188 1 98.81 274 ALA B O 1
ATOM 5234 N N . ILE B 1 275 ? -9.125 -16.453 -25.469 1 98.81 275 ILE B N 1
ATOM 5235 C CA . ILE B 1 275 ? -9.094 -16.906 -24.078 1 98.81 275 ILE B CA 1
ATOM 5236 C C . ILE B 1 275 ? -10.516 -17.078 -23.562 1 98.81 275 ILE B C 1
ATOM 5238 O O . ILE B 1 275 ? -10.828 -18.062 -22.891 1 98.81 275 ILE B O 1
ATOM 5242 N N . SER B 1 276 ? -11.406 -16.141 -23.891 1 98.62 276 SER B N 1
ATOM 5243 C CA . SER B 1 276 ? -12.773 -16.156 -23.391 1 98.62 276 SER B CA 1
ATOM 5244 C C . SER B 1 276 ? -13.531 -17.391 -23.891 1 98.62 276 SER B C 1
ATOM 5246 O O . SER B 1 276 ? -14.5 -17.812 -23.266 1 98.62 276 SER B O 1
ATOM 5248 N N . LYS B 1 277 ? -13.07 -17.953 -24.953 1 98.38 277 LYS B N 1
ATOM 5249 C CA . LYS B 1 277 ? -13.75 -19.094 -25.562 1 98.38 277 LYS B CA 1
ATOM 5250 C C . LYS B 1 277 ? -13.031 -20.406 -25.234 1 98.38 277 LYS B C 1
ATOM 5252 O O . LYS B 1 277 ? -13.281 -21.438 -25.859 1 98.38 277 LYS B O 1
ATOM 5257 N N . SER B 1 278 ? -12.164 -20.391 -24.297 1 98.44 278 SER B N 1
ATOM 5258 C CA . SER B 1 278 ? -11.359 -21.562 -23.969 1 98.44 278 SER B CA 1
ATOM 5259 C C . SER B 1 278 ? -11.438 -21.875 -22.484 1 98.44 278 SER B C 1
ATOM 5261 O O . SER B 1 278 ? -12.148 -21.203 -21.734 1 98.44 278 SER B O 1
ATOM 5263 N N . ALA B 1 279 ? -10.711 -22.922 -22.094 1 97.62 279 ALA B N 1
ATOM 5264 C CA . ALA B 1 279 ? -10.633 -23.312 -20.688 1 97.62 279 ALA B CA 1
ATOM 5265 C C . ALA B 1 279 ? -9.438 -22.641 -20 1 97.62 279 ALA B C 1
ATOM 5267 O O . ALA B 1 279 ? -9.234 -22.812 -18.797 1 97.62 279 ALA B O 1
ATOM 5268 N N . THR B 1 280 ? -8.656 -21.859 -20.766 1 98.81 280 THR B N 1
ATOM 5269 C CA . THR B 1 280 ? -7.492 -21.188 -20.203 1 98.81 280 THR B CA 1
ATOM 5270 C C . THR B 1 280 ? -7.918 -20.016 -19.328 1 98.81 280 THR B C 1
ATOM 5272 O O . THR B 1 280 ? -8.727 -19.172 -19.75 1 98.81 280 THR B O 1
ATOM 5275 N N . THR B 1 281 ? -7.441 -19.984 -18.109 1 98.88 281 THR B N 1
ATOM 5276 C CA . THR B 1 281 ? -7.762 -18.906 -17.188 1 98.88 281 THR B CA 1
ATOM 5277 C C . THR B 1 281 ? -6.832 -17.703 -17.406 1 98.88 281 THR B C 1
ATOM 5279 O O . THR B 1 281 ? -5.625 -17.891 -17.594 1 98.88 281 THR B O 1
ATOM 5282 N N . ALA B 1 282 ? -7.359 -16.5 -17.469 1 98.94 282 ALA B N 1
ATOM 5283 C CA . ALA B 1 282 ? -6.551 -15.289 -17.516 1 98.94 282 ALA B CA 1
ATOM 5284 C C . ALA B 1 282 ? -6.094 -14.883 -16.125 1 98.94 282 ALA B C 1
ATOM 5286 O O . ALA B 1 282 ? -6.914 -14.695 -15.219 1 98.94 282 ALA B O 1
ATOM 5287 N N . VAL B 1 283 ? -4.805 -14.766 -15.891 1 98.94 283 VAL B N 1
ATOM 5288 C CA . VAL B 1 283 ? -4.289 -14.305 -14.609 1 98.94 283 VAL B CA 1
ATOM 5289 C C . VAL B 1 283 ? -3.787 -12.867 -14.734 1 98.94 283 VAL B C 1
ATOM 5291 O O . VAL B 1 283 ? -2.855 -12.594 -15.492 1 98.94 283 VAL B O 1
ATOM 5294 N N . ILE B 1 284 ? -4.426 -12.016 -14.016 1 98.56 284 ILE B N 1
ATOM 5295 C CA . ILE B 1 284 ? -4.055 -10.602 -14.016 1 98.56 284 ILE B CA 1
ATOM 5296 C C . ILE B 1 284 ? -3.131 -10.312 -12.836 1 98.56 284 ILE B C 1
ATOM 5298 O O . ILE B 1 284 ? -3.375 -10.773 -11.719 1 98.56 284 ILE B O 1
ATOM 5302 N N . LEU B 1 285 ? -2.094 -9.602 -13.125 1 98.81 285 LEU B N 1
ATOM 5303 C CA . LEU B 1 285 ? -1.085 -9.242 -12.133 1 98.81 285 LEU B CA 1
ATOM 5304 C C . LEU B 1 285 ? -0.958 -7.73 -12 1 98.81 285 LEU B C 1
ATOM 5306 O O . LEU B 1 285 ? 0.05 -7.152 -12.414 1 98.81 285 LEU B O 1
ATOM 5310 N N . PRO B 1 286 ? -1.924 -7.098 -11.352 1 98.69 286 PRO B N 1
ATOM 5311 C CA . PRO B 1 286 ? -1.972 -5.633 -11.344 1 98.69 286 PRO B CA 1
ATOM 5312 C C . PRO B 1 286 ? -0.768 -5.004 -10.648 1 98.69 286 PRO B C 1
ATOM 5314 O O . PRO B 1 286 ? -0.384 -3.877 -10.961 1 98.69 286 PRO B O 1
ATOM 5317 N N . GLY B 1 287 ? -0.169 -5.695 -9.664 1 98.44 287 GLY B N 1
ATOM 5318 C CA . GLY B 1 287 ? 1.021 -5.191 -9 1 98.44 287 GLY B CA 1
ATOM 5319 C C . GLY B 1 287 ? 2.164 -4.902 -9.953 1 98.44 287 GLY B C 1
ATOM 5320 O O . GLY B 1 287 ? 2.912 -3.943 -9.766 1 98.44 287 GLY B O 1
ATOM 5321 N N . THR B 1 288 ? 2.324 -5.719 -10.977 1 97.94 288 THR B N 1
ATOM 5322 C CA . THR B 1 288 ? 3.363 -5.535 -11.984 1 97.94 288 THR B CA 1
ATOM 5323 C C . THR B 1 288 ? 3.174 -4.215 -12.727 1 97.94 288 THR B C 1
ATOM 5325 O O . THR B 1 288 ? 4.113 -3.43 -12.859 1 97.94 288 THR B O 1
ATOM 5328 N N . SER B 1 289 ? 1.929 -4.016 -13.234 1 97.69 289 SER B N 1
ATOM 5329 C CA . SER B 1 289 ? 1.62 -2.777 -13.938 1 97.69 289 SER B CA 1
ATOM 5330 C C . SER B 1 289 ? 1.884 -1.558 -13.062 1 97.69 289 SER B C 1
ATOM 5332 O O . SER B 1 289 ? 2.457 -0.568 -13.523 1 97.69 289 SER B O 1
ATOM 5334 N N . PHE B 1 290 ? 1.492 -1.666 -11.773 1 97.88 290 PHE B N 1
ATOM 5335 C CA . PHE B 1 290 ? 1.664 -0.564 -10.836 1 97.88 290 PHE B CA 1
ATOM 5336 C C . PHE B 1 290 ? 3.143 -0.285 -10.594 1 97.88 290 PHE B C 1
ATOM 5338 O O . PHE B 1 290 ? 3.586 0.862 -10.688 1 97.88 290 PHE B O 1
ATOM 5345 N N . PHE B 1 291 ? 3.883 -1.333 -10.297 1 96.38 291 PHE B N 1
ATOM 5346 C CA . PHE B 1 291 ? 5.285 -1.227 -9.906 1 96.38 291 PHE B CA 1
ATOM 5347 C C . PHE B 1 291 ? 6.137 -0.735 -11.07 1 96.38 291 PHE B C 1
ATOM 5349 O O . PHE B 1 291 ? 7.043 0.077 -10.883 1 96.38 291 PHE B O 1
ATOM 5356 N N . LEU B 1 292 ? 5.82 -1.17 -12.328 1 93.25 292 LEU B N 1
ATOM 5357 C CA . LEU B 1 292 ? 6.605 -0.831 -13.508 1 93.25 292 LEU B CA 1
ATOM 5358 C C . LEU B 1 292 ? 6.062 0.427 -14.18 1 93.25 292 LEU B C 1
ATOM 5360 O O . LEU B 1 292 ? 6.637 0.913 -15.156 1 93.25 292 LEU B O 1
ATOM 5364 N N . LYS B 1 293 ? 4.953 1.01 -13.68 1 93.75 293 LYS B N 1
ATOM 5365 C CA . LYS B 1 293 ? 4.281 2.158 -14.281 1 93.75 293 LYS B CA 1
ATOM 5366 C C . LYS B 1 293 ? 3.863 1.862 -15.719 1 93.75 293 LYS B C 1
ATOM 5368 O O . LYS B 1 293 ? 4.133 2.652 -16.625 1 93.75 293 LYS B O 1
ATOM 5373 N N . GLU B 1 294 ? 3.32 0.647 -15.906 1 93.44 294 GLU B N 1
ATOM 5374 C CA . GLU B 1 294 ? 2.783 0.213 -17.188 1 93.44 294 GLU B CA 1
ATOM 5375 C C . GLU B 1 294 ? 1.259 0.295 -17.203 1 93.44 294 GLU B C 1
ATOM 5377 O O . GLU B 1 294 ? 0.632 0.515 -16.172 1 93.44 294 GLU B O 1
ATOM 5382 N N . ARG B 1 295 ? 0.729 0.148 -18.453 1 96.31 295 ARG B N 1
ATOM 5383 C CA . ARG B 1 295 ? -0.722 0.027 -18.547 1 96.31 295 ARG B CA 1
ATOM 5384 C C . ARG B 1 295 ? -1.222 -1.191 -17.781 1 96.31 295 ARG B C 1
ATOM 5386 O O . ARG B 1 295 ? -0.464 -2.135 -17.547 1 96.31 295 ARG B O 1
ATOM 5393 N N . PHE B 1 296 ? -2.406 -1.138 -17.344 1 98.38 296 PHE B N 1
ATOM 5394 C CA . PHE B 1 296 ? -3.008 -2.262 -16.641 1 98.38 296 PHE B CA 1
ATOM 5395 C C . PHE B 1 296 ? -3.723 -3.193 -17.609 1 98.38 296 PHE B C 1
ATOM 5397 O O . PHE B 1 296 ? -4.23 -2.752 -18.641 1 98.38 296 PHE B O 1
ATOM 5404 N N . ALA B 1 297 ? -3.754 -4.496 -17.297 1 98.69 297 ALA B N 1
ATOM 5405 C CA . ALA B 1 297 ? -4.52 -5.461 -18.078 1 98.69 297 ALA B CA 1
ATOM 5406 C C . ALA B 1 297 ? -6 -5.086 -18.125 1 98.69 297 ALA B C 1
ATOM 5408 O O . ALA B 1 297 ? -6.531 -4.523 -17.156 1 98.69 297 ALA B O 1
ATOM 5409 N N . ARG B 1 298 ? -6.676 -5.434 -19.281 1 98.56 298 ARG B N 1
ATOM 5410 C CA . ARG B 1 298 ? -8.062 -5.047 -19.516 1 98.56 298 ARG B CA 1
ATOM 5411 C C . ARG B 1 298 ? -9.023 -6.043 -18.859 1 98.56 298 ARG B C 1
ATOM 5413 O O . ARG B 1 298 ? -9.781 -6.723 -19.562 1 98.56 298 ARG B O 1
ATOM 5420 N N . GLY B 1 299 ? -9.008 -6.066 -17.469 1 98.81 299 GLY B N 1
ATOM 5421 C CA . GLY B 1 299 ? -9.797 -7.012 -16.688 1 98.81 299 GLY B CA 1
ATOM 5422 C C . GLY B 1 299 ? -11.273 -6.945 -17 1 98.81 299 GLY B C 1
ATOM 5423 O O . GLY B 1 299 ? -11.93 -7.98 -17.156 1 98.81 299 GLY B O 1
ATOM 5424 N N . ARG B 1 300 ? -11.844 -5.75 -17.062 1 98.38 300 ARG B N 1
ATOM 5425 C CA . ARG B 1 300 ? -13.258 -5.586 -17.359 1 98.38 300 ARG B CA 1
ATOM 5426 C C . ARG B 1 300 ? -13.609 -6.23 -18.703 1 98.38 300 ARG B C 1
ATOM 5428 O O . ARG B 1 300 ? -14.602 -6.957 -18.812 1 98.38 300 ARG B O 1
ATOM 5435 N N . LYS B 1 301 ? -12.797 -5.973 -19.719 1 98.69 301 LYS B N 1
ATOM 5436 C CA . LYS B 1 301 ? -13.039 -6.559 -21.031 1 98.69 301 LYS B CA 1
ATOM 5437 C C . LYS B 1 301 ? -12.992 -8.086 -20.969 1 98.69 301 LYS B C 1
ATOM 5439 O O . LYS B 1 301 ? -13.828 -8.766 -21.562 1 98.69 301 LYS B O 1
ATOM 5444 N N . MET B 1 302 ? -12 -8.656 -20.297 1 98.88 302 MET B N 1
ATOM 5445 C CA . MET B 1 302 ? -11.859 -10.102 -20.172 1 98.88 302 MET B CA 1
ATOM 5446 C C . MET B 1 302 ? -13.117 -10.719 -19.562 1 98.88 302 MET B C 1
ATOM 5448 O O . MET B 1 302 ? -13.641 -11.703 -20.078 1 98.88 302 MET B O 1
ATOM 5452 N N . ILE B 1 303 ? -13.578 -10.141 -18.469 1 98.81 303 ILE B N 1
ATOM 5453 C CA . ILE B 1 303 ? -14.734 -10.68 -17.766 1 98.81 303 ILE B CA 1
ATOM 5454 C C . ILE B 1 303 ? -15.984 -10.516 -18.641 1 98.81 303 ILE B C 1
ATOM 5456 O O . ILE B 1 303 ? -16.797 -11.445 -18.75 1 98.81 303 ILE B O 1
ATOM 5460 N N . ASP B 1 304 ? -16.125 -9.367 -19.266 1 98.62 304 ASP B N 1
ATOM 5461 C CA . ASP B 1 304 ? -17.281 -9.117 -20.125 1 98.62 304 ASP B CA 1
ATOM 5462 C C . ASP B 1 304 ? -17.328 -10.102 -21.281 1 98.62 304 ASP B C 1
ATOM 5464 O O . ASP B 1 304 ? -18.406 -10.477 -21.75 1 98.62 304 ASP B O 1
ATOM 5468 N N . LEU B 1 305 ? -16.172 -10.5 -21.781 1 98.75 305 LEU B N 1
ATOM 5469 C CA . LEU B 1 305 ? -16.094 -11.453 -22.891 1 98.75 305 LEU B CA 1
ATOM 5470 C C . LEU B 1 305 ? -16.422 -12.867 -22.406 1 98.75 305 LEU B C 1
ATOM 5472 O O . LEU B 1 305 ? -16.672 -13.758 -23.219 1 98.75 305 LEU B O 1
ATOM 5476 N N . GLY B 1 306 ? -16.344 -13.07 -21.094 1 98.69 306 GLY B N 1
ATOM 5477 C CA . GLY B 1 306 ? -16.734 -14.367 -20.562 1 98.69 306 GLY B CA 1
ATOM 5478 C C . GLY B 1 306 ? -15.562 -15.188 -20.062 1 98.69 306 GLY B C 1
ATOM 5479 O O . GLY B 1 306 ? -15.695 -16.391 -19.812 1 98.69 306 GLY B O 1
ATOM 5480 N N . SER B 1 307 ? -14.422 -14.625 -19.875 1 98.88 307 SER B N 1
ATOM 5481 C CA . SER B 1 307 ? -13.234 -15.352 -19.438 1 98.88 307 SER B CA 1
ATOM 5482 C C . SER B 1 307 ? -13.289 -15.656 -17.953 1 98.88 307 SER B C 1
ATOM 5484 O O . SER B 1 307 ? -13.969 -14.961 -17.188 1 98.88 307 SER B O 1
ATOM 5486 N N . ALA B 1 308 ? -12.641 -16.766 -17.547 1 98.88 308 ALA B N 1
ATOM 5487 C CA . ALA B 1 308 ? -12.234 -16.906 -16.156 1 98.88 308 ALA B CA 1
ATOM 5488 C C . ALA B 1 308 ? -11.008 -16.062 -15.844 1 98.88 308 ALA B C 1
ATOM 5490 O O . ALA B 1 308 ? -10.023 -16.094 -16.578 1 98.88 308 ALA B O 1
ATOM 5491 N N . VAL B 1 309 ? -11.133 -15.273 -14.828 1 98.94 309 VAL B N 1
ATOM 5492 C CA . VAL B 1 309 ? -10.039 -14.383 -14.461 1 98.94 309 VAL B CA 1
ATOM 5493 C C . VAL B 1 309 ? -9.57 -14.695 -13.039 1 98.94 309 VAL B C 1
ATOM 5495 O O . VAL B 1 309 ? -10.383 -14.93 -12.148 1 98.94 309 VAL B O 1
ATOM 5498 N N . ALA B 1 310 ? -8.289 -14.781 -12.828 1 98.94 310 ALA B N 1
ATOM 5499 C CA . ALA B 1 310 ? -7.672 -14.883 -11.508 1 98.94 310 ALA B CA 1
ATOM 5500 C C . ALA B 1 310 ? -6.727 -13.711 -11.258 1 98.94 310 ALA B C 1
ATOM 5502 O O . ALA B 1 310 ? -6.344 -13 -12.188 1 98.94 310 ALA B O 1
ATOM 5503 N N . LEU B 1 311 ? -6.441 -13.453 -10 1 98.88 311 LEU B N 1
ATOM 5504 C CA . LEU B 1 311 ? -5.492 -12.43 -9.562 1 98.88 311 LEU B CA 1
ATOM 5505 C C . LEU B 1 311 ? -4.297 -13.062 -8.867 1 98.88 311 LEU B C 1
ATOM 5507 O O . LEU B 1 311 ? -4.414 -14.141 -8.273 1 98.88 311 LEU B O 1
ATOM 5511 N N . ALA B 1 312 ? -3.215 -12.453 -8.93 1 98.88 312 ALA B N 1
ATOM 5512 C CA . ALA B 1 312 ? -2.01 -12.867 -8.219 1 98.88 312 ALA B CA 1
ATOM 5513 C C . ALA B 1 312 ? -1.07 -11.68 -8 1 98.88 312 ALA B C 1
ATOM 5515 O O . ALA B 1 312 ? -1.247 -10.617 -8.602 1 98.88 312 ALA B O 1
ATOM 5516 N N . SER B 1 313 ? -0.101 -11.852 -7.141 1 98.62 313 SER B N 1
ATOM 5517 C CA . SER B 1 313 ? 0.782 -10.75 -6.762 1 98.62 313 SER B CA 1
ATOM 5518 C C . SER B 1 313 ? 1.896 -10.562 -7.781 1 98.62 313 SER B C 1
ATOM 5520 O O . SER B 1 313 ? 2.301 -9.43 -8.062 1 98.62 313 SER B O 1
ATOM 5522 N N . ASP B 1 314 ? 2.393 -11.688 -8.344 1 98.62 314 ASP B N 1
ATOM 5523 C CA . ASP B 1 314 ? 3.627 -11.703 -9.125 1 98.62 314 ASP B CA 1
ATOM 5524 C C . ASP B 1 314 ? 4.824 -11.305 -8.266 1 98.62 314 ASP B C 1
ATOM 5526 O O . ASP B 1 314 ? 5.746 -10.633 -8.742 1 98.62 314 ASP B O 1
ATOM 5530 N N . PHE B 1 315 ? 4.852 -11.609 -6.961 1 98.56 315 PHE B N 1
ATOM 5531 C CA . PHE B 1 315 ? 5.922 -11.242 -6.043 1 98.56 315 PHE B CA 1
ATOM 5532 C C . PHE B 1 315 ? 7.273 -11.727 -6.555 1 98.56 315 PHE B C 1
ATOM 5534 O O . PHE B 1 315 ? 7.492 -12.93 -6.691 1 98.56 315 PHE B O 1
ATOM 5541 N N . ASN B 1 316 ? 8.109 -10.836 -6.91 1 97.56 316 ASN B N 1
ATOM 5542 C CA . ASN B 1 316 ? 9.461 -11.086 -7.387 1 97.56 316 ASN B CA 1
ATOM 5543 C C . ASN B 1 316 ? 10.367 -9.875 -7.152 1 97.56 316 ASN B C 1
ATOM 5545 O O . ASN B 1 316 ? 9.891 -8.805 -6.781 1 97.56 316 ASN B O 1
ATOM 5549 N N . PRO B 1 317 ? 11.609 -9.969 -7.285 1 95.94 317 PRO B N 1
ATOM 5550 C CA . PRO B 1 317 ? 12.508 -8.875 -6.91 1 95.94 317 PRO B CA 1
ATOM 5551 C C . PRO B 1 317 ? 12.602 -7.797 -7.988 1 95.94 317 PRO B C 1
ATOM 5553 O O . PRO B 1 317 ? 13.133 -6.711 -7.734 1 95.94 317 PRO B O 1
ATOM 5556 N N . GLY B 1 318 ? 12.109 -8.031 -9.18 1 93.69 318 GLY B N 1
ATOM 5557 C CA . GLY B 1 318 ? 12.414 -7.133 -10.289 1 93.69 318 GLY B CA 1
ATOM 5558 C C . GLY B 1 318 ? 11.219 -6.332 -10.75 1 93.69 318 GLY B C 1
ATOM 5559 O O . GLY B 1 318 ? 11.234 -5.098 -10.719 1 93.69 318 GLY B O 1
ATOM 5560 N N . SER B 1 319 ? 10.125 -7.004 -11.102 1 93.5 319 SER B N 1
ATOM 5561 C CA . SER B 1 319 ? 9.008 -6.336 -11.766 1 93.5 319 SER B CA 1
ATOM 5562 C C . SER B 1 319 ? 7.863 -6.062 -10.797 1 93.5 319 SER B C 1
ATOM 5564 O O . SER B 1 319 ? 6.949 -5.297 -11.109 1 93.5 319 SER B O 1
ATOM 5566 N N . CYS B 1 320 ? 7.867 -6.734 -9.68 1 96.56 320 CYS B N 1
ATOM 5567 C CA . CYS B 1 320 ? 6.816 -6.5 -8.695 1 96.56 320 CYS B CA 1
ATOM 5568 C C . CYS B 1 320 ? 7.254 -6.965 -7.309 1 96.56 320 CYS B C 1
ATOM 5570 O O . CYS B 1 320 ? 7.055 -8.125 -6.949 1 96.56 320 CYS B O 1
ATOM 5572 N N . ASN B 1 321 ? 7.59 -6.133 -6.48 1 95.38 321 ASN B N 1
ATOM 5573 C CA . ASN B 1 321 ? 8.016 -6.508 -5.133 1 95.38 321 ASN B CA 1
ATOM 5574 C C . ASN B 1 321 ? 6.836 -6.547 -4.164 1 95.38 321 ASN B C 1
ATOM 5576 O O . ASN B 1 321 ? 7.023 -6.484 -2.949 1 95.38 321 ASN B O 1
ATOM 5580 N N . ILE B 1 322 ? 5.555 -6.621 -4.613 1 97.69 322 ILE B N 1
ATOM 5581 C CA . ILE B 1 322 ? 4.328 -6.543 -3.826 1 97.69 322 ILE B CA 1
ATOM 5582 C C . ILE B 1 322 ? 3.744 -7.945 -3.643 1 97.69 322 ILE B C 1
ATOM 5584 O O . ILE B 1 322 ? 3.566 -8.68 -4.617 1 97.69 322 ILE B O 1
ATOM 5588 N N . TYR B 1 323 ? 3.482 -8.352 -2.418 1 97.88 323 TYR B N 1
ATOM 5589 C CA . TYR B 1 323 ? 2.756 -9.594 -2.17 1 97.88 323 TYR B CA 1
ATOM 5590 C C . TYR B 1 323 ? 1.486 -9.328 -1.371 1 97.88 323 TYR B C 1
ATOM 5592 O O . TYR B 1 323 ? 0.789 -10.266 -0.976 1 97.88 323 TYR B O 1
ATOM 5600 N N . ASP B 1 324 ? 1.162 -8.031 -1.045 1 97.69 324 ASP B N 1
ATOM 5601 C CA . ASP B 1 324 ? -0.039 -7.648 -0.308 1 97.69 324 ASP B CA 1
ATOM 5602 C C . ASP B 1 324 ? -1.293 -7.863 -1.152 1 97.69 324 ASP B C 1
ATOM 5604 O O . ASP B 1 324 ? -1.524 -7.145 -2.125 1 97.69 324 ASP B O 1
ATOM 5608 N N . PRO B 1 325 ? -2.129 -8.805 -0.748 1 98.31 325 PRO B N 1
ATOM 5609 C CA . PRO B 1 325 ? -3.277 -9.133 -1.596 1 98.31 325 PRO B CA 1
ATOM 5610 C C . PRO B 1 325 ? -4.312 -8.008 -1.65 1 98.31 325 PRO B C 1
ATOM 5612 O O . PRO B 1 325 ? -5.062 -7.906 -2.625 1 98.31 325 PRO B O 1
ATOM 5615 N N . TYR B 1 326 ? -4.371 -7.215 -0.658 1 98.25 326 TYR B N 1
ATOM 5616 C CA . TYR B 1 326 ? -5.391 -6.172 -0.613 1 98.25 326 TYR B CA 1
ATOM 5617 C C . TYR B 1 326 ? -5.027 -5.016 -1.537 1 98.25 326 TYR B C 1
ATOM 5619 O O . TYR B 1 326 ? -5.906 -4.41 -2.154 1 98.25 326 TYR B O 1
ATOM 5627 N N . LEU B 1 327 ? -3.727 -4.707 -1.591 1 98.25 327 LEU B N 1
ATOM 5628 C CA . LEU B 1 327 ? -3.297 -3.752 -2.607 1 98.25 327 LEU B CA 1
ATOM 5629 C C . LEU B 1 327 ? -3.553 -4.301 -4.008 1 98.25 327 LEU B C 1
ATOM 5631 O O . LEU B 1 327 ? -3.986 -3.564 -4.898 1 98.25 327 LEU B O 1
ATOM 5635 N N . ILE B 1 328 ? -3.314 -5.574 -4.242 1 98.75 328 ILE B N 1
ATOM 5636 C CA . ILE B 1 328 ? -3.57 -6.207 -5.531 1 98.75 328 ILE B CA 1
ATOM 5637 C C . ILE B 1 328 ? -5.051 -6.09 -5.879 1 98.75 328 ILE B C 1
ATOM 5639 O O . ILE B 1 328 ? -5.406 -5.711 -6.996 1 98.75 328 ILE B O 1
ATOM 5643 N N . MET B 1 329 ? -5.926 -6.371 -4.941 1 98.56 329 MET B N 1
ATOM 5644 C CA . MET B 1 329 ? -7.363 -6.281 -5.18 1 98.56 329 MET B CA 1
ATOM 5645 C C . MET B 1 329 ? -7.781 -4.84 -5.441 1 98.56 329 MET B C 1
ATOM 5647 O O . MET B 1 329 ? -8.633 -4.582 -6.301 1 98.56 329 MET B O 1
ATOM 5651 N N . HIS B 1 330 ? -7.172 -3.926 -4.664 1 98.25 330 HIS B N 1
ATOM 5652 C CA . HIS B 1 330 ? -7.465 -2.516 -4.895 1 98.25 330 HIS B CA 1
ATOM 5653 C C . HIS B 1 330 ? -7.141 -2.113 -6.332 1 98.25 330 HIS B C 1
ATOM 5655 O O . HIS B 1 330 ? -7.961 -1.477 -7 1 98.25 330 HIS B O 1
ATOM 5661 N N . LEU B 1 331 ? -5.977 -2.494 -6.773 1 98.62 331 LEU B N 1
ATOM 5662 C CA . LEU B 1 331 ? -5.551 -2.166 -8.133 1 98.62 331 LEU B CA 1
ATOM 5663 C C . LEU B 1 331 ? -6.441 -2.854 -9.164 1 98.62 331 LEU B C 1
ATOM 5665 O O . LEU B 1 331 ? -6.785 -2.258 -10.188 1 98.62 331 LEU B O 1
ATOM 5669 N N . ALA B 1 332 ? -6.809 -4.09 -8.906 1 98.69 332 ALA B N 1
ATOM 5670 C CA . ALA B 1 332 ? -7.684 -4.816 -9.82 1 98.69 332 ALA B CA 1
ATOM 5671 C C . ALA B 1 332 ? -9.023 -4.102 -9.984 1 98.69 332 ALA B C 1
ATOM 5673 O O . ALA B 1 332 ? -9.547 -3.982 -11.094 1 98.69 332 ALA B O 1
ATOM 5674 N N . VAL B 1 333 ? -9.555 -3.643 -8.875 1 98.19 333 VAL B N 1
ATOM 5675 C CA . VAL B 1 333 ? -10.875 -3.016 -8.867 1 98.19 333 VAL B CA 1
ATOM 5676 C C . VAL B 1 333 ? -10.781 -1.611 -9.461 1 98.19 333 VAL B C 1
ATOM 5678 O O . VAL B 1 333 ? -11.602 -1.226 -10.289 1 98.19 333 VAL B O 1
ATOM 5681 N N . THR B 1 334 ? -9.734 -0.89 -9.148 1 97.38 334 THR B N 1
ATOM 5682 C CA . THR B 1 334 ? -9.688 0.528 -9.484 1 97.38 334 THR B CA 1
ATOM 5683 C C . THR B 1 334 ? -9.023 0.737 -10.844 1 97.38 334 THR B C 1
ATOM 5685 O O . THR B 1 334 ? -9.297 1.725 -11.531 1 97.38 334 THR B O 1
ATOM 5688 N N . ARG B 1 335 ? -8.172 -0.19 -11.234 1 98 335 ARG B N 1
ATOM 5689 C CA . ARG B 1 335 ? -7.375 0.065 -12.438 1 98 335 ARG B CA 1
ATOM 5690 C C . ARG B 1 335 ? -7.707 -0.937 -13.531 1 98 335 ARG B C 1
ATOM 5692 O O . ARG B 1 335 ? -7.559 -0.636 -14.719 1 98 335 ARG B O 1
ATOM 5699 N N . CYS B 1 336 ? -8.125 -2.15 -13.164 1 98.31 336 CYS B N 1
ATOM 5700 C CA . CYS B 1 336 ? -8.406 -3.176 -14.164 1 98.31 336 CYS B CA 1
ATOM 5701 C C . CYS B 1 336 ? -9.898 -3.303 -14.422 1 98.31 336 CYS B C 1
ATOM 5703 O O . CYS B 1 336 ? -10.328 -4.062 -15.289 1 98.31 336 CYS B O 1
ATOM 5705 N N . GLY B 1 337 ? -10.742 -2.668 -13.578 1 97.31 337 GLY B N 1
ATOM 5706 C CA . GLY B 1 337 ? -12.172 -2.574 -13.828 1 97.31 337 GLY B CA 1
ATOM 5707 C C . GLY B 1 337 ? -12.953 -3.732 -13.242 1 97.31 337 GLY B C 1
ATOM 5708 O O . GLY B 1 337 ? -14.109 -3.959 -13.617 1 97.31 337 GLY B O 1
ATOM 5709 N N . LEU B 1 338 ? -12.352 -4.496 -12.367 1 98.19 338 LEU B N 1
ATOM 5710 C CA . LEU B 1 338 ? -13.094 -5.578 -11.734 1 98.19 338 LEU B CA 1
ATOM 5711 C C . LEU B 1 338 ? -14.055 -5.035 -10.68 1 98.19 338 LEU B C 1
ATOM 5713 O O . LEU B 1 338 ? -13.797 -3.994 -10.078 1 98.19 338 LEU B O 1
ATOM 5717 N N . GLU B 1 339 ? -15.109 -5.719 -10.477 1 97.19 339 GLU B N 1
ATOM 5718 C CA . GLU B 1 339 ? -15.906 -5.52 -9.266 1 97.19 339 GLU B CA 1
ATOM 5719 C C . GLU B 1 339 ? -15.266 -6.203 -8.062 1 97.19 339 GLU B C 1
ATOM 5721 O O . GLU B 1 339 ? -14.461 -7.125 -8.219 1 97.19 339 GLU B O 1
ATOM 5726 N N . ILE B 1 340 ? -15.609 -5.715 -6.883 1 97.56 340 ILE B N 1
ATOM 5727 C CA . ILE B 1 340 ? -15.008 -6.285 -5.68 1 97.56 340 ILE B CA 1
ATOM 5728 C C . ILE B 1 340 ? -15.383 -7.758 -5.562 1 97.56 340 ILE B C 1
ATOM 5730 O O . ILE B 1 340 ? -14.57 -8.578 -5.137 1 97.56 340 ILE B O 1
ATOM 5734 N N . GLU B 1 341 ? -16.625 -8.141 -5.988 1 98.25 341 GLU B N 1
ATOM 5735 C CA . GLU B 1 341 ? -17.031 -9.539 -5.984 1 98.25 341 GLU B CA 1
ATOM 5736 C C . GLU B 1 341 ? -16.156 -10.383 -6.902 1 98.25 341 GLU B C 1
ATOM 5738 O O . GLU B 1 341 ? -15.742 -11.484 -6.539 1 98.25 341 GLU B O 1
ATOM 5743 N N . GLU B 1 342 ? -15.914 -9.82 -8.047 1 98.75 342 GLU B N 1
ATOM 5744 C CA . GLU B 1 342 ? -15.07 -10.5 -9.023 1 98.75 342 GLU B CA 1
ATOM 5745 C C . GLU B 1 342 ? -13.641 -10.656 -8.5 1 98.75 342 GLU B C 1
ATOM 5747 O O . GLU B 1 342 ? -13.008 -11.688 -8.719 1 98.75 342 GLU B O 1
ATOM 5752 N N . ALA B 1 343 ? -13.148 -9.641 -7.816 1 98.75 343 ALA B N 1
ATOM 5753 C CA . ALA B 1 343 ? -11.797 -9.703 -7.25 1 98.75 343 ALA B CA 1
ATOM 5754 C C . ALA B 1 343 ? -11.695 -10.797 -6.191 1 98.75 343 ALA B C 1
ATOM 5756 O O . ALA B 1 343 ? -10.695 -11.516 -6.129 1 98.75 343 ALA B O 1
ATOM 5757 N N . VAL B 1 344 ? -12.703 -10.938 -5.336 1 98.81 344 VAL B N 1
ATOM 5758 C CA . VAL B 1 344 ? -12.734 -11.992 -4.332 1 98.81 344 VAL B CA 1
ATOM 5759 C C . VAL B 1 344 ? -12.695 -13.359 -5.016 1 98.81 344 VAL B C 1
ATOM 5761 O O . VAL B 1 344 ? -11.883 -14.219 -4.66 1 98.81 344 VAL B O 1
ATOM 5764 N N . THR B 1 345 ? -13.516 -13.531 -6.027 1 98.88 345 THR B N 1
ATOM 5765 C CA . THR B 1 345 ? -13.555 -14.773 -6.785 1 98.88 345 THR B CA 1
ATOM 5766 C C . THR B 1 345 ? -12.195 -15.055 -7.43 1 98.88 345 THR B C 1
ATOM 5768 O O . THR B 1 345 ? -11.703 -16.188 -7.379 1 98.88 345 THR B O 1
ATOM 5771 N N . ALA B 1 346 ? -11.594 -14.039 -7.953 1 98.94 346 ALA B N 1
ATOM 5772 C CA . ALA B 1 346 ? -10.352 -14.148 -8.711 1 98.94 346 ALA B CA 1
ATOM 5773 C C . ALA B 1 346 ? -9.18 -14.516 -7.805 1 98.94 346 ALA B C 1
ATOM 5775 O O . ALA B 1 346 ? -8.219 -15.148 -8.242 1 98.94 346 ALA B O 1
ATOM 5776 N N . TYR B 1 347 ? -9.258 -14.156 -6.52 1 98.81 347 TYR B N 1
ATOM 5777 C CA . TYR B 1 347 ? -8.133 -14.352 -5.609 1 98.81 347 TYR B CA 1
ATOM 5778 C C . TYR B 1 347 ? -8.391 -15.531 -4.672 1 98.81 347 TYR B C 1
ATOM 5780 O O . TYR B 1 347 ? -7.695 -15.703 -3.672 1 98.81 347 TYR B O 1
ATOM 5788 N N . THR B 1 348 ? -9.523 -16.312 -4.918 1 98.81 348 THR B N 1
ATOM 5789 C CA . THR B 1 348 ? -9.852 -17.484 -4.105 1 98.81 348 THR B CA 1
ATOM 5790 C C . THR B 1 348 ? -10.094 -18.703 -4.984 1 98.81 348 THR B C 1
ATOM 5792 O O . THR B 1 348 ? -9.148 -19.375 -5.41 1 98.81 348 THR B O 1
ATOM 5795 N N . ILE B 1 349 ? -11.32 -18.812 -5.52 1 98.88 349 ILE B N 1
ATOM 5796 C CA . ILE B 1 349 ? -11.703 -20.078 -6.156 1 98.88 349 ILE B CA 1
ATOM 5797 C C . ILE B 1 349 ? -11.023 -20.188 -7.52 1 98.88 349 ILE B C 1
ATOM 5799 O O . ILE B 1 349 ? -10.594 -21.266 -7.918 1 98.88 349 ILE B O 1
ATOM 5803 N N . ASN B 1 350 ? -10.969 -19.078 -8.297 1 98.94 350 ASN B N 1
ATOM 5804 C CA . ASN B 1 350 ? -10.328 -19.156 -9.602 1 98.94 350 ASN B CA 1
ATOM 5805 C C . ASN B 1 350 ? -8.82 -19.359 -9.477 1 98.94 350 ASN B C 1
ATOM 5807 O O . ASN B 1 350 ? -8.211 -20.062 -10.289 1 98.94 350 ASN B O 1
ATOM 5811 N N . ALA B 1 351 ? -8.234 -18.734 -8.461 1 98.88 351 ALA B N 1
ATOM 5812 C CA . ALA B 1 351 ? -6.824 -18.984 -8.188 1 98.88 351 ALA B CA 1
ATOM 5813 C C . ALA B 1 351 ? -6.594 -20.438 -7.785 1 98.88 351 ALA B C 1
ATOM 5815 O O . ALA B 1 351 ? -5.645 -21.062 -8.25 1 98.88 351 ALA B O 1
ATOM 5816 N N . ALA B 1 352 ? -7.457 -20.953 -6.949 1 98.81 352 ALA B N 1
ATOM 5817 C CA . ALA B 1 352 ? -7.359 -22.359 -6.535 1 98.81 352 ALA B CA 1
ATOM 5818 C C . ALA B 1 352 ? -7.492 -23.297 -7.734 1 98.81 352 ALA B C 1
ATOM 5820 O O . ALA B 1 352 ? -6.832 -24.328 -7.793 1 98.81 352 ALA B O 1
ATOM 5821 N N . HIS B 1 353 ? -8.305 -22.938 -8.664 1 98.69 353 HIS B N 1
ATOM 5822 C CA . HIS B 1 353 ? -8.508 -23.75 -9.859 1 98.69 353 HIS B CA 1
ATOM 5823 C C . HIS B 1 353 ? -7.223 -23.891 -10.664 1 98.69 353 HIS B C 1
ATOM 5825 O O . HIS B 1 353 ? -6.883 -24.984 -11.109 1 98.69 353 HIS B O 1
ATOM 5831 N N . ILE B 1 354 ? -6.512 -22.828 -10.797 1 98.5 354 ILE B N 1
ATOM 5832 C CA . ILE B 1 354 ? -5.258 -22.812 -11.547 1 98.5 354 ILE B CA 1
ATOM 5833 C C . ILE B 1 354 ? -4.285 -23.812 -10.922 1 98.5 354 ILE B C 1
ATOM 5835 O O . ILE B 1 354 ? -3.533 -24.484 -11.633 1 98.5 354 ILE B O 1
ATOM 5839 N N . LEU B 1 355 ? -4.371 -23.969 -9.594 1 98.56 355 LEU B N 1
ATOM 5840 C CA . LEU B 1 355 ? -3.42 -24.797 -8.859 1 98.56 355 LEU B CA 1
ATOM 5841 C C . LEU B 1 355 ? -3.973 -26.203 -8.641 1 98.56 355 LEU B C 1
ATOM 5843 O O . LEU B 1 355 ? -3.395 -26.984 -7.887 1 98.56 355 LEU B O 1
ATOM 5847 N N . ASN B 1 356 ? -5.074 -26.484 -9.258 1 97.75 356 ASN B N 1
ATOM 5848 C CA . ASN B 1 356 ? -5.734 -27.781 -9.172 1 97.75 356 ASN B CA 1
ATOM 5849 C C . ASN B 1 356 ? -6.152 -28.109 -7.734 1 97.75 356 ASN B C 1
ATOM 5851 O O . ASN B 1 356 ? -5.961 -29.219 -7.258 1 97.75 356 ASN B O 1
ATOM 5855 N N . LEU B 1 357 ? -6.73 -27.047 -7.082 1 98.38 357 LEU B N 1
ATOM 5856 C CA . LEU B 1 357 ? -7.105 -27.203 -5.68 1 98.38 357 LEU B CA 1
ATOM 5857 C C . LEU B 1 357 ? -8.555 -26.781 -5.449 1 98.38 357 LEU B C 1
ATOM 5859 O O . LEU B 1 357 ? -9.008 -26.719 -4.305 1 98.38 357 LEU B O 1
ATOM 5863 N N . SER B 1 358 ? -9.289 -26.516 -6.547 1 96.5 358 SER B N 1
ATOM 5864 C CA . SER B 1 358 ? -10.594 -25.891 -6.406 1 96.5 358 SER B CA 1
ATOM 5865 C C . SER B 1 358 ? -11.609 -26.844 -5.797 1 96.5 358 SER B C 1
ATOM 5867 O O . SER B 1 358 ? -12.688 -26.422 -5.375 1 96.5 358 SER B O 1
ATOM 5869 N N . ASN B 1 359 ? -11.25 -28.125 -5.688 1 97 359 ASN B N 1
ATOM 5870 C CA . ASN B 1 359 ? -12.141 -29.094 -5.059 1 97 359 ASN B CA 1
ATOM 5871 C C . ASN B 1 359 ? -12.078 -29.016 -3.537 1 97 359 ASN B C 1
ATOM 5873 O O . ASN B 1 359 ? -12.945 -29.562 -2.844 1 97 359 ASN B O 1
ATOM 5877 N N . ARG B 1 360 ? -11.133 -28.281 -3.041 1 97.94 360 ARG B N 1
ATOM 5878 C CA . ARG B 1 360 ? -11.016 -28.297 -1.587 1 97.94 360 ARG B CA 1
ATOM 5879 C C . ARG B 1 360 ? -10.664 -26.906 -1.057 1 97.94 360 ARG B C 1
ATOM 5881 O O . ARG B 1 360 ? -10.711 -26.672 0.152 1 97.94 360 ARG B O 1
ATOM 5888 N N . LYS B 1 361 ? -10.281 -26 -1.866 1 98.44 361 LYS B N 1
ATOM 5889 C CA . LYS B 1 361 ? -9.906 -24.656 -1.434 1 98.44 361 LYS B CA 1
ATOM 5890 C C . LYS B 1 361 ? -10.617 -23.594 -2.266 1 98.44 361 LYS B C 1
ATOM 5892 O O . LYS B 1 361 ? -11.133 -23.875 -3.348 1 98.44 361 LYS B O 1
ATOM 5897 N N . GLY B 1 362 ? -10.633 -22.375 -1.772 1 98.56 362 GLY B N 1
ATOM 5898 C CA . GLY B 1 362 ? -11.141 -21.219 -2.504 1 98.56 362 GLY B CA 1
ATOM 5899 C C . GLY B 1 362 ? -12.586 -20.906 -2.188 1 98.56 362 GLY B C 1
ATOM 5900 O O . GLY B 1 362 ? -13.141 -19.922 -2.691 1 98.56 362 GLY B O 1
ATOM 5901 N N . LYS B 1 363 ? -13.195 -21.703 -1.324 1 98.69 363 LYS B N 1
ATOM 5902 C CA . LYS B 1 363 ? -14.562 -21.438 -0.87 1 98.69 363 LYS B CA 1
ATOM 5903 C C . LYS B 1 363 ? -14.703 -21.703 0.626 1 98.69 363 LYS B C 1
ATOM 5905 O O . LYS B 1 363 ? -13.852 -22.375 1.227 1 98.69 363 LYS B O 1
ATOM 5910 N N . ILE B 1 364 ? -15.68 -21.047 1.237 1 98.75 364 ILE B N 1
ATOM 5911 C CA . ILE B 1 364 ? -16.156 -21.438 2.557 1 98.75 364 ILE B CA 1
ATOM 5912 C C . ILE B 1 364 ? -17.438 -22.281 2.414 1 98.75 364 ILE B C 1
ATOM 5914 O O . ILE B 1 364 ? -18.531 -21.734 2.361 1 98.75 364 ILE B O 1
ATOM 5918 N N . GLU B 1 365 ? -17.219 -23.484 2.336 1 98.06 365 GLU B N 1
ATOM 5919 C CA . GLU B 1 365 ? -18.266 -24.484 2.137 1 98.06 365 GLU B CA 1
ATOM 5920 C C . GLU B 1 365 ? -17.953 -25.781 2.893 1 98.06 365 GLU B C 1
ATOM 5922 O O . GLU B 1 365 ? -16.797 -26.109 3.096 1 98.06 365 GLU B O 1
ATOM 5927 N N . GLU B 1 366 ? -19.031 -26.453 3.303 1 98.12 366 GLU B N 1
ATOM 5928 C CA . GLU B 1 366 ? -18.828 -27.734 3.975 1 98.12 366 GLU B CA 1
ATOM 5929 C C . GLU B 1 366 ? -18 -28.688 3.115 1 98.12 366 GLU B C 1
ATOM 5931 O O . GLU B 1 366 ? -18.219 -28.781 1.906 1 98.12 366 GLU B O 1
ATOM 5936 N N . GLY B 1 367 ? -17 -29.328 3.691 1 98.19 367 GLY B N 1
ATOM 5937 C CA . GLY B 1 367 ? -16.141 -30.266 2.984 1 98.19 367 GLY B CA 1
ATOM 5938 C C . GLY B 1 367 ? -14.828 -29.641 2.541 1 98.19 367 GLY B C 1
ATOM 5939 O O . GLY B 1 367 ? -13.844 -30.344 2.303 1 98.19 367 GLY B O 1
ATOM 5940 N N . TYR B 1 368 ? -14.789 -28.328 2.381 1 98.69 368 TYR B N 1
ATOM 5941 C CA . TYR B 1 368 ? -13.578 -27.625 1.969 1 98.69 368 TYR B CA 1
ATOM 5942 C C . TYR B 1 368 ? -12.578 -27.531 3.119 1 98.69 368 TYR B C 1
ATOM 5944 O O . TYR B 1 368 ? -12.961 -27.656 4.285 1 98.69 368 TYR B O 1
ATOM 5952 N N . ASP B 1 369 ? -11.266 -27.406 2.781 1 98.75 369 ASP B N 1
ATOM 5953 C CA . ASP B 1 369 ? -10.258 -27.125 3.799 1 98.75 369 ASP B CA 1
ATOM 5954 C C . ASP B 1 369 ? -10.617 -25.875 4.594 1 98.75 369 ASP B C 1
ATOM 5956 O O . ASP B 1 369 ? -11.102 -24.891 4.031 1 98.75 369 ASP B O 1
ATOM 5960 N N . ALA B 1 370 ? -10.398 -25.953 5.922 1 98.75 370 ALA B N 1
ATOM 5961 C CA . ALA B 1 370 ? -10.688 -24.797 6.766 1 98.75 370 ALA B CA 1
ATOM 5962 C C . ALA B 1 370 ? -9.555 -23.781 6.715 1 98.75 370 ALA B C 1
ATOM 5964 O O . ALA B 1 370 ? -8.922 -23.5 7.738 1 98.75 370 ALA B O 1
ATOM 5965 N N . ASP B 1 371 ? -9.258 -23.266 5.586 1 98.88 371 ASP B N 1
ATOM 5966 C CA . ASP B 1 371 ? -8.43 -22.078 5.355 1 98.88 371 ASP B CA 1
ATOM 5967 C C . ASP B 1 371 ? -9.289 -20.812 5.266 1 98.88 371 ASP B C 1
ATOM 5969 O O . ASP B 1 371 ? -9.984 -20.594 4.266 1 98.88 371 ASP B O 1
ATOM 5973 N N . ILE B 1 372 ? -9.242 -20 6.336 1 98.88 372 ILE B N 1
ATOM 5974 C CA . ILE B 1 372 ? -10.164 -18.875 6.453 1 98.88 372 ILE B CA 1
ATOM 5975 C C . ILE B 1 372 ? -9.414 -17.641 6.945 1 98.88 372 ILE B C 1
ATOM 5977 O O . ILE B 1 372 ? -8.562 -17.734 7.836 1 98.88 372 ILE B O 1
ATOM 5981 N N . VAL B 1 373 ? -9.664 -16.484 6.367 1 98.75 373 VAL B N 1
ATOM 5982 C CA . VAL B 1 373 ? -9.125 -15.227 6.859 1 98.75 373 VAL B CA 1
ATOM 5983 C C . VAL B 1 373 ? -10.258 -14.352 7.406 1 98.75 373 VAL B C 1
ATOM 5985 O O . VAL B 1 373 ? -11.305 -14.227 6.773 1 98.75 373 VAL B O 1
ATOM 5988 N N . LEU B 1 374 ? -10.109 -13.883 8.625 1 98.69 374 LEU B N 1
ATOM 5989 C CA . LEU B 1 374 ? -11.039 -12.945 9.25 1 98.69 374 LEU B CA 1
ATOM 5990 C C . LEU B 1 374 ? -10.539 -11.516 9.109 1 98.69 374 LEU B C 1
ATOM 5992 O O . LEU B 1 374 ? -9.406 -11.211 9.492 1 98.69 374 LEU B O 1
ATOM 5996 N N . LEU B 1 375 ? -11.359 -10.664 8.523 1 98.25 375 LEU B N 1
ATOM 5997 C CA . LEU B 1 375 ? -11.031 -9.258 8.336 1 98.25 375 LEU B CA 1
ATOM 5998 C C . LEU B 1 375 ? -11.891 -8.375 9.234 1 98.25 375 LEU B C 1
ATOM 6000 O O . LEU B 1 375 ? -13.117 -8.523 9.266 1 98.25 375 LEU B O 1
ATOM 6004 N N . GLY B 1 376 ? -11.242 -7.52 9.969 1 96.75 376 GLY B N 1
ATOM 6005 C CA . GLY B 1 376 ? -11.953 -6.555 10.789 1 96.75 376 GLY B CA 1
ATOM 6006 C C . GLY B 1 376 ? -12.625 -5.457 9.984 1 96.75 376 GLY B C 1
ATOM 6007 O O . GLY B 1 376 ? -12.242 -4.289 10.078 1 96.75 376 GLY B O 1
ATOM 6008 N N . LEU B 1 377 ? -13.57 -5.777 9.25 1 96.38 377 LEU B N 1
ATOM 6009 C CA . LEU B 1 377 ? -14.359 -4.895 8.398 1 96.38 377 LEU B CA 1
ATOM 6010 C C . LEU B 1 377 ? -15.852 -5.117 8.633 1 96.38 377 LEU B C 1
ATOM 6012 O O . LEU B 1 377 ? -16.266 -6.184 9.102 1 96.38 377 LEU B O 1
ATOM 6016 N N . ASN B 1 378 ? -16.672 -4.117 8.289 1 93.88 378 ASN B N 1
ATOM 6017 C CA . ASN B 1 378 ? -18.125 -4.27 8.406 1 93.88 378 ASN B CA 1
ATOM 6018 C C . ASN B 1 378 ? -18.703 -5.043 7.23 1 93.88 378 ASN B C 1
ATOM 6020 O O . ASN B 1 378 ? -19.75 -5.684 7.355 1 93.88 378 ASN B O 1
ATOM 6024 N N . SER B 1 379 ? -18.062 -4.93 6.109 1 95.94 379 SER B N 1
ATOM 6025 C CA . SER B 1 379 ? -18.5 -5.566 4.875 1 95.94 379 SER B CA 1
ATOM 6026 C C . SER B 1 379 ? -17.328 -5.828 3.939 1 95.94 379 SER B C 1
ATOM 6028 O O . SER B 1 379 ? -16.344 -5.078 3.934 1 95.94 379 SER B O 1
ATOM 6030 N N . TYR B 1 380 ? -17.547 -6.891 3.129 1 96.88 380 TYR B N 1
ATOM 6031 C CA . TYR B 1 380 ? -16.516 -7.199 2.143 1 96.88 380 TYR B CA 1
ATOM 6032 C C . TYR B 1 380 ? -16.328 -6.039 1.171 1 96.88 380 TYR B C 1
ATOM 6034 O O . TYR B 1 380 ? -15.242 -5.871 0.598 1 96.88 380 TYR B O 1
ATOM 6042 N N . THR B 1 381 ? -17.328 -5.23 1.011 1 96 381 THR B N 1
ATOM 6043 C CA . THR B 1 381 ? -17.281 -4.137 0.048 1 96 381 THR B CA 1
ATOM 6044 C C . THR B 1 381 ? -16.25 -3.094 0.455 1 96 381 THR B C 1
ATOM 6046 O O . THR B 1 381 ? -15.875 -2.238 -0.349 1 96 381 THR B O 1
ATOM 6049 N N . GLU B 1 382 ? -15.734 -3.146 1.694 1 96.56 382 GLU B N 1
ATOM 6050 C CA . GLU B 1 382 ? -14.758 -2.178 2.193 1 96.56 382 GLU B CA 1
ATOM 6051 C C . GLU B 1 382 ? -13.336 -2.582 1.82 1 96.56 382 GLU B C 1
ATOM 6053 O O . GLU B 1 382 ? -12.406 -1.783 1.943 1 96.56 382 GLU B O 1
ATOM 6058 N N . ILE B 1 383 ? -13.156 -3.781 1.273 1 97.44 383 ILE B N 1
ATOM 6059 C CA . ILE B 1 383 ? -11.828 -4.34 1.049 1 97.44 383 ILE B CA 1
ATOM 6060 C C . ILE B 1 383 ? -11.031 -3.42 0.131 1 97.44 383 ILE B C 1
ATOM 6062 O O . ILE B 1 383 ? -9.914 -3.012 0.468 1 97.44 383 ILE B O 1
ATOM 6066 N N . PRO B 1 384 ? -11.578 -2.994 -1.017 1 96.56 384 PRO B N 1
ATOM 6067 C CA . PRO B 1 384 ? -10.758 -2.166 -1.903 1 96.56 384 PRO B CA 1
ATOM 6068 C C . PRO B 1 384 ? -10.477 -0.779 -1.328 1 96.56 384 PRO B C 1
ATOM 6070 O O . PRO B 1 384 ? -9.484 -0.143 -1.691 1 96.56 384 PRO B O 1
ATOM 6073 N N . TYR B 1 385 ? -11.359 -0.29 -0.431 1 96.62 385 TYR B N 1
ATOM 6074 C CA . TYR B 1 385 ? -11.195 1.007 0.216 1 96.62 385 TYR B CA 1
ATOM 6075 C C . TYR B 1 385 ? -10.141 0.941 1.309 1 96.62 385 TYR B C 1
ATOM 6077 O O . TYR B 1 385 ? -9.312 1.848 1.436 1 96.62 385 TYR B O 1
ATOM 6085 N N . MET B 1 386 ? -10.07 -0.145 2.041 1 96.62 386 MET B N 1
ATOM 6086 C CA . MET B 1 386 ? -9.227 -0.263 3.229 1 96.62 386 MET B CA 1
ATOM 6087 C C . MET B 1 386 ? -7.91 -0.957 2.898 1 96.62 386 MET B C 1
ATOM 6089 O O . MET B 1 386 ? -7.266 -1.524 3.781 1 96.62 386 MET B O 1
ATOM 6093 N N . PHE B 1 387 ? -7.367 -0.856 1.695 1 96.31 387 PHE B N 1
ATOM 6094 C CA . PHE B 1 387 ? -6.285 -1.665 1.146 1 96.31 387 PHE B CA 1
ATOM 6095 C C . PHE B 1 387 ? -4.961 -1.323 1.816 1 96.31 387 PHE B C 1
ATOM 6097 O O . PHE B 1 387 ? -4.023 -2.127 1.8 1 96.31 387 PHE B O 1
ATOM 6104 N N . SER B 1 388 ? -4.84 -0.18 2.369 1 92.81 388 SER B N 1
ATOM 6105 C CA . SER B 1 388 ? -3.551 0.272 2.885 1 92.81 388 SER B CA 1
ATOM 6106 C C . SER B 1 388 ? -3.49 0.153 4.402 1 92.81 388 SER B C 1
ATOM 6108 O O . SER B 1 388 ? -2.65 0.785 5.047 1 92.81 388 SER B O 1
ATOM 6110 N N . ARG B 1 389 ? -4.41 -0.691 4.98 1 90.56 389 ARG B N 1
ATOM 6111 C CA . ARG B 1 389 ? -4.496 -0.923 6.418 1 90.56 389 ARG B CA 1
ATOM 6112 C C . ARG B 1 389 ? -4.348 -2.406 6.742 1 90.56 389 ARG B C 1
ATOM 6114 O O . ARG B 1 389 ? -4.602 -3.262 5.895 1 90.56 389 ARG B O 1
ATOM 6121 N N . ILE B 1 390 ? -3.902 -2.615 7.91 1 84.31 390 ILE B N 1
ATOM 6122 C CA . ILE B 1 390 ? -3.957 -3.988 8.398 1 84.31 390 ILE B CA 1
ATOM 6123 C C . ILE B 1 390 ? -5.371 -4.305 8.883 1 84.31 390 ILE B C 1
ATOM 6125 O O . ILE B 1 390 ? -5.816 -3.777 9.906 1 84.31 390 ILE B O 1
ATOM 6129 N N . THR B 1 391 ? -6.043 -5.086 8.133 1 92.88 391 THR B N 1
ATOM 6130 C CA . THR B 1 391 ? -7.43 -5.383 8.477 1 92.88 391 THR B CA 1
ATOM 6131 C C . THR B 1 391 ? -7.578 -6.836 8.914 1 92.88 391 THR B C 1
ATOM 6133 O O . THR B 1 391 ? -8.633 -7.234 9.414 1 92.88 391 THR B O 1
ATOM 6136 N N . VAL B 1 392 ? -6.523 -7.621 8.75 1 97.12 392 VAL B N 1
ATOM 6137 C CA . VAL B 1 392 ? -6.594 -9.031 9.109 1 97.12 392 VAL B CA 1
ATOM 6138 C C . VAL B 1 392 ? -6.625 -9.172 10.633 1 97.12 392 VAL B C 1
ATOM 6140 O O . VAL B 1 392 ? -5.742 -8.672 11.328 1 97.12 392 VAL B O 1
ATOM 6143 N N . VAL B 1 393 ? -7.605 -9.867 11.094 1 97 393 VAL B N 1
ATOM 6144 C CA . VAL B 1 393 ? -7.758 -10.078 12.531 1 97 393 VAL B CA 1
ATOM 6145 C C . VAL B 1 393 ? -7.23 -11.461 12.906 1 97 393 VAL B C 1
ATOM 6147 O O . VAL B 1 393 ? -6.648 -11.641 13.977 1 97 393 VAL B O 1
ATOM 6150 N N . SER B 1 394 ? -7.516 -12.406 12.031 1 97.81 394 SER B N 1
ATOM 6151 C CA . SER B 1 394 ? -7.098 -13.781 12.289 1 97.81 394 SER B CA 1
ATOM 6152 C C . SER B 1 394 ? -7 -14.586 11 1 97.81 394 SER B C 1
ATOM 6154 O O . SER B 1 394 ? -7.637 -14.242 10 1 97.81 394 SER B O 1
ATOM 6156 N N . VAL B 1 395 ? -6.141 -15.57 11.039 1 98.62 395 VAL B N 1
ATOM 6157 C CA . VAL B 1 395 ? -6.02 -16.516 9.93 1 98.62 395 VAL B CA 1
ATOM 6158 C C . VAL B 1 395 ? -6.121 -17.938 10.453 1 98.62 395 VAL B C 1
ATOM 6160 O O . VAL B 1 395 ? -5.422 -18.312 11.398 1 98.62 395 VAL B O 1
ATOM 6163 N N . ILE B 1 396 ? -7.031 -18.688 9.93 1 98.62 396 ILE B N 1
ATOM 6164 C CA . ILE B 1 396 ? -7.188 -20.109 10.203 1 98.62 396 ILE B CA 1
ATOM 6165 C C . ILE B 1 396 ? -6.617 -20.922 9.047 1 98.62 396 ILE B C 1
ATOM 6167 O O . ILE B 1 396 ? -6.969 -20.688 7.887 1 98.62 396 ILE B O 1
ATOM 6171 N N . LYS B 1 397 ? -5.695 -21.797 9.312 1 98.69 397 LYS B N 1
ATOM 6172 C CA . LYS B 1 397 ? -5.109 -22.703 8.336 1 98.69 397 LYS B CA 1
ATOM 6173 C C . LYS B 1 397 ? -5.324 -24.156 8.734 1 98.69 397 LYS B C 1
ATOM 6175 O O . LYS B 1 397 ? -4.898 -24.578 9.812 1 98.69 397 LYS B O 1
ATOM 6180 N N . SER B 1 398 ? -6.008 -24.859 7.848 1 97.5 398 SER B N 1
ATOM 6181 C CA . SER B 1 398 ? -6.301 -26.266 8.117 1 97.5 398 SER B CA 1
ATOM 6182 C C . SER B 1 398 ? -6.965 -26.438 9.477 1 97.5 398 SER B C 1
ATOM 6184 O O . SER B 1 398 ? -6.59 -27.328 10.242 1 97.5 398 SER B O 1
ATOM 6186 N N . GLY B 1 399 ? -7.754 -25.5 9.836 1 97.5 399 GLY B N 1
ATOM 6187 C CA . GLY B 1 399 ? -8.602 -25.594 11.008 1 97.5 399 GLY B CA 1
ATOM 6188 C C . GLY B 1 399 ? -7.93 -25.078 12.273 1 97.5 399 GLY B C 1
ATOM 6189 O O . GLY B 1 399 ? -8.523 -25.109 13.352 1 97.5 399 GLY B O 1
ATOM 6190 N N . ARG B 1 400 ? -6.734 -24.547 12.227 1 96.56 400 ARG B N 1
ATOM 6191 C CA . ARG B 1 400 ? -6.004 -24.031 13.375 1 96.56 400 ARG B CA 1
ATOM 6192 C C . ARG B 1 400 ? -5.777 -22.516 13.234 1 96.56 400 ARG B C 1
ATOM 6194 O O . ARG B 1 400 ? -5.469 -22.031 12.148 1 96.56 400 ARG B O 1
ATOM 6201 N N . VAL B 1 401 ? -5.938 -21.812 14.305 1 97.38 401 VAL B N 1
ATOM 6202 C CA . VAL B 1 401 ? -5.602 -20.391 14.32 1 97.38 401 VAL B CA 1
ATOM 6203 C C . VAL B 1 401 ? -4.086 -20.219 14.234 1 97.38 401 VAL B C 1
ATOM 6205 O O . VAL B 1 401 ? -3.357 -20.641 15.141 1 97.38 401 VAL B O 1
ATOM 6208 N N . VAL B 1 402 ? -3.645 -19.609 13.219 1 97.44 402 VAL B N 1
ATOM 6209 C CA . VAL B 1 402 ? -2.201 -19.547 13.016 1 97.44 402 VAL B CA 1
ATOM 6210 C C . VAL B 1 402 ? -1.74 -18.094 13.125 1 97.44 402 VAL B C 1
ATOM 6212 O O . VAL B 1 402 ? -0.542 -17.812 13.234 1 97.44 402 VAL B O 1
ATOM 6215 N N . PHE B 1 403 ? -2.596 -17.188 13.023 1 94.56 403 PHE B N 1
ATOM 6216 C CA . PHE B 1 403 ? -2.334 -15.758 13.203 1 94.56 403 PHE B CA 1
ATOM 6217 C C . PHE B 1 403 ? -3.521 -15.07 13.867 1 94.56 403 PHE B C 1
ATOM 6219 O O . PHE B 1 403 ? -4.676 -15.375 13.555 1 94.56 403 PHE B O 1
ATOM 6226 N N . HIS B 1 404 ? -3.234 -14.219 14.852 1 90.75 404 HIS B N 1
ATOM 6227 C CA . HIS B 1 404 ? -4.242 -13.391 15.508 1 90.75 404 HIS B CA 1
ATOM 6228 C C . HIS B 1 404 ? -3.682 -12.016 15.867 1 90.75 404 HIS B C 1
ATOM 6230 O O . HIS B 1 404 ? -2.637 -11.914 16.516 1 90.75 404 HIS B O 1
ATOM 6236 N N . GLU B 1 405 ? -4.352 -11 15.297 1 78.69 405 GLU B N 1
ATOM 6237 C CA . GLU B 1 405 ? -3.91 -9.641 15.586 1 78.69 405 GLU B CA 1
ATOM 6238 C C . GLU B 1 405 ? -4.387 -9.188 16.953 1 78.69 405 GLU B C 1
ATOM 6240 O O . GLU B 1 405 ? -5.57 -9.305 17.281 1 78.69 405 GLU B O 1
ATOM 6245 N N . SER B 1 406 ? -3.527 -8.984 17.984 1 62.91 406 SER B N 1
ATOM 6246 C CA . SER B 1 406 ? -3.859 -8.594 19.344 1 62.91 406 SER B CA 1
ATOM 6247 C C . SER B 1 406 ? -4.25 -7.125 19.422 1 62.91 406 SER B C 1
ATOM 6249 O O . SER B 1 406 ? -3.781 -6.309 18.625 1 62.91 406 SER B O 1
#

pLDDT: mean 96.68, std 4.24, range [62.88, 98.94]

Nearest PDB structures (foldseek):
  2g3f-assembly1_A  TM=9.704E-01  e=6.040E-51  Bacillus subtilis
  2puz-assembly1_A  TM=9.178E-01  e=6.693E-41  Agrobacterium fabrum str. C58
  2oof-assembly1_A  TM=9.131E-01  e=4.431E-38  unidentified
  6j4t-assembly1_A  TM=6.668E-01  e=2.738E-08  Arabidopsis thaliana
  6ijm-assembly1_A  TM=5.904E-01  e=1.106E-07  Arabidopsis thaliana

InterPro domains:
  IPR005920 Imidazolonepropionase [MF_00372] (4-402)
  IPR005920 Imidazolonepropionase [PTHR42752] (3-404)
  IPR005920 Imidazolonepropionase [TIGR01224] (35-401)
  IPR006680 Amidohydrolase-related [PF01979] (65-402)
  IPR011059 Metal-dependent hydrolase, composite domain superfamily [G3DSA:2.30.40.10] (27-399)
  IPR011059 Metal-dependent hydrolase, composite domain superfamily [SSF51338] (35-403)
  IPR032466 Metal-dependent hydrolase [SSF51556] (68-362)

Solvent-accessible surface area (backbone atoms only — not comparable to full-atom values): 38904 Å² total; per-residue (Å²): 132,70,31,51,28,24,44,34,54,23,41,31,40,43,21,54,48,82,65,74,63,38,34,20,78,50,25,55,40,61,46,74,43,62,63,34,22,41,32,21,40,95,28,17,23,70,41,74,37,80,64,76,71,57,40,78,38,75,45,78,46,80,39,14,24,37,35,28,20,26,23,32,61,36,28,40,41,51,54,50,84,73,38,39,69,43,50,54,39,50,73,70,64,48,48,72,66,55,36,44,75,71,53,27,64,72,62,39,42,20,54,45,38,56,71,47,50,61,67,55,34,33,54,46,34,49,52,54,48,51,58,34,33,63,69,24,34,42,31,36,26,26,19,35,31,44,32,58,41,70,71,37,29,50,43,35,44,51,26,37,53,48,41,34,70,73,46,88,42,44,48,46,50,32,44,17,55,49,54,58,85,47,89,92,49,92,46,69,65,61,45,44,49,55,51,57,70,44,46,72,69,45,51,80,65,29,55,32,38,36,33,39,27,29,78,92,66,31,42,53,70,60,43,47,56,46,49,52,54,41,42,74,73,64,33,44,38,36,29,42,8,7,52,89,45,65,44,53,26,40,44,50,24,44,74,71,64,13,49,27,29,27,41,36,36,32,47,46,71,68,35,50,51,48,30,25,74,48,85,24,28,38,31,38,33,43,34,31,19,62,65,65,72,49,71,54,31,62,43,39,58,40,29,74,63,35,16,27,51,22,34,27,31,43,27,32,57,79,56,10,72,40,66,51,64,42,49,32,41,24,39,32,35,75,63,18,53,36,49,69,49,30,42,53,25,9,27,10,26,30,14,18,36,71,70,74,34,47,88,35,35,23,30,72,43,71,71,13,42,24,32,31,20,30,30,67,38,85,47,79,78,37,46,55,62,51,31,81,53,91,42,53,38,32,21,29,54,56,50,37,80,75,39,70,63,129,132,71,30,52,28,25,44,33,56,24,41,31,41,43,22,54,46,81,65,74,64,38,34,20,79,49,26,56,41,60,45,74,43,62,62,36,21,41,32,22,42,95,28,17,22,70,40,73,36,79,63,76,71,59,42,76,39,75,45,78,46,81,40,14,24,37,35,29,19,26,22,32,62,37,29,41,42,52,53,50,84,72,37,39,70,45,51,54,40,49,73,70,64,47,48,71,66,54,35,44,74,70,55,27,63,72,62,39,41,21,53,45,38,55,70,45,49,61,65,55,34,31,54,46,34,49,52,53,49,52,58,34,34,64,70,25,36,42,31,36,27,26,20,35,32,44,34,60,41,70,72,36,29,50,42,36,44,50,27,38,54,49,39,34,71,76,45,86,43,43,49,45,50,31,44,17,55,48,54,59,85,47,88,92,51,92,46,68,67,60,47,43,50,55,52,57,70,45,45,73,67,46,52,79,66,29,56,34,39,36,33,40,26,29,79,92,66,30,43,55,70,61,42,48,57,46,50,51,53,41,42,74,73,64,33,44,39,37,29,42,8,6,54,89,45,65,44,55,24,39,45,50,24,45,74,71,62,14,49,26,28,26,41,36,36,33,48,48,71,66,34,49,52,49,32,24,74,46,86,23,28,38,32,39,31,44,33,32,21,61,66,64,71,48,72,54,30,62,44,38,61,39,31,74,63,33,16,26,51,21,35,25,31,43,28,33,58,79,56,10,72,38,65,51,63,43,50,34,41,24,38,32,33,76,64,18,54,37,48,69,48,29,41,53,24,8,27,12,27,30,13,19,37,70,71,73,36,47,88,34,35,22,30,71,43,71,71,14,42,25,30,32,20,30,29,67,38,86,47,79,77,36,46,56,61,50,31,82,54,90,40,55,38,33,22,28,53,57,49,37,81,76,39,69,61,127

Sequence (812 aa):
MRVDLTITNLSEIVSPKGKPPVCGKNMSQLSIRKNKNIAIKDGKIVYIGSEIPPALRTINANGAIALPGLVDPHTHIPFTGNRAHEFIMRLHGKSYMEIMQAGGGILSTVKAVRKASLKELVLRGAYALNEMLKLGVTTVEGKSGYGLEKTAEIKQLKALKLLNKVQLVDVIPTFLGAHALPEEFEDKKEYLNYLSNMLKDVREYTDTVDIFCEKGVFEVEESREFLERAKAMGFRLRLHADELAPSGAGKLAVELGAVSADHLISADDETLEAISKSATTAVILPGTSFFLKERFARGRKMIDLGSAVALASDFNPGSCNIYDPYLIMHLAVTRCGLEIEEAVTAYTINAAHILNLSNRKGKIEEGYDADIVLLGLNSYTEIPYMFSRITVVSVIKSGRVVFHESMRVDLTITNLSEIVSPKGKPPVCGKNMSQLSIRKNKNIAIKDGKIVYIGSEIPPALRTINANGAIALPGLVDPHTHIPFTGNRAHEFIMRLHGKSYMEIMQAGGGILSTVKAVRKASLKELVLRGAYALNEMLKLGVTTVEGKSGYGLEKTAEIKQLKALKLLNKVQLVDVIPTFLGAHALPEEFEDKKEYLNYLSNMLKDVREYTDTVDIFCEKGVFEVEESREFLERAKAMGFRLRLHADELAPSGAGKLAVELGAVSADHLISADDETLEAISKSATTAVILPGTSFFLKERFARGRKMIDLGSAVALASDFNPGSCNIYDPYLIMHLAVTRCGLEIEEAVTAYTINAAHILNLSNRKGKIEEGYDADIVLLGLNSYTEIPYMFSRITVVSVIKSGRVVFHES

Foldseek 3Di:
DAFAEKEFQEQWEWWQDDDPPAKFPSLLDIDIDGRWMWTHHQQFTADIGNDDGHYPYYHYLNHWYKAFQFAFEAAAPQFDDFQVVLLVCVVVVHDPVRQVVVCHDLLNRLVRLCPDALVRSLVRRQVVVVVLVLLRHQEYEHEYQSPLDLVSQVSRLVSQVVNCVPHRRHYAYEYESQEFDDPVDDDLLVSLVNVLVCLVVVVVRHQAYEHEDDVPGNALVSVLVSVVSSVVVRGAYEYAAQAPEQRCVLVSCQVSVHQEHEQCQHHDPVSLLSQQPGNYAYEFALQLCVSSVHAGHQQVVSSNSIHRYAYHHHCDRPRGVDRNLLQRLLSCVPRNVDQLSSHLSRRWQNSCVSSVRNVATRGDDGRHRPWMWTFQDNDSNCSSVCSVDRGTAFTAGSRDTDDGDD/DAFAEKEFQEQWEWAQDDDPPQKFPSLLDIDIDGRWMWTHHQQFTADIGNDDGHYPYYHYLNHWYKAFQFAFEAAAPQWDDFQVVLLVCVVVVHDPVRQVVVCHDLLNRLVRLCPDALVRSLVRRQVVVVVLVLLRHQEYEHEYQSPLDLVSQVSRLVSQVVNCVPHRRHYAYEYESQEADDPVDDDLLVSLVNVLVCLVVVVVRHQAYEHEDDVPGNALVSVLVSVVSSVVVPGAYEYAAQAPEQRCVLVSCQVSVHQEHEQCQHHDPVSLLSQQPGNYAYEFALQLCVSQVHAGHQQNSSSNSIHRYAYHHHCDRPRGVDRNLLQRLLSCVPRNVDQLSSHLSRRWQNSCVSSVRNVATRGDDGRHRPWMWTFQDNDSNCSSVCSVDSGTAFTAGSRHTDDGDD

Secondary structure (DSSP, 8-state):
--EEEEEE--SEEEEE-SSSSPBGGGGG-EEEEES-EEEEETTEEEEEESS---EEEEEE-TT-EEEEPEEEEEE--S--S--HHHHHHHHTT--HHHHHHTT-SHHHHHHHHHHS-HHHHHHHHHHHHHHHHHTTEEEEEEE--S--SHHHHHHHHHHHHHHHHHSSSEEEEEEEEETS--TT-S-HHHHHHHHHHTHHHHTTT-SEEEEEE-TTSB-HHHHHHHHHHHHHTT-EEEEEESSSS--SHHHHHHHTT-SEEEE-TT--HHHHHHHHTSSPEEEE-HHHHHHHTPPPP-HHHHHHHT-BEEE-----SSS-----HHHHHHHHHHHS---HHHHHHHTTHHHHHHTT-TTTSSS--TTSB--EEEE--S-GGGTTTTTTS--EEEEEETTEEEEE--/--EEEEEE--SEEEEE-SSSSPBGGGGG-EEEEES-EEEEETTEEEEEESS---EEEEEE-TT-EEEEPEEEEEE--S--S--HHHHHHHHTT--HHHHHHTT-SHHHHHHHHHHS-HHHHHHHHHHHHHHHHHTTEEEEEEE--S--SHHHHHHHHHHHHHHHHHSSSEEEEEEEEETS--TT-S-HHHHHHHHHHTHHHHTTT-SEEEEEE-TTSB-HHHHHHHHHHHHHTT-EEEEEESSSS--SHHHHHHHTT-SEEEE-TT--HHHHHHHHTSSPEEEE-HHHHHHHTPPPP-HHHHHHHT-BEEE-----SSS-----HHHHHHHHHHHS---HHHHHHHTTHHHHHHTT-TTTSSS--TTSB--EEEE--S-GGGTTTSTTS--EEEEEETTEEEEE--